Protein 6C90 (pdb70)

InterPro domains:
  IPR001650 Helicase, C-terminal domain-like [PF00271] (447-528)
  IPR001650 Helicase, C-terminal domain-like [PS51194] (405-577)
  IPR001650 Helicase, C-terminal domain-like [SM00490] (439-528)
  IPR011545 DEAD/DEAH-box helicase domain [PF00270] (143-290)
  IPR012961 ATP-dependent RNA helicase Ski2/MTR4, C-terminal [PF08148] (868-1037)
  IPR012961 ATP-dependent RNA helicase Ski2/MTR4, C-terminal [SM01142] (865-1042)
  IPR014001 Helicase superfamily 1/2, ATP-binding domain [PS51192] (148-304)
  IPR014001 Helicase superfamily 1/2, ATP-binding domain [SM00487] (136-319)
  IPR016438 Circadian oscillator component FRH-like [PIRSF005198] (51-1042)
  IPR025696 Exosome RNA helicase MTR4-like, beta-barrel domain [PF13234] (646-841)
  IPR027417 P-loop containing nucleoside triphosphate hydrolase [G3DSA:3.40.50.300] (109-312)
  IPR027417 P-loop containing nucleoside triphosphate hydrolase [G3DSA:3.40.50.300] (313-560)
  IPR027417 P-loop containing nucleoside triphosphate hydrolase [SSF52540] (152-542)
  IPR048392 Exosome RNA helicase MTR4-like, stalk [PF21408] (582-645)
  IPR050699 ATP-dependent RNA helicase SUPV3-like [PTHR12131] (129-1025)

B-factor: mean 55.26, std 23.53, range [20.97, 164.35]

Sequence (736 aa):
LSLADLMPRVKVQSVETVEGCTHEVALPAEEDYLPLKPRVGKAAKEYPFILDAFQRREAIQCVDNNQSVLVSAHTSAGKTVCAEYAIALALREKQRVIFTTSPIKALSNQKYREMYEEFQDVGLMTGDVTINPTASCLVMTTTEILRSMLYRGSEVMMREVAWVIFDEIHYMRDSERGVVWEETIILLPDNVHYVFLSATIPNARQFAEWICHLHKQPCHVIYTDYRPTPLQHYIFPAGGDGLHLVVDENGDFREDNFNTAMQVLRGPSNVFKIVKMIMMERNFQPVIIFSFSKKDCEAYALQMTKLDFFNTDEEKKMVEEVFSNAIDCLSDEDKKLPQVEHVLPLLKRRGIGIHHGGLLPILKETIEILFSEGLIKALFATETFAMGINMPARTVLFTNARKFDGKDFRWISSGEYIQMSGRAGRRGMDDRGIVILMVDEKMSPTIGKQLLKGSADPLNSAFHLTYNMVLNLLRVEEINPEYMLEKSFYQFQHYRAIPGSRTVLQMDELKCRKRVLRRLGFATSSDVIEMKGRVACEISSADELLLTTEMMFNGLFNDLSAEQATALLSCFVFQENSSEMPKLTEQLAGPLRQMQECAKRIAKVSAEAKLEIDEETYLSSFKPHLMDVVYTWATGATFAHICKMTDVFEGSIIRCMRRLEELLRQMCQAAKAIGNTELENKFAEGITKIKRDIVFAASLYLPIPDMSKFATGITPFEFENMAESTGMYLRIRSLLKNSPRNQQ

Organism: Homo sapiens (NCBI:txid9606)

Foldseek 3Di:
DDFFPDDFQKDKAWDDFPPFKTKIKIAGNVDDDDDQDDQDDDQLDDDPDDQDRLLVVLQSCVSRLAAEEEAEFFQNCLVSSVLSNLSVCVVVVFAEEEEEADPVQLLVVQLVVCVVPVLEWEEELFDTGNLVRRYYYYYLQVLLVCLLVVPCSLVRYAEYEYEALLCNQVSVNQASNLSNLLRRALNHHYYYYHYHFPCQVLVQSLSCSRNNGMYMYIYGHDDLFFAWEWEDEPPDQDTFTQQDRVGDGDQPSVVVSCVSVLDQVSLLNVVVVCLVVVLWLEEEEDADQVVLVSNLVSCLVAAQDDPVLLVVLVVLLCVLCVLFDPVVCPFPLNVPQSSSLSSLGEEAELLDQQSRNLSRQVCQLVPSHTYYYYYLVCLPHHNRAIQEYEYPAQWDCPVHDTDGDALQSCSSRQSSHDDPPPHNHGYYYYYDHDDDDVVVVCRNSPNDHYHRARPHDDALLLQLSQLADPPGGSLSSQCSGSNNSVVCVVDPPGRDRPCPLVSQLSVQLCCVLQQAHPVSHGDLLVVLLNLFDLFRSVLVSSCVVVCLCVPAFLLQVLLQCLLGQQDDDDWDADDDDCNNVVSLVVSLVSLQVSQVSSVVSVHDDDSVVSSVSSPNRCSVLSSVQLVPDDLSVSCVRTPRRSSSVLSSLSSSLSRLVSNLVSCVSVPVVVVNVRSVSNNVSNCDGSSSDDRPSD/DDDDPVVVPPPDDDDDPPPDDDDPCPVVVVVVVPCPPPVNVD

Solvent-accessible surface area: 29258 Å² total; per-residue (Å²): 204,44,109,3,140,128,36,12,151,22,81,52,69,81,35,178,42,103,169,44,20,73,3,21,3,1,6,5,22,139,73,119,64,138,84,31,150,110,100,144,59,158,24,20,35,124,35,135,106,160,36,39,17,2,6,113,32,0,5,51,0,0,32,40,69,41,4,0,0,0,0,0,18,35,38,0,21,14,32,15,0,0,21,1,0,0,13,11,0,36,112,86,186,56,35,0,0,0,1,1,0,36,36,40,15,0,18,10,7,6,14,39,0,75,70,81,26,103,58,1,0,0,1,7,3,48,13,4,10,64,17,110,2,31,0,0,0,0,1,0,42,20,0,19,28,0,11,4,16,4,15,103,22,4,107,115,3,19,1,0,0,1,14,17,1,38,29,4,132,109,4,106,26,5,16,28,6,0,2,0,0,1,6,1,37,46,102,3,27,2,0,0,2,0,12,7,6,82,21,6,121,37,0,0,17,0,4,1,8,7,7,101,75,27,0,5,7,0,60,7,91,88,57,29,9,37,9,32,19,40,0,2,0,28,66,6,112,32,43,34,37,0,6,10,67,117,29,77,32,82,101,91,41,0,72,61,0,22,126,62,46,114,58,80,94,40,0,33,75,0,0,84,14,1,24,116,115,95,52,39,15,0,0,0,0,1,51,43,59,157,54,0,43,43,17,0,82,44,0,72,158,36,80,32,16,79,100,108,19,42,117,16,0,69,82,0,6,58,40,0,20,95,70,12,52,101,90,5,59,141,4,90,16,4,107,72,4,46,59,6,1,59,43,0,0,0,3,9,2,17,0,2,0,21,4,0,37,20,1,0,7,10,0,9,23,35,11,0,0,22,0,0,0,0,19,48,77,3,1,16,6,33,84,6,25,0,48,0,0,0,0,17,64,4,47,35,113,63,63,169,94,142,81,56,4,36,19,13,24,2,35,20,0,3,6,7,4,5,34,130,81,65,11,128,105,0,17,0,0,0,17,4,101,69,159,15,51,43,88,50,0,97,104,8,13,94,25,82,16,64,67,14,65,10,26,7,94,3,31,22,3,0,0,0,1,0,29,21,3,100,118,22,71,1,40,43,0,0,51,32,0,0,86,0,1,26,34,10,77,71,97,114,70,22,97,38,9,56,30,29,112,57,0,85,4,40,8,77,0,0,78,128,17,30,0,4,51,98,92,33,91,17,70,103,27,0,61,0,0,5,2,0,61,52,13,40,15,4,0,0,0,7,0,10,90,76,23,22,1,61,139,10,46,5,28,23,1,1,0,0,0,0,1,20,12,9,82,49,135,100,29,145,116,39,193,36,101,117,81,3,24,9,8,17,123,87,0,50,107,8,0,86,95,3,4,121,16,6,49,83,0,150,32,183,65,79,87,134,92,36,29,69,61,15,47,10,27,0,0,44,2,0,44,27,0,5,75,53,18,54,1,35,95,0,27,183,56,32,98,15,60,34,1,6,0,0,82,5,0,44,55,0,2,24,0,0,27,17,0,16,16,0,0,69,26,61,55,41,77,103,1,42,92,26,1,41,77,0,26,105,56,0,94,61,69,2,0,44,20,51,15,1,19,8,116,32,11,68,23,55,59,6,41,86,43,19,17,87,33,80,77,50,32,106,42,150,78,69,28,12,48,84,104,1,137,61,50,8,155,97,0,32,85,83,134,91

Structure (mmCIF, N/CA/C/O backbone):
data_6C90
#
_entry.id   6C90
#
_cell.length_a   147.635
_cell.length_b   147.635
_cell.length_c   101.589
_cell.angle_alpha   90.00
_cell.angle_beta   90.00
_cell.angle_gamma   120.00
#
_symmetry.space_group_name_H-M   'P 61'
#
loop_
_entity.id
_entity.type
_entity.pdbx_description
1 polymer 'Exosome RNA helicase MTR4,Exosome RNA helicase MTR4'
2 polymer 'Zinc finger CCHC domain-containing protein 8'
3 non-polymer "ADENOSINE-5'-DIPHOSPHATE"
4 non-polymer 'MAGNESIUM ION'
5 non-polymer 'MALONATE ION'
6 non-polymer 'L(+)-TARTARIC ACID'
7 water water
#
loop_
_atom_site.group_PDB
_atom_site.id
_atom_site.type_symbol
_atom_site.label_atom_id
_atom_site.label_alt_id
_atom_site.label_comp_id
_atom_site.label_asym_id
_atom_site.label_entity_id
_atom_site.label_seq_id
_atom_site.pdbx_PDB_ins_code
_atom_site.Cartn_x
_atom_site.Cartn_y
_atom_site.Cartn_z
_atom_site.occupancy
_atom_site.B_iso_or_equiv
_atom_site.auth_seq_id
_atom_site.auth_comp_id
_atom_site.auth_asym_id
_atom_site.auth_atom_id
_atom_site.pdbx_PDB_model_num
ATOM 1 N N . LEU A 1 23 ? 54.575 -10.410 -45.365 1.00 81.23 90 LEU A N 1
ATOM 2 C CA . LEU A 1 23 ? 54.202 -9.071 -44.919 1.00 98.95 90 LEU A CA 1
ATOM 3 C C . LEU A 1 23 ? 52.802 -9.056 -44.315 1.00 81.79 90 LEU A C 1
ATOM 4 O O . LEU A 1 23 ? 51.812 -9.276 -45.012 1.00 86.97 90 LEU A O 1
ATOM 9 N N . SER A 1 24 ? 52.732 -8.795 -43.011 1.00 69.17 91 SER A N 1
ATOM 10 C CA . SER A 1 24 ? 51.468 -8.670 -42.289 1.00 66.77 91 SER A CA 1
ATOM 11 C C . SER A 1 24 ? 51.438 -7.298 -41.627 1.00 51.22 91 SER A C 1
ATOM 12 O O . SER A 1 24 ? 52.157 -7.058 -40.652 1.00 50.54 91 SER A O 1
ATOM 15 N N . LEU A 1 25 ? 50.611 -6.400 -42.153 1.00 50.51 92 LEU A N 1
ATOM 16 C CA . LEU A 1 25 ? 50.555 -5.029 -41.665 1.00 53.54 92 LEU A CA 1
ATOM 17 C C . LEU A 1 25 ? 49.489 -4.886 -40.586 1.00 49.14 92 LEU A C 1
ATOM 18 O O . LEU A 1 25 ? 48.405 -5.467 -40.682 1.00 50.01 92 LEU A O 1
ATOM 23 N N . ALA A 1 26 ? 49.809 -4.104 -39.559 1.00 52.85 93 ALA A N 1
ATOM 24 C CA . ALA A 1 26 ? 48.893 -3.905 -38.447 1.00 55.38 93 ALA A CA 1
ATOM 25 C C . ALA A 1 26 ? 47.709 -3.046 -38.872 1.00 61.41 93 ALA A C 1
ATOM 26 O O . ALA A 1 26 ? 47.870 -2.021 -39.541 1.00 55.69 93 ALA A O 1
ATOM 28 N N . ASP A 1 27 ? 46.508 -3.470 -38.470 1.00 56.10 94 ASP A N 1
ATOM 29 C CA . ASP A 1 27 ? 45.300 -2.726 -38.805 1.00 64.84 94 ASP A CA 1
ATOM 30 C C . ASP A 1 27 ? 45.159 -1.470 -37.952 1.00 64.72 94 ASP A C 1
ATOM 31 O O . ASP A 1 27 ? 44.794 -0.407 -38.468 1.00 71.04 94 ASP A O 1
ATOM 36 N N . LEU A 1 28 ? 45.438 -1.570 -36.654 1.00 55.53 95 LEU A N 1
ATOM 37 C CA . LEU A 1 28 ? 45.345 -0.438 -35.741 1.00 61.50 95 LEU A CA 1
ATOM 38 C C . LEU A 1 28 ? 46.688 -0.232 -35.055 1.00 53.41 95 LEU A C 1
ATOM 39 O O . LEU A 1 28 ? 47.242 -1.166 -34.465 1.00 48.30 95 LEU A O 1
ATOM 44 N N . MET A 1 29 ? 47.200 0.987 -35.133 1.00 47.18 96 MET A N 1
ATOM 45 C CA . MET A 1 29 ? 48.504 1.353 -34.610 1.00 44.91 96 MET A CA 1
ATOM 46 C C . MET A 1 29 ? 48.374 2.052 -33.266 1.00 46.56 96 MET A C 1
ATOM 47 O O . MET A 1 29 ? 47.303 2.549 -32.907 1.00 43.65 96 MET A O 1
ATOM 52 N N . PRO A 1 30 ? 49.456 2.116 -32.493 1.00 43.08 97 PRO A N 1
ATOM 53 C CA . PRO A 1 30 ? 49.396 2.828 -31.211 1.00 39.41 97 PRO A CA 1
ATOM 54 C C . PRO A 1 30 ? 49.060 4.300 -31.407 1.00 47.26 97 PRO A C 1
ATOM 55 O O . PRO A 1 30 ? 49.565 4.957 -32.319 1.00 34.74 97 PRO A O 1
ATOM 59 N N . ARG A 1 31 ? 48.190 4.813 -30.539 1.00 43.56 98 ARG A N 1
ATOM 60 C CA . ARG A 1 31 ? 47.830 6.231 -30.509 1.00 44.55 98 ARG A CA 1
ATOM 61 C C . ARG A 1 31 ? 48.128 6.745 -29.103 1.00 32.16 98 ARG A C 1
ATOM 62 O O . ARG A 1 31 ? 47.241 6.813 -28.249 1.00 35.90 98 ARG A O 1
ATOM 70 N N . VAL A 1 32 ? 49.383 7.110 -28.869 1.00 31.19 99 VAL A N 1
ATOM 71 C CA . VAL A 1 32 ? 49.851 7.510 -27.549 1.00 38.29 99 VAL A CA 1
ATOM 72 C C . VAL A 1 32 ? 50.640 8.804 -27.675 1.00 37.91 99 VAL A C 1
ATOM 73 O O . VAL A 1 32 ? 51.419 8.982 -28.618 1.00 41.37 99 VAL A O 1
ATOM 77 N N . LYS A 1 33 ? 50.436 9.706 -26.718 1.00 35.52 100 LYS A N 1
ATOM 78 C CA . LYS A 1 33 ? 51.216 10.928 -26.600 1.00 34.47 100 LYS A CA 1
ATOM 79 C C . LYS A 1 33 ? 51.765 11.016 -25.184 1.00 28.78 100 LYS A C 1
ATOM 80 O O . LYS A 1 33 ? 51.245 10.389 -24.257 1.00 35.49 100 LYS A O 1
ATOM 86 N N . VAL A 1 34 ? 52.824 11.805 -25.021 1.00 31.29 101 VAL A N 1
ATOM 87 C CA . VAL A 1 34 ? 53.510 11.942 -23.742 1.00 31.83 101 VAL A CA 1
ATOM 88 C C . VAL A 1 34 ? 53.464 13.402 -23.313 1.00 36.68 101 VAL A C 1
ATOM 89 O O . VAL A 1 34 ? 53.801 14.298 -24.095 1.00 34.68 101 VAL A O 1
ATOM 93 N N . GLN A 1 35 ? 53.060 13.631 -22.067 1.00 37.47 102 GLN A N 1
ATOM 94 C CA . GLN A 1 35 ? 52.927 14.963 -21.496 1.00 34.71 102 GLN A CA 1
ATOM 95 C C . GLN A 1 35 ? 53.985 15.156 -20.420 1.00 39.00 102 GLN A C 1
ATOM 96 O O . GLN A 1 35 ? 54.086 14.348 -19.492 1.00 33.59 102 GLN A O 1
ATOM 102 N N . SER A 1 36 ? 54.767 16.224 -20.544 1.00 38.58 103 SER A N 1
ATOM 103 C CA . SER A 1 36 ? 55.727 16.578 -19.509 1.00 33.42 103 SER A CA 1
ATOM 104 C C . SER A 1 36 ? 55.014 17.274 -18.359 1.00 40.59 103 SER A C 1
ATOM 105 O O . SER A 1 36 ? 54.095 18.068 -18.569 1.00 45.05 103 SER A O 1
ATOM 108 N N . VAL A 1 37 ? 55.439 16.964 -17.137 1.00 38.08 104 VAL A N 1
ATOM 109 C CA . VAL A 1 37 ? 54.827 17.497 -15.926 1.00 32.35 104 VAL A CA 1
ATOM 110 C C . VAL A 1 37 ? 55.928 18.129 -15.087 1.00 40.37 104 VAL A C 1
ATOM 111 O O . VAL A 1 37 ? 56.882 17.447 -14.692 1.00 37.59 104 VAL A O 1
ATOM 115 N N . GLU A 1 38 ? 55.797 19.423 -14.811 1.00 49.32 105 GLU A N 1
ATOM 116 C CA . GLU A 1 38 ? 56.833 20.130 -14.074 1.00 47.06 105 GLU A CA 1
ATOM 117 C C . GLU A 1 38 ? 56.800 19.743 -12.602 1.00 35.58 105 GLU A C 1
ATOM 118 O O . GLU A 1 38 ? 55.730 19.587 -12.003 1.00 32.33 105 GLU A O 1
ATOM 124 N N . THR A 1 39 ? 57.989 19.581 -12.025 1.00 32.44 106 THR A N 1
ATOM 125 C CA . THR A 1 39 ? 58.141 19.183 -10.635 1.00 35.02 106 THR A CA 1
ATOM 126 C C . THR A 1 39 ? 59.277 19.981 -10.015 1.00 35.26 106 THR A C 1
ATOM 127 O O . THR A 1 39 ? 60.117 20.554 -10.714 1.00 31.05 106 THR A O 1
ATOM 131 N N . VAL A 1 40 ? 59.298 20.012 -8.683 1.00 37.25 107 VAL A N 1
ATOM 132 C CA . VAL A 1 40 ? 60.440 20.601 -8.005 1.00 46.30 107 VAL A CA 1
ATOM 133 C C . VAL A 1 40 ? 61.694 19.812 -8.379 1.00 52.63 107 VAL A C 1
ATOM 134 O O . VAL A 1 40 ? 61.633 18.663 -8.837 1.00 50.89 107 VAL A O 1
ATOM 138 N N . GLU A 1 41 ? 62.845 20.450 -8.194 1.00 61.66 108 GLU A N 1
ATOM 139 C CA . GLU A 1 41 ? 64.104 19.851 -8.612 1.00 68.62 108 GLU A CA 1
ATOM 140 C C . GLU A 1 41 ? 64.282 18.479 -7.970 1.00 49.93 108 GLU A C 1
ATOM 141 O O . GLU A 1 41 ? 63.843 18.232 -6.843 1.00 43.13 108 GLU A O 1
ATOM 147 N N . GLY A 1 42 ? 64.915 17.573 -8.712 1.00 41.38 109 GLY A N 1
ATOM 148 C CA . GLY A 1 42 ? 65.310 16.286 -8.178 1.00 65.28 109 GLY A CA 1
ATOM 149 C C . GLY A 1 42 ? 64.589 15.075 -8.733 1.00 61.63 109 GLY A C 1
ATOM 150 O O . GLY A 1 42 ? 64.712 13.989 -8.152 1.00 55.84 109 GLY A O 1
ATOM 151 N N . CYS A 1 43 ? 63.849 15.217 -9.830 1.00 47.13 110 CYS A N 1
ATOM 152 C CA . CYS A 1 43 ? 63.168 14.095 -10.463 1.00 39.87 110 CYS A CA 1
ATOM 153 C C . CYS A 1 43 ? 62.436 14.609 -11.694 1.00 43.39 110 CYS A C 1
ATOM 154 O O . CYS A 1 43 ? 62.100 15.793 -11.791 1.00 38.48 110 CYS A O 1
ATOM 157 N N . THR A 1 44 ? 62.183 13.696 -12.625 1.00 37.59 111 THR A N 1
ATOM 158 C CA . THR A 1 44 ? 61.444 13.983 -13.844 1.00 31.71 111 THR A CA 1
ATOM 159 C C . THR A 1 44 ? 60.109 13.253 -13.805 1.00 39.76 111 THR A C 1
ATOM 160 O O . THR A 1 44 ? 60.033 12.103 -13.362 1.00 39.99 111 THR A O 1
ATOM 164 N N . HIS A 1 45 ? 59.059 13.926 -14.270 1.00 30.18 112 HIS A N 1
ATOM 165 C CA . HIS A 1 45 ? 57.715 13.363 -14.279 1.00 28.12 112 HIS A CA 1
ATOM 166 C C . HIS A 1 45 ? 57.117 13.548 -15.663 1.00 33.75 112 HIS A C 1
ATOM 167 O O . HIS A 1 45 ? 56.954 14.680 -16.128 1.00 32.73 112 HIS A O 1
ATOM 174 N N . GLU A 1 46 ? 56.798 12.434 -16.314 1.00 29.15 113 GLU A N 1
ATOM 175 C CA . GLU A 1 46 ? 56.069 12.424 -17.570 1.00 32.03 113 GLU A CA 1
ATOM 176 C C . GLU A 1 46 ? 54.908 11.454 -17.434 1.00 26.15 113 GLU A C 1
ATOM 177 O O . GLU A 1 46 ? 54.854 10.640 -16.510 1.00 30.65 113 GLU A O 1
ATOM 183 N N . VAL A 1 47 ? 53.968 11.543 -18.365 1.00 27.86 114 VAL A N 1
ATOM 184 C CA . VAL A 1 47 ? 52.835 10.631 -18.389 1.00 29.72 114 VAL A CA 1
ATOM 185 C C . VAL A 1 47 ? 52.478 10.352 -19.839 1.00 36.48 114 VAL A C 1
ATOM 186 O O . VAL A 1 47 ? 52.318 11.281 -20.638 1.00 27.21 114 VAL A O 1
ATOM 190 N N . ALA A 1 48 ? 52.393 9.072 -20.184 1.00 33.00 115 ALA A N 1
ATOM 191 C CA . ALA A 1 48 ? 51.859 8.645 -21.465 1.00 27.66 115 ALA A CA 1
ATOM 192 C C . ALA A 1 48 ? 50.358 8.459 -21.319 1.00 27.07 115 ALA A C 1
ATOM 193 O O . ALA A 1 48 ? 49.889 7.891 -20.330 1.00 30.02 115 ALA A O 1
ATOM 195 N N . LEU A 1 49 ? 49.605 8.947 -22.294 1.00 20.97 116 LEU A N 1
ATOM 196 C CA . LEU A 1 49 ? 48.156 8.858 -22.234 1.00 36.23 116 LEU A CA 1
ATOM 197 C C . LEU A 1 49 ? 47.609 8.643 -23.635 1.00 25.31 116 LEU A C 1
ATOM 198 O O . LEU A 1 49 ? 48.303 8.893 -24.626 1.00 33.04 116 LEU A O 1
ATOM 203 N N . PRO A 1 50 ? 46.379 8.146 -23.749 1.00 31.96 117 PRO A N 1
ATOM 204 C CA . PRO A 1 50 ? 45.785 7.970 -25.078 1.00 33.95 117 PRO A CA 1
ATOM 205 C C . PRO A 1 50 ? 45.731 9.294 -25.819 1.00 38.66 117 PRO A C 1
ATOM 206 O O . PRO A 1 50 ? 45.358 10.327 -25.258 1.00 45.61 117 PRO A O 1
ATOM 210 N N . ALA A 1 51 ? 46.112 9.255 -27.096 1.00 38.85 118 ALA A N 1
ATOM 211 C CA . ALA A 1 51 ? 46.253 10.486 -27.864 1.00 47.78 118 ALA A CA 1
ATOM 212 C C . ALA A 1 51 ? 44.925 11.218 -28.009 1.00 49.02 118 ALA A C 1
ATOM 213 O O . ALA A 1 51 ? 44.903 12.452 -28.086 1.00 44.92 118 ALA A O 1
ATOM 215 N N . GLU A 1 52 ? 43.809 10.486 -28.035 1.00 42.60 119 GLU A N 1
ATOM 216 C CA . GLU A 1 52 ? 42.508 11.118 -28.218 1.00 52.34 119 GLU A CA 1
ATOM 217 C C . GLU A 1 52 ? 41.995 11.793 -26.953 1.00 51.33 119 GLU A C 1
ATOM 218 O O . GLU A 1 52 ? 41.065 12.602 -27.035 1.00 57.67 119 GLU A O 1
ATOM 224 N N . GLU A 1 53 ? 42.567 11.480 -25.795 1.00 49.93 120 GLU A N 1
ATOM 225 C CA . GLU A 1 53 ? 42.101 12.036 -24.534 1.00 44.86 120 GLU A CA 1
ATOM 226 C C . GLU A 1 53 ? 42.848 13.321 -24.198 1.00 44.20 120 GLU A C 1
ATOM 227 O O . GLU A 1 53 ? 43.948 13.583 -24.693 1.00 49.65 120 GLU A O 1
ATOM 233 N N . ASP A 1 54 ? 42.225 14.128 -23.344 1.00 39.24 121 ASP A N 1
ATOM 234 C CA . ASP A 1 54 ? 42.846 15.337 -22.825 1.00 44.73 121 ASP A CA 1
ATOM 235 C C . ASP A 1 54 ? 43.685 15.007 -21.599 1.00 40.52 121 ASP A C 1
ATOM 236 O O . ASP A 1 54 ? 43.290 14.194 -20.758 1.00 42.50 121 ASP A O 1
ATOM 241 N N . TYR A 1 55 ? 44.847 15.641 -21.504 1.00 42.97 122 TYR A N 1
ATOM 242 C CA . TYR A 1 55 ? 45.678 15.495 -20.318 1.00 36.22 122 TYR A CA 1
ATOM 243 C C . TYR A 1 55 ? 44.998 16.155 -19.126 1.00 42.04 122 TYR A C 1
ATOM 244 O O . TYR A 1 55 ? 44.633 17.333 -19.183 1.00 38.56 122 TYR A O 1
ATOM 253 N N . LEU A 1 56 ? 44.812 15.392 -18.056 1.00 39.28 123 LEU A N 1
ATOM 254 C CA . LEU A 1 56 ? 44.254 15.917 -16.810 1.00 39.01 123 LEU A CA 1
ATOM 255 C C . LEU A 1 56 ? 45.295 15.797 -15.706 1.00 41.95 123 LEU A C 1
ATOM 256 O O . LEU A 1 56 ? 45.656 14.667 -15.322 1.00 33.79 123 LEU A O 1
ATOM 261 N N . PRO A 1 57 ? 45.811 16.904 -15.173 1.00 44.11 124 PRO A N 1
ATOM 262 C CA . PRO A 1 57 ? 46.799 16.808 -14.095 1.00 42.05 124 PRO A CA 1
ATOM 263 C C . PRO A 1 57 ? 46.274 15.997 -12.922 1.00 34.18 124 PRO A C 1
ATOM 264 O O . PRO A 1 57 ? 45.067 15.861 -12.712 1.00 33.73 124 PRO A O 1
ATOM 268 N N . LEU A 1 58 ? 47.207 15.451 -12.151 1.00 32.91 125 LEU A N 1
ATOM 269 C CA . LEU A 1 58 ? 46.837 14.761 -10.927 1.00 41.80 125 LEU A CA 1
ATOM 270 C C . LEU A 1 58 ? 46.316 15.764 -9.905 1.00 39.49 125 LEU A C 1
ATOM 271 O O . LEU A 1 58 ? 46.676 16.944 -9.918 1.00 40.32 125 LEU A O 1
ATOM 276 N N . LYS A 1 59 ? 45.458 15.286 -9.018 1.00 41.65 126 LYS A N 1
ATOM 277 C CA . LYS A 1 59 ? 44.857 16.125 -7.999 1.00 45.56 126 LYS A CA 1
ATOM 278 C C . LYS A 1 59 ? 45.379 15.759 -6.617 1.00 48.37 126 LYS A C 1
ATOM 279 O O . LYS A 1 59 ? 45.856 14.641 -6.395 1.00 39.81 126 LYS A O 1
ATOM 285 N N . PRO A 1 60 ? 45.318 16.686 -5.662 1.00 50.08 127 PRO A N 1
ATOM 286 C CA . PRO A 1 60 ? 45.785 16.372 -4.311 1.00 43.70 127 PRO A CA 1
ATOM 287 C C . PRO A 1 60 ? 45.059 15.168 -3.734 1.00 38.95 127 PRO A C 1
ATOM 288 O O . PRO A 1 60 ? 43.911 14.879 -4.077 1.00 38.40 127 PRO A O 1
ATOM 292 N N . ARG A 1 61 ? 45.754 14.461 -2.849 1.00 42.81 128 ARG A N 1
ATOM 293 C CA . ARG A 1 61 ? 45.155 13.343 -2.137 1.00 46.02 128 ARG A CA 1
ATOM 294 C C . ARG A 1 61 ? 43.865 13.772 -1.451 1.00 44.11 128 ARG A C 1
ATOM 295 O O . ARG A 1 61 ? 43.815 14.806 -0.780 1.00 45.84 128 ARG A O 1
ATOM 303 N N . VAL A 1 62 ? 42.822 12.970 -1.624 1.00 36.97 129 VAL A N 1
ATOM 304 C CA . VAL A 1 62 ? 41.590 13.099 -0.856 1.00 50.55 129 VAL A CA 1
ATOM 305 C C . VAL A 1 62 ? 41.673 12.117 0.303 1.00 54.59 129 VAL A C 1
ATOM 306 O O . VAL A 1 62 ? 41.766 10.901 0.093 1.00 55.86 129 VAL A O 1
ATOM 310 N N . GLY A 1 63 ? 41.652 12.637 1.521 1.00 53.75 130 GLY A N 1
ATOM 311 C CA . GLY A 1 63 ? 41.691 11.803 2.705 1.00 54.25 130 GLY A CA 1
ATOM 312 C C . GLY A 1 63 ? 43.085 11.700 3.287 1.00 46.36 130 GLY A C 1
ATOM 313 O O . GLY A 1 63 ? 44.024 12.393 2.888 1.00 49.13 130 GLY A O 1
ATOM 314 N N . LYS A 1 64 ? 43.208 10.803 4.260 1.00 49.04 131 LYS A N 1
ATOM 315 C CA . LYS A 1 64 ? 44.480 10.578 4.924 1.00 58.96 131 LYS A CA 1
ATOM 316 C C . LYS A 1 64 ? 45.408 9.745 4.045 1.00 55.37 131 LYS A C 1
ATOM 317 O O . LYS A 1 64 ? 44.975 9.011 3.151 1.00 45.53 131 LYS A O 1
ATOM 323 N N . ALA A 1 65 ? 46.705 9.875 4.310 1.00 42.07 132 ALA A N 1
ATOM 324 C CA . ALA A 1 65 ? 47.694 9.053 3.629 1.00 47.72 132 ALA A CA 1
ATOM 325 C C . ALA A 1 65 ? 47.471 7.584 3.963 1.00 47.90 132 ALA A C 1
ATOM 326 O O . ALA A 1 65 ? 47.259 7.225 5.125 1.00 45.65 132 ALA A O 1
ATOM 328 N N . ALA A 1 66 ? 47.517 6.732 2.935 1.00 46.45 133 ALA A N 1
ATOM 329 C CA . ALA A 1 66 ? 47.381 5.298 3.161 1.00 40.07 133 ALA A CA 1
ATOM 330 C C . ALA A 1 66 ? 48.471 4.777 4.087 1.00 35.88 133 ALA A C 1
ATOM 331 O O . ALA A 1 66 ? 48.259 3.797 4.810 1.00 48.98 133 ALA A O 1
ATOM 333 N N . LYS A 1 67 ? 49.636 5.417 4.084 1.00 40.11 134 LYS A N 1
ATOM 334 C CA . LYS A 1 67 ? 50.756 4.982 4.902 1.00 41.31 134 LYS A CA 1
ATOM 335 C C . LYS A 1 67 ? 51.616 6.193 5.221 1.00 45.03 134 LYS A C 1
ATOM 336 O O . LYS A 1 67 ? 51.758 7.095 4.392 1.00 44.36 134 LYS A O 1
ATOM 342 N N . GLU A 1 68 ? 52.181 6.207 6.423 1.00 51.38 135 GLU A N 1
ATOM 343 C CA . GLU A 1 68 ? 53.096 7.255 6.847 1.00 48.08 135 GLU A CA 1
ATOM 344 C C . GLU A 1 68 ? 54.454 6.643 7.155 1.00 49.29 135 GLU A C 1
ATOM 345 O O . GLU A 1 68 ? 54.557 5.464 7.507 1.00 51.24 135 GLU A O 1
ATOM 351 N N . TYR A 1 69 ? 55.497 7.455 7.010 1.00 47.08 136 TYR A N 1
ATOM 352 C CA . TYR A 1 69 ? 56.864 6.985 7.137 1.00 53.25 136 TYR A CA 1
ATOM 353 C C . TYR A 1 69 ? 57.604 7.791 8.198 1.00 56.48 136 TYR A C 1
ATOM 354 O O . TYR A 1 69 ? 57.315 8.976 8.393 1.00 54.12 136 TYR A O 1
ATOM 363 N N . PRO A 1 70 ? 58.567 7.177 8.899 1.00 60.56 137 PRO A N 1
ATOM 364 C CA . PRO A 1 70 ? 59.281 7.898 9.961 1.00 58.70 137 PRO A CA 1
ATOM 365 C C . PRO A 1 70 ? 60.450 8.721 9.442 1.00 57.16 137 PRO A C 1
ATOM 366 O O . PRO A 1 70 ? 61.359 9.071 10.201 1.00 63.75 137 PRO A O 1
ATOM 370 N N . PHE A 1 71 ? 60.442 9.024 8.148 1.00 51.93 138 PHE A N 1
ATOM 371 C CA . PHE A 1 71 ? 61.485 9.825 7.528 1.00 53.79 138 PHE A CA 1
ATOM 372 C C . PHE A 1 71 ? 60.843 10.731 6.489 1.00 49.13 138 PHE A C 1
ATOM 373 O O . PHE A 1 71 ? 59.682 10.554 6.109 1.00 45.54 138 PHE A O 1
ATOM 381 N N . ILE A 1 72 ? 61.611 11.713 6.031 1.00 39.12 139 ILE A N 1
ATOM 382 C CA . ILE A 1 72 ? 61.128 12.660 5.034 1.00 47.80 139 ILE A CA 1
ATOM 383 C C . ILE A 1 72 ? 61.235 12.016 3.658 1.00 50.23 139 ILE A C 1
ATOM 384 O O . ILE A 1 72 ? 62.335 11.692 3.198 1.00 38.16 139 ILE A O 1
ATOM 389 N N . LEU A 1 73 ? 60.093 11.837 2.998 1.00 39.58 140 LEU A N 1
ATOM 390 C CA . LEU A 1 73 ? 60.081 11.318 1.639 1.00 36.65 140 LEU A CA 1
ATOM 391 C C . LEU A 1 73 ? 60.818 12.265 0.700 1.00 43.18 140 LEU A C 1
ATOM 392 O O . LEU A 1 73 ? 60.801 13.487 0.870 1.00 51.56 140 LEU A O 1
ATOM 397 N N . ASP A 1 74 ? 61.477 11.686 -0.299 1.00 39.24 141 ASP A N 1
ATOM 398 C CA . ASP A 1 74 ? 62.122 12.472 -1.336 1.00 46.15 141 ASP A CA 1
ATOM 399 C C . ASP A 1 74 ? 61.107 12.873 -2.403 1.00 41.96 141 ASP A C 1
ATOM 400 O O . ASP A 1 74 ? 59.972 12.391 -2.437 1.00 43.38 141 ASP A O 1
ATOM 405 N N . ALA A 1 75 ? 61.536 13.771 -3.292 1.00 41.33 142 ALA A N 1
ATOM 406 C CA . ALA A 1 75 ? 60.627 14.330 -4.288 1.00 39.06 142 ALA A CA 1
ATOM 407 C C . ALA A 1 75 ? 60.051 13.244 -5.189 1.00 38.34 142 ALA A C 1
ATOM 408 O O . ALA A 1 75 ? 58.842 13.215 -5.450 1.00 34.35 142 ALA A O 1
ATOM 410 N N . PHE A 1 76 ? 60.903 12.342 -5.684 1.00 34.54 143 PHE A N 1
ATOM 411 C CA . PHE A 1 76 ? 60.423 11.340 -6.628 1.00 42.18 143 PHE A CA 1
ATOM 412 C C . PHE A 1 76 ? 59.460 10.365 -5.960 1.00 33.39 143 PHE A C 1
ATOM 413 O O . PHE A 1 76 ? 58.538 9.865 -6.613 1.00 35.94 143 PHE A O 1
ATOM 421 N N . GLN A 1 77 ? 59.636 10.108 -4.663 1.00 34.19 144 GLN A N 1
ATOM 422 C CA . GLN A 1 77 ? 58.698 9.249 -3.945 1.00 38.64 144 GLN A CA 1
ATOM 423 C C . GLN A 1 77 ? 57.339 9.923 -3.799 1.00 39.66 144 GLN A C 1
ATOM 424 O O . GLN A 1 77 ? 56.298 9.292 -4.022 1.00 37.05 144 GLN A O 1
ATOM 430 N N A ARG A 1 78 ? 57.326 11.205 -3.428 0.55 40.25 145 ARG A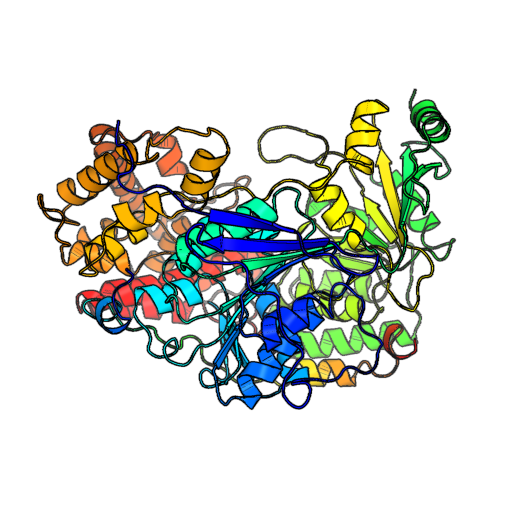 N 1
ATOM 431 N N B ARG A 1 78 ? 57.331 11.201 -3.406 0.45 40.19 145 ARG A N 1
ATOM 432 C CA A ARG A 1 78 ? 56.060 11.921 -3.313 0.55 38.28 145 ARG A CA 1
ATOM 433 C CA B ARG A 1 78 ? 56.079 11.946 -3.316 0.45 38.10 145 ARG A CA 1
ATOM 434 C C A ARG A 1 78 ? 55.316 11.936 -4.641 0.55 32.91 145 ARG A C 1
ATOM 435 C C B ARG A 1 78 ? 55.327 11.917 -4.639 0.45 33.25 145 ARG A C 1
ATOM 436 O O A ARG A 1 78 ? 54.090 11.781 -4.678 0.55 34.78 145 ARG A O 1
ATOM 437 O O B ARG A 1 78 ? 54.107 11.716 -4.668 0.45 34.74 145 ARG A O 1
ATOM 452 N N . GLU A 1 79 ? 56.041 12.122 -5.746 1.00 30.58 146 GLU A N 1
ATOM 453 C CA . GLU A 1 79 ? 55.395 12.158 -7.052 1.00 35.25 146 GLU A CA 1
ATOM 454 C C . GLU A 1 79 ? 54.793 10.801 -7.395 1.00 35.82 146 GLU A C 1
ATOM 455 O O . GLU A 1 79 ? 53.621 10.706 -7.781 1.00 33.90 146 GLU A O 1
ATOM 461 N N . ALA A 1 80 ? 55.580 9.733 -7.246 1.00 32.48 147 ALA A N 1
ATOM 462 C CA . ALA A 1 80 ? 55.062 8.392 -7.496 1.00 31.07 147 ALA A CA 1
ATOM 463 C C . ALA A 1 80 ? 53.852 8.100 -6.619 1.00 27.44 147 ALA A C 1
ATOM 464 O O . ALA A 1 80 ? 52.856 7.534 -7.089 1.00 28.15 147 ALA A O 1
ATOM 466 N N . ILE A 1 81 ? 53.912 8.491 -5.344 1.00 31.01 148 ILE A N 1
ATOM 467 C CA . ILE A 1 81 ? 52.808 8.224 -4.425 1.00 34.65 148 ILE A CA 1
ATOM 468 C C . ILE A 1 81 ? 51.544 8.954 -4.871 1.00 37.29 148 ILE A C 1
ATOM 469 O O . ILE A 1 81 ? 50.428 8.443 -4.711 1.00 30.88 148 ILE A O 1
ATOM 474 N N . GLN A 1 82 ? 51.689 10.162 -5.426 1.00 34.49 149 GLN A N 1
ATOM 475 C CA . GLN A 1 82 ? 50.509 10.893 -5.876 1.00 34.66 149 GLN A CA 1
ATOM 476 C C . GLN A 1 82 ? 49.825 10.169 -7.029 1.00 29.91 149 GLN A C 1
ATOM 477 O O . GLN A 1 82 ? 48.594 10.182 -7.134 1.00 32.91 149 GLN A O 1
ATOM 483 N N . CYS A 1 83 ? 50.604 9.525 -7.900 1.00 34.77 150 CYS A N 1
ATOM 484 C CA . CYS A 1 83 ? 50.011 8.706 -8.953 1.00 38.09 150 CYS A CA 1
ATOM 485 C C . CYS A 1 83 ? 49.124 7.622 -8.358 1.00 31.77 150 CYS A C 1
ATOM 486 O O . CYS A 1 83 ? 47.997 7.398 -8.816 1.00 29.58 150 CYS A O 1
ATOM 489 N N . VAL A 1 84 ? 49.618 6.941 -7.324 1.00 32.12 151 VAL A N 1
ATOM 490 C CA . VAL A 1 84 ? 48.835 5.888 -6.689 1.00 36.32 151 VAL A CA 1
ATOM 491 C C . VAL A 1 84 ? 47.584 6.471 -6.037 1.00 32.86 151 VAL A C 1
ATOM 492 O O . VAL A 1 84 ? 46.492 5.898 -6.141 1.00 40.61 151 VAL A O 1
ATOM 496 N N . ASP A 1 85 ? 47.720 7.614 -5.355 1.00 36.05 152 ASP A N 1
ATOM 497 C CA . ASP A 1 85 ? 46.559 8.253 -4.739 1.00 33.53 152 ASP A CA 1
ATOM 498 C C . ASP A 1 85 ? 45.482 8.576 -5.765 1.00 37.02 152 ASP A C 1
ATOM 499 O O . ASP A 1 85 ? 44.290 8.575 -5.436 1.00 40.46 152 ASP A O 1
ATOM 504 N N . ASN A 1 86 ? 45.876 8.859 -7.003 1.00 36.57 153 ASN A N 1
ATOM 505 C CA . ASN A 1 86 ? 44.935 9.130 -8.080 1.00 33.35 153 ASN A CA 1
ATOM 506 C C . ASN A 1 86 ? 44.567 7.879 -8.869 1.00 38.55 153 ASN A C 1
ATOM 507 O O . ASN A 1 86 ? 43.890 7.987 -9.898 1.00 29.99 153 ASN A O 1
ATOM 512 N N . ASN A 1 87 ? 44.995 6.701 -8.410 1.00 35.30 154 ASN A N 1
ATOM 513 C CA . ASN A 1 87 ? 44.653 5.425 -9.044 1.00 38.18 154 ASN A CA 1
ATOM 514 C C . ASN A 1 87 ? 45.089 5.386 -10.508 1.00 36.22 154 ASN A C 1
ATOM 515 O O . ASN A 1 87 ? 44.329 5.000 -11.400 1.00 35.65 154 ASN A O 1
ATOM 520 N N . GLN A 1 88 ? 46.340 5.771 -10.747 1.00 29.43 155 GLN A N 1
ATOM 521 C CA . GLN A 1 88 ? 46.926 5.728 -12.078 1.00 33.69 155 GLN A CA 1
ATOM 522 C C . GLN A 1 88 ? 48.270 5.018 -12.013 1.00 28.65 155 GLN A C 1
ATOM 523 O O . GLN A 1 88 ? 48.999 5.131 -11.022 1.00 29.91 155 GLN A O 1
ATOM 529 N N . SER A 1 89 ? 48.579 4.272 -13.070 1.00 31.63 156 SER A N 1
ATOM 530 C CA . SER A 1 89 ? 49.779 3.449 -13.092 1.00 29.00 156 SER A CA 1
ATOM 531 C C . SER A 1 89 ? 51.025 4.319 -13.194 1.00 30.45 156 SER A C 1
ATOM 532 O O . SER A 1 89 ? 50.991 5.436 -13.714 1.00 29.30 156 SER A O 1
ATOM 535 N N . VAL A 1 90 ? 52.140 3.795 -12.692 1.00 28.39 157 VAL A N 1
ATOM 536 C CA . VAL A 1 90 ? 53.371 4.573 -12.613 1.00 27.68 157 VAL A CA 1
ATOM 537 C C . VAL A 1 90 ? 54.565 3.638 -12.713 1.00 27.87 157 VAL A C 1
ATOM 538 O O . VAL A 1 90 ? 54.629 2.613 -12.028 1.00 26.78 157 VAL A O 1
ATOM 542 N N . LEU A 1 91 ? 55.510 4.002 -13.572 1.00 29.77 158 LEU A N 1
ATOM 543 C CA . LEU A 1 91 ? 56.837 3.405 -13.602 1.00 22.24 158 LEU A CA 1
ATOM 544 C C . LEU A 1 91 ? 57.785 4.310 -12.826 1.00 31.37 158 LEU A C 1
ATOM 545 O O . LEU A 1 91 ? 57.891 5.505 -13.129 1.00 29.17 158 LEU A O 1
ATOM 550 N N . VAL A 1 92 ? 58.464 3.747 -11.831 1.00 28.80 159 VAL A N 1
ATOM 551 C CA . VAL A 1 92 ? 59.475 4.461 -11.057 1.00 24.28 159 VAL A CA 1
ATOM 552 C C . VAL A 1 92 ? 60.835 3.909 -11.452 1.00 27.20 159 VAL A C 1
ATOM 553 O O . VAL A 1 92 ? 61.132 2.731 -11.211 1.00 25.96 159 VAL A O 1
ATOM 557 N N . SER A 1 93 ? 61.658 4.757 -12.055 1.00 24.21 160 SER A N 1
ATOM 558 C CA . SER A 1 93 ? 62.986 4.385 -12.525 1.00 21.44 160 SER A CA 1
ATOM 559 C C . SER A 1 93 ? 63.997 5.171 -11.701 1.00 26.55 160 SER A C 1
ATOM 560 O O . SER A 1 93 ? 64.122 6.391 -11.860 1.00 26.93 160 SER A O 1
ATOM 563 N N . ALA A 1 94 ? 64.701 4.478 -10.811 1.00 31.34 161 ALA A N 1
ATOM 564 C CA . ALA A 1 94 ? 65.655 5.121 -9.919 1.00 29.17 161 ALA A CA 1
ATOM 565 C C . ALA A 1 94 ? 66.686 4.094 -9.482 1.00 35.10 161 ALA A C 1
ATOM 566 O O . ALA A 1 94 ? 66.475 2.885 -9.602 1.00 31.78 161 ALA A O 1
ATOM 568 N N . HIS A 1 95 ? 67.805 4.595 -8.966 1.00 33.94 162 HIS A N 1
ATOM 569 C CA . HIS A 1 95 ? 68.853 3.716 -8.475 1.00 36.57 162 HIS A CA 1
ATOM 570 C C . HIS A 1 95 ? 68.343 2.877 -7.314 1.00 47.04 162 HIS A C 1
ATOM 571 O O . HIS A 1 95 ? 67.508 3.315 -6.517 1.00 39.14 162 HIS A O 1
ATOM 578 N N . THR A 1 96 ? 68.857 1.654 -7.227 1.00 56.67 163 THR A N 1
ATOM 579 C CA . THR A 1 96 ? 68.677 0.838 -6.034 1.00 73.16 163 THR A CA 1
ATOM 580 C C . THR A 1 96 ? 69.435 1.506 -4.894 1.00 66.05 163 THR A C 1
ATOM 581 O O . THR A 1 96 ? 70.665 1.614 -4.948 1.00 76.08 163 THR A O 1
ATOM 585 N N . SER A 1 97 ? 68.692 1.967 -3.883 1.00 53.07 164 SER A N 1
ATOM 586 C CA . SER A 1 97 ? 69.188 2.731 -2.736 1.00 67.02 164 SER A CA 1
ATOM 587 C C . SER A 1 97 ? 68.413 4.037 -2.621 1.00 58.21 164 SER A C 1
ATOM 588 O O . SER A 1 97 ? 68.356 4.638 -1.544 1.00 56.54 164 SER A O 1
ATOM 591 N N . ALA A 1 98 ? 67.821 4.492 -3.728 1.00 39.46 165 ALA A N 1
ATOM 592 C CA . ALA A 1 98 ? 67.032 5.715 -3.693 1.00 50.38 165 ALA A CA 1
ATOM 593 C C . ALA A 1 98 ? 65.718 5.527 -2.946 1.00 44.76 165 ALA A C 1
ATOM 594 O O . ALA A 1 98 ? 65.149 6.513 -2.466 1.00 45.98 165 ALA A O 1
ATOM 596 N N . GLY A 1 99 ? 65.227 4.292 -2.835 1.00 45.42 166 GLY A N 1
ATOM 597 C CA . GLY A 1 99 ? 64.048 4.012 -2.037 1.00 44.74 166 GLY A CA 1
ATOM 598 C C . GLY A 1 99 ? 62.782 3.761 -2.831 1.00 41.65 166 GLY A C 1
ATOM 599 O O . GLY A 1 99 ? 61.711 4.260 -2.470 1.00 40.10 166 GLY A O 1
ATOM 600 N N . LYS A 1 100 ? 62.882 2.981 -3.909 1.00 43.46 167 LYS A N 1
ATOM 601 C CA . LYS A 1 100 ? 61.702 2.668 -4.708 1.00 36.89 167 LYS A CA 1
ATOM 602 C C . LYS A 1 100 ? 60.675 1.866 -3.919 1.00 37.25 167 LYS A C 1
ATOM 603 O O . LYS A 1 100 ? 59.469 2.000 -4.157 1.00 33.54 167 LYS A O 1
ATOM 609 N N . THR A 1 101 ? 61.126 1.027 -2.982 1.00 41.66 168 THR A N 1
ATOM 610 C CA . THR A 1 101 ? 60.200 0.154 -2.262 1.00 43.12 168 THR A CA 1
ATOM 611 C C . THR A 1 101 ? 59.179 0.956 -1.465 1.00 39.66 168 THR A C 1
ATOM 612 O O . THR A 1 101 ? 58.065 0.476 -1.219 1.00 31.80 168 THR A O 1
ATOM 616 N N . VAL A 1 102 ? 59.542 2.170 -1.047 1.00 42.64 169 VAL A N 1
ATOM 617 C CA . VAL A 1 102 ? 58.590 3.060 -0.388 1.00 32.36 169 VAL A CA 1
ATOM 618 C C . VAL A 1 102 ? 57.326 3.194 -1.226 1.00 35.53 169 VAL A C 1
ATOM 619 O O . VAL A 1 102 ? 56.205 3.164 -0.702 1.00 30.53 169 VAL A O 1
ATOM 623 N N . CYS A 1 103 ? 57.485 3.325 -2.544 1.00 31.41 170 CYS A N 1
ATOM 624 C CA . CYS A 1 103 ? 56.331 3.501 -3.420 1.00 39.80 170 CYS A CA 1
ATOM 625 C C . CYS A 1 103 ? 55.468 2.245 -3.462 1.00 39.95 170 CYS A C 1
ATOM 626 O O . CYS A 1 103 ? 54.234 2.332 -3.473 1.00 34.25 170 CYS A O 1
ATOM 629 N N . ALA A 1 104 ? 56.096 1.067 -3.494 1.00 35.60 171 ALA A N 1
ATOM 630 C CA . ALA A 1 104 ? 55.330 -0.174 -3.451 1.00 35.64 171 ALA A CA 1
ATOM 631 C C . ALA A 1 104 ? 54.585 -0.307 -2.129 1.00 28.93 171 ALA A C 1
ATOM 632 O O . ALA A 1 104 ? 53.418 -0.714 -2.105 1.00 30.95 171 ALA A O 1
ATOM 634 N N . GLU A 1 105 ? 55.240 0.045 -1.019 1.00 30.70 172 GLU A N 1
ATOM 635 C CA . GLU A 1 105 ? 54.594 -0.052 0.286 1.00 28.90 172 GLU A CA 1
ATOM 636 C C . GLU A 1 105 ? 53.332 0.800 0.343 1.00 37.57 172 GLU A C 1
ATOM 637 O O . GLU A 1 105 ? 52.334 0.402 0.954 1.00 36.96 172 GLU A O 1
ATOM 643 N N . TYR A 1 106 ? 53.350 1.977 -0.287 1.00 34.05 173 TYR A N 1
ATOM 644 C CA . TYR A 1 106 ? 52.163 2.824 -0.260 1.00 37.26 173 TYR A CA 1
ATOM 645 C C . TYR A 1 106 ? 51.020 2.188 -1.040 1.00 36.97 173 TYR A C 1
ATOM 646 O O . TYR A 1 106 ? 49.859 2.251 -0.615 1.00 32.94 173 TYR A O 1
ATOM 655 N N . ALA A 1 107 ? 51.327 1.567 -2.181 1.00 34.91 174 ALA A N 1
ATOM 656 C CA . ALA A 1 107 ? 50.289 0.899 -2.957 1.00 32.23 174 ALA A CA 1
ATOM 657 C C . ALA A 1 107 ? 49.677 -0.254 -2.171 1.00 37.61 174 ALA A C 1
ATOM 658 O O . ALA A 1 107 ? 48.454 -0.439 -2.176 1.00 32.11 174 ALA A O 1
ATOM 660 N N . ILE A 1 108 ? 50.512 -1.040 -1.488 1.00 32.84 175 ILE A N 1
ATOM 661 C CA . ILE A 1 108 ? 50.001 -2.137 -0.669 1.00 38.88 175 ILE A CA 1
ATOM 662 C C . ILE A 1 108 ? 49.104 -1.592 0.437 1.00 41.48 175 ILE A C 1
ATOM 663 O O . ILE A 1 108 ? 47.972 -2.054 0.631 1.00 34.91 175 ILE A O 1
ATOM 668 N N . ALA A 1 109 ? 49.596 -0.590 1.171 1.00 35.95 176 ALA A N 1
ATOM 669 C CA . ALA A 1 109 ? 48.809 0.013 2.243 1.00 43.51 176 ALA A CA 1
ATOM 670 C C . ALA A 1 109 ? 47.465 0.520 1.728 1.00 39.33 176 ALA A C 1
ATOM 671 O O . ALA A 1 109 ? 46.417 0.265 2.334 1.00 34.94 176 ALA A O 1
ATOM 673 N N . LEU A 1 110 ? 47.475 1.246 0.608 1.00 35.12 177 LEU A N 1
ATOM 674 C CA . LEU A 1 110 ? 46.227 1.753 0.048 1.00 32.75 177 LEU A CA 1
ATOM 675 C C . LEU A 1 110 ? 45.309 0.613 -0.377 1.00 43.70 177 LEU A C 1
ATOM 676 O O . LEU A 1 110 ? 44.089 0.683 -0.183 1.00 43.52 177 LEU A O 1
ATOM 681 N N . ALA A 1 111 ? 45.872 -0.446 -0.963 1.00 38.79 178 ALA A N 1
ATOM 682 C CA . ALA A 1 111 ? 45.044 -1.566 -1.396 1.00 38.77 178 ALA A CA 1
ATOM 683 C C . ALA A 1 111 ? 44.376 -2.246 -0.207 1.00 36.25 178 ALA A C 1
ATOM 684 O O . ALA A 1 111 ? 43.193 -2.598 -0.269 1.00 35.48 178 ALA A O 1
ATOM 686 N N . LEU A 1 112 ? 45.115 -2.434 0.889 1.00 41.25 179 LEU A N 1
ATOM 687 C CA . LEU A 1 112 ? 44.531 -3.075 2.062 1.00 43.61 179 LEU A CA 1
ATOM 688 C C . LEU A 1 112 ? 43.491 -2.176 2.721 1.00 43.04 179 LEU A C 1
ATOM 689 O O . LEU A 1 112 ? 42.453 -2.658 3.186 1.00 49.90 179 LEU A O 1
ATOM 694 N N . ARG A 1 113 ? 43.751 -0.868 2.775 1.00 46.55 180 ARG A N 1
ATOM 695 C CA . ARG A 1 113 ? 42.777 0.050 3.359 1.00 42.79 180 ARG A CA 1
ATOM 696 C C . ARG A 1 113 ? 41.455 -0.010 2.608 1.00 48.89 180 ARG A C 1
ATOM 697 O O . ARG A 1 113 ? 40.381 0.044 3.219 1.00 55.14 180 ARG A O 1
ATOM 705 N N . GLU A 1 114 ? 41.513 -0.124 1.282 1.00 48.16 181 GLU A N 1
ATOM 706 C CA . GLU A 1 114 ? 40.321 -0.191 0.447 1.00 46.01 181 GLU A CA 1
ATOM 707 C C . GLU A 1 114 ? 39.711 -1.587 0.391 1.00 46.17 181 GLU A C 1
ATOM 708 O O . GLU A 1 114 ? 38.766 -1.803 -0.377 1.00 55.13 181 GLU A O 1
ATOM 714 N N . LYS A 1 115 ? 40.218 -2.531 1.182 1.00 49.05 182 LYS A N 1
ATOM 715 C CA . LYS A 1 115 ? 39.709 -3.902 1.183 1.00 57.44 182 LYS A CA 1
ATOM 716 C C . LYS A 1 115 ? 39.860 -4.544 -0.194 1.00 51.76 182 LYS A C 1
ATOM 717 O O . LYS A 1 115 ? 39.000 -5.303 -0.647 1.00 46.72 182 LYS A O 1
ATOM 723 N N . GLN A 1 116 ? 40.964 -4.232 -0.864 1.00 45.17 183 GLN A N 1
ATOM 724 C CA . GLN A 1 116 ? 41.320 -4.816 -2.148 1.00 40.53 183 GLN A CA 1
ATOM 725 C C . GLN A 1 116 ? 42.476 -5.790 -1.967 1.00 44.53 183 GLN A C 1
ATOM 726 O O . GLN A 1 116 ? 43.063 -5.913 -0.887 1.00 45.15 183 GLN A O 1
ATOM 732 N N . ARG A 1 117 ? 42.808 -6.483 -3.050 1.00 40.97 184 ARG A N 1
ATOM 733 C CA . ARG A 1 117 ? 43.965 -7.361 -3.091 1.00 46.90 184 ARG A CA 1
ATOM 734 C C . ARG A 1 117 ? 45.036 -6.753 -3.986 1.00 39.55 184 ARG A C 1
ATOM 735 O O . ARG A 1 117 ? 44.733 -6.058 -4.961 1.00 38.15 184 ARG A O 1
ATOM 743 N N . VAL A 1 118 ? 46.294 -7.019 -3.641 1.00 37.18 185 VAL A N 1
ATOM 744 C CA . VAL A 1 118 ? 47.442 -6.475 -4.356 1.00 34.07 185 VAL A CA 1
ATOM 745 C C . VAL A 1 118 ? 48.479 -7.578 -4.513 1.00 35.87 185 VAL A C 1
ATOM 746 O O . VAL A 1 118 ? 48.656 -8.411 -3.618 1.00 36.70 185 VAL A O 1
ATOM 750 N N . ILE A 1 119 ? 49.172 -7.579 -5.648 1.00 37.59 186 ILE A N 1
ATOM 751 C CA . ILE A 1 119 ? 50.183 -8.583 -5.954 1.00 31.25 186 ILE A CA 1
ATOM 752 C C . ILE A 1 119 ? 51.527 -7.889 -6.126 1.00 33.85 186 ILE A C 1
ATOM 753 O O . ILE A 1 119 ? 51.619 -6.857 -6.799 1.00 35.13 186 ILE A O 1
ATOM 758 N N . PHE A 1 120 ? 52.562 -8.464 -5.517 1.00 36.35 187 PHE A N 1
ATOM 759 C CA . PHE A 1 120 ? 53.938 -7.987 -5.628 1.00 35.56 187 PHE A CA 1
ATOM 760 C C . PHE A 1 120 ? 54.753 -9.123 -6.232 1.00 36.39 187 PHE A C 1
ATOM 761 O O . PHE A 1 120 ? 54.942 -10.161 -5.591 1.00 43.48 187 PHE A O 1
ATOM 769 N N A THR A 1 121 ? 55.234 -8.920 -7.458 0.50 36.16 188 THR A N 1
ATOM 770 N N B THR A 1 121 ? 55.233 -8.940 -7.457 0.50 35.94 188 THR A N 1
ATOM 771 C CA A THR A 1 121 ? 55.945 -9.943 -8.210 0.50 34.25 188 THR A CA 1
ATOM 772 C CA B THR A 1 121 ? 55.929 -10.002 -8.167 0.50 34.15 188 THR A CA 1
ATOM 773 C C A THR A 1 121 ? 57.431 -9.621 -8.275 0.50 36.80 188 THR A C 1
ATOM 774 C C B THR A 1 121 ? 57.401 -9.658 -8.350 0.50 36.49 188 THR A C 1
ATOM 775 O O A THR A 1 121 ? 57.818 -8.466 -8.476 0.50 35.60 188 THR A O 1
ATOM 776 O O B THR A 1 121 ? 57.749 -8.525 -8.699 0.50 35.33 188 THR A O 1
ATOM 783 N N . SER A 1 122 ? 58.254 -10.649 -8.116 1.00 33.85 189 SER A N 1
ATOM 784 C CA . SER A 1 122 ? 59.691 -10.557 -8.306 1.00 30.75 189 SER A CA 1
ATOM 785 C C . SER A 1 122 ? 60.116 -11.535 -9.394 1.00 37.15 189 SER A C 1
ATOM 786 O O . SER A 1 122 ? 59.410 -12.511 -9.675 1.00 43.20 189 SER A O 1
ATOM 789 N N . PRO A 1 123 ? 61.272 -11.311 -10.022 1.00 40.05 190 PRO A N 1
ATOM 790 C CA . PRO A 1 123 ? 61.705 -12.223 -11.093 1.00 51.11 190 PRO A CA 1
ATOM 791 C C . PRO A 1 123 ? 62.201 -13.565 -10.585 1.00 42.87 190 PRO A C 1
ATOM 792 O O . PRO A 1 123 ? 62.155 -14.546 -11.336 1.00 49.74 190 PRO A O 1
ATOM 796 N N . ILE A 1 124 ? 62.657 -13.641 -9.337 1.00 39.44 191 ILE A N 1
ATOM 797 C CA . ILE A 1 124 ? 63.378 -14.795 -8.819 1.00 45.14 191 ILE A CA 1
ATOM 798 C C . ILE A 1 124 ? 62.679 -15.290 -7.563 1.00 46.16 191 ILE A C 1
ATOM 799 O O . ILE A 1 124 ? 62.086 -14.509 -6.812 1.00 46.33 191 ILE A O 1
ATOM 804 N N . LYS A 1 125 ? 62.745 -16.606 -7.337 1.00 41.45 192 LYS A N 1
ATOM 805 C CA . LYS A 1 125 ? 62.157 -17.178 -6.130 1.00 42.31 192 LYS A CA 1
ATOM 806 C C . LYS A 1 125 ? 62.893 -16.696 -4.885 1.00 38.51 192 LYS A C 1
ATOM 807 O O . LYS A 1 125 ? 62.267 -16.299 -3.895 1.00 36.70 192 LYS A O 1
ATOM 813 N N . ALA A 1 126 ? 64.227 -16.732 -4.915 1.00 40.24 193 ALA A N 1
ATOM 814 C CA . ALA A 1 126 ? 65.008 -16.282 -3.769 1.00 52.23 193 ALA A CA 1
ATOM 815 C C . ALA A 1 126 ? 64.629 -14.863 -3.363 1.00 40.49 193 ALA A C 1
ATOM 816 O O . ALA A 1 126 ? 64.520 -14.557 -2.171 1.00 45.64 193 ALA A O 1
ATOM 818 N N . LEU A 1 127 ? 64.409 -13.983 -4.342 1.00 42.09 194 LEU A N 1
ATOM 819 C CA . LEU A 1 127 ? 64.050 -12.605 -4.019 1.00 43.08 194 LEU A CA 1
ATOM 820 C C . LEU A 1 127 ? 62.627 -12.518 -3.480 1.00 37.84 194 LEU A C 1
ATOM 821 O O . LEU A 1 127 ? 62.351 -11.718 -2.578 1.00 40.41 194 LEU A O 1
ATOM 826 N N . SER A 1 128 ? 61.712 -13.333 -4.012 1.00 37.79 195 SER A N 1
ATOM 827 C CA . SER A 1 128 ? 60.351 -13.355 -3.482 1.00 33.18 195 SER A CA 1
ATOM 828 C C . SER A 1 128 ? 60.341 -13.741 -2.007 1.00 42.15 195 SER A C 1
ATOM 829 O O . SER A 1 128 ? 59.570 -13.182 -1.219 1.00 44.64 195 SER A O 1
ATOM 832 N N . ASN A 1 129 ? 61.191 -14.696 -1.614 1.00 39.26 196 ASN A N 1
ATOM 833 C CA . ASN A 1 129 ? 61.281 -15.077 -0.206 1.00 43.88 196 ASN A CA 1
ATOM 834 C C . ASN A 1 129 ? 61.719 -13.894 0.649 1.00 35.85 196 ASN A C 1
ATOM 835 O O . ASN A 1 129 ? 61.138 -13.626 1.707 1.00 37.90 196 ASN A O 1
ATOM 840 N N . GLN A 1 130 ? 62.759 -13.179 0.211 1.00 37.59 197 GLN A N 1
ATOM 841 C CA . GLN A 1 130 ? 63.205 -11.994 0.938 1.00 42.54 197 GLN A CA 1
ATOM 842 C C . GLN A 1 130 ? 62.107 -10.938 1.003 1.00 43.15 197 GLN A C 1
ATOM 843 O O . GLN A 1 130 ? 61.865 -10.349 2.063 1.00 41.77 197 GLN A O 1
ATOM 849 N N . LYS A 1 131 ? 61.431 -10.685 -0.121 1.00 40.69 198 LYS A N 1
ATOM 850 C CA . LYS A 1 131 ? 60.392 -9.661 -0.144 1.00 37.11 198 LYS A CA 1
ATOM 851 C C . LYS A 1 131 ? 59.184 -10.060 0.691 1.00 37.93 198 LYS A C 1
ATOM 852 O O . LYS A 1 131 ? 58.525 -9.192 1.274 1.00 41.31 198 LYS A O 1
ATOM 858 N N . TYR A 1 132 ? 58.868 -11.355 0.759 1.00 40.90 199 TYR A N 1
ATOM 859 C CA . TYR A 1 132 ? 57.782 -11.794 1.628 1.00 39.69 199 TYR A CA 1
ATOM 860 C C . TYR A 1 132 ? 58.074 -11.431 3.076 1.00 37.22 199 TYR A C 1
ATOM 861 O O . TYR A 1 132 ? 57.208 -10.907 3.785 1.00 42.79 199 TYR A O 1
ATOM 870 N N . ARG A 1 133 ? 59.293 -11.714 3.537 1.00 42.67 200 ARG A N 1
ATOM 871 C CA . ARG A 1 133 ? 59.664 -11.356 4.900 1.00 44.12 200 ARG A CA 1
ATOM 872 C C . ARG A 1 133 ? 59.540 -9.854 5.112 1.00 50.75 200 ARG A C 1
ATOM 873 O O . ARG A 1 133 ? 58.915 -9.399 6.078 1.00 48.89 200 ARG A O 1
ATOM 881 N N . GLU A 1 134 ? 60.116 -9.067 4.201 1.00 51.07 201 GLU A N 1
ATOM 882 C CA . GLU A 1 134 ? 60.065 -7.614 4.327 1.00 46.13 201 GLU A CA 1
ATOM 883 C C . GLU A 1 134 ? 58.626 -7.126 4.437 1.00 46.49 201 GLU A C 1
ATOM 884 O O . GLU A 1 134 ? 58.288 -6.352 5.339 1.00 51.23 201 GLU A O 1
ATOM 890 N N . MET A 1 135 ? 57.754 -7.585 3.535 1.00 44.10 202 MET A N 1
ATOM 891 C CA . MET A 1 135 ? 56.385 -7.080 3.510 1.00 47.21 202 MET A CA 1
ATOM 892 C C . MET A 1 135 ? 55.558 -7.651 4.655 1.00 53.74 202 MET A C 1
ATOM 893 O O . MET A 1 135 ? 54.704 -6.954 5.214 1.00 43.24 202 MET A O 1
ATOM 898 N N . TYR A 1 136 ? 55.791 -8.916 5.021 1.00 61.68 203 TYR A N 1
ATOM 899 C CA . TYR A 1 136 ? 55.055 -9.499 6.139 1.00 54.92 203 TYR A CA 1
ATOM 900 C C . TYR A 1 136 ? 55.368 -8.770 7.439 1.00 50.50 203 TYR A C 1
ATOM 901 O O . TYR A 1 136 ? 54.468 -8.505 8.245 1.00 54.53 203 TYR A O 1
ATOM 910 N N . GLU A 1 137 ? 56.641 -8.441 7.663 1.00 47.71 204 GLU A N 1
ATOM 911 C CA . GLU A 1 137 ? 57.019 -7.693 8.854 1.00 61.55 204 GLU A CA 1
ATOM 912 C C . GLU A 1 137 ? 56.374 -6.314 8.888 1.00 66.76 204 GLU A C 1
ATOM 913 O O . GLU A 1 137 ? 56.248 -5.725 9.967 1.00 65.12 204 GLU A O 1
ATOM 919 N N . GLU A 1 138 ? 55.955 -5.794 7.734 1.00 59.45 205 GLU A N 1
ATOM 920 C CA . GLU A 1 138 ? 55.374 -4.462 7.623 1.00 52.11 205 GLU A CA 1
ATOM 921 C C . GLU A 1 138 ? 53.852 -4.473 7.618 1.00 53.13 205 GLU A C 1
ATOM 922 O O . GLU A 1 138 ? 53.232 -3.593 8.221 1.00 59.59 205 GLU A O 1
ATOM 928 N N . PHE A 1 139 ? 53.233 -5.450 6.952 1.00 46.94 206 PHE A N 1
ATOM 929 C CA . PHE A 1 139 ? 51.789 -5.478 6.784 1.00 52.43 206 PHE A CA 1
ATOM 930 C C . PHE A 1 139 ? 51.115 -6.695 7.401 1.00 57.39 206 PHE A C 1
ATOM 931 O O . PHE A 1 139 ? 49.889 -6.679 7.554 1.00 49.47 206 PHE A O 1
ATOM 939 N N . GLN A 1 140 ? 51.866 -7.743 7.748 1.00 62.08 207 GLN A N 1
ATOM 940 C CA . GLN A 1 140 ? 51.314 -8.947 8.367 1.00 57.96 207 GLN A CA 1
ATOM 941 C C . GLN A 1 140 ? 50.374 -9.700 7.429 1.00 56.72 207 GLN A C 1
ATOM 942 O O . GLN A 1 140 ? 50.586 -10.888 7.164 1.00 51.79 207 GLN A O 1
ATOM 948 N N . ASP A 1 141 ? 49.334 -9.030 6.929 1.00 45.75 208 ASP A N 1
ATOM 949 C CA . ASP A 1 141 ? 48.373 -9.650 6.020 1.00 43.43 208 ASP A CA 1
ATOM 950 C C . ASP A 1 141 ? 49.007 -9.951 4.665 1.00 48.78 208 ASP A C 1
ATOM 951 O O . ASP A 1 141 ? 48.537 -9.468 3.628 1.00 44.36 208 ASP A O 1
ATOM 956 N N . VAL A 1 142 ? 50.062 -10.763 4.660 1.00 51.96 209 VAL A N 1
ATOM 957 C CA . VAL A 1 142 ? 50.857 -11.026 3.467 1.00 48.28 209 VAL A CA 1
ATOM 958 C C . VAL A 1 142 ? 50.952 -12.530 3.256 1.00 48.73 209 VAL A C 1
ATOM 959 O O . VAL A 1 142 ? 51.027 -13.298 4.222 1.00 50.57 209 VAL A O 1
ATOM 963 N N . GLY A 1 143 ? 50.954 -12.950 1.985 1.00 49.74 210 GLY A N 1
ATOM 964 C CA . GLY A 1 143 ? 51.158 -14.338 1.636 1.00 42.97 210 GLY A CA 1
ATOM 965 C C . GLY A 1 143 ? 52.277 -14.475 0.617 1.00 48.11 210 GLY A C 1
ATOM 966 O O . GLY A 1 143 ? 52.799 -13.484 0.099 1.00 46.92 210 GLY A O 1
ATOM 967 N N . LEU A 1 144 ? 52.635 -15.728 0.337 1.00 38.36 211 LEU A N 1
ATOM 968 C CA . LEU A 1 144 ? 53.724 -16.039 -0.582 1.00 41.15 211 LEU A CA 1
ATOM 969 C C . LEU A 1 144 ? 53.323 -17.202 -1.477 1.00 45.08 211 LEU A C 1
ATOM 970 O O . LEU A 1 144 ? 52.695 -18.161 -1.019 1.00 44.74 211 LEU A O 1
ATOM 975 N N . MET A 1 145 ? 53.695 -17.114 -2.756 1.00 39.19 212 MET A N 1
ATOM 976 C CA . MET A 1 145 ? 53.353 -18.152 -3.728 1.00 36.40 212 MET A CA 1
ATOM 977 C C . MET A 1 145 ? 54.490 -18.237 -4.741 1.00 45.55 212 MET A C 1
ATOM 978 O O . MET A 1 145 ? 54.608 -17.379 -5.621 1.00 39.80 212 MET A O 1
ATOM 983 N N . THR A 1 146 ? 55.313 -19.269 -4.613 1.00 38.76 213 THR A N 1
ATOM 984 C CA . THR A 1 146 ? 56.365 -19.566 -5.572 1.00 41.36 213 THR A CA 1
ATOM 985 C C . THR A 1 146 ? 56.184 -20.991 -6.085 1.00 40.78 213 THR A C 1
ATOM 986 O O . THR A 1 146 ? 55.211 -21.677 -5.760 1.00 48.01 213 THR A O 1
ATOM 990 N N . GLY A 1 147 ? 57.133 -21.432 -6.903 1.00 47.48 214 GLY A N 1
ATOM 991 C CA . GLY A 1 147 ? 57.203 -22.819 -7.301 1.00 69.36 214 GLY A CA 1
ATOM 992 C C . GLY A 1 147 ? 57.777 -23.742 -6.252 1.00 63.82 214 GLY A C 1
ATOM 993 O O . GLY A 1 147 ? 58.054 -24.907 -6.548 1.00 83.28 214 GLY A O 1
ATOM 994 N N . ASP A 1 148 ? 57.963 -23.253 -5.023 1.00 58.58 215 ASP A N 1
ATOM 995 C CA . ASP A 1 148 ? 58.535 -24.044 -3.945 1.00 58.31 215 ASP A CA 1
ATOM 996 C C . ASP A 1 148 ? 57.769 -23.948 -2.635 1.00 57.64 215 ASP A C 1
ATOM 997 O O . ASP A 1 148 ? 58.113 -24.672 -1.694 1.00 67.62 215 ASP A O 1
ATOM 1002 N N . VAL A 1 149 ? 56.757 -23.086 -2.532 1.00 49.42 216 VAL A N 1
ATOM 1003 C CA . VAL A 1 149 ? 56.022 -22.927 -1.282 1.00 46.92 216 VAL A CA 1
ATOM 1004 C C . VAL A 1 149 ? 54.787 -22.063 -1.499 1.00 48.98 216 VAL A C 1
ATOM 1005 O O . VAL A 1 149 ? 54.752 -21.220 -2.404 1.00 44.73 216 VAL A O 1
ATOM 1009 N N . THR A 1 150 ? 53.765 -22.276 -0.671 1.00 44.95 217 THR A N 1
ATOM 1010 C CA . THR A 1 150 ? 52.568 -21.445 -0.652 1.00 46.18 217 THR A CA 1
ATOM 1011 C C . THR A 1 150 ? 52.208 -21.158 0.797 1.00 52.29 217 THR A C 1
ATOM 1012 O O . THR A 1 150 ? 52.068 -22.088 1.596 1.00 57.48 217 THR A O 1
ATOM 1016 N N . ILE A 1 151 ? 52.060 -19.879 1.132 1.00 48.77 218 ILE A N 1
ATOM 1017 C CA . ILE A 1 151 ? 51.780 -19.449 2.496 1.00 42.23 218 ILE A CA 1
ATOM 1018 C C . ILE A 1 151 ? 50.649 -18.435 2.461 1.00 48.42 218 ILE A C 1
ATOM 1019 O O . ILE A 1 151 ? 50.679 -17.495 1.658 1.00 50.51 218 ILE A O 1
ATOM 1024 N N . ASN A 1 152 ? 49.662 -18.622 3.333 1.00 53.29 219 ASN A N 1
ATOM 1025 C CA . ASN A 1 152 ? 48.568 -17.676 3.514 1.00 46.78 219 ASN A CA 1
ATOM 1026 C C . ASN A 1 152 ? 47.990 -17.226 2.169 1.00 46.95 219 ASN A C 1
ATOM 1027 O O . ASN A 1 152 ? 47.892 -16.026 1.900 1.00 48.00 219 ASN A O 1
ATOM 1032 N N . PRO A 1 153 ? 47.586 -18.166 1.309 1.00 52.05 220 PRO A N 1
ATOM 1033 C CA . PRO A 1 153 ? 47.164 -17.791 -0.051 1.00 43.85 220 PRO A CA 1
ATOM 1034 C C . PRO A 1 153 ? 45.936 -16.899 -0.096 1.00 49.10 220 PRO A C 1
ATOM 1035 O O . PRO A 1 153 ? 45.613 -16.385 -1.175 1.00 50.93 220 PRO A O 1
ATOM 1039 N N . THR A 1 154 ? 45.240 -16.707 1.021 1.00 46.53 221 THR A N 1
ATOM 1040 C CA . THR A 1 154 ? 44.114 -15.787 1.086 1.00 49.92 221 THR A CA 1
ATOM 1041 C C . THR A 1 154 ? 44.522 -14.404 1.574 1.00 44.80 221 THR A C 1
ATOM 1042 O O . THR A 1 154 ? 43.651 -13.558 1.803 1.00 47.32 221 THR A O 1
ATOM 1046 N N . ALA A 1 155 ? 45.818 -14.157 1.741 1.00 41.94 222 ALA A N 1
ATOM 1047 C CA . ALA A 1 155 ? 46.279 -12.854 2.190 1.00 44.09 222 ALA A CA 1
ATOM 1048 C C . ALA A 1 155 ? 45.830 -11.767 1.220 1.00 48.52 222 ALA A C 1
ATOM 1049 O O . ALA A 1 155 ? 45.613 -12.011 0.030 1.00 40.07 222 ALA A O 1
ATOM 1051 N N . SER A 1 156 ? 45.681 -10.550 1.746 1.00 42.91 223 SER A N 1
ATOM 1052 C CA . SER A 1 156 ? 45.329 -9.424 0.889 1.00 51.14 223 SER A CA 1
ATOM 1053 C C . SER A 1 156 ? 46.489 -9.050 -0.028 1.00 41.36 223 SER A C 1
ATOM 1054 O O . SER A 1 156 ? 46.275 -8.680 -1.187 1.00 40.13 223 SER A O 1
ATOM 1057 N N . CYS A 1 157 ? 47.721 -9.145 0.472 1.00 34.41 224 CYS A N 1
ATOM 1058 C CA . CYS A 1 157 ? 48.924 -8.889 -0.311 1.00 34.40 224 CYS A CA 1
ATOM 1059 C C . CYS A 1 157 ? 49.615 -10.217 -0.593 1.00 41.44 224 CYS A C 1
ATOM 1060 O O . CYS A 1 157 ? 50.032 -10.910 0.340 1.00 37.06 224 CYS A O 1
ATOM 1063 N N . LEU A 1 158 ? 49.744 -10.562 -1.874 1.00 41.94 225 LEU A N 1
ATOM 1064 C CA . LEU A 1 158 ? 50.367 -11.811 -2.301 1.00 36.22 225 LEU A CA 1
ATOM 1065 C C . LEU A 1 158 ? 51.686 -11.504 -2.997 1.00 33.12 225 LEU A C 1
ATOM 1066 O O . LEU A 1 158 ? 51.702 -10.887 -4.067 1.00 41.43 225 LEU A O 1
ATOM 1071 N N . VAL A 1 159 ? 52.784 -11.937 -2.390 1.00 35.78 226 VAL A N 1
ATOM 1072 C CA . VAL A 1 159 ? 54.088 -11.942 -3.041 1.00 31.36 226 VAL A CA 1
ATOM 1073 C C . VAL A 1 159 ? 54.211 -13.241 -3.826 1.00 39.27 226 VAL A C 1
ATOM 1074 O O . VAL A 1 159 ? 53.913 -14.320 -3.303 1.00 36.43 226 VAL A O 1
ATOM 1078 N N . MET A 1 160 ? 54.643 -13.145 -5.081 1.00 36.34 227 MET A N 1
ATOM 1079 C CA . MET A 1 160 ? 54.730 -14.329 -5.926 1.00 39.36 227 MET A CA 1
ATOM 1080 C C . MET A 1 160 ? 55.751 -14.088 -7.029 1.00 38.71 227 MET A C 1
ATOM 1081 O O . MET A 1 160 ? 56.192 -12.964 -7.263 1.00 32.85 227 MET A O 1
ATOM 1086 N N . THR A 1 161 ? 56.129 -15.171 -7.699 1.00 37.85 228 THR A N 1
ATOM 1087 C CA . THR A 1 161 ? 56.982 -15.072 -8.869 1.00 27.71 228 THR A CA 1
ATOM 1088 C C . THR A 1 161 ? 56.138 -14.785 -10.104 1.00 31.84 228 THR A C 1
ATOM 1089 O O . THR A 1 161 ? 54.924 -15.002 -10.127 1.00 29.68 228 THR A O 1
ATOM 1093 N N A THR A 1 162 ? 56.793 -14.287 -11.151 0.54 33.31 229 THR A N 1
ATOM 1094 N N B THR A 1 162 ? 56.810 -14.284 -11.142 0.46 33.01 229 THR A N 1
ATOM 1095 C CA A THR A 1 162 ? 56.055 -13.971 -12.367 0.54 34.45 229 THR A CA 1
ATOM 1096 C CA B THR A 1 162 ? 56.132 -13.981 -12.396 0.46 35.82 229 THR A CA 1
ATOM 1097 C C A THR A 1 162 ? 55.523 -15.221 -13.060 0.54 32.91 229 THR A C 1
ATOM 1098 C C B THR A 1 162 ? 55.500 -15.227 -13.003 0.46 34.87 229 THR A C 1
ATOM 1099 O O A THR A 1 162 ? 54.528 -15.131 -13.788 0.54 30.37 229 THR A O 1
ATOM 1100 O O B THR A 1 162 ? 54.424 -15.147 -13.609 0.46 30.24 229 THR A O 1
ATOM 1107 N N . GLU A 1 163 ? 56.145 -16.384 -12.838 1.00 31.64 230 GLU A N 1
ATOM 1108 C CA . GLU A 1 163 ? 55.626 -17.622 -13.416 1.00 33.22 230 GLU A CA 1
ATOM 1109 C C . GLU A 1 163 ? 54.297 -18.005 -12.778 1.00 31.47 230 GLU A C 1
ATOM 1110 O O . GLU A 1 163 ? 53.366 -18.431 -13.472 1.00 30.89 230 GLU A O 1
ATOM 1116 N N . ILE A 1 164 ? 54.191 -17.862 -11.457 1.00 31.41 231 ILE A N 1
ATOM 1117 C CA . ILE A 1 164 ? 52.931 -18.140 -10.774 1.00 26.66 231 ILE A CA 1
ATOM 1118 C C . ILE A 1 164 ? 51.833 -17.222 -11.298 1.00 35.68 231 ILE A C 1
ATOM 1119 O O . ILE A 1 164 ? 50.720 -17.666 -11.604 1.00 30.66 231 ILE A O 1
ATOM 1124 N N . LEU A 1 165 ? 52.130 -15.923 -11.407 1.00 31.55 232 LEU A N 1
ATOM 1125 C CA . LEU A 1 165 ? 51.135 -14.979 -11.906 1.00 30.80 232 LEU A CA 1
ATOM 1126 C C . LEU A 1 165 ? 50.672 -15.360 -13.306 1.00 24.42 232 LEU A C 1
ATOM 1127 O O . LEU A 1 165 ? 49.476 -15.294 -13.613 1.00 25.14 232 LEU A O 1
ATOM 1132 N N . ARG A 1 166 ? 51.609 -15.754 -14.171 1.00 25.83 233 ARG A N 1
ATOM 1133 C CA . ARG A 1 166 ? 51.240 -16.201 -15.510 1.00 34.12 233 ARG A CA 1
ATOM 1134 C C . ARG A 1 166 ? 50.307 -17.405 -15.447 1.00 32.43 233 ARG A C 1
ATOM 1135 O O . ARG A 1 166 ? 49.329 -17.484 -16.198 1.00 36.52 233 ARG A O 1
ATOM 1143 N N . SER A 1 167 ? 50.596 -18.355 -14.556 1.00 28.53 234 SER A N 1
ATOM 1144 C CA . SER A 1 167 ? 49.755 -19.541 -14.450 1.00 37.92 234 SER A CA 1
ATOM 1145 C C . SER A 1 167 ? 48.344 -19.164 -14.019 1.00 32.56 234 SER A C 1
ATOM 1146 O O . SER A 1 167 ? 47.360 -19.649 -14.589 1.00 34.52 234 SER A O 1
ATOM 1149 N N . MET A 1 168 ? 48.227 -18.280 -13.027 1.00 33.94 235 MET A N 1
ATOM 1150 C CA . MET A 1 168 ? 46.911 -17.852 -12.569 1.00 37.86 235 MET A CA 1
ATOM 1151 C C . MET A 1 168 ? 46.129 -17.167 -13.682 1.00 35.47 235 MET A C 1
ATOM 1152 O O . MET A 1 168 ? 44.907 -17.327 -13.782 1.00 30.31 235 MET A O 1
ATOM 1157 N N . LEU A 1 169 ? 46.811 -16.396 -14.528 1.00 32.19 236 LEU A N 1
ATOM 1158 C CA . LEU A 1 169 ? 46.104 -15.661 -15.571 1.00 42.19 236 LEU A CA 1
ATOM 1159 C C . LEU A 1 169 ? 45.624 -16.597 -16.674 1.00 30.75 236 LEU A C 1
ATOM 1160 O O . LEU A 1 169 ? 44.466 -16.527 -17.100 1.00 34.25 236 LEU A O 1
ATOM 1165 N N . TYR A 1 170 ? 46.501 -17.483 -17.151 1.00 32.00 237 TYR A N 1
ATOM 1166 C CA . TYR A 1 170 ? 46.107 -18.405 -18.209 1.00 38.15 237 TYR A CA 1
ATOM 1167 C C . TYR A 1 170 ? 45.045 -19.395 -17.748 1.00 35.97 237 TYR A C 1
ATOM 1168 O O . TYR A 1 170 ? 44.300 -19.916 -18.584 1.00 36.33 237 TYR A O 1
ATOM 1177 N N . ARG A 1 171 ? 44.953 -19.656 -16.444 1.00 34.84 238 ARG A N 1
ATOM 1178 C CA . ARG A 1 171 ? 43.952 -20.558 -15.887 1.00 39.36 238 ARG A CA 1
ATOM 1179 C C . ARG A 1 171 ? 42.739 -19.827 -15.327 1.00 43.94 238 ARG A C 1
ATOM 1180 O O . ARG A 1 171 ? 41.858 -20.473 -14.751 1.00 45.75 238 ARG A O 1
ATOM 1188 N N . GLY A 1 172 ? 42.672 -18.508 -15.481 1.00 41.60 239 GLY A N 1
ATOM 1189 C CA . GLY A 1 172 ? 41.523 -17.748 -15.014 1.00 39.19 239 GLY A CA 1
ATOM 1190 C C . GLY A 1 172 ? 41.237 -17.913 -13.538 1.00 39.67 239 GLY A C 1
ATOM 1191 O O . GLY A 1 172 ? 40.068 -17.979 -13.137 1.00 51.24 239 GLY A O 1
ATOM 1192 N N . SER A 1 173 ? 42.281 -17.979 -12.716 1.00 35.25 240 SER A N 1
ATOM 1193 C CA . SER A 1 173 ? 42.095 -18.139 -11.280 1.00 40.28 240 SER A CA 1
ATOM 1194 C C . SER A 1 173 ? 41.329 -16.956 -10.703 1.00 50.72 240 SER A C 1
ATOM 1195 O O . SER A 1 173 ? 41.661 -15.797 -10.968 1.00 43.05 240 SER A O 1
ATOM 1198 N N . GLU A 1 174 ? 40.305 -17.255 -9.900 1.00 47.83 241 GLU A N 1
ATOM 1199 C CA . GLU A 1 174 ? 39.488 -16.218 -9.284 1.00 49.98 241 GLU A CA 1
ATOM 1200 C C . GLU A 1 174 ? 40.262 -15.360 -8.293 1.00 44.72 241 GLU A C 1
ATOM 1201 O O . GLU A 1 174 ? 39.761 -14.303 -7.897 1.00 46.71 241 GLU A O 1
ATOM 1207 N N . VAL A 1 175 ? 41.461 -15.781 -7.884 1.00 46.69 242 VAL A N 1
ATOM 1208 C CA . VAL A 1 175 ? 42.287 -14.944 -7.019 1.00 52.71 242 VAL A CA 1
ATOM 1209 C C . VAL A 1 175 ? 42.532 -13.582 -7.660 1.00 53.74 242 VAL A C 1
ATOM 1210 O O . VAL A 1 175 ? 42.773 -12.591 -6.959 1.00 57.62 242 VAL A O 1
ATOM 1214 N N A MET A 1 176 ? 42.471 -13.506 -8.990 0.05 48.17 243 MET A N 1
ATOM 1215 N N B MET A 1 176 ? 42.469 -13.507 -8.989 0.95 47.86 243 MET A N 1
ATOM 1216 C CA A MET A 1 176 ? 42.749 -12.268 -9.706 0.05 50.37 243 MET A CA 1
ATOM 1217 C CA B MET A 1 176 ? 42.748 -12.271 -9.704 0.95 50.41 243 MET A CA 1
ATOM 1218 C C A MET A 1 176 ? 41.568 -11.308 -9.737 0.05 52.11 243 MET A C 1
ATOM 1219 C C B MET A 1 176 ? 41.572 -11.307 -9.725 0.95 52.30 243 MET A C 1
ATOM 1220 O O A MET A 1 176 ? 41.755 -10.140 -10.094 0.05 49.07 243 MET A O 1
ATOM 1221 O O B MET A 1 176 ? 41.768 -10.132 -10.053 0.95 48.97 243 MET A O 1
ATOM 1230 N N . ARG A 1 177 ? 40.365 -11.760 -9.375 1.00 50.95 244 ARG A N 1
ATOM 1231 C CA . ARG A 1 177 ? 39.190 -10.910 -9.531 1.00 57.49 244 ARG A CA 1
ATOM 1232 C C . ARG A 1 177 ? 39.213 -9.712 -8.588 1.00 50.56 244 ARG A C 1
ATOM 1233 O O . ARG A 1 177 ? 38.703 -8.643 -8.943 1.00 56.36 244 ARG A O 1
ATOM 1241 N N . GLU A 1 178 ? 39.794 -9.856 -7.397 1.00 44.27 245 GLU A N 1
ATOM 1242 C CA . GLU A 1 178 ? 39.840 -8.772 -6.424 1.00 52.85 245 GLU A CA 1
ATOM 1243 C C . GLU A 1 178 ? 41.153 -7.996 -6.461 1.00 53.86 245 GLU A C 1
ATOM 1244 O O . GLU A 1 178 ? 41.384 -7.148 -5.592 1.00 41.54 245 GLU A O 1
ATOM 1250 N N . VAL A 1 179 ? 42.006 -8.252 -7.448 1.00 38.19 246 VAL A N 1
ATOM 1251 C CA . VAL A 1 179 ? 43.303 -7.589 -7.533 1.00 41.49 246 VAL A CA 1
ATOM 1252 C C . VAL A 1 179 ? 43.103 -6.199 -8.121 1.00 40.08 246 VAL A C 1
ATOM 1253 O O . VAL A 1 179 ? 42.614 -6.050 -9.246 1.00 38.61 246 VAL A O 1
ATOM 1257 N N . ALA A 1 180 ? 43.480 -5.177 -7.357 1.00 37.40 247 ALA A N 1
ATOM 1258 C CA . ALA A 1 180 ? 43.426 -3.799 -7.823 1.00 40.88 247 ALA A CA 1
ATOM 1259 C C . ALA A 1 180 ? 44.775 -3.285 -8.296 1.00 37.08 247 ALA A C 1
ATOM 1260 O O . ALA A 1 180 ? 44.824 -2.462 -9.217 1.00 31.10 247 ALA A O 1
ATOM 1262 N N . TRP A 1 181 ? 45.864 -3.762 -7.695 1.00 34.47 248 TRP A N 1
ATOM 1263 C CA . TRP A 1 181 ? 47.207 -3.295 -8.000 1.00 33.27 248 TRP A CA 1
ATOM 1264 C C . TRP A 1 181 ? 48.143 -4.477 -8.186 1.00 35.63 248 TRP A C 1
ATOM 1265 O O . TRP A 1 181 ? 48.083 -5.455 -7.434 1.00 30.70 248 TRP A O 1
ATOM 1276 N N . VAL A 1 182 ? 49.009 -4.379 -9.190 1.00 31.33 249 VAL A N 1
ATOM 1277 C CA . VAL A 1 182 ? 50.107 -5.316 -9.389 1.00 36.70 249 VAL A CA 1
ATOM 1278 C C . VAL A 1 182 ? 51.401 -4.518 -9.373 1.00 29.21 249 VAL A C 1
ATOM 1279 O O . VAL A 1 182 ? 51.523 -3.511 -10.079 1.00 30.08 249 VAL A O 1
ATOM 1283 N N . ILE A 1 183 ? 52.356 -4.964 -8.566 1.00 28.48 250 ILE A N 1
ATOM 1284 C CA . ILE A 1 183 ? 53.656 -4.319 -8.439 1.00 32.60 250 ILE A CA 1
ATOM 1285 C C . ILE A 1 183 ? 54.696 -5.248 -9.049 1.00 35.19 250 ILE A C 1
ATOM 1286 O O . ILE A 1 183 ? 54.889 -6.372 -8.570 1.00 37.47 250 ILE A O 1
ATOM 1291 N N . PHE A 1 184 ? 55.355 -4.785 -10.109 1.00 30.36 251 PHE A N 1
ATOM 1292 C CA . PHE A 1 184 ? 56.464 -5.503 -10.730 1.00 26.60 251 PHE A CA 1
ATOM 1293 C C . PHE A 1 184 ? 57.773 -4.915 -10.215 1.00 32.80 251 PHE A C 1
ATOM 1294 O O . PHE A 1 184 ? 58.085 -3.751 -10.488 1.00 29.08 251 PHE A O 1
ATOM 1302 N N . ASP A 1 185 ? 58.535 -5.722 -9.485 1.00 28.51 252 ASP A N 1
ATOM 1303 C CA . ASP A 1 185 ? 59.800 -5.296 -8.907 1.00 31.55 252 ASP A CA 1
ATOM 1304 C C . ASP A 1 185 ? 60.956 -5.667 -9.828 1.00 30.70 252 ASP A C 1
ATOM 1305 O O . ASP A 1 185 ? 60.979 -6.756 -10.408 1.00 39.70 252 ASP A O 1
ATOM 1310 N N . GLU A 1 186 ? 61.915 -4.749 -9.957 1.00 31.97 253 GLU A N 1
ATOM 1311 C CA . GLU A 1 186 ? 63.165 -5.000 -10.680 1.00 34.32 253 GLU A CA 1
ATOM 1312 C C . GLU A 1 186 ? 62.906 -5.419 -12.127 1.00 30.53 253 GLU A C 1
ATOM 1313 O O . GLU A 1 186 ? 63.501 -6.372 -12.633 1.00 34.10 253 GLU A O 1
ATOM 1319 N N . ILE A 1 187 ? 62.025 -4.682 -12.809 1.00 32.12 254 ILE A N 1
ATOM 1320 C CA . ILE A 1 187 ? 61.626 -5.082 -14.154 1.00 37.04 254 ILE A CA 1
ATOM 1321 C C . ILE A 1 187 ? 62.800 -5.063 -15.125 1.00 34.02 254 ILE A C 1
ATOM 1322 O O . ILE A 1 187 ? 62.761 -5.743 -16.156 1.00 40.89 254 ILE A O 1
ATOM 1327 N N . HIS A 1 188 ? 63.848 -4.294 -14.830 1.00 33.41 255 HIS A N 1
ATOM 1328 C CA . HIS A 1 188 ? 65.025 -4.281 -15.690 1.00 32.45 255 HIS A CA 1
ATOM 1329 C C . HIS A 1 188 ? 65.774 -5.607 -15.666 1.00 39.41 255 HIS A C 1
ATOM 1330 O O . HIS A 1 188 ? 66.619 -5.845 -16.535 1.00 33.92 255 HIS A O 1
ATOM 1337 N N . TYR A 1 189 ? 65.497 -6.461 -14.685 1.00 36.65 256 TYR A N 1
ATOM 1338 C CA . TYR A 1 189 ? 66.177 -7.738 -14.532 1.00 43.60 256 TYR A CA 1
ATOM 1339 C C . TYR A 1 189 ? 65.373 -8.905 -15.092 1.00 48.35 256 TYR A C 1
ATOM 1340 O O . TYR A 1 189 ? 65.844 -10.045 -15.039 1.00 45.85 256 TYR A O 1
ATOM 1349 N N . MET A 1 190 ? 64.181 -8.650 -15.639 1.00 39.66 257 MET A N 1
ATOM 1350 C CA . MET A 1 190 ? 63.344 -9.744 -16.123 1.00 50.55 257 MET A CA 1
ATOM 1351 C C . MET A 1 190 ? 64.031 -10.511 -17.243 1.00 51.27 257 MET A C 1
ATOM 1352 O O . MET A 1 190 ? 63.917 -11.740 -17.323 1.00 50.41 257 MET A O 1
ATOM 1357 N N . ARG A 1 191 ? 64.753 -9.805 -18.114 1.00 49.93 258 ARG A N 1
ATOM 1358 C CA . ARG A 1 191 ? 65.429 -10.467 -19.225 1.00 52.64 258 ARG A CA 1
ATOM 1359 C C . ARG A 1 191 ? 66.487 -11.442 -18.719 1.00 53.14 258 ARG A C 1
ATOM 1360 O O . ARG A 1 191 ? 66.483 -12.623 -19.084 1.00 55.00 258 ARG A O 1
ATOM 1368 N N . ASP A 1 192 ? 67.396 -10.967 -17.863 1.00 64.91 259 ASP A N 1
ATOM 1369 C CA . ASP A 1 192 ? 68.461 -11.824 -17.352 1.00 69.18 259 ASP A CA 1
ATOM 1370 C C . ASP A 1 192 ? 67.937 -12.948 -16.465 1.00 58.78 259 ASP A C 1
ATOM 1371 O O . ASP A 1 192 ? 68.618 -13.967 -16.312 1.00 59.81 259 ASP A O 1
ATOM 1376 N N . SER A 1 193 ? 66.750 -12.790 -15.881 1.00 52.54 260 SER A N 1
ATOM 1377 C CA . SER A 1 193 ? 66.216 -13.787 -14.964 1.00 63.66 260 SER A CA 1
ATOM 1378 C C . SER A 1 193 ? 65.579 -14.977 -15.670 1.00 56.59 260 SER A C 1
ATOM 1379 O O . SER A 1 193 ? 65.191 -15.934 -14.992 1.00 52.48 260 SER A O 1
ATOM 1382 N N . GLU A 1 194 ? 65.461 -14.939 -16.998 1.00 52.61 261 GLU A N 1
ATOM 1383 C CA . GLU A 1 194 ? 64.818 -15.951 -17.841 1.00 71.75 261 GLU A CA 1
ATOM 1384 C C . GLU A 1 194 ? 63.303 -15.761 -17.900 1.00 54.65 261 GLU A C 1
ATOM 1385 O O . GLU A 1 194 ? 62.642 -16.483 -18.655 1.00 52.39 261 GLU A O 1
ATOM 1391 N N . ARG A 1 195 ? 62.732 -14.821 -17.146 1.00 52.00 262 ARG A N 1
ATOM 1392 C CA . ARG A 1 195 ? 61.293 -14.591 -17.134 1.00 43.72 262 ARG A CA 1
ATOM 1393 C C . ARG A 1 195 ? 60.860 -13.504 -18.112 1.00 34.13 262 ARG A C 1
ATOM 1394 O O . ARG A 1 195 ? 59.779 -12.928 -17.943 1.00 33.57 262 ARG A O 1
ATOM 1402 N N . GLY A 1 196 ? 61.670 -13.219 -19.133 1.00 37.18 263 GLY A N 1
ATOM 1403 C CA . GLY A 1 196 ? 61.358 -12.118 -20.031 1.00 35.14 263 GLY A CA 1
ATOM 1404 C C . GLY A 1 196 ? 60.030 -12.289 -20.743 1.00 30.30 263 GLY A C 1
ATOM 1405 O O . GLY A 1 196 ? 59.250 -11.340 -20.861 1.00 31.35 263 GLY A O 1
ATOM 1406 N N . VAL A 1 197 ? 59.753 -13.498 -21.232 1.00 43.54 264 VAL A N 1
ATOM 1407 C CA . VAL A 1 197 ? 58.496 -13.748 -21.929 1.00 30.30 264 VAL A CA 1
ATOM 1408 C C . VAL A 1 197 ? 57.342 -13.777 -20.935 1.00 33.29 264 VAL A C 1
ATOM 1409 O O . VAL A 1 197 ? 56.336 -13.077 -21.101 1.00 30.07 264 VAL A O 1
ATOM 1413 N N . VAL A 1 198 ? 57.478 -14.588 -19.885 1.00 32.66 265 VAL A N 1
ATOM 1414 C CA . VAL A 1 198 ? 56.441 -14.701 -18.863 1.00 38.77 265 VAL A CA 1
ATOM 1415 C C . VAL A 1 198 ? 55.997 -13.320 -18.398 1.00 30.47 265 VAL A C 1
ATOM 1416 O O . VAL A 1 198 ? 54.802 -13.056 -18.215 1.00 27.18 265 VAL A O 1
ATOM 1420 N N . TRP A 1 199 ? 56.959 -12.417 -18.218 1.00 31.92 266 TRP A N 1
ATOM 1421 C CA . TRP A 1 199 ? 56.677 -11.084 -17.697 1.00 31.58 266 TRP A CA 1
ATOM 1422 C C . TRP A 1 199 ? 55.726 -10.319 -18.608 1.00 26.48 266 TRP A C 1
ATOM 1423 O O . TRP A 1 199 ? 54.715 -9.771 -18.151 1.00 27.42 266 TRP A O 1
ATOM 1434 N N . GLU A 1 200 ? 56.032 -10.264 -19.905 1.00 25.70 267 GLU A N 1
ATOM 1435 C CA . GLU A 1 200 ? 55.155 -9.557 -20.830 1.00 30.77 267 GLU A CA 1
ATOM 1436 C C . GLU A 1 200 ? 53.802 -10.246 -20.958 1.00 31.72 267 GLU A C 1
ATOM 1437 O O . GLU A 1 200 ? 52.782 -9.573 -21.144 1.00 28.98 267 GLU A O 1
ATOM 1443 N N . GLU A 1 201 ? 53.770 -11.578 -20.861 1.00 27.16 268 GLU A N 1
ATOM 1444 C CA . GLU A 1 201 ? 52.497 -12.287 -20.905 1.00 29.41 268 GLU A CA 1
ATOM 1445 C C . GLU A 1 201 ? 51.581 -11.850 -19.770 1.00 24.40 268 GLU A C 1
ATOM 1446 O O . GLU A 1 201 ? 50.380 -11.643 -19.983 1.00 25.43 268 GLU A O 1
ATOM 1452 N N . THR A 1 202 ? 52.119 -11.713 -18.552 1.00 23.19 269 THR A N 1
ATOM 1453 C CA . THR A 1 202 ? 51.272 -11.308 -17.431 1.00 28.12 269 THR A CA 1
ATOM 1454 C C . THR A 1 202 ? 50.748 -9.891 -17.623 1.00 28.23 269 THR A C 1
ATOM 1455 O O . THR A 1 202 ? 49.575 -9.613 -17.345 1.00 29.36 269 THR A O 1
ATOM 1459 N N . ILE A 1 203 ? 51.598 -8.978 -18.098 1.00 28.50 270 ILE A N 1
ATOM 1460 C CA . ILE A 1 203 ? 51.140 -7.613 -18.342 1.00 27.63 270 ILE A CA 1
ATOM 1461 C C . ILE A 1 203 ? 50.051 -7.604 -19.407 1.00 30.10 270 ILE A C 1
ATOM 1462 O O . ILE A 1 203 ? 49.063 -6.868 -19.300 1.00 26.88 270 ILE A O 1
ATOM 1467 N N . ILE A 1 204 ? 50.206 -8.426 -20.445 1.00 31.03 271 ILE A N 1
ATOM 1468 C CA . ILE A 1 204 ? 49.257 -8.402 -21.552 1.00 31.17 271 ILE A CA 1
ATOM 1469 C C . ILE A 1 204 ? 47.920 -9.015 -21.148 1.00 32.14 271 ILE A C 1
ATOM 1470 O O . ILE A 1 204 ? 46.868 -8.609 -21.656 1.00 32.98 271 ILE A O 1
ATOM 1475 N N . LEU A 1 205 ? 47.928 -9.987 -20.232 1.00 33.59 272 LEU A N 1
ATOM 1476 C CA . LEU A 1 205 ? 46.720 -10.723 -19.876 1.00 36.66 272 LEU A CA 1
ATOM 1477 C C . LEU A 1 205 ? 45.956 -10.114 -18.706 1.00 33.31 272 LEU A C 1
ATOM 1478 O O . LEU A 1 205 ? 44.793 -10.475 -18.496 1.00 35.73 272 LEU A O 1
ATOM 1483 N N . LEU A 1 206 ? 46.566 -9.213 -17.940 1.00 33.51 273 LEU A N 1
ATOM 1484 C CA . LEU A 1 206 ? 45.852 -8.578 -16.845 1.00 37.05 273 LEU A CA 1
ATOM 1485 C C . LEU A 1 206 ? 44.734 -7.687 -17.392 1.00 36.91 273 LEU A C 1
ATOM 1486 O O . LEU A 1 206 ? 44.871 -7.094 -18.465 1.00 38.31 273 LEU A O 1
ATOM 1491 N N . PRO A 1 207 ? 43.611 -7.587 -16.682 1.00 40.52 274 PRO A N 1
ATOM 1492 C CA . PRO A 1 207 ? 42.514 -6.741 -17.163 1.00 42.53 274 PRO A CA 1
ATOM 1493 C C . PRO A 1 207 ? 42.833 -5.258 -17.020 1.00 35.42 274 PRO A C 1
ATOM 1494 O O . PRO A 1 207 ? 43.659 -4.839 -16.207 1.00 32.95 274 PRO A O 1
ATOM 1498 N N . ASP A 1 208 ? 42.139 -4.456 -17.833 1.00 40.53 275 ASP A N 1
ATOM 1499 C CA . ASP A 1 208 ? 42.425 -3.028 -17.916 1.00 41.71 275 ASP A CA 1
ATOM 1500 C C . ASP A 1 208 ? 42.051 -2.266 -16.651 1.00 36.86 275 ASP A C 1
ATOM 1501 O O . ASP A 1 208 ? 42.510 -1.134 -16.475 1.00 40.41 275 ASP A O 1
ATOM 1506 N N . ASN A 1 209 ? 41.226 -2.841 -15.775 1.00 29.71 276 ASN A N 1
ATOM 1507 C CA . ASN A 1 209 ? 40.880 -2.154 -14.536 1.00 36.31 276 ASN A CA 1
ATOM 1508 C C . ASN A 1 209 ? 41.987 -2.229 -13.493 1.00 39.61 276 ASN A C 1
ATOM 1509 O O . ASN A 1 209 ? 41.932 -1.491 -12.502 1.00 40.97 276 ASN A O 1
ATOM 1514 N N . VAL A 1 210 ? 42.985 -3.087 -13.693 1.00 36.84 277 VAL A N 1
ATOM 1515 C CA . VAL A 1 210 ? 44.113 -3.190 -12.776 1.00 34.27 277 VAL A CA 1
ATOM 1516 C C . VAL A 1 210 ? 45.105 -2.072 -13.070 1.00 34.92 277 VAL A C 1
ATOM 1517 O O . VAL A 1 210 ? 45.289 -1.654 -14.219 1.00 31.50 277 VAL A O 1
ATOM 1521 N N . HIS A 1 211 ? 45.752 -1.581 -12.018 1.00 31.73 278 HIS A N 1
ATOM 1522 C CA . HIS A 1 211 ? 46.765 -0.545 -12.138 1.00 36.59 278 HIS A CA 1
ATOM 1523 C C . HIS A 1 211 ? 48.092 -1.070 -11.611 1.00 36.53 278 HIS A C 1
ATOM 1524 O O . HIS A 1 211 ? 48.139 -2.024 -10.829 1.00 30.75 278 HIS A O 1
ATOM 1531 N N . TYR A 1 212 ? 49.175 -0.431 -12.054 1.00 32.42 279 TYR A N 1
ATOM 1532 C CA . TYR A 1 212 ? 50.511 -0.985 -11.916 1.00 31.57 279 TYR A CA 1
ATOM 1533 C C . TYR A 1 212 ? 51.451 -0.011 -11.224 1.00 33.30 279 TYR A C 1
ATOM 1534 O O . TYR A 1 212 ? 51.362 1.207 -11.399 1.00 29.85 279 TYR A O 1
ATOM 1543 N N . VAL A 1 213 ? 52.366 -0.578 -10.446 1.00 32.99 280 VAL A N 1
ATOM 1544 C CA . VAL A 1 213 ? 53.590 0.094 -10.034 1.00 31.65 280 VAL A CA 1
ATOM 1545 C C . VAL A 1 213 ? 54.736 -0.736 -10.594 1.00 31.26 280 VAL A C 1
ATOM 1546 O O . VAL A 1 213 ? 54.954 -1.875 -10.161 1.00 30.33 280 VAL A O 1
ATOM 1550 N N . PHE A 1 214 ? 55.445 -0.188 -11.574 1.00 30.36 281 PHE A N 1
ATOM 1551 C CA . PHE A 1 214 ? 56.665 -0.794 -12.088 1.00 25.68 281 PHE A CA 1
ATOM 1552 C C . PHE A 1 214 ? 57.856 -0.139 -11.403 1.00 24.76 281 PHE A C 1
ATOM 1553 O O . PHE A 1 214 ? 57.977 1.090 -11.407 1.00 28.16 281 PHE A O 1
ATOM 1561 N N . LEU A 1 215 ? 58.724 -0.956 -10.815 1.00 23.10 282 LEU A N 1
ATOM 1562 C CA . LEU A 1 215 ? 59.943 -0.487 -10.169 1.00 23.41 282 LEU A CA 1
ATOM 1563 C C . LEU A 1 215 ? 61.133 -0.951 -10.993 1.00 27.51 282 LEU A C 1
ATOM 1564 O O . LEU A 1 215 ? 61.295 -2.154 -11.234 1.00 27.30 282 LEU A O 1
ATOM 1569 N N . SER A 1 216 ? 61.964 -0.003 -11.415 1.00 22.84 283 SER A N 1
ATOM 1570 C CA . SER A 1 216 ? 63.084 -0.301 -12.292 1.00 27.62 283 SER A CA 1
ATOM 1571 C C . SER A 1 216 ? 64.314 0.472 -11.850 1.00 29.27 283 SER A C 1
ATOM 1572 O O . SER A 1 216 ? 64.213 1.545 -11.251 1.00 31.91 283 SER A O 1
ATOM 1575 N N . ALA A 1 217 ? 65.479 -0.089 -12.157 1.00 33.40 284 ALA A N 1
ATOM 1576 C CA . ALA A 1 217 ? 66.696 0.698 -12.144 1.00 28.06 284 ALA A CA 1
ATOM 1577 C C . ALA A 1 217 ? 66.573 1.811 -13.179 1.00 31.32 284 ALA A C 1
ATOM 1578 O O . ALA A 1 217 ? 65.635 1.852 -13.978 1.00 29.72 284 ALA A O 1
ATOM 1580 N N . THR A 1 218 ? 67.529 2.734 -13.155 1.00 29.76 285 THR A N 1
ATOM 1581 C CA . THR A 1 218 ? 67.530 3.800 -14.146 1.00 35.18 285 THR A CA 1
ATOM 1582 C C . THR A 1 218 ? 67.700 3.198 -15.535 1.00 29.06 285 THR A C 1
ATOM 1583 O O . THR A 1 218 ? 68.621 2.415 -15.778 1.00 34.69 285 THR A O 1
ATOM 1587 N N . ILE A 1 219 ? 66.786 3.538 -16.438 1.00 28.20 286 ILE A N 1
ATOM 1588 C CA . ILE A 1 219 ? 66.842 3.035 -17.808 1.00 31.50 286 ILE A CA 1
ATOM 1589 C C . ILE A 1 219 ? 66.619 4.202 -18.762 1.00 25.89 286 ILE A C 1
ATOM 1590 O O . ILE A 1 219 ? 65.814 5.097 -18.468 1.00 32.83 286 ILE A O 1
ATOM 1595 N N . PRO A 1 220 ? 67.301 4.235 -19.910 1.00 34.39 287 PRO A N 1
ATOM 1596 C CA . PRO A 1 220 ? 67.132 5.369 -20.832 1.00 32.18 287 PRO A CA 1
ATOM 1597 C C . PRO A 1 220 ? 65.797 5.394 -21.552 1.00 33.21 287 PRO A C 1
ATOM 1598 O O . PRO A 1 220 ? 65.431 6.449 -22.084 1.00 33.35 287 PRO A O 1
ATOM 1602 N N . ASN A 1 221 ? 65.060 4.285 -21.600 1.00 29.65 288 ASN A N 1
ATOM 1603 C CA . ASN A 1 221 ? 63.833 4.211 -22.383 1.00 28.92 288 ASN A CA 1
ATOM 1604 C C . ASN A 1 221 ? 62.614 3.996 -21.494 1.00 33.09 288 ASN A C 1
ATOM 1605 O O . ASN A 1 221 ? 61.683 3.271 -21.851 1.00 27.79 288 ASN A O 1
ATOM 1610 N N . ALA A 1 222 ? 62.596 4.654 -20.329 1.00 27.27 289 ALA A N 1
ATOM 1611 C CA . ALA A 1 222 ? 61.451 4.543 -19.431 1.00 30.84 289 ALA A CA 1
ATOM 1612 C C . ALA A 1 222 ? 60.179 5.058 -20.094 1.00 27.26 289 ALA A C 1
ATOM 1613 O O . ALA A 1 222 ? 59.107 4.458 -19.950 1.00 28.69 289 ALA A O 1
ATOM 1615 N N . ARG A 1 223 ? 60.275 6.172 -20.821 1.00 30.93 290 ARG A N 1
ATOM 1616 C CA . ARG A 1 223 ? 59.111 6.710 -21.518 1.00 31.09 290 ARG A CA 1
ATOM 1617 C C . ARG A 1 223 ? 58.521 5.685 -22.476 1.00 25.91 290 ARG A C 1
ATOM 1618 O O . ARG A 1 223 ? 57.296 5.526 -22.554 1.00 27.19 290 ARG A O 1
ATOM 1626 N N . GLN A 1 224 ? 59.380 4.992 -23.226 1.00 29.60 291 GLN A N 1
ATOM 1627 C CA . GLN A 1 224 ? 58.917 3.992 -24.182 1.00 24.55 291 GLN A CA 1
ATOM 1628 C C . GLN A 1 224 ? 58.088 2.917 -23.491 1.00 24.80 291 GLN A C 1
ATOM 1629 O O . GLN A 1 224 ? 57.055 2.483 -24.013 1.00 25.29 291 GLN A O 1
ATOM 1635 N N . PHE A 1 225 ? 58.524 2.475 -22.310 1.00 26.88 292 PHE A N 1
ATOM 1636 C CA . PHE A 1 225 ? 57.793 1.433 -21.599 1.00 26.50 292 PHE A CA 1
ATOM 1637 C C . PHE A 1 225 ? 56.418 1.924 -21.170 1.00 30.59 292 PHE A C 1
ATOM 1638 O O . PHE A 1 225 ? 55.419 1.208 -21.320 1.00 26.22 292 PHE A O 1
ATOM 1646 N N . ALA A 1 226 ? 56.346 3.144 -20.634 1.00 27.03 293 ALA A N 1
ATOM 1647 C CA . ALA A 1 226 ? 55.060 3.695 -20.223 1.00 26.73 293 ALA A CA 1
ATOM 1648 C C . ALA A 1 226 ? 54.130 3.868 -21.417 1.00 25.74 293 ALA A C 1
ATOM 1649 O O . ALA A 1 226 ? 52.917 3.657 -21.305 1.00 26.41 293 ALA A O 1
ATOM 1651 N N . GLU A 1 227 ? 54.675 4.256 -22.572 1.00 25.59 294 GLU A N 1
ATOM 1652 C CA . GLU A 1 227 ? 53.845 4.351 -23.768 1.00 26.36 294 GLU A CA 1
ATOM 1653 C C . GLU A 1 227 ? 53.237 2.998 -24.114 1.00 28.55 294 GLU A C 1
ATOM 1654 O O . GLU A 1 227 ? 52.068 2.915 -24.508 1.00 23.29 294 GLU A O 1
ATOM 1660 N N . TRP A 1 228 ? 54.018 1.926 -23.972 1.00 28.05 295 TRP A N 1
ATOM 1661 C CA . TRP A 1 228 ? 53.502 0.588 -24.243 1.00 28.33 295 TRP A CA 1
ATOM 1662 C C . TRP A 1 228 ? 52.351 0.249 -23.305 1.00 27.13 295 TRP A C 1
ATOM 1663 O O . TRP A 1 228 ? 51.285 -0.195 -23.747 1.00 24.78 295 TRP A O 1
ATOM 1674 N N . ILE A 1 229 ? 52.544 0.468 -22.001 1.00 23.22 296 ILE A N 1
ATOM 1675 C CA . ILE A 1 229 ? 51.477 0.215 -21.037 1.00 24.31 296 ILE A CA 1
ATOM 1676 C C . ILE A 1 229 ? 50.232 1.013 -21.401 1.00 28.48 296 ILE A C 1
ATOM 1677 O O . ILE A 1 229 ? 49.105 0.511 -21.307 1.00 29.64 296 ILE A O 1
ATOM 1682 N N . CYS A 1 230 ? 50.411 2.272 -21.808 1.00 25.28 297 CYS A N 1
ATOM 1683 C CA . CYS A 1 230 ? 49.273 3.088 -22.219 1.00 27.02 297 CYS A CA 1
ATOM 1684 C C . CYS A 1 230 ? 48.591 2.490 -23.443 1.00 23.50 297 CYS A C 1
ATOM 1685 O O . CYS A 1 230 ? 47.362 2.370 -23.489 1.00 26.23 297 CYS A O 1
ATOM 1688 N N . HIS A 1 231 ? 49.382 2.113 -24.450 1.00 24.09 298 HIS A N 1
ATOM 1689 C CA . HIS A 1 231 ? 48.843 1.432 -25.623 1.00 34.11 298 HIS A CA 1
ATOM 1690 C C . HIS A 1 231 ? 48.096 0.163 -25.231 1.00 31.70 298 HIS A C 1
ATOM 1691 O O . HIS A 1 231 ? 47.037 -0.144 -25.790 1.00 31.23 298 HIS A O 1
ATOM 1698 N N . LEU A 1 232 ? 48.631 -0.586 -24.266 1.00 28.78 299 LEU A N 1
ATOM 1699 C CA . LEU A 1 232 ? 48.043 -1.870 -23.904 1.00 28.60 299 LEU A CA 1
ATOM 1700 C C . LEU A 1 232 ? 46.697 -1.690 -23.215 1.00 31.64 299 LEU A C 1
ATOM 1701 O O . LEU A 1 232 ? 45.689 -2.263 -23.643 1.00 32.86 299 LEU A O 1
ATOM 1706 N N . HIS A 1 233 ? 46.660 -0.901 -22.143 1.00 31.77 300 HIS A N 1
ATOM 1707 C CA . HIS A 1 233 ? 45.510 -0.864 -21.250 1.00 31.98 300 HIS A CA 1
ATOM 1708 C C . HIS A 1 233 ? 44.703 0.425 -21.359 1.00 34.57 300 HIS A C 1
ATOM 1709 O O . HIS A 1 233 ? 43.787 0.639 -20.558 1.00 34.05 300 HIS A O 1
ATOM 1716 N N . LYS A 1 234 ? 45.012 1.281 -22.333 1.00 36.17 301 LYS A N 1
ATOM 1717 C CA . LYS A 1 234 ? 44.166 2.428 -22.674 1.00 37.36 301 LYS A CA 1
ATOM 1718 C C . LYS A 1 234 ? 43.952 3.350 -21.476 1.00 34.34 301 LYS A C 1
ATOM 1719 O O . LYS A 1 234 ? 42.873 3.912 -21.285 1.00 42.03 301 LYS A O 1
ATOM 1725 N N . GLN A 1 235 ? 44.986 3.512 -20.666 1.00 33.08 302 GLN A N 1
ATOM 1726 C CA . GLN A 1 235 ? 44.951 4.387 -19.507 1.00 31.48 302 GLN A CA 1
ATOM 1727 C C . GLN A 1 235 ? 46.274 5.129 -19.430 1.00 30.75 302 GLN A C 1
ATOM 1728 O O . GLN A 1 235 ? 47.246 4.746 -20.088 1.00 33.06 302 GLN A O 1
ATOM 1734 N N . PRO A 1 236 ? 46.342 6.201 -18.645 1.00 36.81 303 PRO A N 1
ATOM 1735 C CA . PRO A 1 236 ? 47.628 6.885 -18.471 1.00 38.29 303 PRO A CA 1
ATOM 1736 C C . PRO A 1 236 ? 48.600 6.023 -17.686 1.00 27.12 303 PRO A C 1
ATOM 1737 O O . PRO A 1 236 ? 48.212 5.290 -16.773 1.00 33.36 303 PRO A O 1
ATOM 1741 N N . CYS A 1 237 ? 49.874 6.108 -18.053 1.00 29.18 304 CYS A N 1
ATOM 1742 C CA . CYS A 1 237 ? 50.943 5.504 -17.271 1.00 26.91 304 CYS A CA 1
ATOM 1743 C C . CYS A 1 237 ? 52.027 6.547 -17.072 1.00 22.51 304 CYS A C 1
ATOM 1744 O O . CYS A 1 237 ? 52.572 7.077 -18.045 1.00 28.25 304 CYS A O 1
ATOM 1747 N N . HIS A 1 238 ? 52.337 6.837 -15.818 1.00 30.33 305 HIS A N 1
ATOM 1748 C CA . HIS A 1 238 ? 53.295 7.875 -15.485 1.00 25.58 305 HIS A CA 1
ATOM 1749 C C . HIS A 1 238 ? 54.708 7.312 -15.457 1.00 31.28 305 HIS A C 1
ATOM 1750 O O . HIS A 1 238 ? 54.922 6.101 -15.347 1.00 30.98 305 HIS A O 1
ATOM 1757 N N . VAL A 1 239 ? 55.678 8.216 -15.573 1.00 28.76 306 VAL A N 1
ATOM 1758 C CA . VAL A 1 239 ? 57.093 7.888 -15.448 1.00 27.01 306 VAL A CA 1
ATOM 1759 C C . VAL A 1 239 ? 57.698 8.852 -14.440 1.00 33.07 306 VAL A C 1
ATOM 1760 O O . VAL A 1 239 ? 57.754 10.063 -14.691 1.00 33.06 306 VAL A O 1
ATOM 1764 N N . ILE A 1 240 ? 58.150 8.322 -13.309 1.00 32.50 307 ILE A N 1
ATOM 1765 C CA . ILE A 1 240 ? 58.936 9.072 -12.337 1.00 24.54 307 ILE A CA 1
ATOM 1766 C C . ILE A 1 240 ? 60.368 8.575 -12.441 1.00 28.39 307 ILE A C 1
ATOM 1767 O O . ILE A 1 240 ? 60.647 7.403 -12.155 1.00 31.40 307 ILE A O 1
ATOM 1772 N N . TYR A 1 241 ? 61.273 9.460 -12.857 1.00 26.86 308 TYR A N 1
ATOM 1773 C CA . TYR A 1 241 ? 62.668 9.114 -13.092 1.00 27.63 308 TYR A CA 1
ATOM 1774 C C . TYR A 1 241 ? 63.570 10.050 -12.304 1.00 34.83 308 TYR A C 1
ATOM 1775 O O . TYR A 1 241 ? 63.306 11.253 -12.222 1.00 35.37 308 TYR A O 1
ATOM 1784 N N . THR A 1 242 ? 64.642 9.498 -11.740 1.00 27.08 309 THR A N 1
ATOM 1785 C CA . THR A 1 242 ? 65.629 10.316 -11.051 1.00 31.25 309 THR A CA 1
ATOM 1786 C C . THR A 1 242 ? 66.961 9.585 -11.009 1.00 29.54 309 THR A C 1
ATOM 1787 O O . THR A 1 242 ? 67.004 8.369 -10.809 1.00 32.65 309 THR A O 1
ATOM 1791 N N . ASP A 1 243 ? 68.039 10.342 -11.194 1.00 35.67 310 ASP A N 1
ATOM 1792 C CA . ASP A 1 243 ? 69.394 9.853 -10.982 1.00 37.26 310 ASP A CA 1
ATOM 1793 C C . ASP A 1 243 ? 69.864 10.053 -9.549 1.00 41.04 310 ASP A C 1
ATOM 1794 O O . ASP A 1 243 ? 71.021 9.747 -9.241 1.00 39.25 310 ASP A O 1
ATOM 1799 N N . TYR A 1 244 ? 68.996 10.553 -8.670 1.00 33.30 311 TYR A N 1
ATOM 1800 C CA . TYR A 1 244 ? 69.392 10.856 -7.302 1.00 38.67 311 TYR A CA 1
ATOM 1801 C C . TYR A 1 244 ? 70.042 9.651 -6.638 1.00 45.59 311 TYR A C 1
ATOM 1802 O O . TYR A 1 244 ? 69.550 8.525 -6.737 1.00 35.15 311 TYR A O 1
ATOM 1811 N N . ARG A 1 245 ? 71.149 9.905 -5.950 1.00 43.45 312 ARG A N 1
ATOM 1812 C CA . ARG A 1 245 ? 71.845 8.891 -5.159 1.00 46.57 312 ARG A CA 1
ATOM 1813 C C . ARG A 1 245 ? 72.040 9.441 -3.750 1.00 42.68 312 ARG A C 1
ATOM 1814 O O . ARG A 1 245 ? 72.799 10.416 -3.573 1.00 50.94 312 ARG A O 1
ATOM 1822 N N . PRO A 1 246 ? 71.390 8.872 -2.728 1.00 51.02 313 PRO A N 1
ATOM 1823 C CA . PRO A 1 246 ? 71.522 9.448 -1.377 1.00 49.23 313 PRO A CA 1
ATOM 1824 C C . PRO A 1 246 ? 72.944 9.446 -0.854 1.00 53.96 313 PRO A C 1
ATOM 1825 O O . PRO A 1 246 ? 73.301 10.314 -0.047 1.00 50.20 313 PRO A O 1
ATOM 1829 N N . THR A 1 247 ? 73.759 8.489 -1.273 1.00 46.14 314 THR A N 1
ATOM 1830 C CA . THR A 1 247 ? 75.157 8.415 -0.855 1.00 44.49 314 THR A CA 1
ATOM 1831 C C . THR A 1 247 ? 76.025 8.531 -2.098 1.00 45.39 314 THR A C 1
ATOM 1832 O O . THR A 1 247 ? 76.033 7.602 -2.927 1.00 45.57 314 THR A O 1
ATOM 1836 N N . PRO A 1 248 ? 76.745 9.632 -2.301 1.00 47.08 315 PRO A N 1
ATOM 1837 C CA . PRO A 1 248 ? 77.554 9.751 -3.518 1.00 45.69 315 PRO A CA 1
ATOM 1838 C C . PRO A 1 248 ? 78.678 8.731 -3.535 1.00 44.99 315 PRO A C 1
ATOM 1839 O O . PRO A 1 248 ? 79.135 8.256 -2.492 1.00 44.08 315 PRO A O 1
ATOM 1843 N N . LEU A 1 249 ? 79.113 8.388 -4.745 1.00 40.69 316 LEU A N 1
ATOM 1844 C CA . LEU A 1 249 ? 80.139 7.381 -4.960 1.00 42.31 316 LEU A CA 1
ATOM 1845 C C . LEU A 1 249 ? 81.433 8.020 -5.444 1.00 44.55 316 LEU A C 1
ATOM 1846 O O . LEU A 1 249 ? 81.424 9.027 -6.159 1.00 47.22 316 LEU A O 1
ATOM 1851 N N . GLN A 1 250 ? 82.549 7.411 -5.054 1.00 46.80 317 GLN A N 1
ATOM 1852 C CA . GLN A 1 250 ? 83.857 7.710 -5.620 1.00 52.11 317 GLN A CA 1
ATOM 1853 C C . GLN A 1 250 ? 84.389 6.440 -6.266 1.00 45.26 317 GLN A C 1
ATOM 1854 O O . GLN A 1 250 ? 84.367 5.370 -5.649 1.00 51.74 317 GLN A O 1
ATOM 1860 N N . HIS A 1 251 ? 84.855 6.559 -7.504 1.00 46.04 318 HIS A N 1
ATOM 1861 C CA . HIS A 1 251 ? 85.287 5.417 -8.296 1.00 50.37 318 HIS A CA 1
ATOM 1862 C C . HIS A 1 251 ? 86.800 5.445 -8.446 1.00 50.08 318 HIS A C 1
ATOM 1863 O O . HIS A 1 251 ? 87.371 6.468 -8.837 1.00 53.51 318 HIS A O 1
ATOM 1870 N N . TYR A 1 252 ? 87.441 4.323 -8.135 1.00 56.52 319 TYR A N 1
ATOM 1871 C CA . TYR A 1 252 ? 88.887 4.191 -8.213 1.00 48.74 319 TYR A CA 1
ATOM 1872 C C . TYR A 1 252 ? 89.256 3.034 -9.130 1.00 57.27 319 TYR A C 1
ATOM 1873 O O . TYR A 1 252 ? 88.498 2.071 -9.280 1.00 55.39 319 TYR A O 1
ATOM 1882 N N . ILE A 1 253 ? 90.431 3.141 -9.741 1.00 58.40 320 ILE A N 1
ATOM 1883 C CA . ILE A 1 253 ? 91.041 2.048 -10.488 1.00 54.66 320 ILE A CA 1
ATOM 1884 C C . ILE A 1 253 ? 92.283 1.610 -9.729 1.00 62.99 320 ILE A C 1
ATOM 1885 O O . ILE A 1 253 ? 93.085 2.449 -9.301 1.00 62.01 320 ILE A O 1
ATOM 1890 N N . PHE A 1 254 ? 92.435 0.297 -9.549 1.00 63.03 321 PHE A N 1
ATOM 1891 C CA . PHE A 1 254 ? 93.613 -0.283 -8.914 1.00 67.97 321 PHE A CA 1
ATOM 1892 C C . PHE A 1 254 ? 94.394 -1.051 -9.973 1.00 74.88 321 PHE A C 1
ATOM 1893 O O . PHE A 1 254 ? 94.168 -2.254 -10.167 1.00 71.68 321 PHE A O 1
ATOM 1901 N N . PRO A 1 255 ? 95.316 -0.408 -10.689 1.00 86.10 322 PRO A N 1
ATOM 1902 C CA . PRO A 1 255 ? 96.034 -1.115 -11.754 1.00 84.10 322 PRO A CA 1
ATOM 1903 C C . PRO A 1 255 ? 96.867 -2.258 -11.197 1.00 91.28 322 PRO A C 1
ATOM 1904 O O . PRO A 1 255 ? 97.339 -2.217 -10.059 1.00 95.34 322 PRO A O 1
ATOM 1908 N N . ALA A 1 256 ? 97.038 -3.291 -12.018 1.00 97.86 323 ALA A N 1
ATOM 1909 C CA . ALA A 1 256 ? 97.842 -4.436 -11.616 1.00 102.31 323 ALA A CA 1
ATOM 1910 C C . ALA A 1 256 ? 99.277 -4.003 -11.349 1.00 110.72 323 ALA A C 1
ATOM 1911 O O . ALA A 1 256 ? 99.857 -3.214 -12.101 1.00 95.71 323 ALA A O 1
ATOM 1913 N N . GLY A 1 257 ? 99.849 -4.521 -10.261 1.00 106.87 324 GLY A N 1
ATOM 1914 C CA . GLY A 1 257 ? 101.190 -4.167 -9.854 1.00 102.79 324 GLY A CA 1
ATOM 1915 C C . GLY A 1 257 ? 101.310 -2.860 -9.103 1.00 105.47 324 GLY A C 1
ATOM 1916 O O . GLY A 1 257 ? 102.289 -2.672 -8.371 1.00 108.84 324 GLY A O 1
ATOM 1917 N N . GLY A 1 258 ? 100.354 -1.951 -9.255 1.00 103.11 325 GLY A N 1
ATOM 1918 C CA . GLY A 1 258 ? 100.400 -0.689 -8.545 1.00 96.73 325 GLY A CA 1
ATOM 1919 C C . GLY A 1 258 ? 100.293 -0.875 -7.044 1.00 96.18 325 GLY A C 1
ATOM 1920 O O . GLY A 1 258 ? 100.011 -1.954 -6.524 1.00 90.83 325 GLY A O 1
ATOM 1921 N N . ASP A 1 259 ? 100.530 0.226 -6.332 1.00 97.06 326 ASP A N 1
ATOM 1922 C CA . ASP A 1 259 ? 100.493 0.236 -4.876 1.00 99.32 326 ASP A CA 1
ATOM 1923 C C . ASP A 1 259 ? 99.288 0.960 -4.299 1.00 100.74 326 ASP A C 1
ATOM 1924 O O . ASP A 1 259 ? 98.868 0.636 -3.187 1.00 95.44 326 ASP A O 1
ATOM 1929 N N . GLY A 1 260 ? 98.720 1.926 -5.025 1.00 95.98 327 GLY A N 1
ATOM 1930 C CA . GLY A 1 260 ? 97.636 2.737 -4.513 1.00 94.60 327 GLY A CA 1
ATOM 1931 C C . GLY A 1 260 ? 96.453 2.767 -5.464 1.00 77.92 327 GLY A C 1
ATOM 1932 O O . GLY A 1 260 ? 96.445 2.107 -6.506 1.00 75.34 327 GLY A O 1
ATOM 1933 N N . LEU A 1 261 ? 95.456 3.556 -5.076 1.00 75.99 328 LEU A N 1
ATOM 1934 C CA . LEU A 1 261 ? 94.223 3.714 -5.830 1.00 65.77 328 LEU A CA 1
ATOM 1935 C C . LEU A 1 261 ? 94.205 5.078 -6.504 1.00 67.24 328 LEU A C 1
ATOM 1936 O O . LEU A 1 261 ? 94.697 6.066 -5.952 1.00 84.33 328 LEU A O 1
ATOM 1941 N N . HIS A 1 262 ? 93.623 5.128 -7.700 1.00 60.12 329 HIS A N 1
ATOM 1942 C CA . HIS A 1 262 ? 93.590 6.341 -8.508 1.00 62.76 329 HIS A CA 1
ATOM 1943 C C . HIS A 1 262 ? 92.143 6.763 -8.709 1.00 68.58 329 HIS A C 1
ATOM 1944 O O . HIS A 1 262 ? 91.364 6.040 -9.340 1.00 63.90 329 HIS A O 1
ATOM 1951 N N . LEU A 1 263 ? 91.787 7.928 -8.170 1.00 61.66 330 LEU A N 1
ATOM 1952 C CA . LEU A 1 263 ? 90.433 8.448 -8.307 1.00 61.07 330 LEU A CA 1
ATOM 1953 C C . LEU A 1 263 ? 90.169 8.819 -9.763 1.00 63.55 330 LEU A C 1
ATOM 1954 O O . LEU A 1 263 ? 90.846 9.687 -10.322 1.00 73.01 330 LEU A O 1
ATOM 1959 N N . VAL A 1 264 ? 89.175 8.172 -10.370 1.00 58.67 331 VAL A N 1
ATOM 1960 C CA . VAL A 1 264 ? 88.840 8.395 -11.772 1.00 58.73 331 VAL A CA 1
ATOM 1961 C C . VAL A 1 264 ? 87.448 8.972 -11.957 1.00 60.97 331 VAL A C 1
ATOM 1962 O O . VAL A 1 264 ? 87.144 9.477 -13.050 1.00 64.03 331 VAL A O 1
ATOM 1966 N N . VAL A 1 265 ? 86.587 8.917 -10.943 1.00 61.18 332 VAL A N 1
ATOM 1967 C CA . VAL A 1 265 ? 85.315 9.630 -10.970 1.00 58.93 332 VAL A CA 1
ATOM 1968 C C . VAL A 1 265 ? 85.017 10.129 -9.558 1.00 59.12 332 VAL A C 1
ATOM 1969 O O . VAL A 1 265 ? 84.908 9.334 -8.619 1.00 60.60 332 VAL A O 1
ATOM 1973 N N . ASP A 1 266 ? 84.891 11.444 -9.401 1.00 65.58 333 ASP A N 1
ATOM 1974 C CA . ASP A 1 266 ? 84.732 12.025 -8.079 1.00 72.72 333 ASP A CA 1
ATOM 1975 C C . ASP A 1 266 ? 83.257 12.052 -7.677 1.00 69.49 333 ASP A C 1
ATOM 1976 O O . ASP A 1 266 ? 82.372 11.593 -8.403 1.00 61.92 333 ASP A O 1
ATOM 1981 N N . GLU A 1 267 ? 82.995 12.612 -6.493 1.00 73.00 334 GLU A N 1
ATOM 1982 C CA . GLU A 1 267 ? 81.648 12.597 -5.933 1.00 70.78 334 GLU A CA 1
ATOM 1983 C C . GLU A 1 267 ? 80.638 13.242 -6.872 1.00 77.74 334 GLU A C 1
ATOM 1984 O O . GLU A 1 267 ? 79.466 12.851 -6.885 1.00 81.02 334 GLU A O 1
ATOM 1990 N N . ASN A 1 268 ? 81.065 14.229 -7.655 1.00 92.10 335 ASN A N 1
ATOM 1991 C CA . ASN A 1 268 ? 80.165 14.979 -8.519 1.00 95.86 335 ASN A CA 1
ATOM 1992 C C . ASN A 1 268 ? 80.005 14.353 -9.898 1.00 90.19 335 ASN A C 1
ATOM 1993 O O . ASN A 1 268 ? 79.307 14.923 -10.743 1.00 88.26 335 ASN A O 1
ATOM 1998 N N . GLY A 1 269 ? 80.627 13.204 -10.147 1.00 82.62 336 GLY A N 1
ATOM 1999 C CA . GLY A 1 269 ? 80.478 12.533 -11.422 1.00 80.22 336 GLY A CA 1
ATOM 2000 C C . GLY A 1 269 ? 81.402 13.020 -12.510 1.00 89.37 336 GLY A C 1
ATOM 2001 O O . GLY A 1 269 ? 81.171 12.710 -13.684 1.00 85.81 336 GLY A O 1
ATOM 2002 N N . ASP A 1 270 ? 82.445 13.768 -12.163 1.00 96.89 337 ASP A N 1
ATOM 2003 C CA . ASP A 1 270 ? 83.380 14.300 -13.146 1.00 100.54 337 ASP A CA 1
ATOM 2004 C C . ASP A 1 270 ? 84.511 13.302 -13.364 1.00 86.67 337 ASP A C 1
ATOM 2005 O O . ASP A 1 270 ? 85.217 12.936 -12.418 1.00 77.75 337 ASP A O 1
ATOM 2010 N N . PHE A 1 271 ? 84.680 12.865 -14.609 1.00 86.16 338 PHE A N 1
ATOM 2011 C CA . PHE A 1 271 ? 85.757 11.947 -14.949 1.00 74.40 338 PHE A CA 1
ATOM 2012 C C . PHE A 1 271 ? 87.105 12.646 -14.823 1.00 82.11 338 PHE A C 1
ATOM 2013 O O . PHE A 1 271 ? 87.272 13.790 -15.254 1.00 94.89 338 PHE A O 1
ATOM 2021 N N . ARG A 1 272 ? 88.070 11.951 -14.222 1.00 83.03 339 ARG A N 1
ATOM 2022 C CA . ARG A 1 272 ? 89.417 12.483 -14.014 1.00 79.70 339 ARG A CA 1
ATOM 2023 C C . ARG A 1 272 ? 90.337 11.839 -15.047 1.00 86.60 339 ARG A C 1
ATOM 2024 O O . ARG A 1 272 ? 90.956 10.804 -14.798 1.00 89.16 339 ARG A O 1
ATOM 2032 N N . GLU A 1 273 ? 90.431 12.470 -16.220 1.00 94.15 340 GLU A N 1
ATOM 2033 C CA . GLU A 1 273 ? 91.236 11.910 -17.300 1.00 91.37 340 GLU A CA 1
ATOM 2034 C C . GLU A 1 273 ? 92.716 11.886 -16.943 1.00 91.37 340 GLU A C 1
ATOM 2035 O O . GLU A 1 273 ? 93.467 11.064 -17.480 1.00 88.26 340 GLU A O 1
ATOM 2041 N N . ASP A 1 274 ? 93.154 12.767 -16.042 1.00 91.10 341 ASP A N 1
ATOM 2042 C CA . ASP A 1 274 ? 94.552 12.771 -15.627 1.00 93.93 341 ASP A CA 1
ATOM 2043 C C . ASP A 1 274 ? 94.876 11.538 -14.789 1.00 96.94 341 ASP A C 1
ATOM 2044 O O . ASP A 1 274 ? 95.789 10.771 -15.115 1.00 91.45 341 ASP A O 1
ATOM 2049 N N . ASN A 1 275 ? 94.129 11.327 -13.702 1.00 101.36 342 ASN A N 1
ATOM 2050 C CA . ASN A 1 275 ? 94.380 10.172 -12.847 1.00 91.57 342 ASN A CA 1
ATOM 2051 C C . ASN A 1 275 ? 94.163 8.865 -13.597 1.00 85.69 342 ASN A C 1
ATOM 2052 O O . ASN A 1 275 ? 94.809 7.858 -13.288 1.00 84.34 342 ASN A O 1
ATOM 2057 N N . PHE A 1 276 ? 93.261 8.858 -14.581 1.00 90.98 343 PHE A N 1
ATOM 2058 C CA . PHE A 1 276 ? 93.026 7.646 -15.360 1.00 101.81 343 PHE A CA 1
ATOM 2059 C C . PHE A 1 276 ? 94.287 7.226 -16.104 1.00 102.75 343 PHE A C 1
ATOM 2060 O O . PHE A 1 276 ? 94.739 6.081 -15.989 1.00 101.59 343 PHE A O 1
ATOM 2068 N N . ASN A 1 277 ? 94.869 8.144 -16.879 1.00 109.46 344 ASN A N 1
ATOM 2069 C CA . ASN A 1 277 ? 96.103 7.833 -17.593 1.00 101.24 344 ASN A CA 1
ATOM 2070 C C . ASN A 1 277 ? 97.230 7.512 -16.621 1.00 91.40 344 ASN A C 1
ATOM 2071 O O . ASN A 1 277 ? 98.046 6.619 -16.877 1.00 91.20 344 ASN A O 1
ATOM 2076 N N . THR A 1 278 ? 97.291 8.231 -15.497 1.00 87.13 345 THR A N 1
ATOM 2077 C CA . THR A 1 278 ? 98.259 7.896 -14.459 1.00 87.60 345 THR A CA 1
ATOM 2078 C C . THR A 1 278 ? 98.072 6.465 -13.972 1.00 97.43 345 THR A C 1
ATOM 2079 O O . THR A 1 278 ? 99.048 5.801 -13.604 1.00 91.88 345 THR A O 1
ATOM 2083 N N . ALA A 1 279 ? 96.830 5.974 -13.958 1.00 97.03 346 ALA A N 1
ATOM 2084 C CA . ALA A 1 279 ? 96.590 4.585 -13.585 1.00 99.02 346 ALA A CA 1
ATOM 2085 C C . ALA A 1 279 ? 97.060 3.637 -14.681 1.00 96.85 346 ALA A C 1
ATOM 2086 O O . ALA A 1 279 ? 97.682 2.607 -14.395 1.00 94.15 346 ALA A O 1
ATOM 2088 N N . MET A 1 280 ? 96.775 3.968 -15.943 1.00 93.56 347 MET A N 1
ATOM 2089 C CA . MET A 1 280 ? 97.271 3.155 -17.047 1.00 99.87 347 MET A CA 1
ATOM 2090 C C . MET A 1 280 ? 98.791 3.194 -17.121 1.00 106.80 347 MET A C 1
ATOM 2091 O O . MET A 1 280 ? 99.417 2.223 -17.563 1.00 101.20 347 MET A O 1
ATOM 2096 N N . GLN A 1 281 ? 99.400 4.305 -16.698 1.00 102.51 348 GLN A N 1
ATOM 2097 C CA . GLN A 1 281 ? 100.856 4.385 -16.647 1.00 102.74 348 GLN A CA 1
ATOM 2098 C C . GLN A 1 281 ? 101.443 3.217 -15.866 1.00 101.20 348 GLN A C 1
ATOM 2099 O O . GLN A 1 281 ? 102.430 2.606 -16.292 1.00 111.38 348 GLN A O 1
ATOM 2105 N N . VAL A 1 282 ? 100.849 2.894 -14.714 1.00 94.09 349 VAL A N 1
ATOM 2106 C CA . VAL A 1 282 ? 101.349 1.801 -13.891 1.00 93.02 349 VAL A CA 1
ATOM 2107 C C . VAL A 1 282 ? 101.348 0.487 -14.657 1.00 97.30 349 VAL A C 1
ATOM 2108 O O . VAL A 1 282 ? 102.099 -0.431 -14.312 1.00 99.55 349 VAL A O 1
ATOM 2112 N N . LEU A 1 283 ? 100.518 0.369 -15.693 1.00 97.86 350 LEU A N 1
ATOM 2113 C CA . LEU A 1 283 ? 100.544 -0.801 -16.561 1.00 103.40 350 LEU A CA 1
ATOM 2114 C C . LEU A 1 283 ? 101.528 -0.616 -17.713 1.00 112.34 350 LEU A C 1
ATOM 2115 O O . LEU A 1 283 ? 102.415 -1.451 -17.916 1.00 109.98 350 LEU A O 1
ATOM 2120 N N . ARG A 1 284 ? 101.387 0.471 -18.464 1.00 116.64 351 ARG A N 1
ATOM 2121 C CA . ARG A 1 284 ? 102.285 0.762 -19.575 1.00 115.20 351 ARG A CA 1
ATOM 2122 C C . ARG A 1 284 ? 103.662 1.181 -19.066 1.00 102.20 351 ARG A C 1
ATOM 2123 O O . ARG A 1 284 ? 104.346 0.413 -18.388 1.00 87.40 351 ARG A O 1
ATOM 2125 N N . GLY A 1 303 ? 93.836 -12.523 -10.626 1.00 89.53 370 GLY A N 1
ATOM 2126 C CA . GLY A 1 303 ? 95.058 -12.108 -9.961 1.00 104.23 370 GLY A CA 1
ATOM 2127 C C . GLY A 1 303 ? 95.002 -12.331 -8.462 1.00 118.69 370 GLY A C 1
ATOM 2128 O O . GLY A 1 303 ? 94.809 -11.382 -7.702 1.00 111.32 370 GLY A O 1
ATOM 2129 N N . PRO A 1 304 ? 95.171 -13.590 -8.037 1.00 117.24 371 PRO A N 1
ATOM 2130 C CA . PRO A 1 304 ? 95.074 -13.920 -6.607 1.00 118.11 371 PRO A CA 1
ATOM 2131 C C . PRO A 1 304 ? 95.787 -12.951 -5.674 1.00 102.58 371 PRO A C 1
ATOM 2132 O O . PRO A 1 304 ? 95.139 -12.305 -4.843 1.00 87.68 371 PRO A O 1
ATOM 2136 N N . SER A 1 305 ? 97.112 -12.843 -5.790 1.00 105.85 372 SER A N 1
ATOM 2137 C CA . SER A 1 305 ? 97.869 -12.024 -4.847 1.00 98.42 372 SER A CA 1
ATOM 2138 C C . SER A 1 305 ? 97.406 -10.572 -4.880 1.00 95.03 372 SER A C 1
ATOM 2139 O O . SER A 1 305 ? 97.340 -9.910 -3.838 1.00 77.89 372 SER A O 1
ATOM 2142 N N . ASN A 1 306 ? 97.083 -10.057 -6.070 1.00 100.46 373 ASN A N 1
ATOM 2143 C CA . ASN A 1 306 ? 96.577 -8.692 -6.167 1.00 101.91 373 ASN A CA 1
ATOM 2144 C C . ASN A 1 306 ? 95.277 -8.530 -5.388 1.00 87.25 373 ASN A C 1
ATOM 2145 O O . ASN A 1 306 ? 95.031 -7.477 -4.789 1.00 79.78 373 ASN A O 1
ATOM 2150 N N . VAL A 1 307 ? 94.432 -9.564 -5.383 1.00 81.31 374 VAL A N 1
ATOM 2151 C CA . VAL A 1 307 ? 93.158 -9.479 -4.676 1.00 73.92 374 VAL A CA 1
ATOM 2152 C C . VAL A 1 307 ? 93.384 -9.380 -3.173 1.00 66.15 374 VAL A C 1
ATOM 2153 O O . VAL A 1 307 ? 92.721 -8.595 -2.485 1.00 53.17 374 VAL A O 1
ATOM 2157 N N . PHE A 1 308 ? 94.314 -10.173 -2.634 1.00 65.51 375 PHE A N 1
ATOM 2158 C CA . PHE A 1 308 ? 94.607 -10.096 -1.206 1.00 63.06 375 PHE A CA 1
ATOM 2159 C C . PHE A 1 308 ? 95.147 -8.721 -0.835 1.00 60.56 375 PHE A C 1
ATOM 2160 O O . PHE A 1 308 ? 94.737 -8.129 0.170 1.00 52.07 375 PHE A O 1
ATOM 2168 N N . LYS A 1 309 ? 96.082 -8.202 -1.633 1.00 58.46 376 LYS A N 1
ATOM 2169 C CA . LYS A 1 309 ? 96.648 -6.886 -1.357 1.00 54.93 376 LYS A CA 1
ATOM 2170 C C . LYS A 1 309 ? 95.554 -5.831 -1.269 1.00 59.17 376 LYS A C 1
ATOM 2171 O O . LYS A 1 309 ? 95.471 -5.088 -0.284 1.00 54.83 376 LYS A O 1
ATOM 2177 N N . ILE A 1 310 ? 94.694 -5.756 -2.288 1.00 59.90 377 ILE A N 1
ATOM 2178 C CA . ILE A 1 310 ? 93.680 -4.706 -2.320 1.00 60.70 377 ILE A CA 1
ATOM 2179 C C . ILE A 1 310 ? 92.685 -4.890 -1.182 1.00 45.39 377 ILE A C 1
ATOM 2180 O O . ILE A 1 310 ? 92.283 -3.919 -0.531 1.00 45.25 377 ILE A O 1
ATOM 2185 N N . VAL A 1 311 ? 92.271 -6.130 -0.917 1.00 49.54 378 VAL A N 1
ATOM 2186 C CA . VAL A 1 311 ? 91.330 -6.368 0.174 1.00 47.90 378 VAL A CA 1
ATOM 2187 C C . VAL A 1 311 ? 91.936 -5.906 1.492 1.00 46.66 378 VAL A C 1
ATOM 2188 O O . VAL A 1 311 ? 91.303 -5.175 2.258 1.00 44.34 378 VAL A O 1
ATOM 2192 N N . LYS A 1 312 ? 93.182 -6.306 1.762 1.00 51.35 379 LYS A N 1
ATOM 2193 C CA . LYS A 1 312 ? 93.846 -5.893 2.995 1.00 49.48 379 LYS A CA 1
ATOM 2194 C C . LYS A 1 312 ? 93.913 -4.373 3.107 1.00 41.83 379 LYS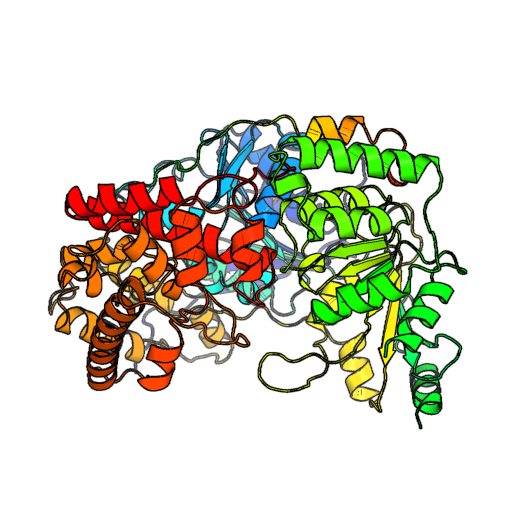 A C 1
ATOM 2195 O O . LYS A 1 312 ? 93.663 -3.812 4.180 1.00 40.25 379 LYS A O 1
ATOM 2201 N N . MET A 1 313 ? 94.249 -3.689 2.010 1.00 40.16 380 MET A N 1
ATOM 2202 C CA . MET A 1 313 ? 94.232 -2.229 2.014 1.00 44.56 380 MET A CA 1
ATOM 2203 C C . MET A 1 313 ? 92.858 -1.697 2.404 1.00 43.28 380 MET A C 1
ATOM 2204 O O . MET A 1 313 ? 92.749 -0.743 3.182 1.00 42.27 380 MET A O 1
ATOM 2209 N N . ILE A 1 314 ? 91.797 -2.300 1.861 1.00 43.20 381 ILE A N 1
ATOM 2210 C CA . ILE A 1 314 ? 90.435 -1.876 2.173 1.00 42.11 381 ILE A CA 1
ATOM 2211 C C . ILE A 1 314 ? 90.176 -1.978 3.670 1.00 43.34 381 ILE A C 1
ATOM 2212 O O . ILE A 1 314 ? 89.538 -1.104 4.271 1.00 40.29 381 ILE A O 1
ATOM 2217 N N A MET A 1 315 ? 90.692 -3.024 4.308 0.50 39.74 382 MET A N 1
ATOM 2218 N N B MET A 1 315 ? 90.653 -3.064 4.287 0.50 39.69 382 MET A N 1
ATOM 2219 C CA A MET A 1 315 ? 90.388 -3.227 5.719 0.50 42.68 382 MET A CA 1
ATOM 2220 C CA B MET A 1 315 ? 90.447 -3.297 5.713 0.50 42.69 382 MET A CA 1
ATOM 2221 C C A MET A 1 315 ? 91.200 -2.289 6.604 0.50 43.42 382 MET A C 1
ATOM 2222 C C B MET A 1 315 ? 91.183 -2.260 6.552 0.50 43.42 382 MET A C 1
ATOM 2223 O O A MET A 1 315 ? 90.687 -1.787 7.611 0.50 40.59 382 MET A O 1
ATOM 2224 O O B MET A 1 315 ? 90.607 -1.660 7.467 0.50 40.47 382 MET A O 1
ATOM 2233 N N . GLU A 1 316 ? 92.465 -2.039 6.251 1.00 42.21 383 GLU A N 1
ATOM 2234 C CA . GLU A 1 316 ? 93.273 -1.109 7.032 1.00 46.47 383 GLU A CA 1
ATOM 2235 C C . GLU A 1 316 ? 92.735 0.311 6.957 1.00 40.03 383 GLU A C 1
ATOM 2236 O O . GLU A 1 316 ? 92.895 1.084 7.908 1.00 48.01 383 GLU A O 1
ATOM 2242 N N . ARG A 1 317 ? 92.109 0.678 5.843 1.00 38.68 384 ARG A N 1
ATOM 2243 C CA . ARG A 1 317 ? 91.574 2.018 5.659 1.00 36.99 384 ARG A CA 1
ATOM 2244 C C . ARG A 1 317 ? 90.129 2.143 6.122 1.00 38.75 384 ARG A C 1
ATOM 2245 O O . ARG A 1 317 ? 89.493 3.167 5.857 1.00 38.18 384 ARG A O 1
ATOM 2253 N N . ASN A 1 318 ? 89.604 1.136 6.818 1.00 39.08 385 ASN A N 1
ATOM 2254 C CA . ASN A 1 318 ? 88.227 1.152 7.307 1.00 41.98 385 ASN A CA 1
ATOM 2255 C C . ASN A 1 318 ? 87.244 1.412 6.169 1.00 38.86 385 ASN A C 1
ATOM 2256 O O . ASN A 1 318 ? 86.240 2.111 6.328 1.00 40.59 385 ASN A O 1
ATOM 2261 N N . PHE A 1 319 ? 87.539 0.845 5.004 1.00 42.99 386 PHE A N 1
ATOM 2262 C CA . PHE A 1 319 ? 86.624 0.887 3.873 1.00 48.66 386 PHE A CA 1
ATOM 2263 C C . PHE A 1 319 ? 85.621 -0.261 3.888 1.00 46.31 386 PHE A C 1
ATOM 2264 O O . PHE A 1 319 ? 84.744 -0.310 3.018 1.00 42.79 386 PHE A O 1
ATOM 2272 N N . GLN A 1 320 ? 85.713 -1.170 4.854 1.00 34.25 387 GLN A N 1
ATOM 2273 C CA . GLN A 1 320 ? 84.762 -2.263 4.941 1.00 39.15 387 GLN A CA 1
ATOM 2274 C C . GLN A 1 320 ? 83.483 -1.796 5.629 1.00 41.10 387 GLN A C 1
ATOM 2275 O O . GLN A 1 320 ? 83.475 -0.766 6.306 1.00 42.05 387 GLN A O 1
ATOM 2281 N N . PRO A 1 321 ? 82.374 -2.544 5.475 1.00 41.24 388 PRO A N 1
ATOM 2282 C CA . PRO A 1 321 ? 82.216 -3.797 4.723 1.00 41.58 388 PRO A CA 1
ATOM 2283 C C . PRO A 1 321 ? 82.441 -3.638 3.222 1.00 39.30 388 PRO A C 1
ATOM 2284 O O . PRO A 1 321 ? 82.173 -2.572 2.669 1.00 41.87 388 PRO A O 1
ATOM 2288 N N . VAL A 1 322 ? 82.934 -4.691 2.577 1.00 36.47 389 VAL A N 1
ATOM 2289 C CA . VAL A 1 322 ? 83.221 -4.678 1.149 1.00 39.82 389 VAL A CA 1
ATOM 2290 C C . VAL A 1 322 ? 82.549 -5.880 0.499 1.00 46.19 389 VAL A C 1
ATOM 2291 O O . VAL A 1 322 ? 82.519 -6.975 1.072 1.00 35.43 389 VAL A O 1
ATOM 2295 N N . ILE A 1 323 ? 82.002 -5.668 -0.694 1.00 41.36 390 ILE A N 1
ATOM 2296 C CA . ILE A 1 323 ? 81.526 -6.742 -1.558 1.00 42.82 390 ILE A CA 1
ATOM 2297 C C . ILE A 1 323 ? 82.518 -6.867 -2.705 1.00 43.68 390 ILE A C 1
ATOM 2298 O O . ILE A 1 323 ? 82.754 -5.899 -3.438 1.00 39.89 390 ILE A O 1
ATOM 2303 N N . ILE A 1 324 ? 83.103 -8.050 -2.852 1.00 41.85 391 ILE A N 1
ATOM 2304 C CA . ILE A 1 324 ? 84.068 -8.330 -3.909 1.00 40.00 391 ILE A CA 1
ATOM 2305 C C . ILE A 1 324 ? 83.340 -9.114 -4.993 1.00 45.53 391 ILE A C 1
ATOM 2306 O O . ILE A 1 324 ? 83.061 -10.307 -4.827 1.00 40.73 391 ILE A O 1
ATOM 2311 N N . PHE A 1 325 ? 83.034 -8.450 -6.104 1.00 41.97 392 PHE A N 1
ATOM 2312 C CA . PHE A 1 325 ? 82.317 -9.076 -7.208 1.00 43.33 392 PHE A CA 1
ATOM 2313 C C . PHE A 1 325 ? 83.304 -9.789 -8.124 1.00 48.06 392 PHE A C 1
ATOM 2314 O O . PHE A 1 325 ? 84.248 -9.173 -8.633 1.00 48.10 392 PHE A O 1
ATOM 2322 N N . SER A 1 326 ? 83.082 -11.084 -8.326 1.00 47.25 393 SER A N 1
ATOM 2323 C CA . SER A 1 326 ? 83.797 -11.871 -9.319 1.00 52.49 393 SER A CA 1
ATOM 2324 C C . SER A 1 326 ? 82.771 -12.611 -10.163 1.00 53.43 393 SER A C 1
ATOM 2325 O O . SER A 1 326 ? 81.752 -13.076 -9.645 1.00 51.15 393 SER A O 1
ATOM 2328 N N . PHE A 1 327 ? 83.036 -12.711 -11.467 1.00 56.00 394 PHE A N 1
ATOM 2329 C CA . PHE A 1 327 ? 82.107 -13.337 -12.400 1.00 63.13 394 PHE A CA 1
ATOM 2330 C C . PHE A 1 327 ? 82.308 -14.844 -12.509 1.00 62.58 394 PHE A C 1
ATOM 2331 O O . PHE A 1 327 ? 82.082 -15.422 -13.581 1.00 68.91 394 PHE A O 1
ATOM 2339 N N . SER A 1 328 ? 82.712 -15.500 -11.423 1.00 65.35 395 SER A N 1
ATOM 2340 C CA . SER A 1 328 ? 82.962 -16.935 -11.443 1.00 49.97 395 SER A CA 1
ATOM 2341 C C . SER A 1 328 ? 82.874 -17.471 -10.024 1.00 52.16 395 SER A C 1
ATOM 2342 O O . SER A 1 328 ? 83.517 -16.932 -9.119 1.00 53.72 395 SER A O 1
ATOM 2345 N N . LYS A 1 329 ? 82.085 -18.534 -9.836 1.00 54.77 396 LYS A N 1
ATOM 2346 C CA . LYS A 1 329 ? 81.993 -19.166 -8.524 1.00 59.18 396 LYS A CA 1
ATOM 2347 C C . LYS A 1 329 ? 83.373 -19.549 -8.000 1.00 60.58 396 LYS A C 1
ATOM 2348 O O . LYS A 1 329 ? 83.682 -19.337 -6.822 1.00 58.93 396 LYS A O 1
ATOM 2354 N N . LYS A 1 330 ? 84.215 -20.120 -8.865 1.00 60.10 397 LYS A N 1
ATOM 2355 C CA . LYS A 1 330 ? 85.524 -20.592 -8.426 1.00 62.98 397 LYS A CA 1
ATOM 2356 C C . LYS A 1 330 ? 86.387 -19.442 -7.925 1.00 60.08 397 LYS A C 1
ATOM 2357 O O . LYS A 1 330 ? 87.052 -19.561 -6.889 1.00 56.86 397 LYS A O 1
ATOM 2363 N N . ASP A 1 331 ? 86.399 -18.321 -8.650 1.00 53.30 398 ASP A N 1
ATOM 2364 C CA . ASP A 1 331 ? 87.143 -17.155 -8.185 1.00 59.10 398 ASP A CA 1
ATOM 2365 C C . ASP A 1 331 ? 86.676 -16.721 -6.801 1.00 55.56 398 ASP A C 1
ATOM 2366 O O . ASP A 1 331 ? 87.497 -16.388 -5.939 1.00 57.87 398 ASP A O 1
ATOM 2371 N N . CYS A 1 332 ? 85.361 -16.730 -6.564 1.00 50.32 399 CYS A N 1
ATOM 2372 C CA . CYS A 1 332 ? 84.839 -16.353 -5.254 1.00 51.42 399 CYS A CA 1
ATOM 2373 C C . CYS A 1 332 ? 85.430 -17.230 -4.157 1.00 55.26 399 CYS A C 1
ATOM 2374 O O . CYS A 1 332 ? 85.874 -16.730 -3.117 1.00 55.28 399 CYS A O 1
ATOM 2377 N N . GLU A 1 333 ? 85.444 -18.548 -4.372 1.00 57.23 400 GLU A N 1
ATOM 2378 C CA . GLU A 1 333 ? 85.930 -19.458 -3.340 1.00 60.76 400 GLU A CA 1
ATOM 2379 C C . GLU A 1 333 ? 87.441 -19.350 -3.173 1.00 53.23 400 GLU A C 1
ATOM 2380 O O . GLU A 1 333 ? 87.952 -19.408 -2.048 1.00 61.10 400 GLU A O 1
ATOM 2386 N N . ALA A 1 334 ? 88.172 -19.195 -4.276 1.00 49.35 401 ALA A N 1
ATOM 2387 C CA . ALA A 1 334 ? 89.621 -19.055 -4.193 1.00 58.47 401 ALA A CA 1
ATOM 2388 C C . ALA A 1 334 ? 90.001 -17.789 -3.435 1.00 59.04 401 ALA A C 1
ATOM 2389 O O . ALA A 1 334 ? 90.744 -17.835 -2.448 1.00 61.01 401 ALA A O 1
ATOM 2391 N N . TYR A 1 335 ? 89.494 -16.639 -3.888 1.00 58.91 402 TYR A N 1
ATOM 2392 C CA . TYR A 1 335 ? 89.823 -15.376 -3.237 1.00 54.20 402 TYR A CA 1
ATOM 2393 C C . TYR A 1 335 ? 89.452 -15.405 -1.760 1.00 47.91 402 TYR A C 1
ATOM 2394 O O . TYR A 1 335 ? 90.221 -14.942 -0.909 1.00 53.69 402 TYR A O 1
ATOM 2403 N N . ALA A 1 336 ? 88.278 -15.948 -1.434 1.00 51.13 403 ALA A N 1
ATOM 2404 C CA . ALA A 1 336 ? 87.851 -16.000 -0.041 1.00 53.66 403 ALA A CA 1
ATOM 2405 C C . ALA A 1 336 ? 88.852 -16.762 0.814 1.00 56.26 403 ALA A C 1
ATOM 2406 O O . ALA A 1 336 ? 89.170 -16.344 1.934 1.00 59.35 403 ALA A O 1
ATOM 2408 N N . LEU A 1 337 ? 89.364 -17.882 0.301 1.00 63.08 404 LEU A N 1
ATOM 2409 C CA . LEU A 1 337 ? 90.314 -18.688 1.057 1.00 63.49 404 LEU A CA 1
ATOM 2410 C C . LEU A 1 337 ? 91.665 -18.005 1.208 1.00 58.73 404 LEU A C 1
ATOM 2411 O O . LEU A 1 337 ? 92.421 -18.352 2.121 1.00 66.81 404 LEU A O 1
ATOM 2416 N N . GLN A 1 338 ? 91.986 -17.042 0.342 1.00 57.58 405 GLN A N 1
ATOM 2417 C CA . GLN A 1 338 ? 93.229 -16.296 0.488 1.00 58.16 405 GLN A CA 1
ATOM 2418 C C . GLN A 1 338 ? 93.185 -15.323 1.658 1.00 54.00 405 GLN A C 1
ATOM 2419 O O . GLN A 1 338 ? 94.239 -14.834 2.078 1.00 60.97 405 GLN A O 1
ATOM 2425 N N . MET A 1 339 ? 91.998 -15.031 2.188 1.00 59.56 406 MET A N 1
ATOM 2426 C CA . MET A 1 339 ? 91.842 -14.121 3.315 1.00 63.30 406 MET A CA 1
ATOM 2427 C C . MET A 1 339 ? 91.919 -14.833 4.659 1.00 65.50 406 MET A C 1
ATOM 2428 O O . MET A 1 339 ? 91.668 -14.206 5.693 1.00 62.50 406 MET A O 1
ATOM 2433 N N . THR A 1 340 ? 92.257 -16.124 4.671 1.00 79.02 407 THR A N 1
ATOM 2434 C CA . THR A 1 340 ? 92.306 -16.870 5.923 1.00 83.07 407 THR A CA 1
ATOM 2435 C C . THR A 1 340 ? 93.373 -16.337 6.871 1.00 72.51 407 THR A C 1
ATOM 2436 O O . THR A 1 340 ? 93.291 -16.585 8.079 1.00 70.47 407 THR A O 1
ATOM 2440 N N . LYS A 1 341 ? 94.372 -15.615 6.355 1.00 62.95 408 LYS A N 1
ATOM 2441 C CA . LYS A 1 341 ? 95.348 -14.976 7.231 1.00 67.80 408 LYS A CA 1
ATOM 2442 C C . LYS A 1 341 ? 94.693 -13.926 8.119 1.00 76.55 408 LYS A C 1
ATOM 2443 O O . LYS A 1 341 ? 95.153 -13.683 9.240 1.00 78.44 408 LYS A O 1
ATOM 2449 N N . LEU A 1 342 ? 93.624 -13.300 7.638 1.00 69.53 409 LEU A N 1
ATOM 2450 C CA . LEU A 1 342 ? 92.997 -12.166 8.299 1.00 63.20 409 LEU A CA 1
ATOM 2451 C C . LEU A 1 342 ? 91.791 -12.607 9.124 1.00 60.63 409 LEU A C 1
ATOM 2452 O O . LEU A 1 342 ? 91.237 -13.692 8.936 1.00 55.81 409 LEU A O 1
ATOM 2457 N N . ASP A 1 343 ? 91.385 -11.733 10.043 1.00 49.47 410 ASP A N 1
ATOM 2458 C CA . ASP A 1 343 ? 90.222 -11.981 10.891 1.00 50.08 410 ASP A CA 1
ATOM 2459 C C . ASP A 1 343 ? 89.555 -10.639 11.156 1.00 49.75 410 ASP A C 1
ATOM 2460 O O . ASP A 1 343 ? 90.143 -9.772 11.809 1.00 52.85 410 ASP A O 1
ATOM 2465 N N A PHE A 1 344 ? 88.321 -10.489 10.686 0.30 46.89 411 PHE A N 1
ATOM 2466 N N B PHE A 1 344 ? 88.335 -10.463 10.641 0.70 46.85 411 PHE A N 1
ATOM 2467 C CA A PHE A 1 344 ? 87.643 -9.203 10.673 0.30 46.07 411 PHE A CA 1
ATOM 2468 C CA B PHE A 1 344 ? 87.656 -9.173 10.678 0.70 46.00 411 PHE A CA 1
ATOM 2469 C C A PHE A 1 344 ? 86.633 -9.031 11.795 0.30 45.84 411 PHE A C 1
ATOM 2470 C C B PHE A 1 344 ? 86.680 -9.013 11.837 0.70 45.88 411 PHE A C 1
ATOM 2471 O O A PHE A 1 344 ? 86.142 -7.915 11.994 0.30 43.72 411 PHE A O 1
ATOM 2472 O O B PHE A 1 344 ? 86.237 -7.888 12.092 0.70 43.70 411 PHE A O 1
ATOM 2487 N N . ASN A 1 345 ? 86.310 -10.092 12.522 1.00 42.48 412 ASN A N 1
ATOM 2488 C CA . ASN A 1 345 ? 85.244 -10.050 13.511 1.00 48.20 412 ASN A CA 1
ATOM 2489 C C . ASN A 1 345 ? 85.785 -9.962 14.931 1.00 39.88 412 ASN A C 1
ATOM 2490 O O . ASN A 1 345 ? 86.877 -10.448 15.238 1.00 49.43 412 ASN A O 1
ATOM 2495 N N . THR A 1 346 ? 85.004 -9.316 15.792 1.00 40.87 413 THR A N 1
ATOM 2496 C CA . THR A 1 346 ? 85.262 -9.323 17.219 1.00 50.43 413 THR A CA 1
ATOM 2497 C C . THR A 1 346 ? 84.784 -10.642 17.820 1.00 53.18 413 THR A C 1
ATOM 2498 O O . THR A 1 346 ? 84.041 -11.406 17.199 1.00 55.16 413 THR A O 1
ATOM 2502 N N . ASP A 1 347 ? 85.220 -10.910 19.052 1.00 56.06 414 ASP A N 1
ATOM 2503 C CA . ASP A 1 347 ? 84.767 -12.115 19.739 1.00 52.16 414 ASP A CA 1
ATOM 2504 C C . ASP A 1 347 ? 83.248 -12.135 19.861 1.00 53.42 414 ASP A C 1
ATOM 2505 O O . ASP A 1 347 ? 82.614 -13.171 19.630 1.00 57.46 414 ASP A O 1
ATOM 2510 N N . GLU A 1 348 ? 82.644 -10.996 20.210 1.00 47.24 415 GLU A N 1
ATOM 2511 C CA . GLU A 1 348 ? 81.188 -10.934 20.297 1.00 56.43 415 GLU A CA 1
ATOM 2512 C C . GLU A 1 348 ? 80.537 -11.193 18.945 1.00 57.14 415 GLU A C 1
ATOM 2513 O O . GLU A 1 348 ? 79.425 -11.731 18.883 1.00 54.98 415 GLU A O 1
ATOM 2519 N N . GLU A 1 349 ? 81.203 -10.810 17.854 1.00 53.89 416 GLU A N 1
ATOM 2520 C CA . GLU A 1 349 ? 80.655 -11.058 16.526 1.00 56.73 416 GLU A CA 1
ATOM 2521 C C . GLU A 1 349 ? 80.796 -12.526 16.140 1.00 45.11 416 GLU A C 1
ATOM 2522 O O . GLU A 1 349 ? 79.912 -13.085 15.482 1.00 43.73 416 GLU A O 1
ATOM 2528 N N . LYS A 1 350 ? 81.890 -13.168 16.555 1.00 45.96 417 LYS A N 1
ATOM 2529 C CA . LYS A 1 350 ? 82.047 -14.601 16.326 1.00 46.61 417 LYS A CA 1
ATOM 2530 C C . LYS A 1 350 ? 80.927 -15.389 16.993 1.00 50.85 417 LYS A C 1
ATOM 2531 O O . LYS A 1 350 ? 80.349 -16.300 16.389 1.00 55.92 417 LYS A O 1
ATOM 2537 N N . LYS A 1 351 ? 80.614 -15.059 18.248 1.00 45.51 418 LYS A N 1
ATOM 2538 C CA . LYS A 1 351 ? 79.532 -15.747 18.945 1.00 59.38 418 LYS A CA 1
ATOM 2539 C C . LYS A 1 351 ? 78.226 -15.629 18.170 1.00 58.45 418 LYS A C 1
ATOM 2540 O O . LYS A 1 351 ? 77.505 -16.617 17.990 1.00 64.43 418 LYS A O 1
ATOM 2546 N N . MET A 1 352 ? 77.905 -14.422 17.702 1.00 51.13 419 MET A N 1
ATOM 2547 C CA . MET A 1 352 ? 76.665 -14.222 16.960 1.00 49.22 419 MET A CA 1
ATOM 2548 C C . MET A 1 352 ? 76.636 -15.084 15.704 1.00 38.53 419 MET A C 1
ATOM 2549 O O . MET A 1 352 ? 75.625 -15.726 15.402 1.00 47.79 419 MET A O 1
ATOM 2554 N N . VAL A 1 353 ? 77.741 -15.109 14.957 1.00 33.61 420 VAL A N 1
ATOM 2555 C CA . VAL A 1 353 ? 77.813 -15.948 13.764 1.00 42.35 420 VAL A CA 1
ATOM 2556 C C . VAL A 1 353 ? 77.559 -17.403 14.132 1.00 54.22 420 VAL A C 1
ATOM 2557 O O . VAL A 1 353 ? 76.690 -18.068 13.554 1.00 49.20 420 VAL A O 1
ATOM 2561 N N . GLU A 1 354 ? 78.313 -17.917 15.108 1.00 55.32 421 GLU A N 1
ATOM 2562 C CA . GLU A 1 354 ? 78.170 -19.313 15.510 1.00 58.88 421 GLU A CA 1
ATOM 2563 C C . GLU A 1 354 ? 76.733 -19.628 15.911 1.00 48.43 421 GLU A C 1
ATOM 2564 O O . GLU A 1 354 ? 76.175 -20.655 15.508 1.00 53.70 421 GLU A O 1
ATOM 2570 N N . GLU A 1 355 ? 76.116 -18.753 16.707 1.00 41.45 422 GLU A N 1
ATOM 2571 C CA . GLU A 1 355 ? 74.750 -19.002 17.155 1.00 52.28 422 GLU A CA 1
ATOM 2572 C C . GLU A 1 355 ? 73.778 -18.991 15.982 1.00 55.19 422 GLU A C 1
ATOM 2573 O O . GLU A 1 355 ? 72.956 -19.902 15.833 1.00 59.93 422 GLU A O 1
ATOM 2579 N N . VAL A 1 356 ? 73.858 -17.963 15.134 1.00 55.87 423 VAL A N 1
ATOM 2580 C CA . VAL A 1 356 ? 72.988 -17.897 13.964 1.00 52.36 423 VAL A CA 1
ATOM 2581 C C . VAL A 1 356 ? 73.200 -19.117 13.077 1.00 46.80 423 VAL A C 1
ATOM 2582 O O . VAL A 1 356 ? 72.239 -19.728 12.594 1.00 46.75 423 VAL A O 1
ATOM 2586 N N . PHE A 1 357 ? 74.460 -19.495 12.855 1.00 39.61 424 PHE A N 1
ATOM 2587 C CA . PHE A 1 357 ? 74.760 -20.615 11.969 1.00 48.93 424 PHE A CA 1
ATOM 2588 C C . PHE A 1 357 ? 74.152 -21.910 12.494 1.00 56.28 424 PHE A C 1
ATOM 2589 O O . PHE A 1 357 ? 73.528 -22.665 11.742 1.00 51.11 424 PHE A O 1
ATOM 2597 N N . SER A 1 358 ? 74.328 -22.185 13.789 1.00 58.82 425 SER A N 1
ATOM 2598 C CA . SER A 1 358 ? 73.790 -23.415 14.361 1.00 63.73 425 SER A CA 1
ATOM 2599 C C . SER A 1 358 ? 72.267 -23.418 14.328 1.00 57.17 425 SER A C 1
ATOM 2600 O O . SER A 1 358 ? 71.652 -24.431 13.975 1.00 65.95 425 SER A O 1
ATOM 2603 N N . ASN A 1 359 ? 71.639 -22.298 14.696 1.00 46.55 426 ASN A N 1
ATOM 2604 C CA . ASN A 1 359 ? 70.183 -22.220 14.641 1.00 54.26 426 ASN A CA 1
ATOM 2605 C C . ASN A 1 359 ? 69.663 -22.435 13.228 1.00 56.12 426 ASN A C 1
ATOM 2606 O O . ASN A 1 359 ? 68.571 -22.986 13.047 1.00 54.13 426 ASN A O 1
ATOM 2611 N N . ALA A 1 360 ? 70.422 -22.010 12.217 1.00 55.38 427 ALA A N 1
ATOM 2612 C CA . ALA A 1 360 ? 69.955 -22.127 10.840 1.00 63.23 427 ALA A CA 1
ATOM 2613 C C . ALA A 1 360 ? 69.958 -23.580 10.382 1.00 57.69 427 ALA A C 1
ATOM 2614 O O . ALA A 1 360 ? 68.940 -24.093 9.901 1.00 51.53 427 ALA A O 1
ATOM 2616 N N . ILE A 1 361 ? 71.101 -24.262 10.518 1.00 51.05 428 ILE A N 1
ATOM 2617 C CA . ILE A 1 361 ? 71.210 -25.651 10.077 1.00 58.02 428 ILE A CA 1
ATOM 2618 C C . ILE A 1 361 ? 70.564 -26.627 11.042 1.00 53.81 428 ILE A C 1
ATOM 2619 O O . ILE A 1 361 ? 70.535 -27.830 10.758 1.00 63.01 428 ILE A O 1
ATOM 2624 N N . ASP A 1 362 ? 70.042 -26.150 12.175 1.00 56.69 429 ASP A N 1
ATOM 2625 C CA . ASP A 1 362 ? 69.385 -27.045 13.121 1.00 67.49 429 ASP A CA 1
ATOM 2626 C C . ASP A 1 362 ? 68.201 -27.758 12.482 1.00 73.42 429 ASP A C 1
ATOM 2627 O O . ASP A 1 362 ? 67.836 -28.859 12.907 1.00 80.01 429 ASP A O 1
ATOM 2632 N N . CYS A 1 363 ? 67.587 -27.147 11.466 1.00 68.85 430 CYS A N 1
ATOM 2633 C CA . CYS A 1 363 ? 66.498 -27.797 10.751 1.00 69.10 430 CYS A CA 1
ATOM 2634 C C . CYS A 1 363 ? 66.986 -28.959 9.896 1.00 62.45 430 CYS A C 1
ATOM 2635 O O . CYS A 1 363 ? 66.177 -29.803 9.499 1.00 71.36 430 CYS A O 1
ATOM 2638 N N . LEU A 1 364 ? 68.282 -29.016 9.602 1.00 55.97 431 LEU A N 1
ATOM 2639 C CA . LEU A 1 364 ? 68.824 -30.101 8.804 1.00 60.94 431 LEU A CA 1
ATOM 2640 C C . LEU A 1 364 ? 68.899 -31.387 9.621 1.00 70.49 431 LEU A C 1
ATOM 2641 O O . LEU A 1 364 ? 68.884 -31.380 10.856 1.00 65.27 431 LEU A O 1
ATOM 2646 N N . SER A 1 365 ? 68.977 -32.504 8.907 1.00 74.53 432 SER A N 1
ATOM 2647 C CA . SER A 1 365 ? 69.256 -33.781 9.538 1.00 76.46 432 SER A CA 1
ATOM 2648 C C . SER A 1 365 ? 70.744 -33.883 9.845 1.00 74.40 432 SER A C 1
ATOM 2649 O O . SER A 1 365 ? 71.586 -33.323 9.137 1.00 63.98 432 SER A O 1
ATOM 2652 N N . ASP A 1 366 ? 71.063 -34.610 10.918 1.00 78.51 433 ASP A N 1
ATOM 2653 C CA . ASP A 1 366 ? 72.453 -34.755 11.335 1.00 74.79 433 ASP A CA 1
ATOM 2654 C C . ASP A 1 366 ? 73.343 -35.240 10.201 1.00 66.60 433 ASP A C 1
ATOM 2655 O O . ASP A 1 366 ? 74.558 -35.012 10.234 1.00 67.17 433 ASP A O 1
ATOM 2660 N N . GLU A 1 367 ? 72.768 -35.902 9.195 1.00 73.04 434 GLU A N 1
ATOM 2661 C CA . GLU A 1 367 ? 73.548 -36.310 8.032 1.00 81.44 434 GLU A CA 1
ATOM 2662 C C . GLU A 1 367 ? 73.934 -35.106 7.180 1.00 76.07 434 GLU A C 1
ATOM 2663 O O . GLU A 1 367 ? 75.069 -35.019 6.696 1.00 61.75 434 GLU A O 1
ATOM 2669 N N . ASP A 1 368 ? 73.005 -34.165 6.989 1.00 70.82 435 ASP A N 1
ATOM 2670 C CA . ASP A 1 368 ? 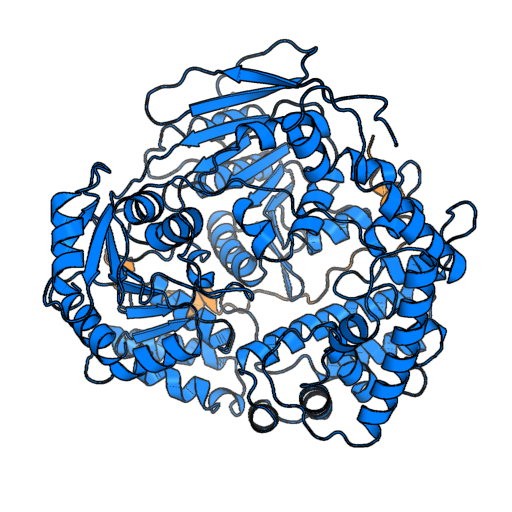73.262 -33.019 6.123 1.00 73.36 435 ASP A CA 1
ATOM 2671 C C . ASP A 1 368 ? 74.096 -31.945 6.812 1.00 61.56 435 ASP A C 1
ATOM 2672 O O . ASP A 1 368 ? 74.841 -31.224 6.139 1.00 55.59 435 ASP A O 1
ATOM 2677 N N . LYS A 1 369 ? 73.987 -31.819 8.139 1.00 59.10 436 LYS A N 1
ATOM 2678 C CA . LYS A 1 369 ? 74.832 -30.874 8.862 1.00 58.38 436 LYS A CA 1
ATOM 2679 C C . LYS A 1 369 ? 76.310 -31.135 8.605 1.00 57.31 436 LYS A C 1
ATOM 2680 O O . LYS A 1 369 ? 77.117 -30.199 8.627 1.00 61.93 436 LYS A O 1
ATOM 2686 N N . LYS A 1 370 ? 76.684 -32.390 8.359 1.00 51.90 437 LYS A N 1
ATOM 2687 C CA . LYS A 1 370 ? 78.080 -32.771 8.188 1.00 59.94 437 LYS A CA 1
ATOM 2688 C C . LYS A 1 370 ? 78.579 -32.592 6.761 1.00 60.94 437 LYS A C 1
ATOM 2689 O O . LYS A 1 370 ? 79.723 -32.960 6.472 1.00 59.94 437 LYS A O 1
ATOM 2695 N N . LEU A 1 371 ? 77.763 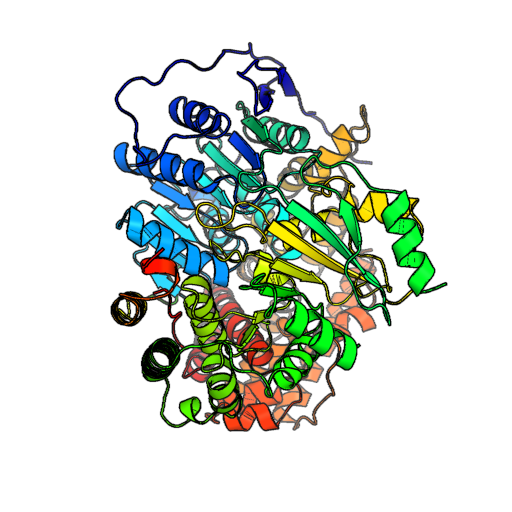-32.042 5.868 1.00 61.74 438 LEU A N 1
ATOM 2696 C CA . LEU A 1 371 ? 78.194 -31.872 4.489 1.00 55.06 438 LEU A CA 1
ATOM 2697 C C . LEU A 1 371 ? 79.475 -31.043 4.445 1.00 53.09 438 LEU A C 1
ATOM 2698 O O . LEU A 1 371 ? 79.638 -30.110 5.241 1.00 56.47 438 LEU A O 1
ATOM 2703 N N . PRO A 1 372 ? 80.405 -31.353 3.536 1.00 55.02 439 PRO A N 1
ATOM 2704 C CA . PRO A 1 372 ? 81.671 -30.599 3.510 1.00 50.04 439 PRO A CA 1
ATOM 2705 C C . PRO A 1 372 ? 81.484 -29.100 3.341 1.00 56.05 439 PRO A C 1
ATOM 2706 O O . PRO A 1 372 ? 82.199 -28.320 3.982 1.00 55.92 439 PRO A O 1
ATOM 2710 N N . GLN A 1 373 ? 80.543 -28.668 2.498 1.00 53.45 440 GLN A N 1
ATOM 2711 C CA . GLN A 1 373 ? 80.354 -27.235 2.291 1.00 55.13 440 GLN A CA 1
ATOM 2712 C C . GLN A 1 373 ? 79.890 -26.552 3.572 1.00 42.42 440 GLN A C 1
ATOM 2713 O O . GLN A 1 373 ? 80.328 -25.439 3.882 1.00 56.60 440 GLN A O 1
ATOM 2719 N N . VAL A 1 374 ? 79.004 -27.201 4.330 1.00 45.87 441 VAL A N 1
ATOM 2720 C CA . VAL A 1 374 ? 78.571 -26.645 5.610 1.00 37.58 441 VAL A CA 1
ATOM 2721 C C . VAL A 1 374 ? 79.769 -26.448 6.531 1.00 57.51 441 VAL A C 1
ATOM 2722 O O . VAL A 1 374 ? 79.962 -25.372 7.110 1.00 56.06 441 VAL A O 1
ATOM 2726 N N . GLU A 1 375 ? 80.594 -27.487 6.678 1.00 55.43 442 GLU A N 1
ATOM 2727 C CA . GLU A 1 375 ? 81.742 -27.406 7.571 1.00 55.83 442 GLU A CA 1
ATOM 2728 C C . GLU A 1 375 ? 82.807 -26.446 7.060 1.00 45.14 442 GLU A C 1
ATOM 2729 O O . GLU A 1 375 ? 83.642 -25.992 7.849 1.00 49.23 442 GLU A O 1
ATOM 2735 N N . HIS A 1 376 ? 82.791 -26.119 5.769 1.00 49.41 443 HIS A N 1
ATOM 2736 C CA . HIS A 1 376 ? 83.826 -25.279 5.181 1.00 50.76 443 HIS A CA 1
ATOM 2737 C C . HIS A 1 376 ? 83.547 -23.789 5.332 1.00 57.71 443 HIS A C 1
ATOM 2738 O O . HIS A 1 376 ? 84.493 -22.999 5.413 1.00 55.08 443 HIS A O 1
ATOM 2745 N N . VAL A 1 377 ? 82.277 -23.381 5.379 1.00 55.20 444 VAL A N 1
ATOM 2746 C CA . VAL A 1 377 ? 81.971 -21.954 5.379 1.00 54.41 444 VAL A CA 1
ATOM 2747 C C . VAL A 1 377 ? 82.109 -21.363 6.776 1.00 53.75 444 VAL A C 1
ATOM 2748 O O . VAL A 1 377 ? 82.549 -20.219 6.930 1.00 55.13 444 VAL A O 1
ATOM 2752 N N . LEU A 1 378 ? 81.742 -22.116 7.813 1.00 50.74 445 LEU A N 1
ATOM 2753 C CA . LEU A 1 378 ? 81.686 -21.531 9.150 1.00 57.43 445 LEU A CA 1
ATOM 2754 C C . LEU A 1 378 ? 83.011 -20.924 9.588 1.00 56.32 445 LEU A C 1
ATOM 2755 O O . LEU A 1 378 ? 82.994 -19.809 10.138 1.00 51.95 445 LEU A O 1
ATOM 2760 N N . PRO A 1 379 ? 84.165 -21.567 9.393 1.00 53.99 446 PRO A N 1
ATOM 2761 C CA . PRO A 1 379 ? 85.422 -20.900 9.766 1.00 58.33 446 PRO A CA 1
ATOM 2762 C C . PRO A 1 379 ? 85.601 -19.559 9.077 1.00 58.75 446 PRO A C 1
ATOM 2763 O O . PRO A 1 379 ? 86.126 -18.618 9.686 1.00 53.76 446 PRO A O 1
ATOM 2767 N N . LEU A 1 380 ? 85.173 -19.446 7.817 1.00 49.65 447 LEU A N 1
ATOM 2768 C CA . LEU A 1 380 ? 85.246 -18.164 7.124 1.00 54.39 447 LEU A CA 1
ATOM 2769 C C . LEU A 1 380 ? 84.324 -17.141 7.775 1.00 43.57 447 LEU A C 1
ATOM 2770 O O . LEU A 1 380 ? 84.761 -16.048 8.154 1.00 39.20 447 LEU A O 1
ATOM 2775 N N . LEU A 1 381 ? 83.042 -17.485 7.918 1.00 37.21 448 LEU A N 1
ATOM 2776 C CA . LEU A 1 381 ? 82.069 -16.538 8.453 1.00 43.54 448 LEU A CA 1
ATOM 2777 C C . LEU A 1 381 ? 82.495 -16.015 9.818 1.00 47.18 448 LEU A C 1
ATOM 2778 O O . LEU A 1 381 ? 82.356 -14.820 10.104 1.00 41.77 448 LEU A O 1
ATOM 2783 N N . LYS A 1 382 ? 83.010 -16.897 10.679 1.00 45.44 449 LYS A N 1
ATOM 2784 C CA . LYS A 1 382 ? 83.479 -16.462 11.991 1.00 50.95 449 LYS A CA 1
ATOM 2785 C C . LYS A 1 382 ? 84.536 -15.374 11.871 1.00 42.40 449 LYS A C 1
ATOM 2786 O O . LYS A 1 382 ? 84.621 -14.494 12.734 1.00 44.62 449 LYS A O 1
ATOM 2792 N N A ARG A 1 383 ? 85.352 -15.417 10.820 0.48 39.98 450 ARG A N 1
ATOM 2793 N N B ARG A 1 383 ? 85.347 -15.419 10.817 0.52 39.96 450 ARG A N 1
ATOM 2794 C CA A ARG A 1 383 ? 86.341 -14.382 10.563 0.48 44.76 450 ARG A CA 1
ATOM 2795 C CA B ARG A 1 383 ? 86.340 -14.391 10.543 0.52 44.75 450 ARG A CA 1
ATOM 2796 C C A ARG A 1 383 ? 85.783 -13.237 9.722 0.48 44.74 450 ARG A C 1
ATOM 2797 C C B ARG A 1 383 ? 85.783 -13.245 9.710 0.52 44.72 450 ARG A C 1
ATOM 2798 O O A ARG A 1 383 ? 86.561 -12.439 9.190 0.48 42.39 450 ARG A O 1
ATOM 2799 O O B ARG A 1 383 ? 86.561 -12.454 9.167 0.52 42.38 450 ARG A O 1
ATOM 2814 N N . GLY A 1 384 ? 84.461 -13.139 9.592 1.00 45.26 451 GLY A N 1
ATOM 2815 C CA . GLY A 1 384 ? 83.862 -12.077 8.809 1.00 44.94 451 GLY A CA 1
ATOM 2816 C C . GLY A 1 384 ? 84.050 -12.203 7.315 1.00 44.33 451 GLY A C 1
ATOM 2817 O O . GLY A 1 384 ? 83.850 -11.224 6.591 1.00 41.89 451 GLY A O 1
ATOM 2818 N N . ILE A 1 385 ? 84.429 -13.383 6.830 1.00 45.00 452 ILE A N 1
ATOM 2819 C CA . ILE A 1 385 ? 84.622 -13.638 5.407 1.00 47.47 452 ILE A CA 1
ATOM 2820 C C . ILE A 1 385 ? 83.454 -14.481 4.914 1.00 48.71 452 ILE A C 1
ATOM 2821 O O . ILE A 1 385 ? 83.156 -15.536 5.488 1.00 46.77 452 ILE A O 1
ATOM 2826 N N . GLY A 1 386 ? 82.794 -14.016 3.849 1.00 45.07 453 GLY A N 1
ATOM 2827 C CA . GLY A 1 386 ? 81.632 -14.681 3.308 1.00 40.97 453 GLY A CA 1
ATOM 2828 C C . GLY A 1 386 ? 81.800 -15.005 1.831 1.00 41.12 453 GLY A C 1
ATOM 2829 O O . GLY A 1 386 ? 82.709 -14.511 1.150 1.00 36.68 453 GLY A O 1
ATOM 2830 N N . ILE A 1 387 ? 80.896 -15.853 1.343 1.00 45.17 454 ILE A N 1
ATOM 2831 C CA . ILE A 1 387 ? 80.841 -16.246 -0.059 1.00 46.09 454 ILE A CA 1
ATOM 2832 C C . ILE A 1 387 ? 79.374 -16.338 -0.453 1.00 41.03 454 ILE A C 1
ATOM 2833 O O . ILE A 1 387 ? 78.525 -16.733 0.350 1.00 36.76 454 ILE A O 1
ATOM 2838 N N . HIS A 1 388 ? 79.076 -15.973 -1.700 1.00 35.88 455 HIS A N 1
ATOM 2839 C CA . HIS A 1 388 ? 77.693 -15.961 -2.172 1.00 40.10 455 HIS A CA 1
ATOM 2840 C C . HIS A 1 388 ? 77.685 -16.224 -3.670 1.00 47.15 455 HIS A C 1
ATOM 2841 O O . HIS A 1 388 ? 78.074 -15.353 -4.454 1.00 45.74 455 HIS A O 1
ATOM 2848 N N . HIS A 1 389 ? 77.240 -17.415 -4.067 1.00 42.98 456 HIS A N 1
ATOM 2849 C CA . HIS A 1 389 ? 77.093 -17.740 -5.480 1.00 46.58 456 HIS A CA 1
ATOM 2850 C C . HIS A 1 389 ? 76.124 -18.908 -5.616 1.00 48.94 456 HIS A C 1
ATOM 2851 O O . HIS A 1 389 ? 75.744 -19.548 -4.631 1.00 35.87 456 HIS A O 1
ATOM 2858 N N . GLY A 1 390 ? 75.721 -19.170 -6.862 1.00 43.48 457 GLY A N 1
ATOM 2859 C CA . GLY A 1 390 ? 74.700 -20.167 -7.134 1.00 57.72 457 GLY A CA 1
ATOM 2860 C C . GLY A 1 390 ? 75.103 -21.584 -6.783 1.00 49.50 457 GLY A C 1
ATOM 2861 O O . GLY A 1 390 ? 74.230 -22.437 -6.589 1.00 50.34 457 GLY A O 1
ATOM 2862 N N . GLY A 1 391 ? 76.400 -21.859 -6.705 1.00 44.19 458 GLY A N 1
ATOM 2863 C CA . GLY A 1 391 ? 76.870 -23.174 -6.319 1.00 47.35 458 GLY A CA 1
ATOM 2864 C C . GLY A 1 391 ? 76.702 -23.517 -4.855 1.00 47.91 458 GLY A C 1
ATOM 2865 O O . GLY A 1 391 ? 77.014 -24.646 -4.465 1.00 52.04 458 GLY A O 1
ATOM 2866 N N . LEU A 1 392 ? 76.215 -22.590 -4.035 1.00 39.29 459 LEU A N 1
ATOM 2867 C CA . LEU A 1 392 ? 76.095 -22.818 -2.603 1.00 40.70 459 LEU A CA 1
ATOM 2868 C C . LEU A 1 392 ? 74.775 -23.491 -2.257 1.00 45.92 459 LEU A C 1
ATOM 2869 O O . LEU A 1 392 ? 73.758 -23.300 -2.930 1.00 43.42 459 LEU A O 1
ATOM 2874 N N . LEU A 1 393 ? 74.803 -24.278 -1.189 1.00 47.31 460 LEU A N 1
ATOM 2875 C CA . LEU A 1 393 ? 73.573 -24.786 -0.607 1.00 36.90 460 LEU A CA 1
ATOM 2876 C C . LEU A 1 393 ? 72.660 -23.612 -0.273 1.00 44.14 460 LEU A C 1
ATOM 2877 O O . LEU A 1 393 ? 73.085 -22.689 0.436 1.00 49.27 460 LEU A O 1
ATOM 2882 N N . PRO A 1 394 ? 71.415 -23.598 -0.756 1.00 46.89 461 PRO A N 1
ATOM 2883 C CA . PRO A 1 394 ? 70.548 -22.439 -0.479 1.00 49.03 461 PRO A CA 1
ATOM 2884 C C . PRO A 1 394 ? 70.479 -22.062 0.991 1.00 46.57 461 PRO A C 1
ATOM 2885 O O . PRO A 1 394 ? 70.439 -20.868 1.312 1.00 38.40 461 PRO A O 1
ATOM 2889 N N . ILE A 1 395 ? 70.476 -23.042 1.898 1.00 41.80 462 ILE A N 1
ATOM 2890 C CA . ILE A 1 395 ? 70.368 -22.712 3.315 1.00 50.10 462 ILE A CA 1
ATOM 2891 C C . ILE A 1 395 ? 71.592 -21.932 3.777 1.00 40.16 462 ILE A C 1
ATOM 2892 O O . ILE A 1 395 ? 71.489 -21.063 4.652 1.00 41.73 462 ILE A O 1
ATOM 2897 N N . LEU A 1 396 ? 72.763 -22.211 3.203 1.00 36.64 463 LEU A N 1
ATOM 2898 C CA . LEU A 1 396 ? 73.951 -21.446 3.562 1.00 44.88 463 LEU A CA 1
ATOM 2899 C C . LEU A 1 396 ? 73.928 -20.064 2.924 1.00 47.28 463 LEU A C 1
ATOM 2900 O O . LEU A 1 396 ? 74.309 -19.075 3.561 1.00 43.44 463 LEU A O 1
ATOM 2905 N N . LYS A 1 397 ? 73.483 -19.983 1.668 1.00 39.70 464 LYS A N 1
ATOM 2906 C CA . LYS A 1 397 ? 73.381 -18.695 0.996 1.00 41.97 464 LYS A CA 1
ATOM 2907 C C . LYS A 1 397 ? 72.451 -17.759 1.757 1.00 39.60 464 LYS A C 1
ATOM 2908 O O . LYS A 1 397 ? 72.744 -16.568 1.910 1.00 40.02 464 LYS A O 1
ATOM 2914 N N . GLU A 1 398 ? 71.333 -18.285 2.263 1.00 34.53 465 GLU A N 1
ATOM 2915 C CA . GLU A 1 398 ? 70.413 -17.464 3.041 1.00 40.83 465 GLU A CA 1
ATOM 2916 C C . GLU A 1 398 ? 71.019 -17.085 4.386 1.00 38.69 465 GLU A C 1
ATOM 2917 O O . GLU A 1 398 ? 70.834 -15.959 4.860 1.00 38.56 465 GLU A O 1
ATOM 2923 N N . THR A 1 399 ? 71.741 -18.012 5.018 1.00 38.02 466 THR A N 1
ATOM 2924 C CA . THR A 1 399 ? 72.440 -17.684 6.257 1.00 42.54 466 THR A CA 1
ATOM 2925 C C . THR A 1 399 ? 73.428 -16.551 6.024 1.00 38.29 466 THR A C 1
ATOM 2926 O O . THR A 1 399 ? 73.489 -15.591 6.799 1.00 37.70 466 THR A O 1
ATOM 2930 N N . ILE A 1 400 ? 74.205 -16.649 4.946 1.00 34.65 467 ILE A N 1
ATOM 2931 C CA . ILE A 1 400 ? 75.218 -15.646 4.649 1.00 33.11 467 ILE A CA 1
ATOM 2932 C C . ILE A 1 400 ? 74.570 -14.308 4.325 1.00 43.24 467 ILE A C 1
ATOM 2933 O O . ILE A 1 400 ? 75.074 -13.250 4.720 1.00 41.43 467 ILE A O 1
ATOM 2938 N N . GLU A 1 401 ? 73.444 -14.327 3.608 1.00 44.33 468 GLU A N 1
ATOM 2939 C CA . GLU A 1 401 ? 72.725 -13.087 3.328 1.00 35.95 468 GLU A CA 1
ATOM 2940 C C . GLU A 1 401 ? 72.316 -12.397 4.621 1.00 38.05 468 GLU A C 1
ATOM 2941 O O . GLU A 1 401 ? 72.531 -11.192 4.792 1.00 41.63 468 GLU A O 1
ATOM 2947 N N . ILE A 1 402 ? 71.725 -13.150 5.549 1.00 38.40 469 ILE A N 1
ATOM 2948 C CA . ILE A 1 402 ? 71.246 -12.557 6.792 1.00 41.68 469 ILE A CA 1
ATOM 2949 C C . ILE A 1 402 ? 72.416 -12.050 7.625 1.00 40.06 469 ILE A C 1
ATOM 2950 O O . ILE A 1 402 ? 72.321 -11.010 8.285 1.00 41.10 469 ILE A O 1
ATOM 2955 N N . LEU A 1 403 ? 73.535 -12.773 7.611 1.00 37.54 470 LEU A N 1
ATOM 2956 C CA . LEU A 1 403 ? 74.705 -12.324 8.354 1.00 41.52 470 LEU A CA 1
ATOM 2957 C C . LEU A 1 403 ? 75.261 -11.036 7.762 1.00 42.07 470 LEU A C 1
ATOM 2958 O O . LEU A 1 403 ? 75.539 -10.076 8.490 1.00 38.58 470 LEU A O 1
ATOM 2963 N N . PHE A 1 404 ? 75.422 -10.992 6.438 1.00 36.03 471 PHE A N 1
ATOM 2964 C CA . PHE A 1 404 ? 75.932 -9.785 5.799 1.00 43.56 471 PHE A CA 1
ATOM 2965 C C . PHE A 1 404 ? 74.979 -8.614 6.000 1.00 44.80 471 PHE A C 1
ATOM 2966 O O . PHE A 1 404 ? 75.418 -7.476 6.203 1.00 39.12 471 PHE A O 1
ATOM 2974 N N . SER A 1 405 ? 73.670 -8.869 5.945 1.00 42.35 472 SER A N 1
ATOM 2975 C CA . SER A 1 405 ? 72.702 -7.795 6.123 1.00 43.78 472 SER A CA 1
ATOM 2976 C C . SER A 1 405 ? 72.737 -7.223 7.533 1.00 47.37 472 SER A C 1
ATOM 2977 O O . SER A 1 405 ? 72.256 -6.105 7.746 1.00 50.00 472 SER A O 1
ATOM 2980 N N . GLU A 1 406 ? 73.294 -7.958 8.493 1.00 45.12 473 GLU A N 1
ATOM 2981 C CA . GLU A 1 406 ? 73.404 -7.492 9.868 1.00 55.04 473 GLU A CA 1
ATOM 2982 C C . GLU A 1 406 ? 74.821 -7.055 10.227 1.00 46.29 473 GLU A C 1
ATOM 2983 O O . GLU A 1 406 ? 75.085 -6.746 11.392 1.00 54.22 473 GLU A O 1
ATOM 2989 N N . GLY A 1 407 ? 75.732 -7.023 9.258 1.00 41.41 474 GLY A N 1
ATOM 2990 C CA . GLY A 1 407 ? 77.063 -6.500 9.479 1.00 40.16 474 GLY A CA 1
ATOM 2991 C C . GLY A 1 407 ? 78.069 -7.476 10.045 1.00 41.63 474 GLY A C 1
ATOM 2992 O O . GLY A 1 407 ? 79.178 -7.056 10.397 1.00 35.82 474 GLY A O 1
ATOM 2993 N N . LEU A 1 408 ? 77.730 -8.758 10.142 1.00 41.90 475 LEU A N 1
ATOM 2994 C CA . LEU A 1 408 ? 78.652 -9.752 10.680 1.00 37.72 475 LEU A CA 1
ATOM 2995 C C . LEU A 1 408 ? 79.599 -10.311 9.626 1.00 35.60 475 LEU A C 1
ATOM 2996 O O . LEU A 1 408 ? 80.443 -11.150 9.954 1.00 39.41 475 LEU A O 1
ATOM 3001 N N . ILE A 1 409 ? 79.482 -9.866 8.379 1.00 39.83 476 ILE A N 1
ATOM 3002 C CA . ILE A 1 409 ? 80.383 -10.258 7.302 1.00 39.93 476 ILE A CA 1
ATOM 3003 C C . ILE A 1 409 ? 80.964 -8.982 6.713 1.00 38.05 476 ILE A C 1
ATOM 3004 O O . ILE A 1 409 ? 80.228 -8.158 6.158 1.00 39.55 476 ILE A O 1
ATOM 3009 N N . LYS A 1 410 ? 82.280 -8.818 6.837 1.00 38.31 477 LYS A N 1
ATOM 3010 C CA . LYS A 1 410 ? 82.950 -7.596 6.417 1.00 43.09 477 LYS A CA 1
ATOM 3011 C C . LYS A 1 410 ? 83.546 -7.688 5.019 1.00 41.62 477 LYS A C 1
ATOM 3012 O O . LYS A 1 410 ? 83.905 -6.653 4.449 1.00 35.97 477 LYS A O 1
ATOM 3018 N N . ALA A 1 411 ? 83.666 -8.892 4.458 1.00 41.49 478 ALA A N 1
ATOM 3019 C CA . ALA A 1 411 ? 84.238 -9.063 3.123 1.00 43.35 478 ALA A CA 1
ATOM 3020 C C . ALA A 1 411 ? 83.495 -10.219 2.456 1.00 45.07 478 ALA A C 1
ATOM 3021 O O . ALA A 1 411 ? 83.754 -11.386 2.765 1.00 45.25 478 ALA A O 1
ATOM 3023 N N . LEU A 1 412 ? 82.578 -9.886 1.551 1.00 43.17 479 LEU A N 1
ATOM 3024 C CA . LEU A 1 412 ? 81.737 -10.870 0.881 1.00 41.88 479 LEU A CA 1
ATOM 3025 C C . LEU A 1 412 ? 82.198 -11.031 -0.561 1.00 44.14 479 LEU A C 1
ATOM 3026 O O . LEU A 1 412 ? 82.184 -10.066 -1.334 1.00 37.86 479 LEU A O 1
ATOM 3031 N N . PHE A 1 413 ? 82.598 -12.250 -0.918 1.00 37.21 480 PHE A N 1
ATOM 3032 C CA . PHE A 1 413 ? 83.015 -12.581 -2.276 1.00 39.70 480 PHE A CA 1
ATOM 3033 C C . PHE A 1 413 ? 81.815 -13.188 -2.993 1.00 47.27 480 PHE A C 1
ATOM 3034 O O . PHE A 1 413 ? 81.423 -14.325 -2.710 1.00 44.20 480 PHE A O 1
ATOM 3042 N N . ALA A 1 414 ? 81.233 -12.426 -3.916 1.00 42.19 481 ALA A N 1
ATOM 3043 C CA . ALA A 1 414 ? 79.943 -12.758 -4.498 1.00 38.61 481 ALA A CA 1
ATOM 3044 C C . ALA A 1 414 ? 79.996 -12.664 -6.014 1.00 42.28 481 ALA A C 1
ATOM 3045 O O . ALA A 1 414 ? 80.815 -11.938 -6.584 1.00 42.83 481 ALA A O 1
ATOM 3047 N N . THR A 1 415 ? 79.109 -13.414 -6.660 1.00 45.67 482 THR A N 1
ATOM 3048 C CA . THR A 1 415 ? 78.872 -13.269 -8.086 1.00 46.32 482 THR A CA 1
ATOM 3049 C C . THR A 1 415 ? 77.827 -12.181 -8.327 1.00 37.43 482 THR A C 1
ATOM 3050 O O . THR A 1 415 ? 77.215 -11.650 -7.397 1.00 41.62 482 THR A O 1
ATOM 3054 N N . GLU A 1 416 ? 77.614 -11.868 -9.607 1.00 44.29 483 GLU A N 1
ATOM 3055 C CA . GLU A 1 416 ? 76.799 -10.713 -9.970 1.00 52.38 483 GLU A CA 1
ATOM 3056 C C . GLU A 1 416 ? 75.395 -10.794 -9.384 1.00 47.34 483 GLU A C 1
ATOM 3057 O O . GLU A 1 416 ? 74.777 -9.758 -9.111 1.00 53.70 483 GLU A O 1
ATOM 3063 N N . THR A 1 417 ? 74.881 -12.006 -9.169 1.00 55.23 484 THR A N 1
ATOM 3064 C CA . THR A 1 417 ? 73.502 -12.159 -8.717 1.00 44.54 484 THR A CA 1
ATOM 3065 C C . THR A 1 417 ? 73.265 -11.485 -7.371 1.00 45.62 484 THR A C 1
ATOM 3066 O O . THR A 1 417 ? 72.143 -11.052 -7.086 1.00 50.66 484 THR A O 1
ATOM 3070 N N . PHE A 1 418 ? 74.299 -11.387 -6.532 1.00 51.70 485 PHE A N 1
ATOM 3071 C CA . PHE A 1 418 ? 74.116 -10.817 -5.203 1.00 46.25 485 PHE A CA 1
ATOM 3072 C C . PHE A 1 418 ? 73.650 -9.370 -5.277 1.00 41.37 485 PHE A C 1
ATOM 3073 O O . PHE A 1 418 ? 73.003 -8.877 -4.347 1.00 45.62 485 PHE A O 1
ATOM 3081 N N . ALA A 1 419 ? 73.954 -8.678 -6.377 1.00 42.08 486 ALA A N 1
ATOM 3082 C CA . ALA A 1 419 ? 73.548 -7.284 -6.508 1.00 46.88 486 ALA A CA 1
ATOM 3083 C C . ALA A 1 419 ? 72.035 -7.121 -6.493 1.00 63.32 486 ALA A C 1
ATOM 3084 O O . ALA A 1 419 ? 71.544 -6.037 -6.155 1.00 50.82 486 ALA A O 1
ATOM 3086 N N . MET A 1 420 ? 71.288 -8.170 -6.846 1.00 58.93 487 MET A N 1
ATOM 3087 C CA . MET A 1 420 ? 69.832 -8.120 -6.850 1.00 52.60 487 MET A CA 1
ATOM 3088 C C . MET A 1 420 ? 69.221 -8.406 -5.485 1.00 53.30 487 MET A C 1
ATOM 3089 O O . MET A 1 420 ? 67.997 -8.305 -5.342 1.00 48.93 487 MET A O 1
ATOM 3094 N N . GLY A 1 421 ? 70.030 -8.761 -4.490 1.00 56.49 488 GLY A N 1
ATOM 3095 C CA . GLY A 1 421 ? 69.510 -8.939 -3.150 1.00 63.97 488 GLY A CA 1
ATOM 3096 C C . GLY A 1 421 ? 69.029 -7.628 -2.558 1.00 65.77 488 GLY A C 1
ATOM 3097 O O . GLY A 1 421 ? 69.537 -6.550 -2.869 1.00 72.32 488 GLY A O 1
ATOM 3098 N N . ILE A 1 422 ? 68.037 -7.723 -1.685 1.00 60.76 489 ILE A N 1
ATOM 3099 C CA . ILE A 1 422 ? 67.360 -6.542 -1.165 1.00 74.23 489 ILE A CA 1
ATOM 3100 C C . ILE A 1 422 ? 68.019 -6.110 0.136 1.00 78.76 489 ILE A C 1
ATOM 3101 O O . ILE A 1 422 ? 68.341 -6.940 0.996 1.00 70.41 489 ILE A O 1
ATOM 3106 N N . ASN A 1 423 ? 68.222 -4.799 0.277 1.00 81.14 490 ASN A N 1
ATOM 3107 C CA . ASN A 1 423 ? 68.710 -4.193 1.515 1.00 84.59 490 ASN A CA 1
ATOM 3108 C C . ASN A 1 423 ? 69.981 -4.880 2.009 1.00 65.84 490 ASN A C 1
ATOM 3109 O O . ASN A 1 423 ? 70.078 -5.313 3.159 1.00 80.91 490 ASN A O 1
ATOM 3114 N N . MET A 1 424 ? 70.972 -4.978 1.125 1.00 48.61 491 MET A N 1
ATOM 3115 C CA . MET A 1 424 ? 72.279 -5.540 1.472 1.00 51.82 491 MET A CA 1
ATOM 3116 C C . MET A 1 424 ? 73.377 -4.743 0.780 1.00 44.30 491 MET A C 1
ATOM 3117 O O . MET A 1 424 ? 74.092 -5.257 -0.089 1.00 39.90 491 MET A O 1
ATOM 3122 N N . PRO A 1 425 ? 73.542 -3.476 1.147 1.00 43.31 492 PRO A N 1
ATOM 3123 C CA . PRO A 1 425 ? 74.651 -2.681 0.619 1.00 48.24 492 PRO A CA 1
ATOM 3124 C C . PRO A 1 425 ? 75.891 -2.780 1.502 1.00 40.41 492 PRO A C 1
ATOM 3125 O O . PRO A 1 425 ? 75.865 -3.319 2.610 1.00 43.46 492 PRO A O 1
ATOM 3129 N N . ALA A 1 426 ? 76.985 -2.232 0.985 1.00 37.25 493 ALA A N 1
ATOM 3130 C CA . ALA A 1 426 ? 78.256 -2.191 1.689 1.00 45.16 493 ALA A CA 1
ATOM 3131 C C . ALA A 1 426 ? 78.847 -0.794 1.572 1.00 37.84 493 ALA A C 1
ATOM 3132 O O . ALA A 1 426 ? 78.332 0.067 0.855 1.00 37.61 493 ALA A O 1
ATOM 3134 N N . ARG A 1 427 ? 79.940 -0.568 2.298 1.00 37.76 494 ARG A N 1
ATOM 3135 C CA . ARG A 1 427 ? 80.664 0.688 2.150 1.00 32.96 494 ARG A CA 1
ATOM 3136 C C . ARG A 1 427 ? 81.450 0.711 0.846 1.00 33.48 494 ARG A C 1
ATOM 3137 O O . ARG A 1 427 ? 81.512 1.744 0.168 1.00 41.29 494 ARG A O 1
ATOM 3145 N N . THR A 1 428 ? 82.032 -0.424 0.468 1.00 35.03 495 THR A N 1
ATOM 3146 C CA . THR A 1 428 ? 82.897 -0.518 -0.698 1.00 37.19 495 THR A CA 1
ATOM 3147 C C . THR A 1 428 ? 82.450 -1.668 -1.586 1.00 37.82 495 THR A C 1
ATOM 3148 O O . THR A 1 428 ? 82.041 -2.724 -1.095 1.00 34.83 495 THR A O 1
ATOM 3152 N N . VAL A 1 429 ? 82.538 -1.455 -2.896 1.00 36.29 496 VAL A N 1
ATOM 3153 C CA . VAL A 1 429 ? 82.360 -2.506 -3.890 1.00 40.22 496 VAL A CA 1
ATOM 3154 C C . VAL A 1 429 ? 83.670 -2.646 -4.651 1.00 42.72 496 VAL A C 1
ATOM 3155 O O . VAL A 1 429 ? 84.228 -1.649 -5.124 1.00 41.06 496 VAL A O 1
ATOM 3159 N N . LEU A 1 430 ? 84.159 -3.878 -4.757 1.00 41.09 497 LEU A N 1
ATOM 3160 C CA . LEU A 1 430 ? 85.401 -4.182 -5.457 1.00 46.22 497 LEU A CA 1
ATOM 3161 C C . LEU A 1 430 ? 85.099 -5.097 -6.635 1.00 51.77 497 LEU A C 1
ATOM 3162 O O . LEU A 1 430 ? 84.441 -6.130 -6.471 1.00 45.26 497 LEU A O 1
ATOM 3167 N N . PHE A 1 431 ? 85.569 -4.706 -7.818 1.00 48.83 498 PHE A N 1
ATOM 3168 C CA . PHE A 1 431 ? 85.506 -5.540 -9.012 1.00 46.54 498 PHE A CA 1
ATOM 3169 C C . PHE A 1 431 ? 86.868 -6.192 -9.216 1.00 47.64 498 PHE A C 1
ATOM 3170 O O . PHE A 1 431 ? 87.864 -5.494 -9.434 1.00 54.71 498 PHE A O 1
ATOM 3178 N N . THR A 1 432 ? 86.914 -7.524 -9.144 1.00 46.97 499 THR A N 1
ATOM 3179 C CA . THR A 1 432 ? 88.170 -8.231 -9.366 1.00 56.39 499 THR A CA 1
ATOM 3180 C C . THR A 1 432 ? 88.552 -8.297 -10.837 1.00 58.53 499 THR A C 1
ATOM 3181 O O . THR A 1 432 ? 89.712 -8.589 -11.148 1.00 67.44 499 THR A O 1
ATOM 3185 N N . ASN A 1 433 ? 87.613 -8.037 -11.744 1.00 64.45 500 ASN A N 1
ATOM 3186 C CA . ASN A 1 433 ? 87.892 -8.097 -13.171 1.00 80.11 500 ASN A CA 1
ATOM 3187 C C . ASN A 1 433 ? 86.939 -7.164 -13.899 1.00 76.84 500 ASN A C 1
ATOM 3188 O O . ASN A 1 433 ? 85.747 -7.114 -13.585 1.00 75.40 500 ASN A O 1
ATOM 3193 N N . ALA A 1 434 ? 87.473 -6.425 -14.868 1.00 90.24 501 ALA A N 1
ATOM 3194 C CA . ALA A 1 434 ? 86.678 -5.513 -15.678 1.00 95.23 501 ALA A CA 1
ATOM 3195 C C . ALA A 1 434 ? 86.034 -6.196 -16.876 1.00 100.71 501 ALA A C 1
ATOM 3196 O O . ALA A 1 434 ? 85.270 -5.550 -17.601 1.00 98.97 501 ALA A O 1
ATOM 3198 N N . ARG A 1 435 ? 86.318 -7.478 -17.099 1.00 108.63 502 ARG A N 1
ATOM 3199 C CA . ARG A 1 435 ? 85.807 -8.209 -18.247 1.00 110.95 502 ARG A CA 1
ATOM 3200 C C . ARG A 1 435 ? 85.121 -9.484 -17.780 1.00 94.72 502 ARG A C 1
ATOM 3201 O O . ARG A 1 435 ? 85.507 -10.084 -16.774 1.00 93.41 502 ARG A O 1
ATOM 3209 N N . LYS A 1 436 ? 84.100 -9.894 -18.528 1.00 105.84 503 LYS A N 1
ATOM 3210 C CA . LYS A 1 436 ? 83.387 -11.138 -18.279 1.00 103.34 503 LYS A CA 1
ATOM 3211 C C . LYS A 1 436 ? 83.201 -11.870 -19.603 1.00 114.24 503 LYS A C 1
ATOM 3212 O O . LYS A 1 436 ? 83.571 -11.373 -20.671 1.00 113.34 503 LYS A O 1
ATOM 3218 N N . PHE A 1 437 ? 82.619 -13.064 -19.527 1.00 123.24 504 PHE A N 1
ATOM 3219 C CA . PHE A 1 437 ? 82.364 -13.895 -20.698 1.00 143.98 504 PHE A CA 1
ATOM 3220 C C . PHE A 1 437 ? 80.875 -14.215 -20.733 1.00 149.58 504 PHE A C 1
ATOM 3221 O O . PHE A 1 437 ? 80.384 -14.999 -19.913 1.00 150.50 504 PHE A O 1
ATOM 3229 N N . ASP A 1 438 ? 80.161 -13.605 -21.676 1.00 147.44 505 ASP A N 1
ATOM 3230 C CA . ASP A 1 438 ? 78.724 -13.823 -21.843 1.00 151.75 505 ASP A CA 1
ATOM 3231 C C . ASP A 1 438 ? 78.427 -15.036 -22.711 1.00 162.36 505 ASP A C 1
ATOM 3232 O O . ASP A 1 438 ? 77.483 -15.022 -23.507 1.00 140.97 505 ASP A O 1
ATOM 3237 N N . GLY A 1 439 ? 79.211 -16.104 -22.577 1.00 162.01 506 GLY A N 1
ATOM 3238 C CA . GLY A 1 439 ? 79.074 -17.244 -23.458 1.00 148.04 506 GLY A CA 1
ATOM 3239 C C . GLY A 1 439 ? 79.527 -16.997 -24.877 1.00 154.46 506 GLY A C 1
ATOM 3240 O O . GLY A 1 439 ? 79.340 -17.870 -25.730 1.00 147.66 506 GLY A O 1
ATOM 3241 N N . LYS A 1 440 ? 80.120 -15.835 -25.157 1.00 153.36 507 LYS A N 1
ATOM 3242 C CA . LYS A 1 440 ? 80.554 -15.498 -26.506 1.00 150.21 507 LYS A CA 1
ATOM 3243 C C . LYS A 1 440 ? 82.015 -15.062 -26.532 1.00 146.89 507 LYS A C 1
ATOM 3244 O O . LYS A 1 440 ? 82.844 -15.705 -27.185 1.00 141.82 507 LYS A O 1
ATOM 3250 N N . ASP A 1 441 ? 82.348 -13.980 -25.830 1.00 149.72 508 ASP A N 1
ATOM 3251 C CA . ASP A 1 441 ? 83.691 -13.422 -25.919 1.00 150.86 508 ASP A CA 1
ATOM 3252 C C . ASP A 1 441 ? 83.997 -12.620 -24.662 1.00 146.29 508 ASP A C 1
ATOM 3253 O O . ASP A 1 441 ? 83.095 -12.221 -23.920 1.00 138.27 508 ASP A O 1
ATOM 3258 N N . PHE A 1 442 ? 85.291 -12.394 -24.435 1.00 148.54 509 PHE A N 1
ATOM 3259 C CA . PHE A 1 442 ? 85.758 -11.510 -23.368 1.00 139.34 509 PHE A CA 1
ATOM 3260 C C . PHE A 1 442 ? 85.446 -10.071 -23.757 1.00 128.98 509 PHE A C 1
ATOM 3261 O O . PHE A 1 442 ? 86.118 -9.483 -24.608 1.00 117.53 509 PHE A O 1
ATOM 3269 N N . ARG A 1 443 ? 84.424 -9.498 -23.129 1.00 127.85 510 ARG A N 1
ATOM 3270 C CA . ARG A 1 443 ? 84.049 -8.109 -23.335 1.00 113.41 510 ARG A CA 1
ATOM 3271 C C . ARG A 1 443 ? 84.111 -7.363 -22.010 1.00 106.29 510 ARG A C 1
ATOM 3272 O O . ARG A 1 443 ? 83.894 -7.945 -20.942 1.00 105.38 510 ARG A O 1
ATOM 3280 N N . TRP A 1 444 ? 84.414 -6.069 -22.081 1.00 104.08 511 TRP A N 1
ATOM 3281 C CA . TRP A 1 444 ? 84.282 -5.227 -20.903 1.00 103.44 511 TRP A CA 1
ATOM 3282 C C . TRP A 1 444 ? 82.834 -5.249 -20.430 1.00 95.34 511 TRP A C 1
ATOM 3283 O O . TRP A 1 444 ? 81.901 -5.262 -21.238 1.00 101.09 511 TRP A O 1
ATOM 3294 N N . ILE A 1 445 ? 82.644 -5.266 -19.110 1.00 91.42 512 ILE A N 1
ATOM 3295 C CA . ILE A 1 445 ? 81.294 -5.224 -18.571 1.00 82.29 512 ILE A CA 1
ATOM 3296 C C . ILE A 1 445 ? 80.621 -3.938 -19.039 1.00 72.57 512 ILE A C 1
ATOM 3297 O O . ILE A 1 445 ? 81.269 -2.901 -19.226 1.00 76.90 512 ILE A O 1
ATOM 3302 N N . SER A 1 446 ? 79.310 -4.004 -19.244 1.00 66.60 513 SER A N 1
ATOM 3303 C CA . SER A 1 446 ? 78.593 -2.839 -19.732 1.00 68.37 513 SER A CA 1
ATOM 3304 C C . SER A 1 446 ? 78.411 -1.814 -18.615 1.00 56.83 513 SER A C 1
ATOM 3305 O O . SER A 1 446 ? 78.535 -2.116 -17.425 1.00 59.83 513 SER A O 1
ATOM 3308 N N . SER A 1 447 ? 78.123 -0.577 -19.020 1.00 58.70 514 SER A N 1
ATOM 3309 C CA . SER A 1 447 ? 77.847 0.469 -18.043 1.00 61.66 514 SER A CA 1
ATOM 3310 C C . SER A 1 447 ? 76.660 0.106 -17.160 1.00 61.86 514 SER A C 1
ATOM 3311 O O . SER A 1 447 ? 76.632 0.468 -15.977 1.00 47.18 514 SER A O 1
ATOM 3314 N N . GLY A 1 448 ? 75.676 -0.610 -17.709 1.00 55.18 515 GLY A N 1
ATOM 3315 C CA . GLY A 1 448 ? 74.532 -1.019 -16.911 1.00 56.83 515 GLY A CA 1
ATOM 3316 C C . GLY A 1 448 ? 74.899 -2.017 -15.829 1.00 53.33 515 GLY A C 1
ATOM 3317 O O . GLY A 1 448 ? 74.407 -1.930 -14.700 1.00 48.53 515 GLY A O 1
ATOM 3318 N N . GLU A 1 449 ? 75.758 -2.985 -16.159 1.00 45.47 516 GLU A N 1
ATOM 3319 C CA . GLU A 1 449 ? 76.247 -3.917 -15.148 1.00 60.21 516 GLU A CA 1
ATOM 3320 C C . GLU A 1 449 ? 77.070 -3.192 -14.091 1.00 55.96 516 GLU A C 1
ATOM 3321 O O . GLU A 1 449 ? 76.926 -3.454 -12.891 1.00 44.41 516 GLU A O 1
ATOM 3327 N N . TYR A 1 450 ? 77.946 -2.280 -14.520 1.00 52.73 517 TYR A N 1
ATOM 3328 C CA . TYR A 1 450 ? 78.740 -1.513 -13.568 1.00 51.70 517 TYR A CA 1
ATOM 3329 C C . TYR A 1 450 ? 77.846 -0.674 -12.664 1.00 46.52 517 TYR A C 1
ATOM 3330 O O . TYR A 1 450 ? 78.077 -0.596 -11.452 1.00 50.40 517 TYR A O 1
ATOM 3339 N N . ILE A 1 451 ? 76.811 -0.050 -13.230 1.00 45.75 518 ILE A N 1
ATOM 3340 C CA . ILE A 1 451 ? 75.900 0.752 -12.418 1.00 50.67 518 ILE A CA 1
ATOM 3341 C C . ILE A 1 451 ? 75.166 -0.131 -11.418 1.00 47.83 518 ILE A C 1
ATOM 3342 O O . ILE A 1 451 ? 75.010 0.230 -10.245 1.00 48.40 518 ILE A O 1
ATOM 3347 N N . GLN A 1 452 ? 74.703 -1.301 -11.864 1.00 53.06 519 GLN A N 1
ATOM 3348 C CA . GLN A 1 452 ? 73.942 -2.183 -10.986 1.00 47.61 519 GLN A CA 1
ATOM 3349 C C . GLN A 1 452 ? 74.795 -2.663 -9.819 1.00 44.01 519 GLN A C 1
ATOM 3350 O O . GLN A 1 452 ? 74.368 -2.616 -8.659 1.00 47.97 519 GLN A O 1
ATOM 3356 N N . MET A 1 453 ? 76.011 -3.129 -10.107 1.00 43.59 520 MET A N 1
ATOM 3357 C CA . MET A 1 453 ? 76.885 -3.649 -9.060 1.00 47.28 520 MET A CA 1
ATOM 3358 C C . MET A 1 453 ? 77.495 -2.524 -8.229 1.00 45.32 520 MET A C 1
ATOM 3359 O O . MET A 1 453 ? 77.461 -2.570 -6.994 1.00 37.08 520 MET A O 1
ATOM 3364 N N . SER A 1 454 ? 78.059 -1.505 -8.884 1.00 42.43 521 SER A N 1
ATOM 3365 C CA . SER A 1 454 ? 78.652 -0.393 -8.147 1.00 47.62 521 SER A CA 1
ATOM 3366 C C . SER A 1 454 ? 77.626 0.343 -7.297 1.00 46.91 521 SER A C 1
ATOM 3367 O O . SER A 1 454 ? 78.009 1.047 -6.356 1.00 37.41 521 SER A O 1
ATOM 3370 N N . GLY A 1 455 ? 76.337 0.198 -7.604 1.00 41.06 522 GLY A N 1
ATOM 3371 C CA . GLY A 1 455 ? 75.296 0.848 -6.831 1.00 33.18 522 GLY A CA 1
ATOM 3372 C C . GLY A 1 455 ? 75.052 0.236 -5.468 1.00 42.44 522 GLY A C 1
ATOM 3373 O O . GLY A 1 455 ? 74.277 0.798 -4.686 1.00 38.65 522 GLY A O 1
ATOM 3374 N N . ARG A 1 456 ? 75.677 -0.896 -5.166 1.00 39.35 523 ARG A N 1
ATOM 3375 C CA . ARG A 1 456 ? 75.578 -1.488 -3.840 1.00 37.00 523 ARG A CA 1
ATOM 3376 C C . ARG A 1 456 ? 76.603 -0.913 -2.865 1.00 46.57 523 ARG A C 1
ATOM 3377 O O . ARG A 1 456 ? 76.651 -1.344 -1.708 1.00 36.27 523 ARG A O 1
ATOM 3385 N N . ALA A 1 457 ? 77.412 0.051 -3.295 1.00 39.68 524 ALA A N 1
ATOM 3386 C CA . ALA A 1 457 ? 78.289 0.777 -2.389 1.00 46.26 524 ALA A CA 1
ATOM 3387 C C . ALA A 1 457 ? 77.550 1.979 -1.818 1.00 39.12 524 ALA A C 1
ATOM 3388 O O . ALA A 1 457 ? 76.780 2.640 -2.520 1.00 39.76 524 ALA A O 1
ATOM 3390 N N . GLY A 1 458 ? 77.783 2.251 -0.537 1.00 41.17 525 GLY A N 1
ATOM 3391 C CA . GLY A 1 458 ? 77.166 3.385 0.120 1.00 44.74 525 GLY A CA 1
ATOM 3392 C C . GLY A 1 458 ? 75.935 3.004 0.913 1.00 41.72 525 GLY A C 1
ATOM 3393 O O . GLY A 1 458 ? 74.841 2.875 0.356 1.00 56.68 525 GLY A O 1
ATOM 3394 N N . ARG A 1 459 ? 76.105 2.813 2.218 1.00 47.98 526 ARG A N 1
ATOM 3395 C CA . ARG A 1 459 ? 74.999 2.484 3.111 1.00 49.68 526 ARG A CA 1
ATOM 3396 C C . ARG A 1 459 ? 74.411 3.787 3.636 1.00 48.40 526 ARG A C 1
ATOM 3397 O O . ARG A 1 459 ? 75.071 4.516 4.383 1.00 50.29 526 ARG A O 1
ATOM 3405 N N . ARG A 1 460 ? 73.174 4.083 3.245 1.00 56.90 527 ARG A N 1
ATOM 3406 C CA . ARG A 1 460 ? 72.536 5.320 3.673 1.00 66.23 527 ARG A CA 1
ATOM 3407 C C . ARG A 1 460 ? 72.474 5.378 5.193 1.00 65.36 527 ARG A C 1
ATOM 3408 O O . ARG A 1 460 ? 72.023 4.432 5.845 1.00 57.65 527 ARG A O 1
ATOM 3416 N N . GLY A 1 461 ? 72.939 6.491 5.755 1.00 72.34 528 GLY A N 1
ATOM 3417 C CA . GLY A 1 461 ? 72.909 6.686 7.190 1.00 72.62 528 GLY A CA 1
ATOM 3418 C C . GLY A 1 461 ? 74.273 6.608 7.845 1.00 68.13 528 GLY A C 1
ATOM 3419 O O . GLY A 1 461 ? 74.667 7.520 8.578 1.00 89.46 528 GLY A O 1
ATOM 3420 N N . MET A 1 462 ? 75.007 5.527 7.586 1.00 60.27 529 MET A N 1
ATOM 3421 C CA . MET A 1 462 ? 76.287 5.283 8.237 1.00 59.93 529 MET A CA 1
ATOM 3422 C C . MET A 1 462 ? 77.481 5.482 7.311 1.00 62.96 529 MET A C 1
ATOM 3423 O O . MET A 1 462 ? 78.624 5.360 7.764 1.00 54.63 529 MET A O 1
ATOM 3428 N N . ASP A 1 463 ? 77.254 5.792 6.038 1.00 58.63 530 ASP A N 1
ATOM 3429 C CA . ASP A 1 463 ? 78.324 6.103 5.102 1.00 47.63 530 ASP A CA 1
ATOM 3430 C C . ASP A 1 463 ? 78.095 7.492 4.529 1.00 54.17 530 ASP A C 1
ATOM 3431 O O . ASP A 1 463 ? 77.015 7.781 4.004 1.00 60.07 530 ASP A O 1
ATOM 3436 N N . ASP A 1 464 ? 79.107 8.352 4.639 1.00 61.74 531 ASP A N 1
ATOM 3437 C CA . ASP A 1 464 ? 79.064 9.632 3.946 1.00 64.02 531 ASP A CA 1
ATOM 3438 C C . ASP A 1 464 ? 79.341 9.463 2.460 1.00 60.97 531 ASP A C 1
ATOM 3439 O O . ASP A 1 464 ? 78.814 10.226 1.643 1.00 60.16 531 ASP A O 1
ATOM 3444 N N . ARG A 1 465 ? 80.145 8.466 2.098 1.00 49.74 532 ARG A N 1
ATOM 3445 C CA . ARG A 1 465 ? 80.520 8.211 0.718 1.00 50.50 532 ARG A CA 1
ATOM 3446 C C . ARG A 1 465 ? 80.455 6.714 0.455 1.00 53.59 532 ARG A C 1
ATOM 3447 O O . ARG A 1 465 ? 80.503 5.897 1.377 1.00 49.51 532 ARG A O 1
ATOM 3455 N N . GLY A 1 466 ? 80.342 6.366 -0.823 1.00 56.28 533 GLY A N 1
ATOM 3456 C CA . GLY A 1 466 ? 80.478 4.994 -1.278 1.00 46.34 533 GLY A CA 1
ATOM 3457 C C . GLY A 1 466 ? 81.725 4.864 -2.136 1.00 42.29 533 GLY A C 1
ATOM 3458 O O . GLY A 1 466 ? 81.977 5.695 -3.009 1.00 52.59 533 GLY A O 1
ATOM 3459 N N . ILE A 1 467 ? 82.500 3.818 -1.869 1.00 42.35 534 ILE A N 1
ATOM 3460 C CA . ILE A 1 467 ? 83.783 3.600 -2.525 1.00 46.13 534 ILE A CA 1
ATOM 3461 C C . ILE A 1 467 ? 83.619 2.475 -3.534 1.00 43.02 534 ILE A C 1
ATOM 3462 O O . ILE A 1 467 ? 83.101 1.403 -3.201 1.00 39.21 534 ILE A O 1
ATOM 3467 N N . VAL A 1 468 ? 84.056 2.721 -4.766 1.00 40.33 535 VAL A N 1
ATOM 3468 C CA . VAL A 1 468 ? 84.041 1.725 -5.829 1.00 43.39 535 VAL A CA 1
ATOM 3469 C C . VAL A 1 468 ? 85.460 1.592 -6.360 1.00 39.48 535 VAL A C 1
ATOM 3470 O O . VAL A 1 468 ? 86.111 2.598 -6.661 1.00 42.34 535 VAL A O 1
ATOM 3474 N N . ILE A 1 469 ? 85.937 0.356 -6.468 1.00 47.70 536 ILE A N 1
ATOM 3475 C CA . ILE A 1 469 ? 87.302 0.077 -6.897 1.00 47.56 536 ILE A CA 1
ATOM 3476 C C . ILE A 1 469 ? 87.240 -0.930 -8.034 1.00 52.28 536 ILE A C 1
ATOM 3477 O O . ILE A 1 469 ? 86.698 -2.030 -7.867 1.00 50.85 536 ILE A O 1
ATOM 3482 N N . LEU A 1 470 ? 87.795 -0.557 -9.182 1.00 54.55 537 LEU A N 1
ATOM 3483 C CA . LEU A 1 470 ? 87.800 -1.392 -10.377 1.00 55.57 537 LEU A CA 1
ATOM 3484 C C . LEU A 1 470 ? 89.228 -1.857 -10.631 1.00 56.57 537 LEU A C 1
ATOM 3485 O O . LEU A 1 470 ? 90.087 -1.057 -11.013 1.00 64.33 537 LEU A O 1
ATOM 3490 N N . MET A 1 471 ? 89.480 -3.145 -10.413 1.00 52.27 538 MET A N 1
ATOM 3491 C CA . MET A 1 471 ? 90.783 -3.713 -10.730 1.00 58.62 538 MET A CA 1
ATOM 3492 C C . MET A 1 471 ? 90.936 -3.841 -12.241 1.00 68.70 538 MET A C 1
ATOM 3493 O O . MET A 1 471 ? 90.045 -4.356 -12.925 1.00 64.19 538 MET A O 1
ATOM 3498 N N . VAL A 1 472 ? 92.066 -3.366 -12.759 1.00 72.51 539 VAL A N 1
ATOM 3499 C CA . VAL A 1 472 ? 92.359 -3.390 -14.187 1.00 77.63 539 VAL A CA 1
ATOM 3500 C C . VAL A 1 472 ? 93.705 -4.075 -14.372 1.00 83.60 539 VAL A C 1
ATOM 3501 O O . VAL A 1 472 ? 94.707 -3.648 -13.785 1.00 82.92 539 VAL A O 1
ATOM 3505 N N . ASP A 1 473 ? 93.730 -5.133 -15.183 1.00 90.83 540 ASP A N 1
ATOM 3506 C CA . ASP A 1 473 ? 94.930 -5.932 -15.381 1.00 97.07 540 ASP A CA 1
ATOM 3507 C C . ASP A 1 473 ? 95.529 -5.785 -16.772 1.00 107.53 540 ASP A C 1
ATOM 3508 O O . ASP A 1 473 ? 96.546 -6.424 -17.061 1.00 119.91 540 ASP A O 1
ATOM 3513 N N . GLU A 1 474 ? 94.933 -4.974 -17.644 1.00 98.58 541 GLU A N 1
ATOM 3514 C CA . GLU A 1 474 ? 95.454 -4.803 -18.991 1.00 114.98 541 GLU A CA 1
ATOM 3515 C C . GLU A 1 474 ? 95.182 -3.378 -19.453 1.00 123.34 541 GLU A C 1
ATOM 3516 O O . GLU A 1 474 ? 94.605 -2.563 -18.728 1.00 120.83 541 GLU A O 1
ATOM 3522 N N . LYS A 1 475 ? 95.597 -3.093 -20.683 1.00 131.12 542 LYS A N 1
ATOM 3523 C CA . LYS A 1 475 ? 95.435 -1.765 -21.251 1.00 125.13 542 LYS A CA 1
ATOM 3524 C C . LYS A 1 475 ? 93.960 -1.470 -21.505 1.00 111.26 542 LYS A C 1
ATOM 3525 O O . LYS A 1 475 ? 93.154 -2.372 -21.753 1.00 108.64 542 LYS A O 1
ATOM 3531 N N . MET A 1 476 ? 93.610 -0.188 -21.435 1.00 102.33 543 MET A N 1
ATOM 3532 C CA . MET A 1 476 ? 92.240 0.250 -21.661 1.00 109.67 543 MET A CA 1
ATOM 3533 C C . MET A 1 476 ? 92.258 1.754 -21.899 1.00 112.18 543 MET A C 1
ATOM 3534 O O . MET A 1 476 ? 92.958 2.489 -21.198 1.00 104.50 543 MET A O 1
ATOM 3539 N N . SER A 1 477 ? 91.485 2.199 -22.884 1.00 108.41 544 SER A N 1
ATOM 3540 C CA . SER A 1 477 ? 91.533 3.584 -23.319 1.00 107.53 544 SER A CA 1
ATOM 3541 C C . SER A 1 477 ? 90.667 4.473 -22.432 1.00 113.53 544 SER A C 1
ATOM 3542 O O . SER A 1 477 ? 89.755 3.995 -21.754 1.00 118.87 544 SER A O 1
ATOM 3545 N N . PRO A 1 478 ? 90.937 5.782 -22.417 1.00 116.97 545 PRO A N 1
ATOM 3546 C CA . PRO A 1 478 ? 90.044 6.696 -21.686 1.00 114.76 545 PRO A CA 1
ATOM 3547 C C . PRO A 1 478 ? 88.636 6.731 -22.247 1.00 118.99 545 PRO A C 1
ATOM 3548 O O . PRO A 1 478 ? 87.684 6.973 -21.494 1.00 117.04 545 PRO A O 1
ATOM 3552 N N . THR A 1 479 ? 88.472 6.500 -23.551 1.00 115.09 546 THR A N 1
ATOM 3553 C CA . THR A 1 479 ? 87.142 6.524 -24.151 1.00 124.71 546 THR A CA 1
ATOM 3554 C C . THR A 1 479 ? 86.257 5.441 -23.548 1.00 122.74 546 THR A C 1
ATOM 3555 O O . THR A 1 479 ? 85.212 5.730 -22.954 1.00 113.13 546 THR A O 1
ATOM 3559 N N . ILE A 1 480 ? 86.665 4.177 -23.689 1.00 115.43 547 ILE A N 1
ATOM 3560 C CA . ILE A 1 480 ? 85.864 3.083 -23.153 1.00 116.95 547 ILE A CA 1
ATOM 3561 C C . ILE A 1 480 ? 85.858 3.121 -21.630 1.00 107.92 547 ILE A C 1
ATOM 3562 O O . ILE A 1 480 ? 84.889 2.686 -20.995 1.00 97.43 547 ILE A O 1
ATOM 3567 N N . GLY A 1 481 ? 86.924 3.639 -21.018 1.00 105.21 548 GLY A N 1
ATOM 3568 C CA . GLY A 1 481 ? 86.925 3.807 -19.575 1.00 98.70 548 GLY A CA 1
ATOM 3569 C C . GLY A 1 481 ? 85.877 4.800 -19.109 1.00 96.43 548 GLY A C 1
ATOM 3570 O O . GLY A 1 481 ? 85.260 4.619 -18.057 1.00 93.62 548 GLY A O 1
ATOM 3571 N N . LYS A 1 482 ? 85.663 5.865 -19.886 1.00 93.81 549 LYS A N 1
ATOM 3572 C CA . LYS A 1 482 ? 84.608 6.816 -19.556 1.00 92.21 549 LYS A CA 1
ATOM 3573 C C . LYS A 1 482 ? 83.235 6.231 -19.860 1.00 91.40 549 LYS A C 1
ATOM 3574 O O . LYS A 1 482 ? 82.279 6.451 -19.107 1.00 89.36 549 LYS A O 1
ATOM 3580 N N . GLN A 1 483 ? 83.116 5.486 -20.962 1.00 94.28 550 GLN A N 1
ATOM 3581 C CA . GLN A 1 483 ? 81.870 4.787 -21.258 1.00 96.91 550 GLN A CA 1
ATOM 3582 C C . GLN A 1 483 ? 81.505 3.834 -20.128 1.00 87.45 550 GLN A C 1
ATOM 3583 O O . GLN A 1 483 ? 80.350 3.780 -19.689 1.00 77.05 550 GLN A O 1
ATOM 3589 N N . LEU A 1 484 ? 82.486 3.073 -19.641 1.00 88.43 551 LEU A N 1
ATOM 3590 C CA . LEU A 1 484 ? 82.225 2.105 -18.582 1.00 76.73 551 LEU A CA 1
ATOM 3591 C C . LEU A 1 484 ? 81.878 2.800 -17.271 1.00 78.96 551 LEU A C 1
ATOM 3592 O O . LEU A 1 484 ? 80.861 2.487 -16.641 1.00 69.29 551 LEU A O 1
ATOM 3597 N N . LEU A 1 485 ? 82.709 3.756 -16.847 1.00 81.44 552 LEU A N 1
ATOM 3598 C CA . LEU A 1 485 ? 82.525 4.394 -15.550 1.00 68.39 552 LEU A CA 1
ATOM 3599 C C . LEU A 1 485 ? 81.525 5.540 -15.583 1.00 70.75 552 LEU A C 1
ATOM 3600 O O . LEU A 1 485 ? 81.021 5.930 -14.524 1.00 72.20 552 LEU A O 1
ATOM 3605 N N . LYS A 1 486 ? 81.224 6.088 -16.761 1.00 80.77 553 LYS A N 1
ATOM 3606 C CA . LYS A 1 486 ? 80.321 7.226 -16.864 1.00 89.67 553 LYS A CA 1
ATOM 3607 C C . LYS A 1 486 ? 79.168 7.015 -17.836 1.00 92.27 553 LYS A C 1
ATOM 3608 O O . LYS A 1 486 ? 78.254 7.847 -17.861 1.00 88.36 553 LYS A O 1
ATOM 3614 N N . GLY A 1 487 ? 79.172 5.942 -18.626 1.00 85.70 554 GLY A N 1
ATOM 3615 C CA . GLY A 1 487 ? 78.065 5.684 -19.525 1.00 80.29 554 GLY A CA 1
ATOM 3616 C C . GLY A 1 487 ? 76.765 5.455 -18.779 1.00 66.56 554 GLY A C 1
ATOM 3617 O O . GLY A 1 487 ? 76.739 5.172 -17.580 1.00 64.03 554 GLY A O 1
ATOM 3618 N N . SER A 1 488 ? 75.664 5.586 -19.510 1.00 61.21 555 SER A N 1
ATOM 3619 C CA . SER A 1 488 ? 74.342 5.423 -18.928 1.00 67.53 555 SER A CA 1
ATOM 3620 C C . SER A 1 488 ? 73.936 3.951 -18.922 1.00 64.10 555 SER A C 1
ATOM 3621 O O . SER A 1 488 ? 74.529 3.109 -19.600 1.00 48.45 555 SER A O 1
ATOM 3624 N N . ALA A 1 489 ? 72.902 3.653 -18.140 1.00 56.55 556 ALA A N 1
ATOM 3625 C CA . ALA A 1 489 ? 72.405 2.294 -18.042 1.00 50.60 556 ALA A CA 1
ATOM 3626 C C . ALA A 1 489 ? 71.954 1.790 -19.413 1.00 44.62 556 ALA A C 1
ATOM 3627 O O . ALA A 1 489 ? 71.778 2.551 -20.368 1.00 44.66 556 ALA A O 1
ATOM 3629 N N . ASP A 1 490 ? 71.763 0.483 -19.496 1.00 39.54 557 ASP A N 1
ATOM 3630 C CA . ASP A 1 490 ? 71.308 -0.119 -20.737 1.00 43.70 557 ASP A CA 1
ATOM 3631 C C . ASP A 1 490 ? 69.792 0.018 -20.859 1.00 31.76 557 ASP A C 1
ATOM 3632 O O . ASP A 1 490 ? 69.082 0.028 -19.851 1.00 31.79 557 ASP A O 1
ATOM 3637 N N . PRO A 1 491 ? 69.271 0.132 -22.077 1.00 32.75 558 PRO A N 1
ATOM 3638 C CA . PRO A 1 491 ? 67.816 0.191 -22.244 1.00 35.31 558 PRO A CA 1
ATOM 3639 C C . PRO A 1 491 ? 67.161 -1.131 -21.883 1.00 33.98 558 PRO A C 1
ATOM 3640 O O . PRO A 1 491 ? 67.780 -2.196 -21.934 1.00 32.96 558 PRO A O 1
ATOM 3644 N N . LEU A 1 492 ? 65.891 -1.047 -21.495 1.00 34.29 559 LEU A N 1
ATOM 3645 C CA . LEU A 1 492 ? 65.078 -2.228 -21.226 1.00 30.89 559 LEU A CA 1
ATOM 3646 C C . LEU A 1 492 ? 64.476 -2.681 -22.551 1.00 30.59 559 LEU A C 1
ATOM 3647 O O . LEU A 1 492 ? 63.550 -2.049 -23.069 1.00 29.35 559 LEU A O 1
ATOM 3652 N N . ASN A 1 493 ? 65.013 -3.764 -23.103 1.00 27.87 560 ASN A N 1
ATOM 3653 C CA . ASN A 1 493 ? 64.586 -4.291 -24.391 1.00 41.32 560 ASN A CA 1
ATOM 3654 C C . ASN A 1 493 ? 63.761 -5.556 -24.199 1.00 33.18 560 ASN A C 1
ATOM 3655 O O . ASN A 1 493 ? 64.037 -6.365 -23.306 1.00 31.60 560 ASN A O 1
ATOM 3660 N N . SER A 1 494 ? 62.758 -5.723 -25.055 1.00 35.21 561 SER A N 1
ATOM 3661 C CA . SER A 1 494 ? 61.871 -6.872 -24.956 1.00 30.52 561 SER A CA 1
ATOM 3662 C C . SER A 1 494 ? 62.636 -8.170 -25.176 1.00 33.43 561 SER A C 1
ATOM 3663 O O . SER A 1 494 ? 63.473 -8.276 -26.076 1.00 29.13 561 SER A O 1
ATOM 3666 N N . ALA A 1 495 ? 62.342 -9.159 -24.337 1.00 33.89 562 ALA A N 1
ATOM 3667 C CA . ALA A 1 495 ? 62.809 -10.524 -24.527 1.00 38.56 562 ALA A CA 1
ATOM 3668 C C . ALA A 1 495 ? 61.708 -11.432 -25.058 1.00 37.46 562 ALA A C 1
ATOM 3669 O O . ALA A 1 495 ? 61.884 -12.653 -25.089 1.00 31.66 562 ALA A O 1
ATOM 3671 N N . PHE A 1 496 ? 60.583 -10.859 -25.481 1.00 34.15 563 PHE A N 1
ATOM 3672 C CA . PHE A 1 496 ? 59.435 -11.656 -25.888 1.00 39.90 563 PHE A CA 1
ATOM 3673 C C . PHE A 1 496 ? 59.766 -12.527 -27.092 1.00 37.31 563 PHE A C 1
ATOM 3674 O O . PHE A 1 496 ? 60.442 -12.097 -28.031 1.00 29.11 563 PHE A O 1
ATOM 3682 N N . HIS A 1 497 ? 59.270 -13.760 -27.060 1.00 35.31 564 HIS A N 1
ATOM 3683 C CA . HIS A 1 497 ? 59.310 -14.643 -28.216 1.00 40.06 564 HIS A CA 1
ATOM 3684 C C . HIS A 1 497 ? 58.190 -15.662 -28.058 1.00 36.10 564 HIS A C 1
ATOM 3685 O O . HIS A 1 497 ? 57.678 -15.881 -26.957 1.00 33.55 564 HIS A O 1
ATOM 3692 N N . LEU A 1 498 ? 57.808 -16.271 -29.174 1.00 43.87 565 LEU A N 1
ATOM 3693 C CA . LEU A 1 498 ? 56.703 -17.221 -29.164 1.00 39.39 565 LEU A CA 1
ATOM 3694 C C . LEU A 1 498 ? 57.113 -18.523 -28.490 1.00 34.30 565 LEU A C 1
ATOM 3695 O O . LEU A 1 498 ? 58.261 -18.962 -28.596 1.00 37.97 565 LEU A O 1
ATOM 3700 N N . THR A 1 499 ? 56.165 -19.139 -27.784 1.00 34.10 566 THR A N 1
ATOM 3701 C CA . THR A 1 499 ? 56.325 -20.492 -27.273 1.00 33.64 566 THR A CA 1
ATOM 3702 C C . THR A 1 499 ? 55.076 -21.295 -27.612 1.00 36.12 566 THR A C 1
ATOM 3703 O O . THR A 1 499 ? 53.985 -20.737 -27.776 1.00 30.45 566 THR A O 1
ATOM 3707 N N . TYR A 1 500 ? 55.244 -22.615 -27.720 1.00 31.02 567 TYR A N 1
ATOM 3708 C CA . TYR A 1 500 ? 54.108 -23.472 -28.047 1.00 30.30 567 TYR A CA 1
ATOM 3709 C C . TYR A 1 500 ? 53.037 -23.403 -26.965 1.00 29.70 567 TYR A C 1
ATOM 3710 O O . TYR A 1 500 ? 51.841 -23.342 -27.271 1.00 30.78 567 TYR A O 1
ATOM 3719 N N . ASN A 1 501 ? 53.445 -23.400 -25.692 1.00 25.45 568 ASN A N 1
ATOM 3720 C CA . ASN A 1 501 ? 52.476 -23.259 -24.610 1.00 28.33 568 ASN A CA 1
ATOM 3721 C C . ASN A 1 501 ? 51.662 -21.978 -24.767 1.00 34.72 568 ASN A C 1
ATOM 3722 O O . ASN A 1 501 ? 50.440 -21.982 -24.578 1.00 31.36 568 ASN A O 1
ATOM 3727 N N . MET A 1 502 ? 52.327 -20.873 -25.114 1.00 36.32 569 MET A N 1
ATOM 3728 C CA . MET A 1 502 ? 51.631 -19.608 -25.333 1.00 37.21 569 MET A CA 1
ATOM 3729 C C . MET A 1 502 ? 50.628 -19.725 -26.474 1.00 28.76 569 MET A C 1
ATOM 3730 O O . MET A 1 502 ? 49.456 -19.355 -26.329 1.00 26.83 569 MET A O 1
ATOM 3735 N N . VAL A 1 503 ? 51.079 -20.228 -27.625 1.00 29.23 570 VAL A N 1
ATOM 3736 C CA . VAL A 1 503 ? 50.219 -20.304 -28.804 1.00 34.59 570 VAL A CA 1
ATOM 3737 C C . VAL A 1 503 ? 49.010 -21.191 -28.526 1.00 37.87 570 VAL A C 1
ATOM 3738 O O . VAL A 1 503 ? 47.872 -20.840 -28.860 1.00 30.18 570 VAL A O 1
ATOM 3742 N N . LEU A 1 504 ? 49.239 -22.354 -27.910 1.00 30.12 571 LEU A N 1
ATOM 3743 C CA . LEU A 1 504 ? 48.147 -23.296 -27.683 1.00 31.17 571 LEU A CA 1
ATOM 3744 C C . LEU A 1 504 ? 47.127 -22.737 -26.703 1.00 31.56 571 LEU A C 1
ATOM 3745 O O . LEU A 1 504 ? 45.917 -22.851 -26.927 1.00 30.34 571 LEU A O 1
ATOM 3750 N N . ASN A 1 505 ? 47.591 -22.131 -25.609 1.00 32.51 572 ASN A N 1
ATOM 3751 C CA . ASN A 1 505 ? 46.660 -21.586 -24.628 1.00 33.56 572 ASN A CA 1
ATOM 3752 C C . ASN A 1 505 ? 45.818 -20.469 -25.227 1.00 32.52 572 ASN A C 1
ATOM 3753 O O . ASN A 1 505 ? 44.639 -20.324 -24.884 1.00 29.53 572 ASN A O 1
ATOM 3758 N N . LEU A 1 506 ? 46.398 -19.675 -26.128 1.00 31.99 573 LEU A N 1
ATOM 3759 C CA . LEU A 1 506 ? 45.644 -18.588 -26.744 1.00 38.12 573 LEU A CA 1
ATOM 3760 C C . LEU A 1 506 ? 44.686 -19.108 -27.808 1.00 33.76 573 LEU A C 1
ATOM 3761 O O . LEU A 1 506 ? 43.591 -18.558 -27.979 1.00 32.29 573 LEU A O 1
ATOM 3766 N N . LEU A 1 507 ? 45.077 -20.153 -28.540 1.00 34.40 574 LEU A N 1
ATOM 3767 C CA . LEU A 1 507 ? 44.117 -20.854 -29.385 1.00 38.08 574 LEU A CA 1
ATOM 3768 C C . LEU A 1 507 ? 42.965 -21.388 -28.545 1.00 29.53 574 LEU A C 1
ATOM 3769 O O . LEU A 1 507 ? 41.790 -21.197 -28.880 1.00 31.79 574 LEU A O 1
ATOM 3774 N N . ARG A 1 508 ? 43.294 -22.037 -27.425 1.00 35.38 575 ARG A N 1
ATOM 3775 C CA . ARG A 1 508 ? 42.278 -22.634 -26.564 1.00 38.63 575 ARG A CA 1
ATOM 3776 C C . ARG A 1 508 ? 41.252 -21.602 -26.115 1.00 37.00 575 ARG A C 1
ATOM 3777 O O . ARG A 1 508 ? 40.041 -21.807 -26.261 1.00 43.47 575 ARG A O 1
ATOM 3785 N N . VAL A 1 509 ? 41.718 -20.495 -25.541 1.00 38.29 576 VAL A N 1
ATOM 3786 C CA . VAL A 1 509 ? 40.809 -19.518 -24.955 1.00 38.93 576 VAL A CA 1
ATOM 3787 C C . VAL A 1 509 ? 40.030 -18.826 -26.064 1.00 37.74 576 VAL A C 1
ATOM 3788 O O . VAL A 1 509 ? 40.603 -18.379 -27.067 1.00 37.91 576 VAL A O 1
ATOM 3792 N N . GLU A 1 510 ? 38.715 -18.750 -25.897 1.00 45.57 577 GLU A N 1
ATOM 3793 C CA . GLU A 1 510 ? 37.866 -18.137 -26.905 1.00 55.57 577 GLU A CA 1
ATOM 3794 C C . GLU A 1 510 ? 37.917 -16.620 -26.784 1.00 47.42 577 GLU A C 1
ATOM 3795 O O . GLU A 1 510 ? 38.163 -16.068 -25.708 1.00 39.89 577 GLU A O 1
ATOM 3801 N N . GLU A 1 511 ? 37.692 -15.948 -27.914 1.00 44.91 578 GLU A N 1
ATOM 3802 C CA . GLU A 1 511 ? 37.732 -14.490 -27.995 1.00 52.56 578 GLU A CA 1
ATOM 3803 C C . GLU A 1 511 ? 39.148 -13.953 -27.806 1.00 47.74 578 GLU A C 1
ATOM 3804 O O . GLU A 1 511 ? 39.338 -12.844 -27.306 1.00 46.70 578 GLU A O 1
ATOM 3810 N N . ILE A 1 512 ? 40.145 -14.745 -28.199 1.00 48.89 579 ILE A N 1
ATOM 3811 C CA . ILE A 1 512 ? 41.534 -14.298 -28.229 1.00 40.19 579 ILE A CA 1
ATOM 3812 C C . ILE A 1 512 ? 42.302 -15.288 -29.087 1.00 39.74 579 ILE A C 1
ATOM 3813 O O . ILE A 1 512 ? 41.898 -16.442 -29.240 1.00 41.12 579 ILE A O 1
ATOM 3818 N N . ASN A 1 513 ? 43.412 -14.837 -29.658 1.00 37.77 580 ASN A N 1
ATOM 3819 C CA . ASN A 1 513 ? 44.209 -15.685 -30.532 1.00 40.90 580 ASN A CA 1
ATOM 3820 C C . ASN A 1 513 ? 45.671 -15.298 -30.392 1.00 40.81 580 ASN A C 1
ATOM 3821 O O . ASN A 1 513 ? 45.988 -14.223 -29.869 1.00 38.60 580 ASN A O 1
ATOM 3826 N N . PRO A 1 514 ? 46.590 -16.158 -30.840 1.00 36.58 581 PRO A N 1
ATOM 3827 C CA . PRO A 1 514 ? 48.019 -15.837 -30.703 1.00 39.26 581 PRO A CA 1
ATOM 3828 C C . PRO A 1 514 ? 48.410 -14.523 -31.352 1.00 41.44 581 PRO A C 1
ATOM 3829 O O . PRO A 1 514 ? 49.328 -13.852 -30.864 1.00 36.27 581 PRO A O 1
ATOM 3833 N N . GLU A 1 515 ? 47.743 -14.136 -32.442 1.00 38.88 582 GLU A N 1
ATOM 3834 C CA . GLU A 1 515 ? 48.075 -12.881 -33.107 1.00 43.71 582 GLU A CA 1
ATOM 3835 C C . GLU A 1 515 ? 47.911 -11.693 -32.169 1.00 45.75 582 GLU A C 1
ATOM 3836 O O . GLU A 1 515 ? 48.655 -10.710 -32.274 1.00 41.93 582 GLU A O 1
ATOM 3842 N N . TYR A 1 516 ? 46.949 -11.760 -31.248 1.00 37.90 583 TYR A N 1
ATOM 3843 C CA . TYR A 1 516 ? 46.734 -10.648 -30.331 1.00 39.26 583 TYR A CA 1
ATOM 3844 C C . TYR A 1 516 ? 47.967 -10.406 -29.470 1.00 46.28 583 TYR A C 1
ATOM 3845 O O . TYR A 1 516 ? 48.417 -9.266 -29.317 1.00 36.21 583 TYR A O 1
ATOM 3854 N N . MET A 1 517 ? 48.539 -11.470 -28.900 1.00 35.63 584 MET A N 1
ATOM 3855 C CA . MET A 1 517 ? 49.679 -11.274 -28.012 1.00 40.42 584 MET A CA 1
ATOM 3856 C C . MET A 1 517 ? 50.915 -10.813 -28.778 1.00 37.53 584 MET A C 1
ATOM 3857 O O . MET A 1 517 ? 51.735 -10.068 -28.231 1.00 33.32 584 MET A O 1
ATOM 3862 N N . LEU A 1 518 ? 51.068 -11.237 -30.036 1.00 40.43 585 LEU A N 1
ATOM 3863 C CA . LEU A 1 518 ? 52.189 -10.766 -30.846 1.00 39.60 585 LEU A CA 1
ATOM 3864 C C . LEU A 1 518 ? 52.127 -9.256 -31.044 1.00 38.94 585 LEU A C 1
ATOM 3865 O O . LEU A 1 518 ? 53.109 -8.544 -30.806 1.00 35.81 585 LEU A O 1
ATOM 3870 N N . GLU A 1 519 ? 50.977 -8.752 -31.499 1.00 34.71 586 GLU A N 1
ATOM 3871 C CA . GLU A 1 519 ? 50.837 -7.330 -31.776 1.00 41.07 586 GLU A CA 1
ATOM 3872 C C . GLU A 1 519 ? 50.950 -6.475 -30.523 1.00 38.29 586 GLU A C 1
ATOM 3873 O O . GLU A 1 519 ? 51.298 -5.293 -30.629 1.00 34.05 586 GLU A O 1
ATOM 3879 N N . LYS A 1 520 ? 50.662 -7.034 -29.350 1.00 30.68 587 LYS A N 1
ATOM 3880 C CA . LYS A 1 520 ? 50.684 -6.281 -28.105 1.00 30.99 587 LYS A CA 1
ATOM 3881 C C . LYS A 1 520 ? 51.953 -6.505 -27.294 1.00 29.24 587 LYS A C 1
ATOM 3882 O O . LYS A 1 520 ? 52.073 -5.953 -26.197 1.00 30.93 587 LYS A O 1
ATOM 3888 N N . SER A 1 521 ? 52.894 -7.302 -27.789 1.00 27.82 588 SER A N 1
ATOM 3889 C CA . SER A 1 521 ? 54.151 -7.473 -27.079 1.00 31.72 588 SER A CA 1
ATOM 3890 C C . SER A 1 521 ? 54.932 -6.163 -27.067 1.00 35.08 588 SER A C 1
ATOM 3891 O O . SER A 1 521 ? 54.769 -5.304 -27.940 1.00 26.30 588 SER A O 1
ATOM 3894 N N . PHE A 1 522 ? 55.777 -6.006 -26.047 1.00 29.21 589 PHE A N 1
ATOM 3895 C CA . PHE A 1 522 ? 56.690 -4.870 -26.022 1.00 29.36 589 PHE A CA 1
ATOM 3896 C C . PHE A 1 522 ? 57.708 -4.968 -27.151 1.00 31.52 589 PHE A C 1
ATOM 3897 O O . PHE A 1 522 ? 58.150 -3.940 -27.679 1.00 27.80 589 PHE A O 1
ATOM 3905 N N . TYR A 1 523 ? 58.076 -6.192 -27.544 1.00 29.88 590 TYR A N 1
ATOM 3906 C CA . TYR A 1 523 ? 58.937 -6.387 -28.707 1.00 25.79 590 TYR A CA 1
ATOM 3907 C C . TYR A 1 523 ? 58.349 -5.709 -29.937 1.00 28.99 590 TYR A C 1
ATOM 3908 O O . TYR A 1 523 ? 59.050 -4.998 -30.665 1.00 29.26 590 TYR A O 1
ATOM 3917 N N . GLN A 1 524 ? 57.053 -5.914 -30.182 1.00 32.40 591 GLN A N 1
ATOM 3918 C CA . GLN A 1 524 ? 56.404 -5.279 -31.324 1.00 27.66 591 GLN A CA 1
ATOM 3919 C C . GLN A 1 524 ? 56.295 -3.770 -31.133 1.00 34.56 591 GLN A C 1
ATOM 3920 O O . GLN A 1 524 ? 56.411 -3.006 -32.099 1.00 31.52 591 GLN A O 1
ATOM 3926 N N . PHE A 1 525 ? 56.064 -3.320 -29.898 1.00 30.13 592 PHE A N 1
ATOM 3927 C CA . PHE A 1 525 ? 55.938 -1.887 -29.651 1.00 30.82 592 PHE A CA 1
ATOM 3928 C C . PHE A 1 525 ? 57.267 -1.177 -29.878 1.00 35.83 592 PHE A C 1
ATOM 3929 O O . PHE A 1 525 ? 57.300 -0.067 -30.425 1.00 27.01 592 PHE A O 1
ATOM 3937 N N . GLN A 1 526 ? 58.375 -1.805 -29.472 1.00 25.55 593 GLN A N 1
ATOM 3938 C CA . GLN A 1 526 ? 59.689 -1.214 -29.702 1.00 30.41 593 GLN A CA 1
ATOM 3939 C C . GLN A 1 526 ? 59.996 -1.096 -31.188 1.00 34.66 593 GLN A C 1
ATOM 3940 O O . GLN A 1 526 ? 60.650 -0.137 -31.613 1.00 34.54 593 GLN A O 1
ATOM 3946 N N . HIS A 1 527 ? 59.544 -2.058 -31.997 1.00 30.39 594 HIS A N 1
ATOM 3947 C CA . HIS A 1 527 ? 59.673 -1.916 -33.443 1.00 31.88 594 HIS A CA 1
ATOM 3948 C C . HIS A 1 527 ? 58.892 -0.705 -33.944 1.00 31.92 594 HIS A C 1
ATOM 3949 O O . HIS A 1 527 ? 59.416 0.114 -34.706 1.00 31.61 594 HIS A O 1
ATOM 3956 N N . TYR A 1 528 ? 57.625 -0.583 -33.534 1.00 31.71 595 TYR A N 1
ATOM 3957 C CA . TYR A 1 528 ? 56.817 0.564 -33.941 1.00 37.29 595 TYR A CA 1
ATOM 3958 C C . TYR A 1 528 ? 57.532 1.879 -33.656 1.00 39.18 595 TYR A C 1
ATOM 3959 O O . TYR A 1 528 ? 57.495 2.809 -34.471 1.00 32.94 595 TYR A O 1
ATOM 3968 N N . ARG A 1 529 ? 58.182 1.979 -32.497 1.00 36.23 596 ARG A N 1
ATOM 3969 C CA . ARG A 1 529 ? 58.800 3.235 -32.093 1.00 39.26 596 ARG A CA 1
ATOM 3970 C C . ARG A 1 529 ? 60.193 3.415 -32.686 1.00 35.90 596 ARG A C 1
ATOM 3971 O O . ARG A 1 529 ? 60.611 4.552 -32.933 1.00 46.23 596 ARG A O 1
ATOM 3979 N N . ALA A 1 530 ? 60.924 2.323 -32.926 1.00 33.99 597 ALA A N 1
ATOM 3980 C CA . ALA A 1 530 ? 62.248 2.444 -33.527 1.00 32.82 597 ALA A CA 1
ATOM 3981 C C . ALA A 1 530 ? 62.164 2.797 -35.006 1.00 39.90 597 ALA A C 1
ATOM 3982 O O . ALA A 1 530 ? 63.052 3.480 -35.529 1.00 40.75 597 ALA A O 1
ATOM 3984 N N . ILE A 1 531 ? 61.114 2.347 -35.689 1.00 37.42 598 ILE A N 1
ATOM 3985 C CA . ILE A 1 531 ? 60.921 2.613 -37.113 1.00 34.67 598 ILE A CA 1
ATOM 3986 C C . ILE A 1 531 ? 59.588 3.331 -37.290 1.00 38.26 598 ILE A C 1
ATOM 3987 O O . ILE A 1 531 ? 58.585 2.695 -37.646 1.00 40.70 598 ILE A O 1
ATOM 3992 N N . PRO A 1 532 ? 59.521 4.638 -37.050 1.00 42.73 599 PRO A N 1
ATOM 3993 C CA . PRO A 1 532 ? 58.240 5.345 -37.178 1.00 35.65 599 PRO A CA 1
ATOM 3994 C C . PRO A 1 532 ? 57.656 5.194 -38.575 1.00 34.64 599 PRO A C 1
ATOM 3995 O O . PRO A 1 532 ? 58.356 5.334 -39.580 1.00 42.09 599 PRO A O 1
ATOM 3999 N N . GLY A 1 533 ? 56.357 4.901 -38.630 1.00 37.86 600 GLY A N 1
ATOM 4000 C CA . GLY A 1 533 ? 55.654 4.711 -39.876 1.00 42.25 600 GLY A CA 1
ATOM 4001 C C . GLY A 1 533 ? 55.485 3.263 -40.291 1.00 44.87 600 GLY A C 1
ATOM 4002 O O . GLY A 1 533 ? 54.568 2.958 -41.065 1.00 44.02 600 GLY A O 1
ATOM 4003 N N . SER A 1 534 ? 56.338 2.366 -39.803 1.00 34.55 601 SER A N 1
ATOM 4004 C CA . SER A 1 534 ? 56.214 0.957 -40.147 1.00 43.56 601 SER A CA 1
ATOM 4005 C C . SER A 1 534 ? 55.017 0.334 -39.442 1.00 38.38 601 SER A C 1
ATOM 4006 O O . SER A 1 534 ? 54.763 0.596 -38.263 1.00 42.40 601 SER A O 1
ATOM 4009 N N . ARG A 1 535 ? 54.280 -0.498 -40.179 1.00 45.63 843 ARG A N 1
ATOM 4010 C CA . ARG A 1 535 ? 53.148 -1.239 -39.638 1.00 45.31 843 ARG A CA 1
ATOM 4011 C C . ARG A 1 535 ? 53.371 -2.748 -39.680 1.00 44.07 843 ARG A C 1
ATOM 4012 O O . ARG A 1 535 ? 52.440 -3.508 -39.388 1.00 38.77 843 ARG A O 1
ATOM 4020 N N . THR A 1 536 ? 54.572 -3.204 -40.032 1.00 34.80 844 THR A N 1
ATOM 4021 C CA . THR A 1 536 ? 54.820 -4.635 -40.172 1.00 42.05 844 THR A CA 1
ATOM 4022 C C . THR A 1 536 ? 54.774 -5.312 -38.807 1.00 42.70 844 THR A C 1
ATOM 4023 O O . THR A 1 536 ? 55.514 -4.935 -37.891 1.00 36.44 844 THR A O 1
ATOM 4027 N N . VAL A 1 537 ? 53.903 -6.308 -38.673 1.00 43.10 845 VAL A N 1
ATOM 4028 C CA . VAL A 1 537 ? 53.831 -7.116 -37.461 1.00 36.82 845 VAL A CA 1
ATOM 4029 C C . VAL A 1 537 ? 54.888 -8.208 -37.571 1.00 35.43 845 VAL A C 1
ATOM 4030 O O . VAL A 1 537 ? 54.781 -9.108 -38.408 1.00 43.14 845 VAL A O 1
ATOM 4034 N N . LEU A 1 538 ? 55.912 -8.129 -36.727 1.00 37.02 846 LEU A N 1
ATOM 4035 C CA . LEU A 1 538 ? 56.977 -9.114 -36.742 1.00 35.40 846 LEU A CA 1
ATOM 4036 C C . LEU A 1 538 ? 56.472 -10.443 -36.181 1.00 44.67 846 LEU A C 1
ATOM 4037 O O . LEU A 1 538 ? 55.400 -10.532 -35.575 1.00 51.71 846 LEU A O 1
ATOM 4042 N N . GLN A 1 539 ? 57.258 -11.495 -36.401 1.00 36.55 847 GLN A N 1
ATOM 4043 C CA . GLN A 1 539 ? 57.040 -12.816 -35.819 1.00 53.39 847 GLN A CA 1
ATOM 4044 C C . GLN A 1 539 ? 55.845 -13.554 -36.414 1.00 44.09 847 GLN A C 1
ATOM 4045 O O . GLN A 1 539 ? 55.546 -14.666 -35.966 1.00 45.30 847 GLN A O 1
ATOM 4051 N N . MET A 1 540 ? 55.144 -12.980 -37.394 1.00 45.44 848 MET A N 1
ATOM 4052 C CA . MET A 1 540 ? 54.004 -13.672 -37.988 1.00 46.61 848 MET A CA 1
ATOM 4053 C C . MET A 1 540 ? 54.448 -14.925 -38.731 1.00 55.72 848 MET A C 1
ATOM 4054 O O . MET A 1 540 ? 53.870 -16.002 -38.549 1.00 54.50 848 MET A O 1
ATOM 4059 N N . ASP A 1 541 ? 55.470 -14.802 -39.582 1.00 47.25 849 ASP A N 1
ATOM 4060 C CA . ASP A 1 541 ? 55.999 -15.970 -40.276 1.00 42.10 849 ASP A CA 1
ATOM 4061 C C . ASP A 1 541 ? 56.296 -17.098 -39.297 1.00 54.23 849 ASP A C 1
ATOM 4062 O O . ASP A 1 541 ? 55.959 -18.261 -39.553 1.00 49.94 849 ASP A O 1
ATOM 4067 N N . GLU A 1 542 ? 56.921 -16.772 -38.164 1.00 43.75 850 GLU A N 1
ATOM 4068 C CA . GLU A 1 542 ? 57.228 -17.795 -37.170 1.00 48.89 850 GLU A CA 1
ATOM 4069 C C . GLU A 1 542 ? 55.953 -18.389 -36.584 1.00 49.77 850 GLU A C 1
ATOM 4070 O O . GLU A 1 542 ? 55.881 -19.596 -36.331 1.00 44.00 850 GLU A O 1
ATOM 4076 N N . LEU A 1 543 ? 54.933 -17.557 -36.359 1.00 39.72 851 LEU A N 1
ATOM 4077 C CA . LEU A 1 543 ? 53.675 -18.067 -35.824 1.00 48.21 851 LEU A CA 1
ATOM 4078 C C . LEU A 1 543 ? 53.062 -19.105 -36.755 1.00 44.85 851 LEU A C 1
ATOM 4079 O O . LEU A 1 543 ? 52.562 -20.139 -36.299 1.00 39.11 851 LEU A O 1
ATOM 4084 N N . LYS A 1 544 ? 53.086 -18.848 -38.065 1.00 44.63 852 LYS A N 1
ATOM 4085 C CA . LYS A 1 544 ? 52.496 -19.790 -39.010 1.00 51.84 852 LYS A CA 1
ATOM 4086 C C . LYS A 1 544 ? 53.259 -21.108 -39.008 1.00 46.78 852 LYS A C 1
ATOM 4087 O O . LYS A 1 544 ? 52.657 -22.187 -38.961 1.00 54.94 852 LYS A O 1
ATOM 4093 N N . CYS A 1 545 ? 54.591 -21.039 -39.050 1.00 42.49 853 CYS A N 1
ATOM 4094 C CA . CYS A 1 545 ? 55.396 -22.255 -39.039 1.00 46.97 853 CYS A CA 1
ATOM 4095 C C . CYS A 1 545 ? 55.157 -23.059 -37.770 1.00 51.75 853 CYS A C 1
ATOM 4096 O O . CYS A 1 545 ? 55.083 -24.294 -37.812 1.00 42.94 853 CYS A O 1
ATOM 4099 N N . ARG A 1 546 ? 55.035 -22.378 -36.627 1.00 40.19 854 ARG A N 1
ATOM 4100 C CA . ARG A 1 546 ? 54.813 -23.090 -35.375 1.00 48.38 854 ARG A CA 1
ATOM 4101 C C . ARG A 1 546 ? 53.440 -23.747 -35.345 1.00 37.23 854 ARG A C 1
ATOM 4102 O O . ARG A 1 546 ? 53.285 -24.828 -34.766 1.00 36.59 854 ARG A O 1
ATOM 4110 N N . LYS A 1 547 ? 52.438 -23.127 -35.970 1.00 35.95 855 LYS A N 1
ATOM 4111 C CA . LYS A 1 547 ? 51.119 -23.746 -36.020 1.00 47.45 855 LYS A CA 1
ATOM 4112 C C . LYS A 1 547 ? 51.122 -24.960 -36.941 1.00 45.83 855 LYS A C 1
ATOM 4113 O O . LYS A 1 547 ? 50.449 -25.959 -36.661 1.00 36.38 855 LYS A O 1
ATOM 4119 N N . ARG A 1 548 ? 51.889 -24.903 -38.033 1.00 41.33 856 ARG A N 1
ATOM 4120 C CA . ARG A 1 548 ? 52.046 -26.082 -38.880 1.00 44.87 856 ARG A CA 1
ATOM 4121 C C . ARG A 1 548 ? 52.587 -27.261 -38.082 1.00 40.78 856 ARG A C 1
ATOM 4122 O O . ARG A 1 548 ? 52.114 -28.393 -38.235 1.00 44.62 856 ARG A O 1
ATOM 4130 N N . VAL A 1 549 ? 53.574 -27.017 -37.219 1.00 38.44 857 VAL A N 1
ATOM 4131 C CA . VAL A 1 549 ? 54.087 -28.081 -36.362 1.00 41.78 857 VAL A CA 1
ATOM 4132 C C . VAL A 1 549 ? 52.977 -28.632 -35.478 1.00 36.53 857 VAL A C 1
ATOM 4133 O O . VAL A 1 549 ? 52.848 -29.850 -35.304 1.00 40.71 857 VAL A O 1
ATOM 4137 N N . LEU A 1 550 ? 52.164 -27.746 -34.900 1.00 39.07 858 LEU A N 1
ATOM 4138 C CA . LEU A 1 550 ? 51.111 -28.188 -33.993 1.00 40.85 858 LEU A CA 1
ATOM 4139 C C . LEU A 1 550 ? 50.060 -29.014 -34.727 1.00 34.17 858 LEU A C 1
ATOM 4140 O O . LEU A 1 550 ? 49.550 -30.002 -34.186 1.00 34.21 858 LEU A O 1
ATOM 4145 N N . ARG A 1 551 ? 49.720 -28.622 -35.957 1.00 34.19 859 ARG A N 1
ATOM 4146 C CA . ARG A 1 551 ? 48.779 -29.397 -36.758 1.00 38.10 859 ARG A CA 1
ATOM 4147 C C . ARG A 1 551 ? 49.359 -30.756 -37.124 1.00 40.65 859 ARG A C 1
ATOM 4148 O O . ARG A 1 551 ? 48.749 -31.799 -36.860 1.00 46.61 859 ARG A O 1
ATOM 4156 N N . ARG A 1 552 ? 50.544 -30.763 -37.733 1.00 46.75 860 ARG A N 1
ATOM 4157 C CA . ARG A 1 552 ? 51.137 -32.007 -38.208 1.00 45.48 860 ARG A CA 1
ATOM 4158 C C . ARG A 1 552 ? 51.341 -33.021 -37.091 1.00 42.74 860 ARG A C 1
ATOM 4159 O O . ARG A 1 552 ? 51.433 -34.220 -37.373 1.00 51.76 860 ARG A O 1
ATOM 4167 N N . LEU A 1 553 ? 51.401 -32.577 -35.837 1.00 43.11 861 LEU A N 1
ATOM 4168 C CA . LEU A 1 553 ? 51.614 -33.467 -34.702 1.00 34.25 861 LEU A CA 1
ATOM 4169 C C . LEU A 1 553 ? 50.358 -33.656 -33.862 1.00 32.56 861 LEU A C 1
ATOM 4170 O O . LEU A 1 553 ? 50.429 -34.264 -32.788 1.00 40.22 861 LEU A O 1
ATOM 4175 N N . GLY A 1 554 ? 49.215 -33.148 -34.314 1.00 35.49 862 GLY A N 1
ATOM 4176 C CA . GLY A 1 554 ? 47.964 -33.428 -33.641 1.00 35.54 862 GLY A CA 1
ATOM 4177 C C . GLY A 1 554 ? 47.681 -32.591 -32.417 1.00 40.23 862 GLY A C 1
ATOM 4178 O O . GLY A 1 554 ? 46.830 -32.971 -31.608 1.00 37.24 862 GLY A O 1
ATOM 4179 N N . PHE A 1 555 ? 48.363 -31.456 -32.252 1.00 35.84 863 PHE A N 1
ATOM 4180 C CA . PHE A 1 555 ? 48.049 -30.558 -31.147 1.00 35.13 863 PHE A CA 1
ATOM 4181 C C . PHE A 1 555 ? 46.839 -29.684 -31.456 1.00 32.09 863 PHE A C 1
ATOM 4182 O O . PHE A 1 555 ? 46.113 -29.287 -30.537 1.00 31.85 863 PHE A O 1
ATOM 4190 N N . ALA A 1 556 ? 46.609 -29.377 -32.730 1.00 28.78 864 ALA A N 1
ATOM 4191 C CA . ALA A 1 556 ? 45.500 -28.528 -33.135 1.00 31.43 864 ALA A CA 1
ATOM 4192 C C . ALA A 1 556 ? 45.067 -28.931 -34.535 1.00 35.04 864 ALA A C 1
ATOM 4193 O O . ALA A 1 556 ? 45.833 -29.529 -35.294 1.00 34.65 864 ALA A O 1
ATOM 4195 N N . THR A 1 557 ? 43.827 -28.588 -34.873 1.00 37.45 865 THR A N 1
ATOM 4196 C CA . THR A 1 557 ? 43.276 -28.933 -36.174 1.00 43.81 865 THR A CA 1
ATOM 4197 C C . THR A 1 557 ? 43.757 -27.952 -37.239 1.00 47.63 865 THR A C 1
ATOM 4198 O O . THR A 1 557 ? 44.313 -26.891 -36.946 1.00 48.63 865 THR A O 1
ATOM 4202 N N . SER A 1 558 ? 43.516 -28.319 -38.501 1.00 52.87 866 SER A N 1
ATOM 4203 C CA . SER A 1 558 ? 43.836 -27.427 -39.611 1.00 48.60 866 SER A CA 1
ATOM 4204 C C . SER A 1 558 ? 43.212 -26.052 -39.419 1.00 44.55 866 SER A C 1
ATOM 4205 O O . SER A 1 558 ? 43.758 -25.049 -39.894 1.00 54.71 866 SER A O 1
ATOM 4208 N N . SER A 1 559 ? 42.076 -25.984 -38.731 1.00 50.34 867 SER A N 1
ATOM 4209 C CA . SER A 1 559 ? 41.402 -24.726 -38.446 1.00 46.45 867 SER A CA 1
ATOM 4210 C C . SER A 1 559 ? 41.882 -24.082 -37.149 1.00 41.81 867 SER A C 1
ATOM 4211 O O . SER A 1 559 ? 41.238 -23.148 -36.659 1.00 44.25 867 SER A O 1
ATOM 4214 N N . ASP A 1 560 ? 42.985 -24.566 -36.581 1.00 45.12 868 ASP A N 1
ATOM 4215 C CA . ASP A 1 560 ? 43.570 -23.998 -35.368 1.00 50.31 868 ASP A CA 1
ATOM 4216 C C . ASP A 1 560 ? 42.650 -24.143 -34.159 1.00 44.79 868 ASP A C 1
ATOM 4217 O O . ASP A 1 560 ? 42.647 -23.289 -33.267 1.00 40.70 868 ASP A O 1
ATOM 4222 N N . VAL A 1 561 ? 41.862 -25.218 -34.118 1.00 46.71 869 VAL A N 1
ATOM 4223 C CA . VAL A 1 561 ? 41.125 -25.599 -32.917 1.00 34.27 869 VAL A CA 1
ATOM 4224 C C . VAL A 1 561 ? 41.983 -26.590 -32.144 1.00 32.39 869 VAL A C 1
ATOM 4225 O O . VAL A 1 561 ? 42.598 -27.489 -32.730 1.00 30.94 869 VAL A O 1
ATOM 4229 N N . ILE A 1 562 ? 42.035 -26.426 -30.828 1.00 27.59 870 ILE A N 1
ATOM 4230 C CA . ILE A 1 562 ? 42.987 -27.173 -30.013 1.00 30.73 870 ILE A CA 1
ATOM 4231 C C . ILE A 1 562 ? 42.466 -28.586 -29.774 1.00 37.36 870 ILE A C 1
ATOM 4232 O O . ILE A 1 562 ? 41.286 -28.787 -29.456 1.00 28.91 870 ILE A O 1
ATOM 4237 N N . GLU A 1 563 ? 43.352 -29.566 -29.935 1.00 30.24 871 GLU A N 1
ATOM 4238 C CA . GLU A 1 563 ? 43.072 -30.955 -29.611 1.00 34.00 871 GLU A CA 1
ATOM 4239 C C . GLU A 1 563 ? 43.323 -31.210 -28.128 1.00 39.40 871 GLU A C 1
ATOM 4240 O O . GLU A 1 563 ? 43.987 -30.428 -27.442 1.00 30.68 871 GLU 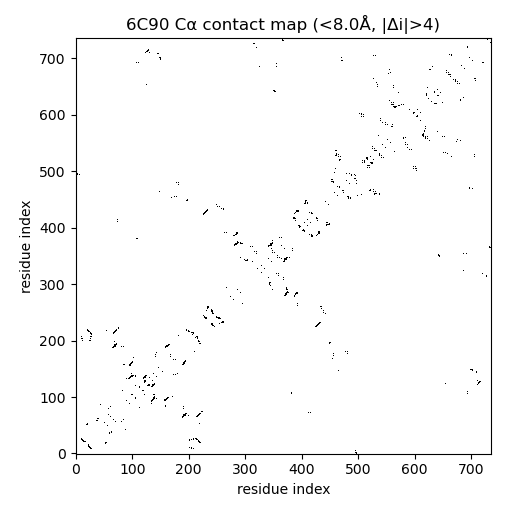A O 1
ATOM 4246 N N . MET A 1 564 ? 42.785 -32.328 -27.633 1.00 33.75 872 MET A N 1
ATOM 4247 C CA . MET A 1 564 ? 43.061 -32.723 -26.255 1.00 28.46 872 MET A CA 1
ATOM 4248 C C . MET A 1 564 ? 44.560 -32.850 -26.019 1.00 36.56 872 MET A C 1
ATOM 4249 O O . MET A 1 564 ? 45.058 -32.531 -24.932 1.00 26.83 872 MET A O 1
ATOM 4254 N N . LYS A 1 565 ? 45.295 -33.324 -27.026 1.00 29.80 873 LYS A N 1
ATOM 4255 C CA . LYS A 1 565 ? 46.747 -33.380 -26.923 1.00 31.26 873 LYS A CA 1
ATOM 4256 C C . LYS A 1 565 ? 47.328 -31.992 -26.686 1.00 39.52 873 LYS A C 1
ATOM 4257 O O . LYS A 1 565 ? 48.285 -31.832 -25.918 1.00 30.44 873 LYS A O 1
ATOM 4263 N N . GLY A 1 566 ? 46.757 -30.973 -27.334 1.00 33.78 874 GLY A N 1
ATOM 4264 C CA . GLY A 1 566 ? 47.225 -29.614 -27.122 1.00 34.63 874 GLY A CA 1
ATOM 4265 C C . GLY A 1 566 ? 46.953 -29.121 -25.715 1.00 36.06 874 GLY A C 1
ATOM 4266 O O . GLY A 1 566 ? 47.777 -28.417 -25.124 1.00 32.54 874 GLY A O 1
ATOM 4267 N N . ARG A 1 567 ? 45.791 -29.477 -25.160 1.00 25.06 875 ARG A N 1
ATOM 4268 C CA . ARG A 1 567 ? 45.469 -29.081 -23.794 1.00 28.84 875 ARG A CA 1
ATOM 4269 C C . ARG A 1 567 ? 46.437 -29.694 -22.795 1.00 30.57 875 ARG A C 1
ATOM 4270 O O . ARG A 1 567 ? 46.662 -29.127 -21.719 1.00 35.37 875 ARG A O 1
ATOM 4278 N N . VAL A 1 568 ? 47.008 -30.854 -23.120 1.00 30.10 876 VAL A N 1
ATOM 4279 C CA . VAL A 1 568 ? 48.054 -31.419 -22.276 1.00 40.28 876 VAL A CA 1
ATOM 4280 C C . VAL A 1 568 ? 49.285 -30.521 -22.302 1.00 33.73 876 VAL A C 1
ATOM 4281 O O . VAL A 1 568 ? 49.885 -30.234 -21.259 1.00 33.18 876 VAL A O 1
ATOM 4285 N N . ALA A 1 569 ? 49.671 -30.048 -23.490 1.00 33.95 877 ALA A N 1
ATOM 4286 C CA . ALA A 1 569 ? 50.810 -29.144 -23.596 1.00 33.91 877 ALA A CA 1
ATOM 4287 C C . ALA A 1 569 ? 50.559 -27.833 -22.860 1.00 35.31 877 ALA A C 1
ATOM 4288 O O . ALA A 1 569 ? 51.496 -27.252 -22.301 1.00 31.36 877 ALA A O 1
ATOM 4290 N N . CYS A 1 570 ? 49.308 -27.357 -22.839 1.00 25.92 878 CYS A N 1
ATOM 4291 C CA . CYS A 1 570 ? 48.979 -26.129 -22.120 1.00 33.70 878 CYS A CA 1
ATOM 4292 C C . CYS A 1 570 ? 49.372 -26.194 -20.650 1.00 35.55 878 CYS A C 1
ATOM 4293 O O . CYS A 1 570 ? 49.518 -25.146 -20.013 1.00 33.55 878 CYS A O 1
ATOM 4296 N N . GLU A 1 571 ? 49.535 -27.395 -20.095 1.00 33.21 879 GLU A N 1
ATOM 4297 C CA . GLU A 1 571 ? 49.873 -27.555 -18.687 1.00 31.90 879 GLU A CA 1
ATOM 4298 C C . GLU A 1 571 ? 51.372 -27.459 -18.425 1.00 29.23 879 GLU A C 1
ATOM 4299 O O . GLU A 1 571 ? 51.774 -27.292 -17.268 1.00 37.09 879 GLU A O 1
ATOM 4305 N N . ILE A 1 572 ? 52.201 -27.555 -19.461 1.00 27.52 880 ILE A N 1
ATOM 4306 C CA . ILE A 1 572 ? 53.651 -27.629 -19.317 1.00 35.35 880 ILE A CA 1
ATOM 4307 C C . ILE A 1 572 ? 54.239 -26.301 -19.775 1.00 35.70 880 ILE A C 1
ATOM 4308 O O . ILE A 1 572 ? 54.074 -25.907 -20.936 1.00 35.35 880 ILE A O 1
ATOM 4313 N N . SER A 1 573 ? 54.937 -25.623 -18.871 1.00 37.36 881 SER A N 1
ATOM 4314 C CA . SER A 1 573 ? 55.530 -24.321 -19.156 1.00 45.44 881 SER A CA 1
ATOM 4315 C C . SER A 1 573 ? 57.027 -24.265 -18.898 1.00 43.74 881 SER A C 1
ATOM 4316 O O . SER A 1 573 ? 57.751 -23.610 -19.652 1.00 50.26 881 SER A O 1
ATOM 4319 N N . SER A 1 574 ? 57.516 -24.948 -17.863 1.00 36.97 882 SER A N 1
ATOM 4320 C CA . SER A 1 574 ? 58.912 -24.842 -17.456 1.00 32.75 882 SER A CA 1
ATOM 4321 C C . SER A 1 574 ? 59.873 -25.638 -18.332 1.00 41.44 882 SER A C 1
ATOM 4322 O O . SER A 1 574 ? 61.088 -25.531 -18.131 1.00 41.00 882 SER A O 1
ATOM 4325 N N . ALA A 1 575 ? 59.377 -26.429 -19.284 1.00 40.80 883 ALA A N 1
ATOM 4326 C CA . ALA A 1 575 ? 60.236 -27.246 -20.134 1.00 36.69 883 ALA A CA 1
ATOM 4327 C C . ALA A 1 575 ? 59.633 -27.311 -21.532 1.00 36.52 883 ALA A C 1
ATOM 4328 O O . ALA A 1 575 ? 58.601 -26.695 -21.815 1.00 48.52 883 ALA A O 1
ATOM 4330 N N . ASP A 1 576 ? 60.289 -28.064 -22.415 1.00 37.70 884 ASP A N 1
ATOM 4331 C CA . ASP A 1 576 ? 59.841 -28.199 -23.801 1.00 46.16 884 ASP A CA 1
ATOM 4332 C C . ASP A 1 576 ? 58.497 -28.915 -23.814 1.00 41.94 884 ASP A C 1
ATOM 4333 O O . ASP A 1 576 ? 58.434 -30.145 -23.792 1.00 38.24 884 ASP A O 1
ATOM 4338 N N . GLU A 1 577 ? 57.415 -28.133 -23.864 1.00 37.29 885 GLU A N 1
ATOM 4339 C CA . GLU A 1 577 ? 56.073 -28.697 -23.781 1.00 38.43 885 GLU A CA 1
ATOM 4340 C C . GLU A 1 577 ? 55.779 -29.608 -24.967 1.00 41.13 885 GLU A C 1
ATOM 4341 O O . GLU A 1 577 ? 55.087 -30.623 -24.823 1.00 37.35 885 GLU A O 1
ATOM 4347 N N . LEU A 1 578 ? 56.291 -29.261 -26.148 1.00 39.11 886 LEU A N 1
ATOM 4348 C CA . LEU A 1 578 ? 56.025 -30.064 -27.336 1.00 38.30 886 LEU A CA 1
ATOM 4349 C C . LEU A 1 578 ? 56.602 -31.467 -27.186 1.00 46.40 886 LEU A C 1
ATOM 4350 O O . LEU A 1 578 ? 55.885 -32.467 -27.313 1.00 40.90 886 LEU A O 1
ATOM 4355 N N . LEU A 1 579 ? 57.900 -31.556 -26.894 1.00 45.05 887 LEU A N 1
ATOM 4356 C CA . LEU A 1 579 ? 58.565 -32.852 -26.819 1.00 33.15 887 LEU A CA 1
ATOM 4357 C C . LEU A 1 579 ? 58.014 -33.698 -25.679 1.00 38.21 887 LEU A C 1
ATOM 4358 O O . LEU A 1 579 ? 57.794 -34.904 -25.845 1.00 37.94 887 LEU A O 1
ATOM 4363 N N . LEU A 1 580 ? 57.780 -33.091 -24.514 1.00 34.43 888 LEU A N 1
ATOM 4364 C CA . LEU A 1 580 ? 57.316 -33.873 -23.373 1.00 43.75 888 LEU A CA 1
ATOM 4365 C C . LEU A 1 580 ? 55.939 -34.470 -23.636 1.00 44.82 888 LEU A C 1
ATOM 4366 O O . LEU A 1 580 ? 55.662 -35.608 -23.240 1.00 36.64 888 LEU A O 1
ATOM 4371 N N A THR A 1 581 ? 55.059 -33.719 -24.299 0.15 40.73 889 THR A N 1
ATOM 4372 N N B THR A 1 581 ? 55.063 -33.722 -24.309 0.85 40.68 889 THR A N 1
ATOM 4373 C CA A THR A 1 581 ? 53.736 -34.245 -24.618 0.15 42.08 889 THR A CA 1
ATOM 4374 C CA B THR A 1 581 ? 53.736 -34.245 -24.615 0.85 42.29 889 THR A CA 1
ATOM 4375 C C A THR A 1 581 ? 53.830 -35.376 -25.634 0.15 41.62 889 THR A C 1
ATOM 4376 C C B THR A 1 581 ? 53.824 -35.373 -25.636 0.85 41.66 889 THR A C 1
ATOM 4377 O O A THR A 1 581 ? 53.204 -36.429 -25.467 0.15 41.02 889 THR A O 1
ATOM 4378 O O B THR A 1 581 ? 53.195 -36.425 -25.470 0.85 40.88 889 THR A O 1
ATOM 4385 N N . GLU A 1 582 ? 54.609 -35.172 -26.698 1.00 40.91 890 GLU A N 1
ATOM 4386 C CA . GLU A 1 582 ? 54.823 -36.234 -27.673 1.00 44.88 890 GLU A CA 1
ATOM 4387 C C . GLU A 1 582 ? 55.352 -37.493 -26.997 1.00 46.80 890 GLU A C 1
ATOM 4388 O O . GLU A 1 582 ? 54.910 -38.606 -27.303 1.00 53.71 890 GLU A O 1
ATOM 4394 N N . MET A 1 583 ? 56.296 -37.335 -26.067 1.00 45.28 891 MET A N 1
ATOM 4395 C CA . MET A 1 583 ? 56.792 -38.483 -25.318 1.00 47.24 891 MET A CA 1
ATOM 4396 C C . MET A 1 583 ? 55.669 -39.146 -24.537 1.00 50.11 891 MET A C 1
ATOM 4397 O O . MET A 1 583 ? 55.590 -40.379 -24.468 1.00 46.08 891 MET A O 1
ATOM 4402 N N . MET A 1 584 ? 54.789 -38.342 -23.939 1.00 37.60 892 MET A N 1
ATOM 4403 C CA . MET A 1 584 ? 53.687 -38.900 -23.166 1.00 44.61 892 MET A CA 1
ATOM 4404 C C . MET A 1 584 ? 52.731 -39.680 -24.060 1.00 45.10 892 MET A C 1
ATOM 4405 O O . MET A 1 584 ? 52.282 -40.772 -23.695 1.00 44.07 892 MET A O 1
ATOM 4410 N N . PHE A 1 585 ? 52.420 -39.141 -25.240 1.00 42.26 893 PHE A N 1
ATOM 4411 C CA . PHE A 1 585 ? 51.463 -39.776 -26.135 1.00 50.13 893 PHE A CA 1
ATOM 4412 C C . PHE A 1 585 ? 52.066 -40.936 -26.918 1.00 55.70 893 PHE A C 1
ATOM 4413 O O . PHE A 1 585 ? 51.313 -41.760 -27.447 1.00 57.91 893 PHE A O 1
ATOM 4421 N N . ASN A 1 586 ? 53.395 -41.025 -27.004 1.00 53.73 894 ASN A N 1
ATOM 4422 C CA . ASN A 1 586 ? 54.048 -42.188 -27.591 1.00 48.93 894 ASN A CA 1
ATOM 4423 C C . ASN A 1 586 ? 54.288 -43.298 -26.578 1.00 52.40 894 ASN A C 1
ATOM 4424 O O . ASN A 1 586 ? 54.717 -44.389 -26.967 1.00 58.59 894 ASN A O 1
ATOM 4429 N N . GLY A 1 587 ? 54.033 -43.045 -25.298 1.00 56.62 895 GLY A N 1
ATOM 4430 C CA . GLY A 1 587 ? 54.133 -44.066 -24.279 1.00 47.77 895 GLY A CA 1
ATOM 4431 C C . GLY A 1 587 ? 55.487 -44.210 -23.624 1.00 51.99 895 GLY A C 1
ATOM 4432 O O . GLY A 1 587 ? 55.675 -45.153 -22.846 1.00 43.64 895 GLY A O 1
ATOM 4433 N N . LEU A 1 588 ? 56.431 -43.301 -23.893 1.00 51.19 896 LEU A N 1
ATOM 4434 C CA . LEU A 1 588 ? 57.774 -43.441 -23.338 1.00 40.52 896 LEU A CA 1
ATOM 4435 C C . LEU A 1 588 ? 57.758 -43.577 -21.822 1.00 38.87 896 LEU A C 1
ATOM 4436 O O . LEU A 1 588 ? 58.631 -44.241 -21.253 1.00 54.31 896 LEU A O 1
ATOM 4441 N N . PHE A 1 589 ? 56.784 -42.966 -21.148 1.00 40.49 897 PHE A N 1
ATOM 4442 C CA . PHE A 1 589 ? 56.750 -42.991 -19.691 1.00 48.15 897 PHE A CA 1
ATOM 4443 C C . PHE A 1 589 ? 56.045 -44.215 -19.124 1.00 50.52 897 PHE A C 1
ATOM 4444 O O . PHE A 1 589 ? 56.203 -44.507 -17.933 1.00 47.27 897 PHE A O 1
ATOM 4452 N N . ASN A 1 590 ? 55.280 -44.942 -19.941 1.00 48.13 898 ASN A N 1
ATOM 4453 C CA . ASN A 1 590 ? 54.442 -46.010 -19.407 1.00 61.57 898 ASN A CA 1
ATOM 4454 C C . ASN A 1 590 ? 55.267 -47.182 -18.888 1.00 52.40 898 ASN A C 1
ATOM 4455 O O . ASN A 1 590 ? 54.880 -47.814 -17.898 1.00 50.01 898 ASN A O 1
ATOM 4460 N 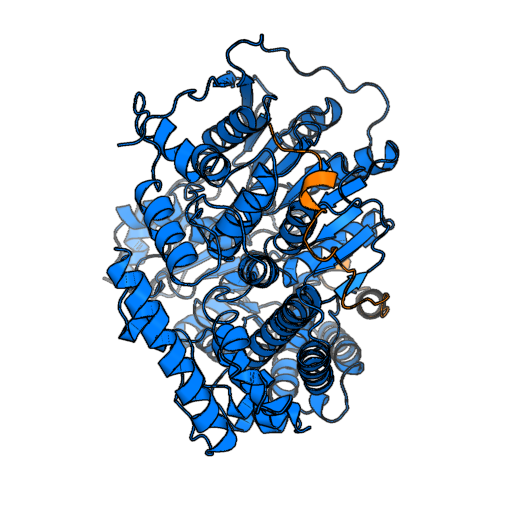N . ASP A 1 591 ? 56.396 -47.483 -19.525 1.00 50.80 899 ASP A N 1
ATOM 4461 C CA . ASP A 1 591 ? 57.254 -48.579 -19.094 1.00 65.96 899 ASP A CA 1
ATOM 4462 C C . ASP A 1 591 ? 58.294 -48.156 -18.062 1.00 62.70 899 ASP A C 1
ATOM 4463 O O . ASP A 1 591 ? 59.053 -49.007 -17.586 1.00 53.54 899 ASP A O 1
ATOM 4468 N N . LEU A 1 592 ? 58.348 -46.876 -17.704 1.00 52.84 900 LEU A N 1
ATOM 4469 C CA . LEU A 1 592 ? 59.337 -46.386 -16.755 1.00 46.44 900 LEU A CA 1
ATOM 4470 C C . LEU A 1 592 ? 58.764 -46.372 -15.345 1.00 42.68 900 LEU A C 1
ATOM 4471 O O . LEU A 1 592 ? 57.578 -46.095 -15.143 1.00 46.60 900 LEU A O 1
ATOM 4476 N N . SER A 1 593 ? 59.613 -46.683 -14.369 1.00 41.55 901 SER A N 1
ATOM 4477 C CA . SER A 1 593 ? 59.257 -46.457 -12.979 1.00 49.17 901 SER A CA 1
ATOM 4478 C C . SER A 1 593 ? 59.321 -44.963 -12.667 1.00 46.14 901 SER A C 1
ATOM 4479 O O . SER A 1 593 ? 59.802 -44.152 -13.463 1.00 40.25 901 SER A O 1
ATOM 4482 N N . ALA A 1 594 ? 58.826 -44.602 -11.481 1.00 37.73 902 ALA A N 1
ATOM 4483 C CA . ALA A 1 594 ? 58.912 -43.214 -11.043 1.00 50.26 902 ALA A CA 1
ATOM 4484 C C . ALA A 1 594 ? 60.353 -42.718 -11.076 1.00 47.82 902 ALA A C 1
ATOM 4485 O O . ALA A 1 594 ? 60.626 -41.614 -11.562 1.00 48.87 902 ALA A O 1
ATOM 4487 N N . GLU A 1 595 ? 61.292 -43.531 -10.582 1.00 48.90 903 GLU A N 1
ATOM 4488 C CA . GLU A 1 595 ? 62.691 -43.118 -10.538 1.00 40.70 903 GLU A CA 1
ATOM 4489 C C . GLU A 1 595 ? 63.249 -42.895 -11.937 1.00 50.54 903 GLU A C 1
ATOM 4490 O O . GLU A 1 595 ? 63.989 -41.932 -12.172 1.00 50.75 903 GLU A O 1
ATOM 4496 N N . GLN A 1 596 ? 62.919 -43.780 -12.878 1.00 47.01 904 GLN A N 1
ATOM 4497 C CA . GLN A 1 596 ? 63.400 -43.614 -14.245 1.00 50.16 904 GLN A CA 1
ATOM 4498 C C . GLN A 1 596 ? 62.826 -42.353 -14.876 1.00 46.66 904 GLN A C 1
ATOM 4499 O O . GLN A 1 596 ? 63.549 -41.576 -15.510 1.00 44.15 904 GLN A O 1
ATOM 4505 N N . ALA A 1 597 ? 61.515 -42.145 -14.731 1.00 42.69 905 ALA A N 1
ATOM 4506 C CA . ALA A 1 597 ? 60.888 -40.955 -15.294 1.00 50.10 905 ALA A CA 1
ATOM 4507 C C . ALA A 1 597 ? 61.486 -39.693 -14.686 1.00 42.34 905 ALA A C 1
ATOM 4508 O O . ALA A 1 597 ? 61.887 -38.771 -15.405 1.00 43.53 905 ALA A O 1
ATOM 4510 N N . THR A 1 598 ? 61.553 -39.641 -13.353 1.00 37.04 906 THR A N 1
ATOM 4511 C CA . THR A 1 598 ? 62.173 -38.513 -12.668 1.00 38.98 906 THR A CA 1
ATOM 4512 C C . THR A 1 598 ? 63.582 -38.259 -13.194 1.00 46.22 906 THR A C 1
ATOM 4513 O O . THR A 1 598 ? 63.939 -37.123 -13.531 1.00 41.29 906 THR A O 1
ATOM 4517 N N . ALA A 1 599 ? 64.398 -39.313 -13.278 1.00 41.19 907 ALA A N 1
ATOM 4518 C CA . ALA A 1 599 ? 65.756 -39.164 -13.792 1.00 40.44 907 ALA A CA 1
ATOM 4519 C C . ALA A 1 599 ? 65.754 -38.663 -15.231 1.00 44.95 907 ALA A C 1
ATOM 4520 O O . ALA A 1 599 ? 66.566 -37.805 -15.598 1.00 37.17 907 ALA A O 1
ATOM 4522 N N . LEU A 1 600 ? 64.856 -39.191 -16.065 1.00 42.64 908 LEU A N 1
ATOM 4523 C CA . LEU A 1 600 ? 64.803 -38.757 -17.457 1.00 46.62 908 LEU A CA 1
ATOM 4524 C C . LEU A 1 600 ? 64.370 -37.300 -17.562 1.00 46.20 908 LEU A C 1
ATOM 4525 O O . LEU A 1 600 ? 64.839 -36.566 -18.442 1.00 36.12 908 LEU A O 1
ATOM 4530 N N . LEU A 1 601 ? 63.471 -36.863 -16.679 1.00 35.73 909 LEU A N 1
ATOM 4531 C CA . LEU A 1 601 ? 62.984 -35.492 -16.740 1.00 39.60 909 LEU A CA 1
ATOM 4532 C C . LEU A 1 601 ? 64.055 -34.483 -16.345 1.00 40.84 909 LEU A C 1
ATOM 4533 O O . LEU A 1 601 ? 63.962 -33.316 -16.739 1.00 39.64 909 LEU A O 1
ATOM 4538 N N . SER A 1 602 ? 65.078 -34.903 -15.593 1.00 37.91 910 SER A N 1
ATOM 4539 C CA . SER A 1 602 ? 66.155 -33.983 -15.241 1.00 42.28 910 SER A CA 1
ATOM 4540 C C . SER A 1 602 ? 66.840 -33.428 -16.483 1.00 46.50 910 SER A C 1
ATOM 4541 O O . SER A 1 602 ? 67.397 -32.324 -16.443 1.00 35.17 910 SER A O 1
ATOM 4544 N N . CYS A 1 603 ? 66.801 -34.167 -17.594 1.00 34.12 911 CYS A N 1
ATOM 4545 C CA . CYS A 1 603 ? 67.381 -33.691 -18.845 1.00 38.47 911 CYS A CA 1
ATOM 4546 C C . CYS A 1 603 ? 66.664 -32.468 -19.396 1.00 50.77 911 CYS A C 1
ATOM 4547 O O . 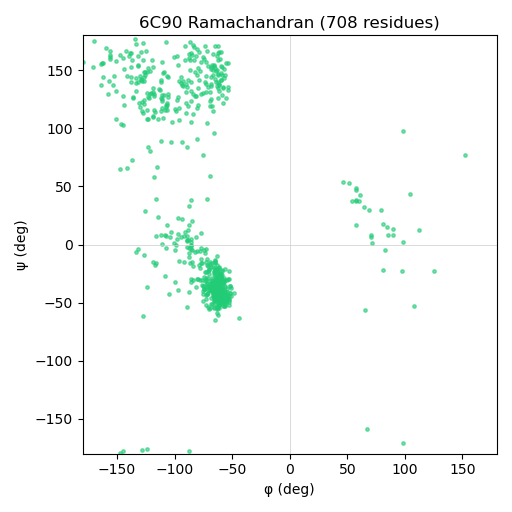CYS A 1 603 ? 67.198 -31.814 -20.297 1.00 46.47 911 CYS A O 1
ATOM 4550 N N . PHE A 1 604 ? 65.472 -32.153 -18.892 1.00 37.97 912 PHE A N 1
ATOM 4551 C CA . PHE A 1 604 ? 64.681 -31.046 -19.406 1.00 44.14 912 PHE A CA 1
ATOM 4552 C C . PHE A 1 604 ? 64.796 -29.787 -18.559 1.00 41.91 912 PHE A C 1
ATOM 4553 O O . PHE A 1 604 ? 64.250 -28.749 -18.946 1.00 34.61 912 PHE A O 1
ATOM 4561 N N . VAL A 1 605 ? 65.493 -29.847 -17.422 1.00 37.26 913 VAL A N 1
ATOM 4562 C CA . VAL A 1 605 ? 65.649 -28.696 -16.542 1.00 45.85 913 VAL A CA 1
ATOM 4563 C C . VAL A 1 605 ? 67.090 -28.468 -16.116 1.00 40.79 913 VAL A C 1
ATOM 4564 O O . VAL A 1 605 ? 67.371 -27.482 -15.434 1.00 54.06 913 VAL A O 1
ATOM 4568 N N . PHE A 1 606 ? 68.019 -29.344 -16.494 1.00 54.64 914 PHE A N 1
ATOM 4569 C CA . PHE A 1 606 ? 69.422 -29.155 -16.155 1.00 57.23 914 PHE A CA 1
ATOM 4570 C C . PHE A 1 606 ? 70.081 -28.235 -17.175 1.00 66.32 914 PHE A C 1
ATOM 4571 O O . PHE A 1 606 ? 69.968 -28.455 -18.386 1.00 58.23 914 PHE A O 1
ATOM 4579 N N . GLN A 1 607 ? 70.784 -27.203 -16.680 1.00 81.75 915 GLN A N 1
ATOM 4580 C CA . GLN A 1 607 ? 71.329 -26.143 -17.523 1.00 89.33 915 GLN A CA 1
ATOM 4581 C C . GLN A 1 607 ? 72.754 -25.807 -17.067 1.00 101.82 915 GLN A C 1
ATOM 4582 O O . GLN A 1 607 ? 73.024 -24.765 -16.473 1.00 136.30 915 GLN A O 1
ATOM 4588 N N . GLU A 1 608 ? 73.689 -26.710 -17.355 1.00 95.74 916 GLU A N 1
ATOM 4589 C CA . GLU A 1 608 ? 75.108 -26.463 -17.127 1.00 102.46 916 GLU A CA 1
ATOM 4590 C C . GLU A 1 608 ? 75.873 -26.961 -18.343 1.00 113.62 916 GLU A C 1
ATOM 4591 O O . GLU A 1 608 ? 75.713 -28.117 -18.748 1.00 98.45 916 GLU A O 1
ATOM 4597 N N . ASN A 1 609 ? 76.707 -26.092 -18.914 1.00 139.93 917 ASN A N 1
ATOM 4598 C CA . ASN A 1 609 ? 77.319 -26.332 -20.214 1.00 149.63 917 ASN A CA 1
ATOM 4599 C C . ASN A 1 609 ? 78.800 -26.687 -20.117 1.00 142.04 917 ASN A C 1
ATOM 4600 O O . ASN A 1 609 ? 79.514 -26.614 -21.122 1.00 149.84 917 ASN A O 1
ATOM 4605 N N . SER A 1 610 ? 79.278 -27.067 -18.937 1.00 132.83 918 SER A N 1
ATOM 4606 C CA . SER A 1 610 ? 80.686 -27.406 -18.760 1.00 138.43 918 SER A CA 1
ATOM 4607 C C . SER A 1 610 ? 80.813 -28.504 -17.705 1.00 130.68 918 SER A C 1
ATOM 4608 O O . SER A 1 610 ? 81.387 -28.322 -16.633 1.00 131.57 918 SER A O 1
ATOM 4611 N N . SER A 1 611 ? 80.271 -29.681 -18.012 1.00 115.09 919 SER A N 1
ATOM 4612 C CA . SER A 1 611 ? 80.329 -30.828 -17.120 1.00 102.45 919 SER A CA 1
ATOM 4613 C C . SER A 1 611 ? 80.790 -32.051 -17.900 1.00 103.99 919 SER A C 1
ATOM 4614 O O . SER A 1 611 ? 80.740 -32.085 -19.132 1.00 95.52 919 SER A O 1
ATOM 4617 N N . GLU A 1 612 ? 81.243 -33.061 -17.162 1.00 110.65 920 GLU A N 1
ATOM 4618 C CA . GLU A 1 612 ? 81.682 -34.321 -17.745 1.00 118.78 920 GLU A CA 1
ATOM 4619 C C . GLU A 1 612 ? 80.548 -35.337 -17.697 1.00 104.42 920 GLU A C 1
ATOM 4620 O O . GLU A 1 612 ? 79.804 -35.410 -16.715 1.00 83.12 920 GLU A O 1
ATOM 4626 N N . MET A 1 613 ? 80.427 -36.122 -18.762 1.00 99.71 921 MET A N 1
ATOM 4627 C CA . MET A 1 613 ? 79.336 -37.082 -18.881 1.00 89.62 921 MET A CA 1
ATOM 4628 C C . MET A 1 613 ? 79.620 -38.307 -18.018 1.00 88.37 921 MET A C 1
ATOM 4629 O O . MET A 1 613 ? 80.707 -38.885 -18.114 1.00 95.59 921 MET A O 1
ATOM 4634 N N . PRO A 1 614 ? 78.683 -38.733 -17.176 1.00 79.52 922 PRO A N 1
ATOM 4635 C CA . PRO A 1 614 ? 78.873 -39.974 -16.421 1.00 81.31 922 PRO A CA 1
ATOM 4636 C C . PRO A 1 614 ? 78.464 -41.186 -17.248 1.00 85.13 922 PRO A C 1
ATOM 4637 O O . PRO A 1 614 ? 77.895 -41.074 -18.335 1.00 75.92 922 PRO A O 1
ATOM 4641 N N . LYS A 1 615 ? 78.770 -42.363 -16.710 1.00 90.56 923 LYS A N 1
ATOM 4642 C CA . LYS A 1 615 ? 78.366 -43.616 -17.332 1.00 89.25 923 LYS A CA 1
ATOM 4643 C C . LYS A 1 615 ? 77.003 -44.024 -16.792 1.00 81.76 923 LYS A C 1
ATOM 4644 O O . LYS A 1 615 ? 76.783 -44.025 -15.576 1.00 80.06 923 LYS A O 1
ATOM 4650 N N . LEU A 1 616 ? 76.092 -44.362 -17.698 1.00 82.20 924 LEU A N 1
ATOM 4651 C CA . LEU A 1 616 ? 74.718 -44.688 -17.351 1.00 79.48 924 LEU A CA 1
ATOM 4652 C C . LEU A 1 616 ? 74.466 -46.169 -17.588 1.00 70.20 924 LEU A C 1
ATOM 4653 O O . LEU A 1 616 ? 74.765 -46.688 -18.669 1.00 59.40 924 LEU A O 1
ATOM 4658 N N . THR A 1 617 ? 73.928 -46.843 -16.576 1.00 76.71 925 THR A N 1
ATOM 4659 C CA . THR A 1 617 ? 73.418 -48.189 -16.772 1.00 79.05 925 THR A CA 1
ATOM 4660 C C . THR A 1 617 ? 72.271 -48.160 -17.778 1.00 82.79 925 THR A C 1
ATOM 4661 O O . THR A 1 617 ? 71.707 -47.108 -18.091 1.00 77.95 925 THR A O 1
ATOM 4665 N N . GLU A 1 618 ? 71.923 -49.342 -18.288 1.00 82.87 926 GLU A N 1
ATOM 4666 C CA . GLU A 1 618 ? 70.883 -49.419 -19.308 1.00 85.64 926 GLU A CA 1
ATOM 4667 C C . GLU A 1 618 ? 69.557 -48.870 -18.799 1.00 80.02 926 GLU A C 1
ATOM 4668 O O . GLU A 1 618 ? 68.730 -48.408 -19.595 1.00 67.23 926 GLU A O 1
ATOM 4674 N N . GLN A 1 619 ? 69.336 -48.899 -17.482 1.00 70.50 927 GLN A N 1
ATOM 4675 C CA . GLN A 1 619 ? 68.077 -48.403 -16.938 1.00 70.53 927 GLN A CA 1
ATOM 4676 C C . GLN A 1 619 ? 67.891 -46.919 -17.224 1.00 72.76 927 GLN A C 1
ATOM 4677 O O . GLN A 1 619 ? 66.754 -46.438 -17.294 1.00 63.88 927 GLN A O 1
ATOM 4683 N N . LEU A 1 620 ? 68.986 -46.182 -17.397 1.00 69.15 928 LEU A N 1
ATOM 4684 C CA . LEU A 1 620 ? 68.941 -44.764 -17.735 1.00 58.73 928 LEU A CA 1
ATOM 4685 C C . LEU A 1 620 ? 69.289 -44.486 -19.187 1.00 60.96 928 LEU A C 1
ATOM 4686 O O . LEU A 1 620 ? 68.625 -43.671 -19.830 1.00 54.43 928 LEU A O 1
ATOM 4691 N N . ALA A 1 621 ? 70.317 -45.148 -19.725 1.00 63.88 929 ALA A N 1
ATOM 4692 C CA . ALA A 1 621 ? 70.700 -44.915 -21.113 1.00 60.12 929 ALA A CA 1
ATOM 4693 C C . ALA A 1 621 ? 69.601 -45.342 -22.075 1.00 60.99 929 ALA A C 1
ATOM 4694 O O . ALA A 1 621 ? 69.497 -44.797 -23.180 1.00 49.57 929 ALA A O 1
ATOM 4696 N N . GLY A 1 622 ? 68.780 -46.312 -21.681 1.00 60.71 930 GLY A N 1
ATOM 4697 C CA . GLY A 1 622 ? 67.687 -46.765 -22.506 1.00 66.00 930 GLY A CA 1
ATOM 4698 C C . GLY A 1 622 ? 66.652 -45.678 -22.702 1.00 60.18 930 GLY A C 1
ATOM 4699 O O . GLY A 1 622 ? 66.423 -45.197 -23.817 1.00 56.14 930 GLY A O 1
ATOM 4700 N N . PRO A 1 623 ? 65.998 -45.271 -21.612 1.00 52.35 931 PRO A N 1
ATOM 4701 C CA . PRO A 1 623 ? 65.051 -44.147 -21.711 1.00 54.14 931 PRO A CA 1
ATOM 4702 C C . PRO A 1 623 ? 65.654 -42.918 -22.368 1.00 51.14 931 PRO A C 1
ATOM 4703 O O . PRO A 1 623 ? 64.963 -42.211 -23.112 1.00 51.81 931 PRO A O 1
ATOM 4707 N N . LEU A 1 624 ? 66.938 -42.649 -22.122 1.00 51.67 932 LEU A N 1
ATOM 4708 C CA . LEU A 1 624 ? 67.583 -41.500 -22.746 1.00 47.62 932 LEU A CA 1
ATOM 4709 C C . LEU A 1 624 ? 67.595 -41.638 -24.263 1.00 50.97 932 LEU A C 1
ATOM 4710 O O . LEU A 1 624 ? 67.383 -40.657 -24.986 1.00 49.92 932 LEU A O 1
ATOM 4715 N N . ARG A 1 625 ? 67.834 -42.852 -24.765 1.00 64.96 933 ARG A N 1
ATOM 4716 C CA . ARG A 1 625 ? 67.856 -43.058 -26.209 1.00 65.23 933 ARG A CA 1
ATOM 4717 C C . ARG A 1 625 ? 66.462 -42.915 -26.808 1.00 46.31 933 ARG A C 1
ATOM 4718 O O . ARG A 1 625 ? 66.309 -42.394 -27.918 1.00 43.16 933 ARG A O 1
ATOM 4726 N N . GLN A 1 626 ? 65.432 -43.367 -26.088 1.00 49.96 934 GLN A N 1
ATOM 4727 C CA . GLN A 1 626 ? 64.063 -43.200 -26.566 1.00 54.07 934 GLN A CA 1
ATOM 4728 C C . GLN A 1 626 ? 63.708 -41.723 -26.681 1.00 56.27 934 GLN A C 1
ATOM 4729 O O . GLN A 1 626 ? 63.161 -41.279 -27.698 1.00 47.97 934 GLN A O 1
ATOM 4735 N N . MET A 1 627 ? 64.020 -40.943 -25.642 1.00 53.10 935 MET A N 1
ATOM 4736 C CA . MET A 1 627 ? 63.729 -39.514 -25.675 1.00 45.82 935 MET A CA 1
ATOM 4737 C C . MET A 1 627 ? 64.438 -38.834 -26.838 1.00 47.31 935 MET A C 1
ATOM 4738 O O . MET A 1 627 ? 63.864 -37.961 -27.500 1.00 43.66 935 MET A O 1
ATOM 4743 N N . GLN A 1 628 ? 65.689 -39.220 -27.105 1.00 48.83 936 GLN A N 1
ATOM 4744 C CA . GLN A 1 628 ? 66.448 -38.575 -28.171 1.00 52.02 936 GLN A CA 1
ATOM 4745 C C . GLN A 1 628 ? 65.872 -38.906 -29.541 1.00 56.59 936 GLN A C 1
ATOM 4746 O O . GLN A 1 628 ? 65.846 -38.048 -30.431 1.00 53.27 936 GLN A O 1
ATOM 4752 N N . GLU A 1 629 ? 65.415 -40.143 -29.738 1.00 53.86 937 GLU A N 1
ATOM 4753 C CA . GLU A 1 629 ? 64.749 -40.487 -30.989 1.00 61.31 937 GLU A CA 1
ATOM 4754 C C . GLU A 1 629 ? 63.521 -39.610 -31.199 1.00 51.25 937 GLU A C 1
ATOM 4755 O O . GLU A 1 629 ? 63.315 -39.052 -32.282 1.00 50.87 937 GLU A O 1
ATOM 4761 N N . CYS A 1 630 ? 62.694 -39.473 -30.162 1.00 40.01 938 CYS A N 1
ATOM 4762 C CA . CYS A 1 630 ? 61.528 -38.603 -30.259 1.00 53.42 938 CYS A CA 1
ATOM 4763 C C . CYS A 1 630 ? 61.940 -37.166 -30.559 1.00 51.69 938 CYS A C 1
ATOM 4764 O O . CYS A 1 630 ? 61.328 -36.499 -31.402 1.00 47.79 938 CYS A O 1
ATOM 4767 N N . ALA A 1 631 ? 62.988 -36.677 -29.889 1.00 52.15 939 ALA A N 1
ATOM 4768 C CA . ALA A 1 631 ? 63.460 -35.319 -30.139 1.00 49.14 939 ALA A CA 1
ATOM 4769 C C . ALA A 1 631 ? 63.895 -35.144 -31.587 1.00 48.44 939 ALA A C 1
ATOM 4770 O O . ALA A 1 631 ? 63.707 -34.072 -32.176 1.00 48.86 939 ALA A O 1
ATOM 4772 N N . LYS A 1 632 ? 64.487 -36.185 -32.176 1.00 51.73 940 LYS A N 1
ATOM 4773 C CA . LYS A 1 632 ? 64.900 -36.108 -33.574 1.00 59.49 940 LYS A CA 1
ATOM 4774 C C . LYS A 1 632 ? 63.698 -35.902 -34.484 1.00 51.59 940 LYS A C 1
ATOM 4775 O O . LYS A 1 632 ? 63.730 -35.068 -35.397 1.00 47.14 940 LYS A O 1
ATOM 4781 N N . ARG A 1 633 ? 62.624 -36.659 -34.251 1.00 58.19 941 ARG A N 1
ATOM 4782 C CA . ARG A 1 633 ? 61.441 -36.548 -35.096 1.00 60.70 941 ARG A CA 1
ATOM 4783 C C . ARG A 1 633 ? 60.838 -35.152 -35.013 1.00 58.04 941 ARG A C 1
ATOM 4784 O O . ARG A 1 633 ? 60.479 -34.559 -36.038 1.00 52.15 941 ARG A O 1
ATOM 4792 N N . ILE A 1 634 ? 60.723 -34.607 -33.801 1.00 49.25 942 ILE A N 1
ATOM 4793 C CA . ILE A 1 634 ? 60.230 -33.242 -33.651 1.00 47.82 942 ILE A CA 1
ATOM 4794 C C . ILE A 1 634 ? 61.124 -32.271 -34.410 1.00 48.07 942 ILE A C 1
ATOM 4795 O O . ILE A 1 634 ? 60.637 -31.376 -35.113 1.00 40.21 942 ILE A O 1
ATOM 4800 N N . ALA A 1 635 ? 62.443 -32.440 -34.295 1.00 49.62 943 ALA A N 1
ATOM 4801 C CA . ALA A 1 635 ? 63.363 -31.606 -35.062 1.00 47.91 943 ALA A CA 1
ATOM 4802 C C . ALA A 1 635 ? 63.093 -31.725 -36.557 1.00 46.92 943 ALA A C 1
ATOM 4803 O O . ALA A 1 635 ? 63.120 -30.724 -37.283 1.00 50.86 943 ALA A O 1
ATOM 4805 N N . LYS A 1 636 ? 62.827 -32.943 -37.034 1.00 53.38 944 LYS A N 1
ATOM 4806 C CA . LYS A 1 636 ? 62.489 -33.134 -38.441 1.00 53.55 944 LYS A CA 1
ATOM 4807 C C . LYS A 1 636 ? 61.210 -32.388 -38.800 1.00 53.43 944 LYS A C 1
ATOM 4808 O O . LYS A 1 636 ? 61.186 -31.593 -39.747 1.00 47.94 944 LYS A O 1
ATOM 4814 N N . VAL A 1 637 ? 60.132 -32.629 -38.046 1.00 51.83 945 VAL A N 1
ATOM 4815 C CA . VAL A 1 637 ? 58.869 -31.936 -38.299 1.00 52.25 945 VAL A CA 1
ATOM 4816 C C . VAL A 1 637 ? 59.078 -30.429 -38.287 1.00 45.53 945 VAL A C 1
ATOM 4817 O O . VAL A 1 637 ? 58.550 -29.705 -39.140 1.00 48.12 945 VAL A O 1
ATOM 4821 N N . SER A 1 638 ? 59.848 -29.930 -37.316 1.00 46.95 946 SER A N 1
ATOM 4822 C CA . SER A 1 638 ? 60.091 -28.493 -37.230 1.00 54.13 946 SER A CA 1
ATOM 4823 C C . SER A 1 638 ? 60.786 -27.985 -38.486 1.00 54.90 946 SER A C 1
ATOM 4824 O O . SER A 1 638 ? 60.381 -26.973 -39.070 1.00 49.58 946 SER A O 1
ATOM 4827 N N . ALA A 1 639 ? 61.839 -28.681 -38.918 1.00 51.19 947 ALA A N 1
ATOM 4828 C CA . ALA A 1 639 ? 62.549 -28.280 -40.127 1.00 55.48 947 ALA A CA 1
ATOM 4829 C C . ALA A 1 639 ? 61.608 -28.240 -41.326 1.00 57.89 947 ALA A C 1
ATOM 4830 O O . ALA A 1 639 ? 61.578 -27.256 -42.074 1.00 56.03 947 ALA A O 1
ATOM 4832 N N . GLU A 1 640 ? 60.825 -29.305 -41.522 1.00 56.67 948 GLU A N 1
ATOM 4833 C CA . GLU A 1 640 ? 59.881 -29.334 -42.635 1.00 63.22 948 GLU A CA 1
ATOM 4834 C C . GLU A 1 640 ? 58.851 -28.219 -42.524 1.00 61.27 948 GLU A C 1
ATOM 4835 O O . GLU A 1 640 ? 58.355 -27.728 -43.545 1.00 62.74 948 GLU A O 1
ATOM 4841 N N . ALA A 1 641 ? 58.506 -27.814 -41.301 1.00 55.77 949 ALA A N 1
ATOM 4842 C CA . ALA A 1 641 ? 57.624 -26.669 -41.110 1.00 59.19 949 ALA A CA 1
ATOM 4843 C C . ALA A 1 641 ? 58.320 -25.339 -41.380 1.00 64.15 949 ALA A C 1
ATOM 4844 O O . ALA A 1 641 ? 57.655 -24.298 -41.331 1.00 58.17 949 ALA A O 1
ATOM 4846 N N . LYS A 1 642 ? 59.628 -25.358 -41.651 1.00 57.91 950 LYS A N 1
ATOM 4847 C CA . LYS A 1 642 ? 60.401 -24.181 -42.040 1.00 61.94 950 LYS A CA 1
ATOM 4848 C C . LYS A 1 642 ? 60.768 -23.322 -40.836 1.00 58.81 950 LYS A C 1
ATOM 4849 O O . LYS A 1 642 ? 60.923 -22.104 -40.960 1.00 56.37 950 LYS A O 1
ATOM 4855 N N . LEU A 1 643 ? 60.916 -23.947 -39.672 1.00 56.93 951 LEU A N 1
ATOM 4856 C CA . LEU A 1 643 ? 61.516 -23.295 -38.518 1.00 57.58 951 LEU A CA 1
ATOM 4857 C C . LEU A 1 643 ? 63.019 -23.532 -38.534 1.00 69.43 951 LEU A C 1
ATOM 4858 O O . LEU A 1 643 ? 63.480 -24.640 -38.822 1.00 75.24 951 LEU A O 1
ATOM 4863 N N . GLU A 1 644 ? 63.780 -22.489 -38.225 1.00 71.65 952 GLU A N 1
ATOM 4864 C CA . GLU A 1 644 ? 65.226 -22.629 -38.123 1.00 79.93 952 GLU A CA 1
ATOM 4865 C C . GLU A 1 644 ? 65.564 -23.469 -36.897 1.00 71.66 952 GLU A C 1
ATOM 4866 O O . GLU A 1 644 ? 65.217 -23.100 -35.770 1.00 76.25 952 GLU A O 1
ATOM 4872 N N . ILE A 1 645 ? 66.224 -24.603 -37.115 1.00 66.36 953 ILE A N 1
ATOM 4873 C CA . ILE A 1 645 ? 66.589 -25.500 -36.024 1.00 71.21 953 ILE A CA 1
ATOM 4874 C C . ILE A 1 645 ? 67.682 -26.433 -36.520 1.00 77.45 953 ILE A C 1
ATOM 4875 O O . ILE A 1 645 ? 67.682 -26.852 -37.681 1.00 88.35 953 ILE A O 1
ATOM 4880 N N . ASP A 1 646 ? 68.611 -26.760 -35.627 1.00 78.06 954 ASP A N 1
ATOM 4881 C CA . ASP A 1 646 ? 69.663 -27.730 -35.893 1.00 83.95 954 ASP A CA 1
ATOM 4882 C C . ASP A 1 646 ? 69.410 -28.969 -35.046 1.00 75.21 954 ASP A C 1
ATOM 4883 O O . ASP A 1 646 ? 69.282 -28.872 -33.821 1.00 75.69 954 ASP A O 1
ATOM 4888 N N . GLU A 1 647 ? 69.336 -30.129 -35.701 1.00 69.73 955 GLU A N 1
ATOM 4889 C CA . GLU A 1 647 ? 68.998 -31.362 -34.997 1.00 69.04 955 GLU A CA 1
ATOM 4890 C C . GLU A 1 647 ? 69.973 -31.630 -33.856 1.00 75.51 955 GLU A C 1
ATOM 4891 O O . GLU A 1 647 ? 69.561 -31.846 -32.710 1.00 66.34 955 GLU A O 1
ATOM 4897 N N . GLU A 1 648 ? 71.275 -31.622 -34.153 1.00 84.71 956 GLU A N 1
ATOM 4898 C CA . GLU A 1 648 ? 72.271 -31.940 -33.134 1.00 79.07 956 GLU A CA 1
ATOM 4899 C C . GLU A 1 648 ? 72.198 -30.956 -31.972 1.00 77.84 956 GLU A C 1
ATOM 4900 O O . GLU A 1 648 ? 72.191 -31.358 -30.802 1.00 68.15 956 GLU A O 1
ATOM 4906 N N . THR A 1 649 ? 72.145 -29.657 -32.277 1.00 68.87 957 THR A N 1
ATOM 4907 C CA . THR A 1 649 ? 72.008 -28.650 -31.230 1.00 69.34 957 THR A CA 1
ATOM 4908 C C . THR A 1 649 ? 70.776 -28.918 -30.373 1.00 73.97 957 THR A C 1
ATOM 4909 O O . THR A 1 649 ? 70.848 -28.915 -29.138 1.00 62.76 957 THR A O 1
ATOM 4913 N N . TYR A 1 650 ? 69.631 -29.153 -31.019 1.00 66.16 958 TYR A N 1
ATOM 4914 C CA . TYR A 1 650 ? 68.391 -29.386 -30.286 1.00 58.94 958 TYR A CA 1
ATOM 4915 C C . TYR A 1 650 ? 68.512 -30.604 -29.376 1.00 55.35 958 TYR A C 1
ATOM 4916 O O . TYR A 1 650 ? 68.112 -30.561 -28.207 1.00 49.36 958 TYR A O 1
ATOM 4925 N N . LEU A 1 651 ? 69.070 -31.701 -29.893 1.00 52.98 959 LEU A N 1
ATOM 4926 C CA . LEU A 1 651 ? 69.249 -32.892 -29.067 1.00 60.93 959 LEU A CA 1
ATOM 4927 C C . LEU A 1 651 ? 70.232 -32.648 -27.930 1.00 60.13 959 LEU A C 1
ATOM 4928 O O . LEU A 1 651 ? 70.095 -33.246 -26.856 1.00 53.81 959 LEU A O 1
ATOM 4933 N N . SER A 1 652 ? 71.224 -31.779 -28.141 1.00 60.55 960 SER A N 1
ATOM 4934 C CA . SER A 1 652 ? 72.239 -31.537 -27.123 1.00 67.88 960 SER A CA 1
ATOM 4935 C C . SER A 1 652 ? 71.710 -30.726 -25.948 1.00 64.69 960 SER A C 1
ATOM 4936 O O . SER A 1 652 ? 72.271 -30.817 -24.850 1.00 56.98 960 SER A O 1
ATOM 4939 N N . SER A 1 653 ? 70.649 -29.940 -26.146 1.00 59.57 961 SER A N 1
ATOM 4940 C CA . SER A 1 653 ? 70.132 -29.105 -25.068 1.00 54.45 961 SER A CA 1
ATOM 4941 C C . SER A 1 653 ? 69.572 -29.923 -23.910 1.00 49.45 961 SER A C 1
ATOM 4942 O O . SER A 1 653 ? 69.451 -29.395 -22.799 1.00 55.09 961 SER A O 1
ATOM 4945 N N . PHE A 1 654 ? 69.232 -31.191 -24.133 1.00 52.15 962 PHE A N 1
ATOM 4946 C CA . PHE A 1 654 ? 68.653 -32.031 -23.084 1.00 57.69 962 PHE A CA 1
ATOM 4947 C C . PHE A 1 654 ? 69.795 -32.794 -22.426 1.00 52.87 962 PHE A C 1
ATOM 4948 O O . PHE A 1 654 ? 70.131 -33.916 -22.806 1.00 60.17 962 PHE A O 1
ATOM 4956 N N . LYS A 1 655 ? 70.388 -32.170 -21.408 1.00 58.25 963 LYS A N 1
ATOM 4957 C CA . LYS A 1 655 ? 71.661 -32.616 -20.855 1.00 51.35 963 LYS A CA 1
ATOM 4958 C C . LYS A 1 655 ? 71.426 -33.648 -19.759 1.00 54.06 963 LYS A C 1
ATOM 4959 O O . LYS A 1 655 ? 70.778 -33.328 -18.753 1.00 44.99 963 LYS A O 1
ATOM 4965 N N . PRO A 1 656 ? 71.931 -34.888 -19.902 1.00 54.50 964 PRO A N 1
ATOM 4966 C CA . PRO A 1 656 ? 71.629 -35.928 -18.912 1.00 57.28 964 PRO A CA 1
ATOM 4967 C C . PRO A 1 656 ? 72.710 -36.112 -17.859 1.00 51.82 964 PRO A C 1
ATOM 4968 O O . PRO A 1 656 ? 72.799 -37.180 -17.244 1.00 53.55 964 PRO A O 1
ATOM 4972 N N . HIS A 1 657 ? 73.532 -35.085 -17.633 1.00 49.98 965 HIS A N 1
ATOM 4973 C CA . HIS A 1 657 ? 74.687 -35.237 -16.756 1.00 48.86 965 HIS A CA 1
ATOM 4974 C C . HIS A 1 657 ? 74.299 -35.550 -15.317 1.00 40.58 965 HIS A C 1
ATOM 4975 O O . HIS A 1 657 ? 75.148 -36.019 -14.551 1.00 51.41 965 HIS A O 1
ATOM 4982 N N . LEU A 1 658 ? 73.049 -35.306 -14.926 1.00 36.98 966 LEU A N 1
ATOM 4983 C CA . LEU A 1 658 ? 72.593 -35.602 -13.573 1.00 48.73 966 LEU A CA 1
ATOM 4984 C C . LEU A 1 658 ? 71.586 -36.746 -13.522 1.00 47.07 966 LEU A C 1
ATOM 4985 O O . LEU A 1 658 ? 71.013 -37.002 -12.457 1.00 37.85 966 LEU A O 1
ATOM 4990 N N . MET A 1 659 ? 71.361 -37.448 -14.637 1.00 44.91 967 MET A N 1
ATOM 4991 C CA . MET A 1 659 ? 70.394 -38.543 -14.638 1.00 51.67 967 MET A CA 1
ATOM 4992 C C . MET A 1 659 ? 70.694 -39.538 -13.523 1.00 47.82 967 MET A C 1
ATOM 4993 O O . MET A 1 659 ? 69.794 -39.955 -12.784 1.00 42.65 967 MET A O 1
ATOM 4998 N N . ASP A 1 660 ? 71.963 -39.925 -13.383 1.00 43.72 968 ASP A N 1
ATOM 4999 C CA . ASP A 1 660 ? 72.329 -40.873 -12.336 1.00 48.15 968 ASP A CA 1
ATOM 5000 C C . ASP A 1 660 ? 72.252 -40.221 -10.962 1.00 51.45 968 ASP A C 1
ATOM 5001 O O . ASP A 1 660 ? 71.750 -40.829 -10.007 1.00 42.28 968 ASP A O 1
ATOM 5006 N N . VAL A 1 661 ? 72.740 -38.982 -10.848 1.00 47.18 969 VAL A N 1
ATOM 5007 C CA . VAL A 1 661 ? 72.610 -38.228 -9.603 1.00 43.06 969 VAL A CA 1
ATOM 5008 C C . VAL A 1 661 ? 71.153 -38.191 -9.160 1.00 41.72 969 VAL A C 1
ATOM 5009 O O . VAL A 1 661 ? 70.828 -38.456 -7.996 1.00 42.81 969 VAL A O 1
ATOM 5013 N N . VAL A 1 662 ? 70.251 -37.862 -10.087 1.00 40.02 970 VAL A N 1
ATOM 5014 C CA . VAL A 1 662 ? 68.833 -37.783 -9.749 1.00 45.55 970 VAL A CA 1
ATOM 5015 C C . VAL A 1 662 ? 68.282 -39.171 -9.449 1.00 44.86 970 VAL A C 1
ATOM 5016 O O . VAL A 1 662 ? 67.569 -39.374 -8.458 1.00 38.27 970 VAL A O 1
ATOM 5020 N N . TYR A 1 663 ? 68.601 -40.150 -10.300 1.00 46.84 971 TYR A N 1
ATOM 5021 C CA . TYR A 1 663 ? 68.104 -41.504 -10.077 1.00 48.48 971 TYR A CA 1
ATOM 5022 C C . TYR A 1 663 ? 68.496 -42.006 -8.694 1.00 53.46 971 TYR A C 1
ATOM 5023 O O . TYR A 1 663 ? 67.652 -42.506 -7.939 1.00 43.56 971 TYR A O 1
ATOM 5032 N N . THR A 1 664 ? 69.778 -41.875 -8.338 1.00 44.48 972 THR A N 1
ATOM 5033 C CA . THR A 1 664 ? 70.225 -42.377 -7.045 1.00 45.41 972 THR A CA 1
ATOM 5034 C C . THR A 1 664 ? 69.611 -41.585 -5.900 1.00 53.94 972 THR A C 1
ATOM 5035 O O . THR A 1 664 ? 69.322 -42.153 -4.840 1.00 47.37 972 THR A O 1
ATOM 5039 N N . TRP A 1 665 ? 69.408 -40.280 -6.090 1.00 55.13 973 TRP A N 1
ATOM 5040 C CA . TRP A 1 665 ? 68.705 -39.492 -5.085 1.00 45.89 973 TRP A CA 1
ATOM 5041 C C . TRP A 1 665 ? 67.294 -40.025 -4.876 1.00 39.58 973 TRP A C 1
ATOM 5042 O O . TRP A 1 665 ? 66.844 -40.192 -3.737 1.00 41.75 973 TRP A O 1
ATOM 5053 N N . ALA A 1 666 ? 66.587 -40.317 -5.971 1.00 40.66 974 ALA A N 1
ATOM 5054 C CA . ALA A 1 666 ? 65.219 -40.813 -5.861 1.00 55.20 974 ALA A CA 1
ATOM 5055 C C . ALA A 1 666 ? 65.160 -42.173 -5.175 1.00 57.98 974 ALA A C 1
ATOM 5056 O O . ALA A 1 666 ? 64.143 -42.510 -4.558 1.00 53.21 974 ALA A O 1
ATOM 5058 N N . THR A 1 667 ? 66.228 -42.967 -5.269 1.00 49.48 975 THR A N 1
ATOM 5059 C CA . THR A 1 667 ? 66.277 -44.270 -4.619 1.00 65.80 975 THR A CA 1
ATOM 5060 C C . THR A 1 667 ? 66.794 -44.198 -3.182 1.00 66.70 975 THR A C 1
ATOM 5061 O O . THR A 1 667 ? 67.195 -45.228 -2.628 1.00 71.55 975 THR A O 1
ATOM 5065 N N . GLY A 1 668 ? 66.805 -43.009 -2.575 1.00 58.78 976 GLY A N 1
ATOM 5066 C CA . GLY A 1 668 ? 66.997 -42.872 -1.145 1.00 51.98 976 GLY A CA 1
ATOM 5067 C C . GLY A 1 668 ? 68.397 -42.524 -0.684 1.00 50.08 976 GLY A C 1
ATOM 5068 O O . GLY A 1 668 ? 68.622 -42.436 0.530 1.00 49.80 976 GLY A O 1
ATOM 5069 N N . ALA A 1 669 ? 69.343 -42.322 -1.597 1.00 45.64 977 ALA A N 1
ATOM 5070 C CA . ALA A 1 669 ? 70.695 -41.971 -1.196 1.00 42.44 977 ALA A CA 1
ATOM 5071 C C . ALA A 1 669 ? 70.707 -40.644 -0.432 1.00 60.54 977 ALA A C 1
ATOM 5072 O O . ALA A 1 669 ? 69.741 -39.877 -0.436 1.00 62.62 977 ALA A O 1
ATOM 5074 N N . THR A 1 670 ? 71.827 -40.383 0.235 1.00 56.41 978 THR A N 1
ATOM 5075 C CA . THR A 1 670 ? 72.039 -39.115 0.915 1.00 56.74 978 THR A CA 1
ATOM 5076 C C . THR A 1 670 ? 72.622 -38.092 -0.053 1.00 60.91 978 THR A C 1
ATOM 5077 O O . THR A 1 670 ? 73.215 -38.438 -1.079 1.00 45.47 978 THR A O 1
ATOM 5081 N N . PHE A 1 671 ? 72.457 -36.814 0.295 1.00 57.08 979 PHE A N 1
ATOM 5082 C CA . PHE A 1 671 ? 72.975 -35.753 -0.561 1.00 57.97 979 PHE A CA 1
ATOM 5083 C C . PHE A 1 671 ? 74.495 -35.817 -0.651 1.00 52.81 979 PHE A C 1
ATOM 5084 O O . PHE A 1 671 ? 75.069 -35.635 -1.731 1.00 47.89 979 PHE A O 1
ATOM 5092 N N . ALA A 1 672 ? 75.165 -36.077 0.475 1.00 46.98 980 ALA A N 1
ATOM 5093 C CA . ALA A 1 672 ? 76.616 -36.230 0.449 1.00 58.23 980 ALA A CA 1
ATOM 5094 C C . ALA A 1 672 ? 77.037 -37.282 -0.569 1.00 61.19 980 ALA A C 1
ATOM 5095 O O . ALA A 1 672 ? 78.049 -37.121 -1.262 1.00 52.74 980 ALA A O 1
ATOM 5097 N N . HIS A 1 673 ? 76.262 -38.363 -0.680 1.00 62.64 981 HIS A N 1
ATOM 5098 C CA . HIS A 1 673 ? 76.604 -39.434 -1.608 1.00 66.46 981 HIS A CA 1
ATOM 5099 C C . HIS A 1 673 ? 76.548 -38.952 -3.054 1.00 66.77 981 HIS A C 1
ATOM 5100 O O . HIS A 1 673 ? 77.491 -39.161 -3.826 1.00 59.41 981 HIS A O 1
ATOM 5107 N N . ILE A 1 674 ? 75.447 -38.301 -3.440 1.00 60.43 982 ILE A N 1
ATOM 5108 C CA . ILE A 1 674 ? 75.263 -37.937 -4.840 1.00 53.25 982 ILE A CA 1
ATOM 5109 C C . ILE A 1 674 ? 76.214 -36.828 -5.271 1.00 61.53 982 ILE A C 1
ATOM 5110 O O . ILE A 1 674 ? 76.528 -36.717 -6.462 1.00 56.63 982 ILE A O 1
ATOM 5115 N N . CYS A 1 675 ? 76.688 -36.000 -4.335 1.00 55.71 983 CYS A N 1
ATOM 5116 C CA . CYS A 1 675 ? 77.670 -34.980 -4.690 1.00 61.46 983 CYS A CA 1
ATOM 5117 C C . CYS A 1 675 ? 78.981 -35.605 -5.148 1.00 61.85 983 CYS A C 1
ATOM 5118 O O . CYS A 1 675 ? 79.691 -35.023 -5.976 1.00 59.53 983 CYS A O 1
ATOM 5121 N N . LYS A 1 676 ? 79.317 -36.787 -4.624 1.00 65.73 984 LYS A N 1
ATOM 5122 C CA . LYS A 1 676 ? 80.532 -37.479 -5.038 1.00 74.97 984 LYS A CA 1
ATOM 5123 C C . LYS A 1 676 ? 80.448 -38.000 -6.467 1.00 68.34 984 LYS A C 1
ATOM 5124 O O . LYS A 1 676 ? 81.483 -38.347 -7.046 1.00 65.97 984 LYS A O 1
ATOM 5130 N N . MET A 1 677 ? 79.253 -38.060 -7.050 1.00 63.37 985 MET A N 1
ATOM 5131 C CA . MET A 1 677 ? 79.066 -38.624 -8.379 1.00 47.91 985 MET A CA 1
ATOM 5132 C C . MET A 1 677 ? 79.237 -37.601 -9.493 1.00 53.98 985 MET A C 1
ATOM 5133 O O . MET A 1 677 ? 79.018 -37.942 -10.660 1.00 47.67 985 MET A O 1
ATOM 5138 N N . THR A 1 678 ? 79.613 -36.366 -9.172 1.00 53.20 986 THR A N 1
ATOM 5139 C CA . THR A 1 678 ? 79.643 -35.320 -10.184 1.00 56.86 986 THR A CA 1
ATOM 5140 C C . THR A 1 678 ? 80.505 -34.164 -9.699 1.00 55.30 986 THR A C 1
ATOM 5141 O O . THR A 1 678 ? 80.708 -33.970 -8.497 1.00 44.29 986 THR A O 1
ATOM 5145 N N . ASP A 1 679 ? 81.015 -33.404 -10.664 1.00 46.14 987 ASP A N 1
ATOM 5146 C CA . ASP A 1 679 ? 81.716 -32.156 -10.400 1.00 62.98 987 ASP A CA 1
ATOM 5147 C C . ASP A 1 679 ? 80.771 -30.965 -10.292 1.00 65.25 987 ASP A C 1
ATOM 5148 O O . ASP A 1 679 ? 81.231 -29.846 -10.040 1.00 55.54 987 ASP A O 1
ATOM 5153 N N . VAL A 1 680 ? 79.466 -31.177 -10.475 1.00 56.04 988 VAL A N 1
ATOM 5154 C CA . VAL A 1 680 ? 78.504 -30.083 -10.426 1.00 61.96 988 VAL A CA 1
ATOM 5155 C C . VAL A 1 680 ? 78.398 -29.554 -9.002 1.00 51.01 988 VAL A C 1
ATOM 5156 O O . VAL A 1 680 ? 78.367 -30.325 -8.032 1.00 41.73 988 VAL A O 1
ATOM 5160 N N . PHE A 1 681 ? 78.336 -28.229 -8.872 1.00 51.73 989 PHE A N 1
ATOM 5161 C CA . PHE A 1 681 ? 78.235 -27.601 -7.561 1.00 44.76 989 PHE A CA 1
ATOM 5162 C C . PHE A 1 681 ? 76.992 -28.081 -6.822 1.00 47.14 989 PHE A C 1
ATOM 5163 O O . PHE A 1 681 ? 75.943 -28.334 -7.420 1.00 50.45 989 PHE A O 1
ATOM 5171 N N . GLU A 1 682 ? 77.116 -28.184 -5.497 1.00 47.10 990 GLU A N 1
ATOM 5172 C CA . GLU A 1 682 ? 75.990 -28.609 -4.671 1.00 53.95 990 GLU A CA 1
ATOM 5173 C C . GLU A 1 682 ? 74.754 -27.761 -4.948 1.00 55.21 990 GLU A C 1
ATOM 5174 O O . GLU A 1 682 ? 73.648 -28.287 -5.117 1.00 49.27 990 GLU A O 1
ATOM 5180 N N . GLY A 1 683 ? 74.927 -26.438 -4.994 1.00 53.27 991 GLY A N 1
ATOM 5181 C CA . GLY A 1 683 ? 73.795 -25.560 -5.231 1.00 44.65 991 GLY A CA 1
ATOM 5182 C C . GLY A 1 683 ? 73.183 -25.740 -6.604 1.00 46.71 991 GLY A C 1
ATOM 5183 O O . GLY A 1 683 ? 71.973 -25.565 -6.776 1.00 43.00 991 GLY A O 1
ATOM 5184 N N . SER A 1 684 ? 74.002 -26.085 -7.600 1.00 46.63 992 SER A N 1
ATOM 5185 C CA . SER A 1 684 ? 73.473 -26.336 -8.935 1.00 52.74 992 SER A CA 1
ATOM 5186 C C . SER A 1 684 ? 72.697 -27.647 -8.987 1.00 50.99 992 SER A C 1
ATOM 5187 O O . SER A 1 684 ? 71.721 -27.759 -9.738 1.00 47.61 992 SER A O 1
ATOM 5190 N N . ILE A 1 685 ? 73.108 -28.642 -8.199 1.00 50.91 993 ILE A N 1
ATOM 5191 C CA . ILE A 1 685 ? 72.332 -29.875 -8.089 1.00 45.31 993 ILE A CA 1
ATOM 5192 C C . ILE A 1 685 ? 70.964 -29.579 -7.490 1.00 40.74 993 ILE A C 1
ATOM 5193 O O . ILE A 1 685 ? 69.931 -30.039 -7.990 1.00 42.91 993 ILE A O 1
ATOM 5198 N N . ILE A 1 686 ? 70.940 -28.803 -6.405 1.00 46.03 994 ILE A N 1
ATOM 5199 C CA . ILE A 1 686 ? 69.682 -28.488 -5.737 1.00 44.74 994 ILE A CA 1
ATOM 5200 C C . ILE A 1 686 ? 68.782 -27.661 -6.647 1.00 42.79 994 ILE A C 1
ATOM 5201 O O . ILE A 1 686 ? 67.558 -27.843 -6.664 1.00 38.95 994 ILE A O 1
ATOM 5206 N N . ARG A 1 687 ? 69.366 -26.739 -7.414 1.00 41.37 995 ARG A N 1
ATOM 5207 C CA . ARG A 1 687 ? 68.560 -25.926 -8.318 1.00 54.77 995 ARG A CA 1
ATOM 5208 C C . ARG A 1 687 ? 67.886 -26.796 -9.371 1.00 49.25 995 ARG A C 1
ATOM 5209 O O . ARG A 1 687 ? 66.706 -26.603 -9.686 1.00 44.82 995 ARG A O 1
ATOM 5217 N N . CYS A 1 688 ? 68.617 -27.770 -9.917 1.00 43.28 996 CYS A N 1
ATOM 5218 C CA . CYS A 1 688 ? 68.021 -28.697 -10.872 1.00 45.50 996 CYS A CA 1
ATOM 5219 C C . CYS A 1 688 ? 66.948 -29.554 -10.212 1.00 39.90 996 CYS A C 1
ATOM 5220 O O . CYS A 1 688 ? 65.882 -29.788 -10.795 1.00 38.95 996 CYS A O 1
ATOM 5223 N N . MET A 1 689 ? 67.207 -30.025 -8.992 1.00 39.59 997 MET A N 1
ATOM 5224 C CA . MET A 1 689 ? 66.216 -30.831 -8.288 1.00 36.49 997 MET A CA 1
ATOM 5225 C C . MET A 1 689 ? 64.940 -30.038 -8.038 1.00 41.50 997 MET A C 1
ATOM 5226 O O . MET A 1 689 ? 63.835 -30.590 -8.103 1.00 42.48 997 MET A O 1
ATOM 5231 N N . ARG A 1 690 ? 65.068 -28.742 -7.748 1.00 43.75 998 ARG A N 1
ATOM 5232 C CA . ARG A 1 690 ? 63.890 -27.934 -7.447 1.00 42.29 998 ARG A CA 1
ATOM 5233 C C . ARG A 1 690 ? 63.100 -27.614 -8.710 1.00 35.18 998 ARG A C 1
ATOM 5234 O O . ARG A 1 690 ? 61.863 -27.610 -8.689 1.00 30.96 998 ARG A O 1
ATOM 5242 N N . ARG A 1 691 ? 63.792 -27.345 -9.818 1.00 29.61 999 ARG A N 1
ATOM 5243 C CA . ARG A 1 691 ? 63.106 -27.203 -11.096 1.00 39.16 999 ARG A CA 1
ATOM 5244 C C . ARG A 1 691 ? 62.517 -28.530 -11.562 1.00 44.07 999 ARG A C 1
ATOM 5245 O O . ARG A 1 691 ? 61.459 -28.548 -12.202 1.00 35.15 999 ARG A O 1
ATOM 5253 N N . LEU A 1 692 ? 63.180 -29.647 -11.249 1.00 43.01 1000 LEU A N 1
ATOM 5254 C CA . LEU A 1 692 ? 62.627 -30.956 -11.579 1.00 37.01 1000 LEU A CA 1
ATOM 5255 C C . LEU A 1 692 ? 61.320 -31.194 -10.833 1.00 37.00 1000 LEU A C 1
ATOM 5256 O O . LEU A 1 692 ? 60.325 -31.635 -11.422 1.00 38.11 1000 LEU A O 1
ATOM 5261 N N . GLU A 1 693 ? 61.301 -30.902 -9.530 1.00 34.83 1001 GLU A N 1
ATOM 5262 C CA . GLU A 1 693 ? 60.066 -31.020 -8.762 1.00 34.32 1001 GLU A CA 1
ATOM 5263 C C . GLU A 1 693 ? 58.972 -30.136 -9.346 1.00 45.43 1001 GLU A C 1
ATOM 5264 O O . GLU A 1 693 ? 57.797 -30.524 -9.375 1.00 38.28 1001 GLU A O 1
ATOM 5270 N N . GLU A 1 694 ? 59.339 -28.937 -9.810 1.00 43.94 1002 GLU A N 1
ATOM 5271 C CA . GLU A 1 694 ? 58.361 -28.048 -10.427 1.00 50.93 1002 GLU A CA 1
ATOM 5272 C C . GLU A 1 694 ? 57.837 -28.636 -11.730 1.00 35.69 1002 GLU A C 1
ATOM 5273 O O . GLU A 1 694 ? 56.630 -28.605 -11.993 1.00 33.28 1002 GLU A O 1
ATOM 5279 N N . LEU A 1 695 ? 58.733 -29.175 -12.560 1.00 35.16 1003 LEU A N 1
ATOM 5280 C CA . LEU A 1 695 ? 58.303 -29.820 -13.796 1.00 42.42 1003 LEU A CA 1
ATOM 5281 C C . LEU A 1 695 ? 57.398 -31.013 -13.509 1.00 39.46 1003 LEU A C 1
ATOM 5282 O O . LEU A 1 695 ? 56.373 -31.200 -14.175 1.00 41.07 1003 LEU A O 1
ATOM 5287 N N . LEU A 1 696 ? 57.752 -31.823 -12.509 1.00 37.28 1004 LEU A N 1
ATOM 5288 C CA . LEU A 1 696 ? 56.933 -32.983 -12.175 1.00 37.62 1004 LEU A CA 1
ATOM 5289 C C . LEU A 1 696 ? 55.509 -32.570 -11.826 1.00 42.18 1004 LEU A C 1
ATOM 5290 O O . LEU A 1 696 ? 54.545 -33.227 -12.239 1.00 32.54 1004 LEU A O 1
ATOM 5295 N N . ARG A 1 697 ? 55.354 -31.484 -11.066 1.00 40.85 1005 ARG A N 1
ATOM 5296 C CA . ARG A 1 697 ? 54.015 -30.996 -10.757 1.00 40.63 1005 ARG A CA 1
ATOM 5297 C C . ARG A 1 697 ? 53.258 -30.650 -12.032 1.00 37.25 1005 ARG A C 1
ATOM 5298 O O . ARG A 1 697 ? 52.046 -30.881 -12.128 1.00 34.34 1005 ARG A O 1
ATOM 5306 N N . GLN A 1 698 ? 53.960 -30.119 -13.034 1.00 36.36 1006 GLN A N 1
ATOM 5307 C CA . GLN A 1 698 ? 53.308 -29.809 -14.301 1.00 40.78 1006 GLN A CA 1
ATOM 5308 C C . GLN A 1 698 ? 52.974 -31.074 -15.081 1.00 39.42 1006 GLN A C 1
ATOM 5309 O O . GLN A 1 698 ? 51.948 -31.119 -15.771 1.00 36.11 1006 GLN A O 1
ATOM 5315 N N . MET A 1 699 ? 53.815 -32.107 -14.985 1.00 33.98 1007 MET A N 1
ATOM 5316 C CA . MET A 1 699 ? 53.515 -33.368 -15.657 1.00 36.63 1007 MET A CA 1
ATOM 5317 C C . MET A 1 699 ? 52.309 -34.051 -15.021 1.00 31.15 1007 MET A C 1
ATOM 5318 O O . MET A 1 699 ? 51.497 -34.664 -15.723 1.00 32.67 1007 MET A O 1
ATOM 5323 N N . CYS A 1 700 ? 52.167 -33.952 -13.696 1.00 29.81 1008 CYS A N 1
ATOM 5324 C CA . CYS A 1 700 ? 50.954 -34.439 -13.046 1.00 31.00 1008 CYS A CA 1
ATOM 5325 C C . CYS A 1 700 ? 49.720 -33.756 -13.621 1.00 41.81 1008 CYS A C 1
ATOM 5326 O O . CYS A 1 700 ? 48.741 -34.418 -13.984 1.00 41.55 1008 CYS A O 1
ATOM 5329 N N . GLN A 1 701 ? 49.748 -32.423 -13.705 1.00 40.03 1009 GLN A N 1
ATOM 5330 C CA . GLN A 1 701 ? 48.623 -31.698 -14.286 1.00 44.42 1009 GLN A CA 1
ATOM 5331 C C . GLN A 1 701 ? 48.414 -32.089 -15.742 1.00 33.45 1009 GLN A C 1
ATOM 5332 O O . GLN A 1 701 ? 47.275 -32.171 -16.214 1.00 41.25 1009 GLN A O 1
ATOM 5338 N N . ALA A 1 702 ? 49.506 -32.334 -16.470 1.00 33.20 1010 ALA A N 1
ATOM 5339 C CA . ALA A 1 702 ? 49.393 -32.769 -17.857 1.00 35.35 1010 ALA A CA 1
ATOM 5340 C C . ALA A 1 702 ? 48.648 -34.095 -17.948 1.00 43.03 1010 ALA A C 1
ATOM 5341 O O . ALA A 1 702 ? 47.683 -34.230 -18.710 1.00 33.28 1010 ALA A O 1
ATOM 5343 N N . ALA A 1 703 ? 49.085 -35.088 -17.171 1.00 40.29 1011 ALA A N 1
ATOM 5344 C CA . ALA A 1 703 ? 48.383 -36.366 -17.135 1.00 44.12 1011 ALA A CA 1
ATOM 5345 C C . ALA A 1 703 ? 46.959 -36.190 -16.628 1.00 40.62 1011 ALA A C 1
ATOM 5346 O O . ALA A 1 703 ? 46.024 -36.811 -17.148 1.00 40.51 1011 ALA A O 1
ATOM 5348 N N . LYS A 1 704 ? 46.774 -35.338 -15.617 1.00 43.91 1012 LYS A N 1
ATOM 5349 C CA . LYS A 1 704 ? 45.443 -35.098 -15.068 1.00 41.11 1012 LYS A CA 1
ATOM 5350 C C . LYS A 1 704 ? 44.491 -34.539 -16.120 1.00 46.11 1012 LYS A C 1
ATOM 5351 O O . LYS A 1 704 ? 43.291 -34.837 -16.093 1.00 50.29 1012 LYS A O 1
ATOM 5357 N N . ALA A 1 705 ? 45.001 -33.728 -17.050 1.00 46.25 1013 ALA A N 1
ATOM 5358 C CA . ALA A 1 705 ? 44.141 -33.100 -18.048 1.00 39.18 1013 ALA A CA 1
ATOM 5359 C C . ALA A 1 705 ? 43.413 -34.121 -18.912 1.00 43.68 1013 ALA A C 1
ATOM 5360 O O . ALA A 1 705 ? 42.355 -33.804 -19.468 1.00 45.01 1013 ALA A O 1
ATOM 5362 N N . ILE A 1 706 ? 43.968 -35.323 -19.061 1.00 47.48 1014 ILE A N 1
ATOM 5363 C CA . ILE A 1 706 ? 43.329 -36.415 -19.787 1.00 44.27 1014 ILE A CA 1
ATOM 5364 C C . ILE A 1 706 ? 42.976 -37.576 -18.853 1.00 47.12 1014 ILE A C 1
ATOM 5365 O O . ILE A 1 706 ? 42.837 -38.714 -19.303 1.00 53.12 1014 ILE A O 1
ATOM 5370 N N . GLY A 1 707 ? 42.821 -37.298 -17.557 1.00 56.64 1015 GLY A N 1
ATOM 5371 C CA . GLY A 1 707 ? 42.432 -38.314 -16.598 1.00 52.93 1015 GLY A CA 1
ATOM 5372 C C . GLY A 1 707 ? 43.355 -39.508 -16.522 1.00 53.89 1015 GLY A C 1
ATOM 5373 O O . GLY A 1 707 ? 42.967 -40.543 -15.975 1.00 53.00 1015 GLY A O 1
ATOM 5374 N N . ASN A 1 708 ? 44.576 -39.397 -17.045 1.00 48.69 1016 ASN A N 1
ATOM 5375 C CA . ASN A 1 708 ? 45.521 -40.514 -17.031 1.00 45.58 1016 ASN A CA 1
ATOM 5376 C C . ASN A 1 708 ? 46.083 -40.657 -15.619 1.00 50.45 1016 ASN A C 1
ATOM 5377 O O . ASN A 1 708 ? 47.217 -40.278 -15.315 1.00 51.79 1016 ASN A O 1
ATOM 5382 N N . THR A 1 709 ? 45.262 -41.239 -14.740 1.00 48.57 1017 THR A N 1
ATOM 5383 C CA . THR A 1 709 ? 45.645 -41.408 -13.344 1.00 49.76 1017 THR A CA 1
ATOM 5384 C C . THR A 1 709 ? 46.885 -42.276 -13.187 1.00 53.32 1017 THR A C 1
ATOM 5385 O O . THR A 1 709 ? 47.536 -42.226 -12.137 1.00 54.23 1017 THR A O 1
ATOM 5389 N N . GLU A 1 710 ? 47.228 -43.070 -14.202 1.00 54.64 1018 GLU A N 1
ATOM 5390 C CA . GLU A 1 710 ? 48.438 -43.882 -14.136 1.00 57.82 1018 GLU A CA 1
ATOM 5391 C C . GLU A 1 710 ? 49.676 -42.998 -14.051 1.00 49.67 1018 GLU A C 1
ATOM 5392 O O . GLU A 1 710 ? 50.458 -43.088 -13.097 1.00 47.02 1018 GLU A O 1
ATOM 5398 N N . LEU A 1 711 ? 49.873 -42.135 -15.050 1.00 54.11 1019 LEU A N 1
ATOM 5399 C CA . LEU A 1 711 ? 51.053 -41.277 -15.065 1.00 54.35 1019 LEU A CA 1
ATOM 5400 C C . LEU A 1 711 ? 50.999 -40.244 -13.948 1.00 39.16 1019 LEU A C 1
ATOM 5401 O O . LEU A 1 711 ? 52.029 -39.920 -13.347 1.00 40.61 1019 LEU A O 1
ATOM 5406 N N . GLU A 1 712 ? 49.809 -39.718 -13.653 1.00 40.69 1020 GLU A N 1
ATOM 5407 C CA . GLU A 1 712 ? 49.672 -38.769 -12.554 1.00 48.03 1020 GLU A CA 1
ATOM 5408 C C . GLU A 1 712 ? 50.264 -39.337 -11.269 1.00 47.81 1020 GLU A C 1
ATOM 5409 O O . GLU A 1 712 ? 51.098 -38.698 -10.617 1.00 48.21 1020 GLU A O 1
ATOM 5415 N N . ASN A 1 713 ? 49.850 -40.551 -10.895 1.00 49.60 1021 ASN A N 1
ATOM 5416 C CA . ASN A 1 713 ? 50.396 -41.183 -9.698 1.00 41.05 1021 ASN A CA 1
ATOM 5417 C C . ASN A 1 713 ? 51.884 -41.462 -9.842 1.00 39.55 1021 ASN A C 1
ATOM 5418 O O . ASN A 1 713 ? 52.626 -41.400 -8.855 1.00 46.44 1021 ASN A O 1
ATOM 5423 N N . LYS A 1 714 ? 52.338 -41.776 -11.057 1.00 37.17 1022 LYS A N 1
ATOM 5424 C CA . LYS A 1 714 ? 53.754 -42.046 -11.276 1.00 34.17 1022 LYS A CA 1
ATOM 5425 C C . LYS A 1 714 ? 54.590 -40.784 -11.087 1.00 45.26 1022 LYS A C 1
ATOM 5426 O O . LYS A 1 714 ? 55.585 -40.790 -10.352 1.00 40.93 1022 LYS A O 1
ATOM 5432 N N . PHE A 1 715 ? 54.211 -39.690 -11.754 1.00 41.43 1023 PHE A N 1
ATOM 5433 C CA . PHE A 1 715 ? 54.944 -38.439 -11.583 1.00 42.39 1023 PHE A CA 1
ATOM 5434 C C . PHE A 1 715 ? 54.889 -37.972 -10.134 1.00 43.65 1023 PHE A C 1
ATOM 5435 O O . PHE A 1 715 ? 55.878 -37.454 -9.601 1.00 43.02 1023 PHE A O 1
ATOM 5443 N N . ALA A 1 716 ? 53.743 -38.160 -9.476 1.00 41.47 1024 ALA A N 1
ATOM 5444 C CA . ALA A 1 716 ? 53.617 -37.761 -8.079 1.00 44.35 1024 ALA A CA 1
ATOM 5445 C C . ALA A 1 716 ? 54.558 -38.564 -7.188 1.00 46.55 1024 ALA A C 1
ATOM 5446 O O . ALA A 1 716 ? 55.098 -38.036 -6.208 1.00 47.18 1024 ALA A O 1
ATOM 5448 N N . GLU A 1 717 ? 54.767 -39.843 -7.511 1.00 51.16 1025 GLU A N 1
ATOM 5449 C CA . GLU A 1 717 ? 55.675 -40.667 -6.718 1.00 48.60 1025 GLU A CA 1
ATOM 5450 C C . GLU A 1 717 ? 57.114 -40.194 -6.866 1.00 38.11 1025 GLU A C 1
ATOM 5451 O O . GLU A 1 717 ? 57.881 -40.207 -5.895 1.00 41.91 1025 GLU A O 1
ATOM 5457 N N . GLY A 1 718 ? 57.509 -39.794 -8.075 1.00 43.84 1026 GLY A N 1
ATOM 5458 C CA . GLY A 1 718 ? 58.814 -39.176 -8.242 1.00 51.54 1026 GLY A CA 1
ATOM 5459 C C . GLY A 1 718 ? 58.992 -37.968 -7.342 1.00 45.35 1026 GLY A C 1
ATOM 5460 O O . GLY A 1 718 ? 60.042 -37.794 -6.720 1.00 41.01 1026 GLY A O 1
ATOM 5461 N N . ILE A 1 719 ? 57.961 -37.123 -7.252 1.00 41.13 1027 ILE A N 1
ATOM 5462 C CA . ILE A 1 719 ? 58.010 -35.969 -6.357 1.00 47.62 1027 ILE A CA 1
ATOM 5463 C C . ILE A 1 719 ? 58.266 -36.422 -4.926 1.00 43.55 1027 ILE A C 1
ATOM 5464 O O . ILE A 1 719 ? 59.132 -35.882 -4.229 1.00 52.67 1027 ILE A O 1
ATOM 5469 N N . THR A 1 720 ? 57.505 -37.417 -4.463 1.00 49.33 1028 THR A N 1
ATOM 5470 C CA . THR A 1 720 ? 57.675 -37.904 -3.098 1.00 51.67 1028 THR A CA 1
ATOM 5471 C C . THR A 1 720 ? 59.072 -38.466 -2.873 1.00 43.92 1028 THR A C 1
ATOM 5472 O O . THR A 1 720 ? 59.573 -38.448 -1.743 1.00 46.00 1028 THR A O 1
ATOM 5476 N N . LYS A 1 721 ? 59.719 -38.952 -3.930 1.00 45.90 1029 LYS A N 1
ATOM 5477 C CA . LYS A 1 721 ? 61.020 -39.590 -3.807 1.00 50.62 1029 LYS A CA 1
ATOM 5478 C C . LYS A 1 721 ? 62.191 -38.618 -3.886 1.00 50.67 1029 LYS A C 1
ATOM 5479 O O . LYS A 1 721 ? 63.320 -39.022 -3.591 1.00 49.37 1029 LYS A O 1
ATOM 5485 N N . ILE A 1 722 ? 61.965 -37.363 -4.270 1.00 49.67 1030 ILE A N 1
ATOM 5486 C CA . ILE A 1 722 ? 63.037 -36.375 -4.304 1.00 43.46 1030 ILE A CA 1
ATOM 5487 C C . ILE A 1 722 ? 62.815 -35.223 -3.338 1.00 41.58 1030 ILE A C 1
ATOM 5488 O O . ILE A 1 722 ? 63.780 -34.511 -3.018 1.00 48.23 1030 ILE A O 1
ATOM 5493 N N . LYS A 1 723 ? 61.594 -35.010 -2.850 1.00 45.19 1031 LYS A N 1
ATOM 5494 C CA . LYS A 1 723 ? 61.281 -33.843 -2.027 1.00 43.58 1031 LYS A CA 1
ATOM 5495 C C . LYS A 1 723 ? 61.543 -34.189 -0.565 1.00 46.95 1031 LYS A C 1
ATOM 5496 O O . LYS A 1 723 ? 60.645 -34.556 0.196 1.00 43.81 1031 LYS A O 1
ATOM 5502 N N . ARG A 1 724 ? 62.808 -34.054 -0.168 1.00 49.04 1032 ARG A N 1
ATOM 5503 C CA . ARG A 1 724 ? 63.211 -34.368 1.195 1.00 47.54 1032 ARG A CA 1
ATOM 5504 C C . ARG A 1 724 ? 64.564 -33.734 1.484 1.00 42.00 1032 ARG A C 1
ATOM 5505 O O . ARG A 1 724 ? 65.355 -33.470 0.574 1.00 40.84 1032 ARG A O 1
ATOM 5513 N N . ASP A 1 725 ? 64.818 -33.505 2.775 1.00 41.71 1033 ASP A N 1
ATOM 5514 C CA . ASP A 1 725 ? 66.149 -33.166 3.275 1.00 57.12 1033 ASP A CA 1
ATOM 5515 C C . ASP A 1 725 ? 66.626 -31.794 2.800 1.00 51.66 1033 ASP A C 1
ATOM 5516 O O . ASP A 1 725 ? 65.816 -30.943 2.421 1.00 44.42 1033 ASP A O 1
ATOM 5521 N N . ILE A 1 726 ? 67.944 -31.570 2.827 1.00 42.93 1034 ILE A N 1
ATOM 5522 C CA . ILE A 1 726 ? 68.491 -30.237 2.589 1.00 56.43 1034 ILE A CA 1
ATOM 5523 C C . ILE A 1 726 ? 68.108 -29.717 1.211 1.00 54.25 1034 ILE A C 1
ATOM 5524 O O . ILE A 1 726 ? 67.975 -28.503 1.014 1.00 46.93 1034 ILE A O 1
ATOM 5529 N N . VAL A 1 727 ? 67.931 -30.612 0.236 1.00 50.07 1035 VAL A N 1
ATOM 5530 C CA . VAL A 1 727 ? 67.595 -30.167 -1.112 1.00 42.88 1035 VAL A CA 1
ATOM 5531 C C . VAL A 1 727 ? 66.291 -29.381 -1.110 1.00 45.70 1035 VAL A C 1
ATOM 5532 O O . VAL A 1 727 ? 66.090 -28.495 -1.949 1.00 41.92 1035 VAL A O 1
ATOM 5536 N N . PHE A 1 728 ? 65.392 -29.676 -0.169 1.00 38.08 1036 PHE A N 1
ATOM 5537 C CA . PHE A 1 728 ? 64.113 -28.984 -0.076 1.00 39.18 1036 PHE A CA 1
ATOM 5538 C C . PHE A 1 728 ? 63.897 -28.408 1.319 1.00 39.45 1036 PHE A C 1
ATOM 5539 O O . PHE A 1 728 ? 62.757 -28.252 1.763 1.00 33.01 1036 PHE A O 1
ATOM 5547 N N . ALA A 1 729 ? 64.981 -28.074 2.016 1.00 38.05 1037 ALA A N 1
ATOM 5548 C CA . ALA A 1 729 ? 64.856 -27.367 3.282 1.00 46.17 1037 ALA A CA 1
ATOM 5549 C C . ALA A 1 729 ? 64.153 -26.032 3.066 1.00 42.43 1037 ALA A C 1
ATOM 5550 O O . ALA A 1 729 ? 64.368 -25.351 2.059 1.00 37.45 1037 ALA A O 1
ATOM 5552 N N . ALA A 1 730 ? 63.302 -25.664 4.019 1.00 31.92 1038 ALA A N 1
ATOM 5553 C CA . ALA A 1 730 ? 62.536 -24.433 3.905 1.00 50.92 1038 ALA A CA 1
ATOM 5554 C C . ALA A 1 730 ? 63.460 -23.221 3.919 1.00 49.86 1038 ALA A C 1
ATOM 5555 O O . ALA A 1 730 ? 64.553 -23.247 4.491 1.00 42.15 1038 ALA A O 1
ATOM 5557 N N . SER A 1 731 ? 63.009 -22.149 3.272 1.00 45.36 1039 SER A N 1
ATOM 5558 C CA . SER A 1 731 ? 63.768 -20.907 3.272 1.00 49.53 1039 SER A CA 1
ATOM 5559 C C . SER A 1 731 ? 63.859 -20.352 4.689 1.00 44.01 1039 SER A C 1
ATOM 5560 O O . SER A 1 731 ? 62.895 -20.404 5.457 1.00 38.63 1039 SER A O 1
ATOM 5563 N N . LEU A 1 732 ? 65.037 -19.828 5.039 1.00 36.19 1040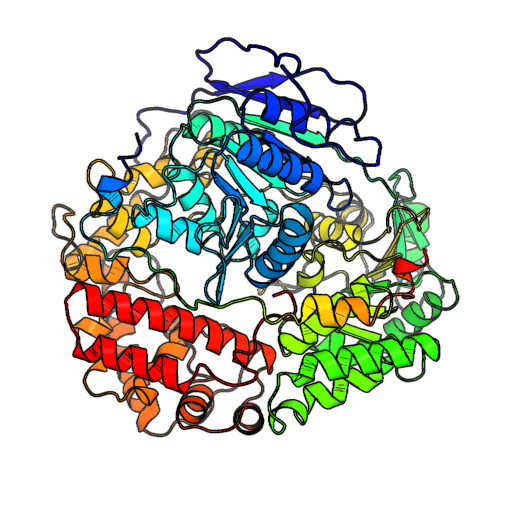 LEU A N 1
ATOM 5564 C CA . LEU A 1 732 ? 65.219 -19.232 6.357 1.00 45.25 1040 LEU A CA 1
ATOM 5565 C C . LEU A 1 732 ? 64.362 -17.988 6.550 1.00 45.34 1040 LEU A C 1
ATOM 5566 O O . LEU A 1 732 ? 64.173 -17.556 7.692 1.00 50.18 1040 LEU A O 1
ATOM 5571 N N . TYR A 1 733 ? 63.835 -17.410 5.468 1.00 44.29 1041 TYR A N 1
ATOM 5572 C CA . TYR A 1 733 ? 63.024 -16.204 5.566 1.00 47.89 1041 TYR A CA 1
ATOM 5573 C C . TYR A 1 733 ? 61.572 -16.488 5.925 1.00 49.28 1041 TYR A C 1
ATOM 5574 O O . TYR A 1 733 ? 60.815 -15.540 6.161 1.00 45.71 1041 TYR A O 1
ATOM 5583 N N . LEU A 1 734 ? 61.167 -17.751 5.976 1.00 50.29 1042 LEU A N 1
ATOM 5584 C CA . LEU A 1 734 ? 59.792 -18.092 6.315 1.00 59.41 1042 LEU A CA 1
ATOM 5585 C C . LEU A 1 734 ? 59.656 -18.306 7.819 1.00 66.15 1042 LEU A C 1
ATOM 5586 O O . LEU A 1 734 ? 58.549 -18.433 8.345 1.00 62.16 1042 LEU A O 1
ATOM 5592 N N . PRO B 2 4 ? 38.923 -6.192 -24.613 1.00 61.94 659 PRO B N 1
ATOM 5593 C CA . PRO B 2 4 ? 39.868 -6.909 -25.478 1.00 78.43 659 PRO B CA 1
ATOM 5594 C C . PRO B 2 4 ? 40.231 -8.289 -24.931 1.00 64.84 659 PRO B C 1
ATOM 5595 O O . PRO B 2 4 ? 40.120 -9.287 -25.644 1.00 65.13 659 PRO B O 1
ATOM 5599 N N . ILE B 2 5 ? 40.655 -8.338 -23.677 1.00 59.80 660 ILE B N 1
ATOM 5600 C CA . ILE B 2 5 ? 40.988 -9.609 -23.032 1.00 57.36 660 ILE B CA 1
ATOM 5601 C C . ILE B 2 5 ? 39.695 -10.261 -22.549 1.00 62.58 660 ILE B C 1
ATOM 5602 O O . ILE B 2 5 ? 38.910 -9.606 -21.846 1.00 63.01 660 ILE B O 1
ATOM 5607 N N . PRO B 2 6 ? 39.429 -11.519 -22.898 1.00 56.31 661 PRO B N 1
ATOM 5608 C CA . PRO B 2 6 ? 38.211 -12.164 -22.398 1.00 55.35 661 PRO B CA 1
ATOM 5609 C C . PRO B 2 6 ? 38.227 -12.269 -20.880 1.00 56.48 661 PRO B C 1
ATOM 5610 O O . PRO B 2 6 ? 39.275 -12.207 -20.232 1.00 55.22 661 PRO B O 1
ATOM 5614 N N . ASP B 2 7 ? 37.032 -12.417 -20.313 1.00 54.91 662 ASP B N 1
ATOM 5615 C CA . ASP B 2 7 ? 36.893 -12.517 -18.868 1.00 56.24 662 ASP B CA 1
ATOM 5616 C C . ASP B 2 7 ? 37.667 -13.719 -18.335 1.00 53.60 662 ASP B C 1
ATOM 5617 O O . ASP B 2 7 ? 37.885 -14.710 -19.038 1.00 44.35 662 ASP B O 1
ATOM 5622 N N . MET B 2 8 ? 38.078 -13.621 -17.068 1.00 57.23 663 MET B N 1
ATOM 5623 C CA . MET B 2 8 ? 38.838 -14.694 -16.436 1.00 56.45 663 MET B CA 1
ATOM 5624 C C . MET B 2 8 ? 38.135 -16.038 -16.585 1.00 61.45 663 MET B C 1
ATOM 5625 O O . MET B 2 8 ? 38.789 -17.077 -16.735 1.00 56.17 663 MET B O 1
ATOM 5630 N N . SER B 2 9 ? 36.801 -16.037 -16.540 1.00 60.05 664 SER B N 1
ATOM 5631 C CA . SER B 2 9 ? 36.056 -17.288 -16.635 1.00 61.25 664 SER B CA 1
ATOM 5632 C C . SER B 2 9 ? 36.371 -18.032 -17.925 1.00 46.11 664 SER B C 1
ATOM 5633 O O . SER B 2 9 ? 36.373 -19.268 -17.941 1.00 52.30 664 SER B O 1
ATOM 5636 N N . LYS B 2 10 ? 36.641 -17.307 -19.013 1.00 44.57 665 LYS B N 1
ATOM 5637 C CA . LYS B 2 10 ? 36.926 -17.964 -20.283 1.00 48.44 665 LYS B CA 1
ATOM 5638 C C . LYS B 2 10 ? 38.321 -18.574 -20.299 1.00 44.96 665 LYS B C 1
ATOM 5639 O O . LYS B 2 10 ? 38.553 -19.565 -21.002 1.00 45.72 665 LYS B O 1
ATOM 5645 N N . PHE B 2 11 ? 39.259 -18.006 -19.537 1.00 42.26 666 PHE B N 1
ATOM 5646 C CA . PHE B 2 11 ? 40.568 -18.633 -19.399 1.00 49.13 666 PHE B CA 1
ATOM 5647 C C . PHE B 2 11 ? 40.490 -19.906 -18.566 1.00 46.62 666 PHE B C 1
ATOM 5648 O O . PHE B 2 11 ? 41.287 -20.828 -18.767 1.00 40.96 666 PHE B O 1
ATOM 5656 N N . ALA B 2 12 ? 39.533 -19.979 -17.639 1.00 42.14 667 ALA B N 1
ATOM 5657 C CA . ALA B 2 12 ? 39.441 -21.115 -16.733 1.00 52.58 667 ALA B CA 1
ATOM 5658 C C . ALA B 2 12 ? 38.815 -22.345 -17.379 1.00 50.59 667 ALA B C 1
ATOM 5659 O O . ALA B 2 12 ? 39.018 -23.457 -16.877 1.00 47.08 667 ALA B O 1
ATOM 5661 N N . THR B 2 13 ? 38.071 -22.180 -18.472 1.00 49.16 668 THR B N 1
ATOM 5662 C CA . THR B 2 13 ? 37.363 -23.297 -19.086 1.00 53.12 668 THR B CA 1
ATOM 5663 C C . THR B 2 13 ? 38.299 -24.094 -19.987 1.00 48.52 668 THR B C 1
ATOM 5664 O O . THR B 2 13 ? 38.960 -23.533 -20.867 1.00 41.48 668 THR B O 1
ATOM 5668 N N . GLY B 2 14 ? 38.346 -25.405 -19.770 1.00 46.54 669 GLY B N 1
ATOM 5669 C CA . GLY B 2 14 ? 39.131 -26.285 -20.607 1.00 43.83 669 GLY B CA 1
ATOM 5670 C C . GLY B 2 14 ? 40.559 -26.491 -20.165 1.00 43.51 669 GLY B C 1
ATOM 5671 O O . GLY B 2 14 ? 41.363 -27.015 -20.947 1.00 35.98 669 GLY B O 1
ATOM 5672 N N . ILE B 2 15 ? 40.904 -26.098 -18.941 1.00 34.88 670 ILE B N 1
ATOM 5673 C CA . ILE B 2 15 ? 42.243 -26.290 -18.401 1.00 42.05 670 ILE B CA 1
ATOM 5674 C C . ILE B 2 15 ? 42.106 -26.589 -16.917 1.00 39.79 670 ILE B C 1
ATOM 5675 O O . ILE B 2 15 ? 41.156 -26.152 -16.261 1.00 40.49 670 ILE B O 1
ATOM 5680 N N . THR B 2 16 ? 43.055 -27.350 -16.390 1.00 44.08 671 THR B N 1
ATOM 5681 C CA . THR B 2 16 ? 43.014 -27.688 -14.977 1.00 47.96 671 THR B CA 1
ATOM 5682 C C . THR B 2 16 ? 43.188 -26.420 -14.143 1.00 45.21 671 THR B C 1
ATOM 5683 O O . THR B 2 16 ? 43.954 -25.525 -14.523 1.00 44.49 671 THR B O 1
ATOM 5687 N N . PRO B 2 17 ? 42.495 -26.299 -13.013 1.00 56.42 672 PRO B N 1
ATOM 5688 C CA . PRO B 2 17 ? 42.576 -25.057 -12.238 1.00 54.45 672 PRO B CA 1
ATOM 5689 C C . PRO B 2 17 ? 43.962 -24.851 -11.648 1.00 53.97 672 PRO B C 1
ATOM 5690 O O . PRO B 2 17 ? 44.787 -25.764 -11.575 1.00 52.95 672 PRO B O 1
ATOM 5694 N N . PHE B 2 18 ? 44.208 -23.614 -11.226 1.00 52.97 673 PHE B N 1
ATOM 5695 C CA . PHE B 2 18 ? 45.432 -23.293 -10.508 1.00 57.39 673 PHE B CA 1
ATOM 5696 C C . PHE B 2 18 ? 45.330 -23.821 -9.083 1.00 53.07 673 PHE B C 1
ATOM 5697 O O . PHE B 2 18 ? 44.334 -23.583 -8.393 1.00 53.22 673 PHE B O 1
ATOM 5705 N N . GLU B 2 19 ? 46.360 -24.539 -8.644 1.00 56.00 674 GLU B N 1
ATOM 5706 C CA . GLU B 2 19 ? 46.363 -25.194 -7.344 1.00 65.85 674 GLU B CA 1
ATOM 5707 C C . GLU B 2 19 ? 47.380 -24.533 -6.423 1.00 64.02 674 GLU B C 1
ATOM 5708 O O . GLU B 2 19 ? 48.470 -24.148 -6.859 1.00 65.97 674 GLU B O 1
ATOM 5714 N N . PHE B 2 20 ? 47.014 -24.404 -5.147 1.00 65.02 675 PHE B N 1
ATOM 5715 C CA . PHE B 2 20 ? 47.925 -23.914 -4.112 1.00 57.31 675 PHE B CA 1
ATOM 5716 C C . PHE B 2 20 ? 48.820 -25.075 -3.693 1.00 57.41 675 PHE B C 1
ATOM 5717 O O . PHE B 2 20 ? 48.499 -25.843 -2.786 1.00 64.78 675 PHE B O 1
ATOM 5725 N N . GLU B 2 21 ? 49.962 -25.201 -4.358 1.00 55.19 676 GLU B N 1
ATOM 5726 C CA . GLU B 2 21 ? 50.856 -26.330 -4.160 1.00 55.30 676 GLU B CA 1
ATOM 5727 C C . GLU B 2 21 ? 51.970 -25.981 -3.179 1.00 65.76 676 GLU B C 1
ATOM 5728 O O . GLU B 2 21 ? 52.338 -24.815 -3.013 1.00 62.18 676 GLU B O 1
ATOM 5734 N N . ASN B 2 22 ? 52.503 -27.017 -2.526 1.00 55.25 677 ASN B N 1
ATOM 5735 C CA . ASN B 2 22 ? 53.589 -26.870 -1.555 1.00 50.57 677 ASN B CA 1
ATOM 5736 C C . ASN B 2 22 ? 53.174 -25.987 -0.379 1.00 53.73 677 ASN B C 1
ATOM 5737 O O . ASN B 2 22 ? 53.944 -25.146 0.090 1.00 50.51 677 ASN B O 1
ATOM 5742 N N . MET B 2 23 ? 51.951 -26.187 0.114 1.00 55.31 678 MET B N 1
ATOM 5743 C CA . MET B 2 23 ? 51.460 -25.428 1.259 1.00 51.99 678 MET B CA 1
ATOM 5744 C C . MET B 2 23 ? 52.430 -25.531 2.428 1.00 55.87 678 MET B C 1
ATOM 5745 O O . MET B 2 23 ? 53.206 -26.488 2.518 1.00 65.88 678 MET B O 1
ATOM 5750 N N . ALA B 2 24 ? 52.397 -24.552 3.328 1.00 70.49 679 ALA B N 1
ATOM 5751 C CA . ALA B 2 24 ? 53.307 -24.530 4.465 1.00 74.22 679 ALA B CA 1
ATOM 5752 C C . ALA B 2 24 ? 52.855 -23.440 5.426 1.00 77.78 679 ALA B C 1
ATOM 5753 O O . ALA B 2 24 ? 51.918 -22.686 5.149 1.00 70.32 679 ALA B O 1
ATOM 5755 N N . GLU B 2 25 ? 53.535 -23.376 6.569 1.00 87.62 680 GLU B N 1
ATOM 5756 C CA . GLU B 2 25 ? 53.305 -22.337 7.560 1.00 99.91 680 GLU B CA 1
ATOM 5757 C C . GLU B 2 25 ? 54.650 -21.859 8.086 1.00 100.32 680 GLU B C 1
ATOM 5758 O O . GLU B 2 25 ? 55.681 -22.511 7.897 1.00 82.56 680 GLU B O 1
ATOM 5764 N N . SER B 2 26 ? 54.627 -20.708 8.752 1.00 109.85 681 SER B N 1
ATOM 5765 C CA . SER B 2 26 ? 55.854 -20.098 9.245 1.00 104.52 681 SER B CA 1
ATOM 5766 C C . SER B 2 26 ? 56.590 -21.055 10.172 1.00 92.33 681 SER B C 1
ATOM 5767 O O . SER B 2 26 ? 56.042 -21.503 11.184 1.00 89.27 681 SER B O 1
ATOM 5770 N N . THR B 2 27 ? 57.836 -21.372 9.817 1.00 84.95 682 THR B N 1
ATOM 5771 C CA . THR B 2 27 ? 58.685 -22.194 10.668 1.00 95.31 682 THR B CA 1
ATOM 5772 C C . THR B 2 27 ? 59.158 -21.454 11.912 1.00 96.66 682 THR B C 1
ATOM 5773 O O . THR B 2 27 ? 59.682 -22.095 12.830 1.00 92.68 682 THR B O 1
ATOM 5777 N N . GLY B 2 28 ? 58.983 -20.134 11.967 1.00 98.70 683 GLY B N 1
ATOM 5778 C CA . GLY B 2 28 ? 59.555 -19.347 13.039 1.00 93.83 683 GLY B CA 1
ATOM 5779 C C . GLY B 2 28 ? 61.058 -19.212 12.980 1.00 78.70 683 GLY B C 1
ATOM 5780 O O . GLY B 2 28 ? 61.657 -18.691 13.925 1.00 73.84 683 GLY B O 1
ATOM 5781 N N . MET B 2 29 ? 61.686 -19.664 11.892 1.00 71.44 684 MET B N 1
ATOM 5782 C CA . MET B 2 29 ? 63.142 -19.635 11.801 1.00 69.98 684 MET B CA 1
ATOM 5783 C C . MET B 2 29 ? 63.668 -18.205 11.791 1.00 71.13 684 MET B C 1
ATOM 5784 O O . MET B 2 29 ? 64.612 -17.875 12.519 1.00 68.62 684 MET B O 1
ATOM 5789 N N . TYR B 2 30 ? 63.078 -17.340 10.964 1.00 69.64 685 TYR B N 1
ATOM 5790 C CA . TYR B 2 30 ? 63.607 -15.988 10.821 1.00 68.83 685 TYR B CA 1
ATOM 5791 C C . TYR B 2 30 ? 63.555 -15.237 12.145 1.00 63.23 685 TYR B C 1
ATOM 5792 O O . TYR B 2 30 ? 64.573 -14.718 12.617 1.00 63.07 685 TYR B O 1
ATOM 5801 N N . LEU B 2 31 ? 62.372 -15.162 12.759 1.00 64.55 686 LEU B N 1
ATOM 5802 C CA . LEU B 2 31 ? 62.253 -14.473 14.039 1.00 74.15 686 LEU B CA 1
ATOM 5803 C C . LEU B 2 31 ? 63.124 -15.107 15.116 1.00 73.37 686 LEU B C 1
ATOM 5804 O O . LEU B 2 31 ? 63.496 -14.424 16.077 1.00 76.52 686 LEU B O 1
ATOM 5809 N N . ARG B 2 32 ? 63.454 -16.394 14.982 1.00 73.86 687 ARG B N 1
ATOM 5810 C CA . ARG B 2 32 ? 64.395 -17.020 15.905 1.00 75.77 687 ARG B CA 1
ATOM 5811 C C . ARG B 2 32 ? 65.818 -16.541 15.642 1.00 70.65 687 ARG B C 1
ATOM 5812 O O . ARG B 2 32 ? 66.560 -16.235 16.582 1.00 70.44 687 ARG B O 1
ATOM 5820 N N . ILE B 2 33 ? 66.215 -16.467 14.369 1.00 64.32 688 ILE B N 1
ATOM 5821 C CA . ILE B 2 33 ? 67.527 -15.925 14.029 1.00 66.41 688 ILE B CA 1
ATOM 5822 C C . ILE B 2 33 ? 67.598 -14.447 14.391 1.00 67.63 688 ILE B C 1
ATOM 5823 O O . ILE B 2 33 ? 68.647 -13.944 14.808 1.00 69.37 688 ILE B O 1
ATOM 5828 N N . ARG B 2 34 ? 66.483 -13.730 14.242 1.00 70.65 689 ARG B N 1
ATOM 5829 C CA . ARG B 2 34 ? 66.481 -12.295 14.503 1.00 74.80 689 ARG B CA 1
ATOM 5830 C C . ARG B 2 34 ? 66.739 -11.998 15.975 1.00 85.93 689 ARG B C 1
ATOM 5831 O O . ARG B 2 34 ? 67.419 -11.019 16.305 1.00 88.59 689 ARG B O 1
ATOM 5839 N N . SER B 2 35 ? 66.203 -12.827 16.875 1.00 86.32 690 SER B N 1
ATOM 5840 C CA . SER B 2 35 ? 66.409 -12.599 18.302 1.00 85.68 690 SER B CA 1
ATOM 5841 C C . SER B 2 35 ? 67.881 -12.728 18.676 1.00 93.24 690 SER B C 1
ATOM 5842 O O . SER B 2 35 ? 68.371 -12.009 19.554 1.00 105.16 690 SER B O 1
ATOM 5845 N N . LEU B 2 36 ? 68.603 -13.640 18.022 1.00 84.71 691 LEU B N 1
ATOM 5846 C CA . LEU B 2 36 ? 70.029 -13.791 18.290 1.00 79.52 691 LEU B CA 1
ATOM 5847 C C . LEU B 2 36 ? 70.830 -12.559 17.892 1.00 77.07 691 LEU B C 1
ATOM 5848 O O . LEU B 2 36 ? 71.983 -12.424 18.315 1.00 81.56 691 LEU B O 1
ATOM 5853 N N . LEU B 2 37 ? 70.252 -11.665 17.096 1.00 82.26 692 LEU B N 1
ATOM 5854 C CA . LEU B 2 37 ? 70.957 -10.511 16.543 1.00 92.72 692 LEU B CA 1
ATOM 5855 C C . LEU B 2 37 ? 70.340 -9.238 17.114 1.00 108.76 692 LEU B C 1
ATOM 5856 O O . LEU B 2 37 ? 69.719 -8.456 16.391 1.00 121.16 692 LEU B O 1
ATOM 5861 N N . LYS B 2 38 ? 70.508 -9.039 18.423 1.00 109.91 693 LYS B N 1
ATOM 5862 C CA . LYS B 2 38 ? 70.057 -7.823 19.089 1.00 118.51 693 LYS B CA 1
ATOM 5863 C C . LYS B 2 38 ? 71.115 -6.726 19.051 1.00 126.65 693 LYS B C 1
ATOM 5864 O O . LYS B 2 38 ? 70.782 -5.554 18.839 1.00 122.47 693 LYS B O 1
ATOM 5870 N N . ASN B 2 39 ? 72.384 -7.084 19.250 1.00 132.44 694 ASN B N 1
ATOM 5871 C CA . ASN B 2 39 ? 73.470 -6.111 19.252 1.00 132.70 694 ASN B CA 1
ATOM 5872 C C . ASN B 2 39 ? 74.458 -6.393 18.127 1.00 134.91 694 ASN B C 1
ATOM 5873 O O . ASN B 2 39 ? 75.652 -6.597 18.374 1.00 109.31 694 ASN B O 1
ATOM 5878 N N . SER B 2 40 ? 73.971 -6.407 16.894 1.00 139.15 695 SER B N 1
ATOM 5879 C CA . SER B 2 40 ? 74.824 -6.578 15.730 1.00 109.17 695 SER B CA 1
ATOM 5880 C C . SER B 2 40 ? 75.351 -5.229 15.260 1.00 107.04 695 SER B C 1
ATOM 5881 O O . SER B 2 40 ? 74.835 -4.177 15.652 1.00 107.15 695 SER B O 1
ATOM 5884 N N . PRO B 2 41 ? 76.390 -5.221 14.421 1.00 97.47 696 PRO B N 1
ATOM 5885 C CA . PRO B 2 41 ? 76.932 -3.937 13.944 1.00 95.90 696 PRO B CA 1
ATOM 5886 C C . PRO B 2 41 ? 75.892 -3.027 13.312 1.00 97.11 696 PRO B C 1
ATOM 5887 O O . PRO B 2 41 ? 76.035 -1.799 13.380 1.00 101.82 696 PRO B O 1
ATOM 5891 N N . ARG B 2 42 ? 74.848 -3.585 12.698 1.00 95.87 697 ARG B N 1
ATOM 5892 C CA . ARG B 2 42 ? 73.812 -2.771 12.076 1.00 103.59 697 ARG B CA 1
ATOM 5893 C C . ARG B 2 42 ? 72.726 -2.353 13.057 1.00 111.15 697 ARG B C 1
ATOM 5894 O O . ARG B 2 42 ? 72.157 -1.265 12.911 1.00 108.99 697 ARG B O 1
ATOM 5902 N N . ASN B 2 43 ? 72.421 -3.191 14.051 1.00 117.00 698 ASN B N 1
ATOM 5903 C CA . ASN B 2 43 ? 71.416 -2.823 15.041 1.00 121.06 698 ASN B CA 1
ATOM 5904 C C . ASN B 2 43 ? 71.931 -1.748 15.991 1.00 119.93 698 ASN B C 1
ATOM 5905 O O . ASN B 2 43 ? 71.139 -0.956 16.514 1.00 123.09 698 ASN B O 1
ATOM 5910 N N . GLN B 2 44 ? 73.244 -1.702 16.227 1.00 114.69 699 GLN B N 1
ATOM 5911 C CA . GLN B 2 44 ? 73.807 -0.675 17.095 1.00 112.04 699 GLN B CA 1
ATOM 5912 C C . GLN B 2 44 ? 73.934 0.666 16.382 1.00 113.90 699 GLN B C 1
ATOM 5913 O O . GLN B 2 44 ? 73.834 1.716 17.026 1.00 111.31 699 GLN B O 1
ATOM 5919 N N . GLN B 2 45 ? 74.148 0.653 15.069 1.00 117.06 700 GLN B N 1
ATOM 5920 C CA . GLN B 2 45 ? 74.253 1.885 14.295 1.00 120.47 700 GLN B CA 1
ATOM 5921 C C . GLN B 2 45 ? 72.893 2.287 13.730 1.00 104.93 700 GLN B C 1
ATOM 5922 O O . GLN B 2 45 ? 71.917 2.423 14.469 1.00 88.02 700 GLN B O 1
#

Radius of gyration: 26.19 Å; Cα contacts (8 Å, |Δi|>4): 1386; chains: 2; bounding box: 66×70×65 Å

Secondary structure (DSSP, 8-state):
--B-SS---EEEEEE--SSS-EEEEEEETTSPP----PPPSS-S---SSPPPHHHHHHHHHHHTT-EEEEE--TTS-THHHHHHHHHHHHHTT-EEEEEESSHHHHHHHHHHHHHHHS-EEEE-SS-EE-TT-SEEEEEHHHHHHHHHTT-GGGTTEEEEEE--GGGTTTTT-HHHHHHHHHHS-TT-EEEEEES--TTHHHHHHHHHHHHSS-EEEEE----SS-EEEEEEETT-SS-EEEE-TT--B-HHHHHHHHHTT--HHHHHHHHHHHHHTT--SEEEE-SSHHHHHHHHHHGGG-----HHHHHHHHHHHHHHHTTS-HHHHT-HHHHHHHHHHHTTEEEE-TTS-HHHHHHHHHHHHTT--SEEEE-GGGGGSSS--BSEEEES-SEEE-SS-EEEPPHHHHHHHHTTB--TTT-SSEEEEEEE-S---HHHHHHHHHPPPPP--------HHHHHHHHHSTT--HHHHHHHSHHHHHHHHHSTT--B-TTHHHHHHHHHHHHHTTSB-TT-PBPHHHHHHTT--SS-HHHHHHHHHHTTTTTS-HHHHHHHHGGGT---SS-PPPP--HHHHHHHHHHHHHHHHHHHHHHHTT----HHHHHHTS--TTHHHHHHHHTT--HHHHHTT-SS-HHHHHHHHHHHHHHHHHHHHHHHHTT-HHHHHHHHHHHHHHS-GGGGPPPTT-/-PPPHHHHHTTSPPP---SB----SHHHHHHHT-SS-HHHH-

GO terms:
  GO:0005524 ATP binding (F, IDA)
  GO:0005634 nucleus (C, IDA)
  GO:0003724 RNA helicase activity (F, IDA)
  GO:0000176 nuclear exosome (RNase complex) (C, IDA)
  GO:0000178 exosome (RNase complex) (C, IDA)
  GO:0031499 TRAMP complex (C, IDA)
  GO:0071013 catalytic step 2 spliceosome (C, IDA)
  GO:0006401 RNA catabolic process (P, IDA)
  GO:0016607 nuclear speck (C, EXP)
  GO:0016887 ATP hydrolysis activity (F, EXP)
  GO:0000398 mRNA splicing, via spliceosome (P, IC)
  GO:0006364 rRNA processing (P, IMP)
  GO:0006974 DNA damage response (P, IMP)
  GO:0000460 maturation of 5.8S rRNA (P, IMP)
  GO:0005515 protein binding (F, IPI)
  GO:0005654 nucleoplasm (C, TAS)
  GO:0005730 nucleolus (C, TAS)
  GO:0005654 nucleoplasm (C, IDA)
  GO:0003723 RNA binding (F, HDA)

CATH classification: 3.40.50.300 (+2 more: 3.40.50.300, 1.10.3380.30)

Nearest PDB structures (foldseek):
  6c90-assembly1_A  TM=1.001E+00  e=0.000E+00  Homo sapiens
  6ro1-assembly1_A  TM=9.894E-01  e=0.000E+00  Homo sapiens
  6ieg-assembly1_B  TM=9.793E-01  e=2.373E-100  Homo sapiens
  2xgj-assembly2_B  TM=9.526E-01  e=1.903E-80  Saccharomyces cerevisiae
  5ooq-assembly1_A  TM=8.894E-01  e=8.969E-77  Saccharomyces cerevisiae S288C